Protein 3MLQ (pdb70)

InterPro domains:
  IPR007120 DNA-directed RNA polymerase, subunit 2, hybrid-binding domain [PF00562] (597-1026)
  IPR007121 RNA polymerase, beta subunit, conserved site [PS01166] (836-848)
  IPR007641 RNA polymerase Rpb2, domain 7 [PF04560] (1028-1102)
  IPR007642 RNA polymerase Rpb2, domain 2 [PF04561] (142-334)
  IPR007644 RNA polymerase, beta subunit, protrusion [PF04563] (18-379)
  IPR007645 RNA polymerase Rpb2, domain 3 [PF04565] (393-461)
  IPR010243 DNA-directed RNA polymerase beta subunit, bacterial-type [MF_01321] (4-1104)
  IPR010243 DNA-directed RNA polymerase beta subunit, bacterial-type [TIGR02013] (231-808)
  IPR014724 RNA polymerase Rpb2, OB-fold [G3DSA:2.40.50.150] (705-832)
  IPR015712 DNA-directed RNA polymerase, subunit 2 [PTHR20856] (478-1098)
  IPR015712 DNA-directed RNA polymerase, subunit 2 [cd00653] (18-1100)
  IPR019462 DNA-directed RNA polymerase, beta subunit, external 1 domain [PF10385] (471-535)
  IPR037033 DNA-directed RNA polymerase, subunit 2, hybrid-binding domain superfamily [G3DSA:2.40.270.10] (6-1004)
  IPR037034 RNA polymerase Rpb2, domain 2 superfamily [G3DSA:3.90.1110.10] (146-326)
  IPR042107 DNA-directed RNA polymerase, beta subunit, external 1 domain superfamily [G3DSA:2.30.150.10] (472-537)

Organism: Thermus aquaticus (NCBI:txid271)

Radius of gyration: 31.35 Å; Cα contacts (8 Å, |Δi|>4): 1848; chains: 8; bounding box: 82×82×71 Å

Structure (mmCIF, N/CA/C/O backbone):
data_3MLQ
#
_entry.id   3MLQ
#
_cell.length_a   106.585
_cell.length_b   106.585
_cell.length_c   122.301
_cell.angle_alpha   90.00
_cell.angle_beta   90.00
_cell.angle_gamma   90.00
#
_symmetry.space_group_name_H-M   'P 43'
#
loop_
_entity.id
_entity.type
_entity.pdbx_description
1 polymer 'DNA-directed RNA polymerase subunit beta'
2 polymer 'Transcription-repair coupling factor'
3 non-polymer 'PHOSPHATE ION'
#
loop_
_atom_site.group_PDB
_atom_site.id
_atom_site.type_symbol
_atom_site.label_atom_id
_atom_site.label_alt_id
_atom_site.label_comp_id
_atom_site.label_asym_id
_atom_site.label_entity_id
_atom_site.label_seq_id
_atom_site.pdbx_PDB_ins_code
_atom_site.Cartn_x
_atom_site.Cartn_y
_atom_site.Cartn_z
_atom_site.occupancy
_atom_site.B_iso_or_equiv
_atom_site.auth_seq_id
_atom_site.auth_comp_id
_atom_site.auth_asym_id
_atom_site.auth_atom_id
_atom_site.pdbx_PDB_model_num
ATOM 1 N N . PRO A 1 2 ? 143.001 12.403 55.160 1.00 67.71 17 PRO A N 1
ATOM 2 C CA . PRO A 1 2 ? 142.938 13.675 55.874 1.00 65.56 17 PRO A CA 1
ATOM 3 C C . PRO A 1 2 ? 142.485 13.512 57.332 1.00 63.36 17 PRO A C 1
ATOM 4 O O . PRO A 1 2 ? 142.524 12.403 57.873 1.00 63.71 17 PRO A O 1
ATOM 8 N N . LEU A 1 3 ? 142.074 14.617 57.952 1.00 61.25 18 LEU A N 1
ATOM 9 C CA . LEU A 1 3 ? 141.641 14.629 59.344 1.00 59.14 18 LEU A CA 1
ATOM 10 C C . LEU A 1 3 ? 140.204 15.137 59.426 1.00 57.08 18 LEU A C 1
ATOM 11 O O . LEU A 1 3 ? 139.332 14.474 59.988 1.00 55.95 18 LEU A O 1
ATOM 16 N N . THR A 1 4 ? 139.966 16.315 58.850 1.00 56.74 19 THR A N 1
ATOM 17 C CA . THR A 1 4 ? 138.623 16.895 58.752 1.00 54.97 19 THR A CA 1
ATOM 18 C C . THR A 1 4 ? 137.593 15.857 58.325 1.00 54.94 19 THR A C 1
ATOM 19 O O . THR A 1 4 ? 136.537 15.736 58.938 1.00 53.46 19 THR A O 1
ATOM 23 N N . GLU A 1 5 ? 137.910 15.110 57.271 1.00 56.81 20 GLU A N 1
ATOM 24 C CA . GLU A 1 5 ? 137.002 14.085 56.756 1.00 57.25 20 GLU A CA 1
ATOM 25 C C . GLU A 1 5 ? 136.791 12.939 57.761 1.00 56.55 20 GLU A C 1
ATOM 26 O O . GLU A 1 5 ? 135.656 12.513 57.975 1.00 55.46 20 GLU A O 1
ATOM 32 N N . ILE A 1 6 ? 137.869 12.463 58.386 1.00 57.14 21 ILE A N 1
ATOM 33 C CA . ILE A 1 6 ? 137.756 11.480 59.473 1.00 56.57 21 ILE A CA 1
ATOM 34 C C . ILE A 1 6 ? 136.933 12.066 60.623 1.00 54.24 21 ILE A C 1
ATOM 35 O O . ILE A 1 6 ? 135.981 11.448 61.104 1.00 53.65 21 ILE A O 1
ATOM 40 N N . GLN A 1 7 ? 137.309 13.269 61.043 1.00 53.28 22 GLN A N 1
ATOM 41 C CA . GLN A 1 7 ? 136.684 13.964 62.175 1.00 51.27 22 GLN A CA 1
ATOM 42 C C . GLN A 1 7 ? 135.215 14.318 61.974 1.00 49.95 22 GLN A C 1
ATOM 43 O O . GLN A 1 7 ? 134.404 14.192 62.897 1.00 48.60 22 GLN A O 1
ATOM 49 N N . VAL A 1 8 ? 134.891 14.805 60.778 1.00 50.58 23 VAL A N 1
ATOM 50 C CA . VAL A 1 8 ? 133.516 15.165 60.429 1.00 49.61 23 VAL A CA 1
ATOM 51 C C . VAL A 1 8 ? 132.621 13.948 60.569 1.00 49.55 23 VAL A C 1
ATOM 52 O O . VAL A 1 8 ? 131.691 13.946 61.371 1.00 48.29 23 VAL A O 1
ATOM 56 N N . GLU A 1 9 ? 132.927 12.906 59.806 1.00 51.25 24 GLU A N 1
ATOM 57 C CA . GLU A 1 9 ? 132.134 11.681 59.846 1.00 51.70 24 GLU A CA 1
ATOM 58 C C . GLU A 1 9 ? 131.989 11.199 61.290 1.00 50.47 24 GLU A C 1
ATOM 59 O O . GLU A 1 9 ? 130.888 10.918 61.744 1.00 49.43 24 GLU A O 1
ATOM 65 N N . SER A 1 10 ? 133.101 11.156 62.018 1.00 50.61 25 SER A N 1
ATOM 66 C CA . SER A 1 10 ? 133.109 10.762 63.434 1.00 49.68 25 SER A CA 1
ATOM 67 C C . SER A 1 10 ? 131.988 11.423 64.260 1.00 47.78 25 SER A C 1
ATOM 68 O O . SER A 1 10 ? 131.143 10.731 64.830 1.00 47.33 25 SER A O 1
ATOM 71 N N . TYR A 1 11 ? 131.995 12.756 64.325 1.00 46.85 26 TYR A N 1
ATOM 72 C CA . TYR A 1 11 ? 130.944 13.517 65.011 1.00 45.22 26 TYR A CA 1
ATOM 73 C C . TYR A 1 11 ? 129.582 13.147 64.428 1.00 45.24 26 TYR A C 1
ATOM 74 O O . TYR A 1 11 ? 128.607 12.929 65.155 1.00 44.38 26 TYR A O 1
ATOM 83 N N . LYS A 1 12 ? 129.542 13.060 63.102 1.00 46.41 27 LYS A N 1
ATOM 84 C CA . LYS A 1 12 ? 128.328 12.724 62.355 1.00 46.77 27 LYS A CA 1
ATOM 85 C C . LYS A 1 12 ? 127.750 11.347 62.720 1.00 46.92 27 LYS A C 1
ATOM 86 O O . LYS A 1 12 ? 126.548 11.140 62.599 1.00 46.78 27 LYS A O 1
ATOM 92 N N . LYS A 1 13 ? 128.602 10.415 63.148 1.00 47.58 28 LYS A N 1
ATOM 93 C CA . LYS A 1 13 ? 128.153 9.093 63.617 1.00 48.03 28 LYS A CA 1
ATOM 94 C C . LYS A 1 13 ? 127.854 9.086 65.101 1.00 46.69 28 LYS A C 1
ATOM 95 O O . LYS A 1 13 ? 127.193 8.173 65.587 1.00 46.93 28 LYS A O 1
ATOM 101 N N . ALA A 1 14 ? 128.389 10.066 65.826 1.00 45.54 29 ALA A N 1
ATOM 102 C CA . ALA A 1 14 ? 128.119 10.208 67.254 1.00 44.29 29 ALA A CA 1
ATOM 103 C C . ALA A 1 14 ? 126.699 10.700 67.490 1.00 43.23 29 ALA A C 1
ATOM 104 O O . ALA A 1 14 ? 126.099 10.383 68.513 1.00 42.85 29 ALA A O 1
ATOM 106 N N . LEU A 1 15 ? 126.174 11.475 66.540 1.00 43.04 30 LEU A N 1
ATOM 107 C CA . LEU A 1 15 ? 124.817 12.013 66.617 1.00 42.24 30 LEU A CA 1
ATOM 108 C C . LEU A 1 15 ? 123.784 11.139 65.896 1.00 43.04 30 LEU A C 1
ATOM 109 O O . LEU A 1 15 ? 122.612 11.119 66.287 1.00 42.65 30 LEU A O 1
ATOM 114 N N . GLN A 1 16 ? 124.203 10.439 64.843 1.00 44.28 31 GLN A N 1
ATOM 115 C CA . GLN A 1 16 ? 123.275 9.653 64.014 1.00 45.49 31 GLN A CA 1
ATOM 116 C C . GLN A 1 16 ? 122.009 10.468 63.712 1.00 44.97 31 GLN A C 1
ATOM 117 O O . GLN A 1 16 ? 120.898 9.948 63.719 1.00 45.14 31 GLN A O 1
ATOM 123 N N . ALA A 1 17 ? 122.219 11.748 63.410 1.00 44.72 32 ALA A N 1
ATOM 124 C CA . ALA A 1 17 ? 121.163 12.774 63.448 1.00 44.31 32 ALA A CA 1
ATOM 125 C C . ALA A 1 17 ? 120.056 12.643 62.398 1.00 45.53 32 ALA A C 1
ATOM 126 O O . ALA A 1 17 ? 118.939 13.084 62.641 1.00 45.40 32 ALA A O 1
ATOM 128 N N . ASP A 1 18 ? 120.368 12.069 61.239 1.00 47.39 33 ASP A N 1
ATOM 129 C CA . ASP A 1 18 ? 119.368 11.810 60.189 1.00 48.94 33 ASP A CA 1
ATOM 130 C C . ASP A 1 18 ? 119.140 10.304 59.987 1.00 50.32 33 ASP A C 1
ATOM 131 O O . ASP A 1 18 ? 118.750 9.872 58.901 1.00 52.10 33 ASP A O 1
ATOM 136 N N . VAL A 1 19 ? 119.386 9.511 61.031 1.00 49.83 34 VAL A N 1
ATOM 137 C CA . VAL A 1 19 ? 119.201 8.051 60.988 1.00 51.01 34 VAL A CA 1
ATOM 138 C C . VAL A 1 19 ? 117.920 7.667 61.724 1.00 50.63 34 VAL A C 1
ATOM 139 O O . VAL A 1 19 ? 117.757 8.026 62.886 1.00 49.18 34 VAL A O 1
ATOM 143 N N . PRO A 1 20 ? 117.009 6.929 61.065 1.00 52.20 35 PRO A N 1
ATOM 144 C CA . PRO A 1 20 ? 115.789 6.532 61.767 1.00 52.06 35 PRO A CA 1
ATOM 145 C C . PRO A 1 20 ? 116.089 5.773 63.074 1.00 51.62 35 PRO A C 1
ATOM 146 O O . PRO A 1 20 ? 116.890 4.833 63.066 1.00 52.49 35 PRO A O 1
ATOM 150 N N . PRO A 1 21 ? 115.455 6.186 64.189 1.00 50.34 36 PRO A N 1
ATOM 151 C CA . PRO A 1 21 ? 115.674 5.677 65.545 1.00 49.72 36 PRO A CA 1
ATOM 152 C C . PRO A 1 21 ? 116.005 4.185 65.698 1.00 51.47 36 PRO A C 1
ATOM 153 O O . PRO A 1 21 ? 116.853 3.842 66.521 1.00 51.39 36 PRO A O 1
ATOM 157 N N . GLU A 1 22 ? 115.346 3.299 64.952 1.00 53.50 37 GLU A N 1
ATOM 158 C CA . GLU A 1 22 ? 115.608 1.855 65.099 1.00 55.20 37 GLU A CA 1
ATOM 159 C C . GLU A 1 22 ? 116.707 1.328 64.166 1.00 56.62 37 GLU A C 1
ATOM 160 O O . GLU A 1 22 ? 117.145 0.178 64.307 1.00 58.04 37 GLU A O 1
ATOM 166 N N . LYS A 1 23 ? 117.148 2.161 63.220 1.00 56.26 38 LYS A N 1
ATOM 167 C CA . LYS A 1 23 ? 118.311 1.841 62.384 1.00 57.44 38 LYS A CA 1
ATOM 168 C C . LYS A 1 23 ? 119.563 2.484 62.997 1.00 55.76 38 LYS A C 1
ATOM 169 O O . LYS A 1 23 ? 120.553 2.734 62.302 1.00 56.27 38 LYS A O 1
ATOM 175 N N . ARG A 1 24 ? 119.514 2.729 64.308 1.00 53.87 39 ARG A N 1
ATOM 176 C CA . ARG A 1 24 ? 120.552 3.474 65.017 1.00 52.12 39 ARG A CA 1
ATOM 177 C C . ARG A 1 24 ? 121.466 2.529 65.791 1.00 52.82 39 ARG A C 1
ATOM 178 O O . ARG A 1 24 ? 121.001 1.682 66.560 1.00 53.13 39 ARG A O 1
ATOM 186 N N . GLU A 1 25 ? 122.769 2.686 65.588 1.00 53.03 40 GLU A N 1
ATOM 187 C CA . GLU A 1 25 ? 123.748 1.834 66.247 1.00 53.90 40 GLU A CA 1
ATOM 188 C C . GLU A 1 25 ? 124.037 2.340 67.663 1.00 52.21 40 GLU A C 1
ATOM 189 O O . GLU A 1 25 ? 123.814 3.512 67.978 1.00 50.51 40 GLU A O 1
ATOM 195 N N . ASN A 1 26 ? 124.526 1.436 68.506 1.00 53.08 41 ASN A N 1
ATOM 196 C CA . ASN A 1 26 ? 124.887 1.754 69.889 1.00 52.02 41 ASN A CA 1
ATOM 197 C C . ASN A 1 26 ? 126.171 2.543 69.972 1.00 51.41 41 ASN A C 1
ATOM 198 O O . ASN A 1 26 ? 127.225 2.007 70.307 1.00 52.52 41 ASN A O 1
ATOM 203 N N . VAL A 1 27 ? 126.072 3.826 69.669 1.00 49.81 42 VAL A N 1
ATOM 204 C CA . VAL A 1 27 ? 127.235 4.681 69.634 1.00 49.26 42 VAL A CA 1
ATOM 205 C C . VAL A 1 27 ? 126.906 6.074 70.128 1.00 47.36 42 VAL A C 1
ATOM 206 O O . VAL A 1 27 ? 125.749 6.495 70.133 1.00 46.78 42 VAL A O 1
ATOM 210 N N . GLY A 1 28 ? 127.944 6.781 70.546 1.00 46.93 43 GLY A N 1
ATOM 211 C CA . GLY A 1 28 ? 127.816 8.150 70.995 1.00 45.40 43 GLY A CA 1
ATOM 212 C C . GLY A 1 28 ? 126.634 8.322 71.912 1.00 44.46 43 GLY A C 1
ATOM 213 O O . GLY A 1 28 ? 126.487 7.590 72.888 1.00 44.88 43 GLY A O 1
ATOM 214 N N . ILE A 1 29 ? 125.778 9.278 71.566 1.00 43.44 44 ILE A N 1
ATOM 215 C CA . ILE A 1 29 ? 124.617 9.610 72.371 1.00 42.64 44 ILE A CA 1
ATOM 216 C C . ILE A 1 29 ? 123.771 8.379 72.608 1.00 43.13 44 ILE A C 1
ATOM 217 O O . ILE A 1 29 ? 123.341 8.125 73.729 1.00 43.44 44 ILE A O 1
ATOM 222 N N . GLN A 1 30 ? 123.517 7.634 71.536 1.00 43.58 45 GLN A N 1
ATOM 223 C CA . GLN A 1 30 ? 122.560 6.542 71.585 1.00 44.15 45 GLN A CA 1
ATOM 224 C C . GLN A 1 30 ? 122.926 5.632 72.734 1.00 44.60 45 GLN A C 1
ATOM 225 O O . GLN A 1 30 ? 122.113 5.410 73.632 1.00 44.45 45 GLN A O 1
ATOM 231 N N . ALA A 1 31 ? 124.160 5.138 72.710 1.00 45.24 46 ALA A N 1
ATOM 232 C CA . ALA A 1 31 ? 124.715 4.412 73.838 1.00 45.94 46 ALA A CA 1
ATOM 233 C C . ALA A 1 31 ? 124.476 5.249 75.091 1.00 44.85 46 ALA A C 1
ATOM 234 O O . ALA A 1 31 ? 123.706 4.849 75.953 1.00 45.09 46 ALA A O 1
ATOM 236 N N . ALA A 1 32 ? 125.077 6.430 75.169 1.00 43.95 47 ALA A N 1
ATOM 237 C CA . ALA A 1 32 ? 124.896 7.301 76.328 1.00 43.14 47 ALA A CA 1
ATOM 238 C C . ALA A 1 32 ? 123.480 7.185 76.901 1.00 42.88 47 ALA A C 1
ATOM 239 O O . ALA A 1 32 ? 123.318 6.875 78.075 1.00 43.12 47 ALA A O 1
ATOM 241 N N . PHE A 1 33 ? 122.466 7.406 76.060 1.00 42.38 48 PHE A N 1
ATOM 242 C CA . PHE A 1 33 ? 121.060 7.330 76.485 1.00 42.23 48 PHE A CA 1
ATOM 243 C C . PHE A 1 33 ? 120.640 5.930 76.900 1.00 43.60 48 PHE A C 1
ATOM 244 O O . PHE A 1 33 ? 120.178 5.716 78.019 1.00 43.75 48 PHE A O 1
ATOM 252 N N . LYS A 1 34 ? 120.788 4.980 75.986 1.00 44.75 49 LYS A N 1
ATOM 253 C CA . LYS A 1 34 ? 120.340 3.615 76.234 1.00 46.37 49 LYS A CA 1
ATOM 254 C C . LYS A 1 34 ? 121.019 2.991 77.460 1.00 47.40 49 LYS A C 1
ATOM 255 O O . LYS A 1 34 ? 120.403 2.195 78.183 1.00 48.54 49 LYS A O 1
ATOM 261 N N . GLU A 1 35 ? 122.272 3.365 77.709 1.00 47.25 50 GLU A N 1
ATOM 262 C CA . GLU A 1 35 ? 123.010 2.815 78.848 1.00 48.50 50 GLU A CA 1
ATOM 263 C C . GLU A 1 35 ? 122.562 3.471 80.155 1.00 47.96 50 GLU A C 1
ATOM 264 O O . GLU A 1 35 ? 122.297 2.781 81.135 1.00 49.20 50 GLU A O 1
ATOM 270 N N . THR A 1 36 ? 122.477 4.798 80.167 1.00 46.67 51 THR A N 1
ATOM 271 C CA . THR A 1 36 ? 122.126 5.546 81.390 1.00 46.46 51 THR A CA 1
ATOM 272 C C . THR A 1 36 ? 120.656 5.444 81.818 1.00 46.46 51 THR A C 1
ATOM 273 O O . THR A 1 36 ? 120.314 5.880 82.922 1.00 46.55 51 THR A O 1
ATOM 277 N N . PHE A 1 37 ? 119.799 4.873 80.965 1.00 46.61 52 PHE A N 1
ATOM 278 C CA . PHE A 1 37 ? 118.360 4.802 81.238 1.00 46.63 52 PHE A CA 1
ATOM 279 C C . PHE A 1 37 ? 117.692 3.449 81.208 1.00 47.95 52 PHE A C 1
ATOM 280 O O . PHE A 1 37 ? 117.600 2.836 80.141 1.00 48.50 52 PHE A O 1
ATOM 288 N N . PRO A 1 38 ? 117.383 2.914 82.387 1.00 48.99 53 PRO A N 1
ATOM 289 C CA . PRO A 1 38 ? 116.156 3.416 82.983 1.00 48.68 53 PRO A CA 1
ATOM 290 C C . PRO A 1 38 ? 116.509 3.836 84.408 1.00 49.01 53 PRO A C 1
ATOM 291 O O . PRO A 1 38 ? 117.437 3.280 84.989 1.00 49.94 53 PRO A O 1
ATOM 295 N N . ILE A 1 39 ? 115.802 4.821 84.951 1.00 48.53 54 ILE A N 1
ATOM 296 C CA . ILE A 1 39 ? 116.024 5.259 86.327 1.00 49.11 54 ILE A CA 1
ATOM 297 C C . ILE A 1 39 ? 114.844 4.813 87.174 1.00 50.36 54 ILE A C 1
ATOM 298 O O . ILE A 1 39 ? 113.733 5.331 87.026 1.00 49.89 54 ILE A O 1
ATOM 303 N N . GLU A 1 40 ? 115.089 3.852 88.060 1.00 52.06 55 GLU A N 1
ATOM 304 C CA . GLU A 1 40 ? 114.029 3.297 88.870 1.00 53.55 55 GLU A CA 1
ATOM 305 C C . GLU A 1 40 ? 114.183 3.636 90.332 1.00 54.81 55 GLU A C 1
ATOM 306 O O . GLU A 1 40 ? 115.259 3.533 90.904 1.00 55.50 55 GLU A O 1
ATOM 312 N N . GLU A 1 41 ? 113.099 3.991 90.943 1.00 55.55 56 GLU A N 1
ATOM 313 C CA . GLU A 1 41 ? 113.075 3.975 92.344 1.00 57.53 56 GLU A CA 1
ATOM 314 C C . GLU A 1 41 ? 111.961 3.022 92.662 1.00 59.20 56 GLU A C 1
ATOM 315 O O . GLU A 1 41 ? 110.813 3.313 92.507 1.00 59.17 56 GLU A O 1
ATOM 321 N N . GLY A 1 42 ? 112.342 1.853 93.110 1.00 61.05 57 GLY A N 1
ATOM 322 C CA . GLY A 1 42 ? 111.420 0.881 93.598 1.00 63.07 57 GLY A CA 1
ATOM 323 C C . GLY A 1 42 ? 110.774 1.469 94.801 1.00 64.51 57 GLY A C 1
ATOM 324 O O . GLY A 1 42 ? 109.592 1.501 94.924 1.00 64.90 57 GLY A O 1
ATOM 325 N N . ASP A 1 43 ? 111.537 2.153 95.600 1.00 65.28 58 ASP A N 1
ATOM 326 C CA . ASP A 1 43 ? 112.118 1.941 96.863 1.00 67.61 58 ASP A CA 1
ATOM 327 C C . ASP A 1 43 ? 110.888 1.760 97.715 1.00 69.60 58 ASP A C 1
ATOM 328 O O . ASP A 1 43 ? 110.901 0.986 98.649 1.00 71.80 58 ASP A O 1
ATOM 330 N N . LYS A 1 44 ? 109.833 2.500 97.399 1.00 68.92 59 LYS A N 1
ATOM 331 C CA . LYS A 1 44 ? 108.562 2.328 98.071 1.00 70.77 59 LYS A CA 1
ATOM 332 C C . LYS A 1 44 ? 108.194 0.906 97.726 1.00 71.59 59 LYS A C 1
ATOM 333 O O . LYS A 1 44 ? 108.524 0.432 96.655 1.00 70.27 59 LYS A O 1
ATOM 339 N N . GLY A 1 45 ? 107.574 0.183 98.653 1.00 74.02 60 GLY A N 1
ATOM 340 C CA . GLY A 1 45 ? 107.444 -1.242 98.472 1.00 75.21 60 GLY A CA 1
ATOM 341 C C . GLY A 1 45 ? 106.711 -1.575 97.213 1.00 73.81 60 GLY A C 1
ATOM 342 O O . GLY A 1 45 ? 107.181 -2.354 96.411 1.00 73.37 60 GLY A O 1
ATOM 343 N N . LYS A 1 46 ? 105.602 -0.915 96.984 1.00 73.05 61 LYS A N 1
ATOM 344 C CA . LYS A 1 46 ? 104.952 -1.000 95.684 1.00 71.35 61 LYS A CA 1
ATOM 345 C C . LYS A 1 46 ? 105.306 0.212 94.833 1.00 68.43 61 LYS A C 1
ATOM 346 O O . LYS A 1 46 ? 105.032 1.358 95.205 1.00 68.03 61 LYS A O 1
ATOM 348 N N . GLY A 1 47 ? 105.937 -0.055 93.697 1.00 66.47 62 GLY A N 1
ATOM 349 C CA . GLY A 1 47 ? 106.055 0.930 92.651 1.00 63.84 62 GLY A CA 1
ATOM 350 C C . GLY A 1 47 ? 107.245 1.844 92.724 1.00 62.24 62 GLY A C 1
ATOM 351 O O . GLY A 1 47 ? 108.367 1.469 92.371 1.00 61.89 62 GLY A O 1
ATOM 352 N N . GLY A 1 48 ? 106.985 3.064 93.173 1.00 61.61 63 GLY A N 1
ATOM 353 C CA . GLY A 1 48 ? 107.828 4.176 92.802 1.00 59.67 63 GLY A CA 1
ATOM 354 C C . GLY A 1 48 ? 107.723 4.172 91.292 1.00 57.76 63 GLY A C 1
ATOM 355 O O . GLY A 1 48 ? 106.743 3.644 90.750 1.00 58.21 63 GLY A O 1
ATOM 356 N N . LEU A 1 49 ? 108.711 4.716 90.592 1.00 55.80 64 LEU A N 1
ATOM 357 C CA . LEU A 1 49 ? 108.590 4.805 89.148 1.00 54.00 64 LEU A CA 1
ATOM 358 C C . LEU A 1 49 ? 109.762 4.196 88.396 1.00 53.13 64 LEU A C 1
ATOM 359 O O . LEU A 1 49 ? 110.856 4.059 88.933 1.00 53.22 64 LEU A O 1
ATOM 364 N N . VAL A 1 50 ? 109.487 3.809 87.152 1.00 52.34 65 VAL A N 1
ATOM 365 C CA . VAL A 1 50 ? 110.502 3.490 86.162 1.00 51.33 65 VAL A CA 1
ATOM 366 C C . VAL A 1 50 ? 110.376 4.508 85.031 1.00 49.64 65 VAL A C 1
ATOM 367 O O . VAL A 1 50 ? 109.301 4.680 84.455 1.00 49.61 65 VAL A O 1
ATOM 371 N N . LEU A 1 51 ? 111.474 5.194 84.733 1.00 48.50 66 LEU A N 1
ATOM 372 C CA . LEU A 1 51 ? 111.535 6.156 83.639 1.00 46.89 66 LEU A CA 1
ATOM 373 C C . LEU A 1 51 ? 112.441 5.560 82.565 1.00 46.58 66 LEU A C 1
ATOM 374 O O . LEU A 1 51 ? 113.643 5.391 82.800 1.00 46.34 66 LEU A O 1
ATOM 379 N N . ASP A 1 52 ? 111.874 5.215 81.407 1.00 46.52 67 ASP A N 1
ATOM 380 C CA . ASP A 1 52 ? 112.646 4.553 80.346 1.00 46.62 67 ASP A CA 1
ATOM 381 C C . ASP A 1 52 ? 112.838 5.470 79.144 1.00 45.29 67 ASP A C 1
ATOM 382 O O . ASP A 1 52 ? 112.087 6.429 78.939 1.00 44.63 67 ASP A O 1
ATOM 387 N N . PHE A 1 53 ? 113.884 5.175 78.379 1.00 45.14 68 PHE A N 1
ATOM 388 C CA . PHE A 1 53 ? 114.210 5.901 77.159 1.00 44.29 68 PHE A CA 1
ATOM 389 C C . PHE A 1 53 ? 113.623 5.137 75.985 1.00 45.03 68 PHE A C 1
ATOM 390 O O . PHE A 1 53 ? 113.685 3.913 75.945 1.00 46.28 68 PHE A O 1
ATOM 398 N N . LEU A 1 54 ? 113.040 5.862 75.036 1.00 44.58 69 LEU A N 1
ATOM 399 C CA . LEU A 1 54 ? 112.490 5.249 73.833 1.00 45.44 69 LEU A CA 1
ATOM 400 C C . LEU A 1 54 ? 113.348 5.641 72.635 1.00 45.16 69 LEU A C 1
ATOM 401 O O . LEU A 1 54 ? 113.957 4.786 71.983 1.00 46.09 69 LEU A O 1
ATOM 406 N N . GLU A 1 55 ? 113.415 6.940 72.372 1.00 44.06 70 GLU A N 1
ATOM 407 C CA . GLU A 1 55 ? 114.221 7.466 71.278 1.00 43.71 70 GLU A CA 1
ATOM 408 C C . GLU A 1 55 ? 114.657 8.897 71.562 1.00 42.30 70 GLU A C 1
ATOM 409 O O . GLU A 1 55 ? 114.177 9.525 72.508 1.00 41.72 70 GLU A O 1
ATOM 415 N N . TYR A 1 56 ? 115.582 9.397 70.745 1.00 41.97 71 TYR A N 1
ATOM 416 C CA . TYR A 1 56 ? 115.898 10.819 70.714 1.00 40.85 71 TYR A CA 1
ATOM 417 C C . TYR A 1 56 ? 115.748 11.396 69.307 1.00 41.23 71 TYR A C 1
ATOM 418 O O . TYR A 1 56 ? 116.019 10.728 68.309 1.00 41.97 71 TYR A O 1
ATOM 427 N N . ARG A 1 57 ? 115.303 12.648 69.261 1.00 41.04 72 ARG A N 1
ATOM 428 C CA . ARG A 1 57 ? 115.111 13.402 68.026 1.00 41.47 72 ARG A CA 1
ATOM 429 C C . ARG A 1 57 ? 116.127 14.524 67.970 1.00 40.49 72 ARG A C 1
ATOM 430 O O . ARG A 1 57 ? 116.226 15.310 68.914 1.00 39.47 72 ARG A O 1
ATOM 438 N N . ILE A 1 58 ? 116.878 14.611 66.879 1.00 40.86 73 ILE A N 1
ATOM 439 C CA . ILE A 1 58 ? 117.674 15.805 66.635 1.00 40.49 73 ILE A CA 1
ATOM 440 C C . ILE A 1 58 ? 116.907 16.645 65.646 1.00 41.17 73 ILE A C 1
ATOM 441 O O . ILE A 1 58 ? 116.570 16.192 64.556 1.00 42.20 73 ILE A O 1
ATOM 446 N N . GLY A 1 59 ? 116.611 17.874 66.034 1.00 40.98 74 GLY A N 1
ATOM 447 C CA . GLY A 1 59 ? 115.993 18.792 65.107 1.00 41.79 74 GLY A CA 1
ATOM 448 C C . GLY A 1 59 ? 116.920 18.991 63.932 1.00 42.37 74 GLY A C 1
ATOM 449 O O . GLY A 1 59 ? 118.066 18.545 63.954 1.00 42.35 74 GLY A O 1
ATOM 450 N N . ASP A 1 60 ? 116.410 19.629 62.888 1.00 43.36 75 ASP A N 1
ATOM 451 C CA . ASP A 1 60 ? 117.242 20.011 61.757 1.00 44.14 75 ASP A CA 1
ATOM 452 C C . ASP A 1 60 ? 117.534 21.509 61.825 1.00 43.98 75 ASP A C 1
ATOM 453 O O . ASP A 1 60 ? 116.763 22.268 62.412 1.00 44.24 75 ASP A O 1
ATOM 458 N N . PRO A 1 61 ? 118.668 21.937 61.256 1.00 43.99 76 PRO A N 1
ATOM 459 C CA . PRO A 1 61 ? 119.168 23.295 61.464 1.00 43.75 76 PRO A CA 1
ATOM 460 C C . PRO A 1 61 ? 118.263 24.398 60.898 1.00 44.70 76 PRO A C 1
ATOM 461 O O . PRO A 1 61 ? 117.905 24.356 59.719 1.00 46.12 76 PRO A O 1
ATOM 465 N N . PRO A 1 62 ? 117.904 25.386 61.736 1.00 44.22 77 PRO A N 1
ATOM 466 C CA . PRO A 1 62 ? 117.054 26.511 61.348 1.00 45.29 77 PRO A CA 1
ATOM 467 C C . PRO A 1 62 ? 117.762 27.528 60.462 1.00 46.39 77 PRO A C 1
ATOM 468 O O . PRO A 1 62 ? 117.106 28.258 59.710 1.00 47.63 77 PRO A O 1
ATOM 472 N N . PHE A 1 63 ? 119.085 27.595 60.590 1.00 46.00 78 PHE A N 1
ATOM 473 C CA . PHE A 1 63 ? 119.914 28.462 59.763 1.00 47.09 78 PHE A CA 1
ATOM 474 C C . PHE A 1 63 ? 121.026 27.653 59.117 1.00 47.18 78 PHE A C 1
ATOM 475 O O . PHE A 1 63 ? 121.612 26.769 59.741 1.00 46.23 78 PHE A O 1
ATOM 483 N N . SER A 1 64 ? 121.315 27.958 57.860 1.00 48.69 79 SER A N 1
ATOM 484 C CA . SER A 1 64 ? 122.399 27.293 57.158 1.00 49.12 79 SER A CA 1
ATOM 485 C C . SER A 1 64 ? 123.726 27.925 57.568 1.00 48.97 79 SER A C 1
ATOM 486 O O . SER A 1 64 ? 123.753 28.988 58.197 1.00 49.14 79 SER A O 1
ATOM 489 N N . GLN A 1 65 ? 124.823 27.262 57.217 1.00 48.99 80 GLN A N 1
ATOM 490 C CA . GLN A 1 65 ? 126.167 27.735 57.566 1.00 48.83 80 GLN A CA 1
ATOM 491 C C . GLN A 1 65 ? 126.419 29.139 57.017 1.00 50.21 80 GLN A C 1
ATOM 492 O O . GLN A 1 65 ? 127.029 29.980 57.682 1.00 49.94 80 GLN A O 1
ATOM 498 N N . ASP A 1 66 ? 125.950 29.371 55.794 1.00 51.79 81 ASP A N 1
ATOM 499 C CA . ASP A 1 66 ? 126.054 30.675 55.150 1.00 53.46 81 ASP A CA 1
ATOM 500 C C . ASP A 1 66 ? 125.313 31.712 55.972 1.00 53.01 81 ASP A C 1
ATOM 501 O O . ASP A 1 66 ? 125.894 32.714 56.377 1.00 53.22 81 ASP A O 1
ATOM 506 N N . GLU A 1 67 ? 124.031 31.451 56.219 1.00 52.45 82 GLU A N 1
ATOM 507 C CA . GLU A 1 67 ? 123.203 32.320 57.053 1.00 52.25 82 GLU A CA 1
ATOM 508 C C . GLU A 1 67 ? 123.886 32.568 58.399 1.00 50.96 82 GLU A C 1
ATOM 509 O O . GLU A 1 67 ? 123.931 33.700 58.877 1.00 51.46 82 GLU A O 1
ATOM 515 N N . CYS A 1 68 ? 124.437 31.502 58.978 1.00 49.48 83 CYS A N 1
ATOM 516 C CA . CYS A 1 68 ? 125.080 31.552 60.292 1.00 48.34 83 CYS A CA 1
ATOM 517 C C . CYS A 1 68 ? 126.343 32.412 60.355 1.00 49.18 83 CYS A C 1
ATOM 518 O O . CYS A 1 68 ? 126.598 33.051 61.373 1.00 49.05 83 CYS A O 1
ATOM 521 N N . ARG A 1 69 ? 127.137 32.411 59.288 1.00 50.27 84 ARG A N 1
ATOM 522 C CA . ARG A 1 69 ? 128.369 33.213 59.242 1.00 51.29 84 ARG A CA 1
ATOM 523 C C . ARG A 1 69 ? 128.145 34.672 58.855 1.00 52.98 84 ARG A C 1
ATOM 524 O O . ARG A 1 69 ? 129.020 35.514 59.071 1.00 53.74 84 ARG A O 1
ATOM 532 N N . GLU A 1 70 ? 126.985 34.954 58.268 1.00 53.69 85 GLU A N 1
ATOM 533 C CA . GLU A 1 70 ? 126.621 36.304 57.857 1.00 55.57 85 GLU A CA 1
ATOM 534 C C . GLU A 1 70 ? 125.778 36.965 58.930 1.00 55.33 85 GLU A C 1
ATOM 535 O O . GLU A 1 70 ? 126.048 38.093 59.348 1.00 56.48 85 GLU A O 1
ATOM 541 N N . LYS A 1 71 ? 124.757 36.245 59.379 1.00 54.13 86 LYS A N 1
ATOM 542 C CA . LYS A 1 71 ? 123.841 36.748 60.390 1.00 53.85 86 LYS A CA 1
ATOM 543 C C . LYS A 1 71 ? 124.391 36.572 61.814 1.00 52.35 86 LYS A C 1
ATOM 544 O O . LYS A 1 71 ? 123.717 36.895 62.791 1.00 52.05 86 LYS A O 1
ATOM 550 N N . ASP A 1 72 ? 125.620 36.075 61.926 1.00 51.57 87 ASP A N 1
ATOM 551 C CA . ASP A 1 72 ? 126.275 35.889 63.218 1.00 50.63 87 ASP A CA 1
ATOM 552 C C . ASP A 1 72 ? 125.399 35.102 64.184 1.00 49.16 87 ASP A C 1
ATOM 553 O O . ASP A 1 72 ? 124.963 35.617 65.215 1.00 49.34 87 ASP A O 1
ATOM 558 N N . LEU A 1 73 ? 125.150 33.847 63.821 1.00 47.80 88 LEU A N 1
ATOM 559 C CA . LEU A 1 73 ? 124.342 32.946 64.615 1.00 46.42 88 LEU A CA 1
ATOM 560 C C . LEU A 1 73 ? 125.078 31.636 64.819 1.00 45.27 88 LEU A C 1
ATOM 561 O O . LEU A 1 73 ? 126.066 31.363 64.140 1.00 45.57 88 LEU A O 1
ATOM 566 N N . THR A 1 74 ? 124.586 30.833 65.760 1.00 44.18 89 THR A N 1
ATOM 567 C CA . THR A 1 74 ? 125.152 29.514 66.041 1.00 43.29 89 THR A CA 1
ATOM 568 C C . THR A 1 74 ? 124.492 28.430 65.179 1.00 42.79 89 THR A C 1
ATOM 569 O O . THR A 1 74 ? 123.280 28.456 64.953 1.00 43.00 89 THR A O 1
ATOM 573 N N . TYR A 1 75 ? 125.300 27.482 64.709 1.00 42.41 90 TYR A N 1
ATOM 574 C CA . TYR A 1 75 ? 124.846 26.438 63.788 1.00 42.36 90 TYR A CA 1
ATOM 575 C C . TYR A 1 75 ? 124.519 25.153 64.546 1.00 41.31 90 TYR A C 1
ATOM 576 O O . TYR A 1 75 ? 125.335 24.241 64.616 1.00 41.13 90 TYR A O 1
ATOM 585 N N . GLN A 1 76 ? 123.306 25.089 65.095 1.00 40.96 91 GLN A N 1
ATOM 586 C CA . GLN A 1 76 ? 122.924 24.031 66.033 1.00 39.98 91 GLN A CA 1
ATOM 587 C C . GLN A 1 76 ? 121.494 23.501 65.853 1.00 39.98 91 GLN A C 1
ATOM 588 O O . GLN A 1 76 ? 120.558 24.264 65.611 1.00 40.56 91 GLN A O 1
ATOM 594 N N . ALA A 1 77 ? 121.334 22.191 66.016 1.00 39.59 92 ALA A N 1
ATOM 595 C CA . ALA A 1 77 ? 120.019 21.554 66.001 1.00 39.58 92 ALA A CA 1
ATOM 596 C C . ALA A 1 77 ? 119.579 21.250 67.435 1.00 38.91 92 ALA A C 1
ATOM 597 O O . ALA A 1 77 ? 120.417 20.940 68.280 1.00 38.41 92 ALA A O 1
ATOM 599 N N . PRO A 1 78 ? 118.260 21.335 67.716 1.00 39.07 93 PRO A N 1
ATOM 600 C CA . PRO A 1 78 ? 117.740 21.058 69.051 1.00 38.50 93 PRO A CA 1
ATOM 601 C C . PRO A 1 78 ? 117.628 19.566 69.304 1.00 38.22 93 PRO A C 1
ATOM 602 O O . PRO A 1 78 ? 117.377 18.802 68.375 1.00 38.52 93 PRO A O 1
ATOM 606 N N . LEU A 1 79 ? 117.801 19.170 70.560 1.00 37.82 94 LEU A N 1
ATOM 607 C CA . LEU A 1 79 ? 117.768 17.766 70.950 1.00 37.79 94 LEU A CA 1
ATOM 608 C C . LEU A 1 79 ? 116.579 17.486 71.871 1.00 37.82 94 LEU A C 1
ATOM 609 O O . LEU A 1 79 ? 116.421 18.137 72.905 1.00 37.79 94 LEU A O 1
ATOM 614 N N . TYR A 1 80 ? 115.755 16.513 71.480 1.00 38.09 95 TYR A N 1
ATOM 615 C CA . TYR A 1 80 ? 114.593 16.089 72.257 1.00 38.19 95 TYR A CA 1
ATOM 616 C C . TYR A 1 80 ? 114.704 14.608 72.582 1.00 38.29 95 TYR A C 1
ATOM 617 O O . TYR A 1 80 ? 115.275 13.846 71.812 1.00 38.53 95 TYR A O 1
ATOM 626 N N . ALA A 1 81 ? 114.141 14.202 73.714 1.00 38.44 96 ALA A N 1
ATOM 627 C CA . ALA A 1 81 ? 114.112 12.791 74.107 1.00 38.91 96 ALA A CA 1
ATOM 628 C C . ALA A 1 81 ? 112.686 12.338 74.444 1.00 39.57 96 ALA A C 1
ATOM 629 O O . ALA A 1 81 ? 111.979 13.012 75.195 1.00 39.38 96 ALA A O 1
ATOM 631 N N . ARG A 1 82 ? 112.272 11.198 73.893 1.00 40.32 97 ARG A N 1
ATOM 632 C CA . ARG A 1 82 ? 110.940 10.655 74.163 1.00 41.32 97 ARG A CA 1
ATOM 633 C C . ARG A 1 82 ? 110.979 9.835 75.443 1.00 41.48 97 ARG A C 1
ATOM 634 O O . ARG A 1 82 ? 111.392 8.679 75.427 1.00 42.05 97 ARG A O 1
ATOM 642 N N . LEU A 1 83 ? 110.561 10.442 76.551 1.00 41.30 98 LEU A N 1
ATOM 643 C CA . LEU A 1 83 ? 110.612 9.781 77.851 1.00 41.80 98 LEU A CA 1
ATOM 644 C C . LEU A 1 83 ? 109.232 9.313 78.287 1.00 42.80 98 LEU A C 1
ATOM 645 O O . LEU A 1 83 ? 108.213 9.760 77.769 1.00 42.99 98 LEU A O 1
ATOM 650 N N . GLN A 1 84 ? 109.224 8.411 79.257 1.00 43.66 99 GLN A N 1
ATOM 651 C CA . GLN A 1 84 ? 108.049 7.618 79.570 1.00 44.95 99 GLN A CA 1
ATOM 652 C C . GLN A 1 84 ? 108.088 7.213 81.036 1.00 45.68 99 GLN A C 1
ATOM 653 O O . GLN A 1 84 ? 109.058 6.599 81.474 1.00 45.94 99 GLN A O 1
ATOM 659 N N . LEU A 1 85 ? 107.043 7.559 81.788 1.00 46.43 100 LEU A N 1
ATOM 660 C CA . LEU A 1 85 ? 107.002 7.302 83.236 1.00 47.45 100 LEU A CA 1
ATOM 661 C C . LEU A 1 85 ? 106.052 6.151 83.561 1.00 49.02 100 LEU A C 1
ATOM 662 O O . LEU A 1 85 ? 104.844 6.273 83.384 1.00 49.64 100 LEU A O 1
ATOM 667 N N . ILE A 1 86 ? 106.593 5.045 84.058 1.00 49.94 101 ILE A N 1
ATOM 668 C CA . ILE A 1 86 ? 105.771 3.884 84.397 1.00 51.75 101 ILE A CA 1
ATOM 669 C C . ILE A 1 86 ? 105.474 3.816 85.890 1.00 52.96 101 ILE A C 1
ATOM 670 O O . ILE A 1 86 ? 106.378 3.660 86.708 1.00 53.07 101 ILE A O 1
ATOM 675 N N . HIS A 1 87 ? 104.199 3.959 86.234 1.00 54.14 102 HIS A N 1
ATOM 676 C CA . HIS A 1 87 ? 103.724 3.624 87.565 1.00 55.96 102 HIS A CA 1
ATOM 677 C C . HIS A 1 87 ? 103.439 2.132 87.562 1.00 57.62 102 HIS A C 1
ATOM 678 O O . HIS A 1 87 ? 102.503 1.673 86.912 1.00 58.24 102 HIS A O 1
ATOM 685 N N . LYS A 1 88 ? 104.260 1.380 88.278 1.00 58.49 103 LYS A N 1
ATOM 686 C CA . LYS A 1 88 ? 104.072 -0.066 88.389 1.00 60.30 103 LYS A CA 1
ATOM 687 C C . LYS A 1 88 ? 103.056 -0.355 89.503 1.00 62.35 103 LYS A C 1
ATOM 688 O O . LYS A 1 88 ? 102.429 -1.415 89.524 1.00 64.08 103 LYS A O 1
ATOM 694 N N . ASP A 1 89 ? 102.896 0.615 90.406 1.00 62.36 104 ASP A N 1
ATOM 695 C CA . ASP A 1 89 ? 101.830 0.633 91.413 1.00 64.26 104 ASP A CA 1
ATOM 696 C C . ASP A 1 89 ? 100.438 0.554 90.771 1.00 64.82 104 ASP A C 1
ATOM 697 O O . ASP A 1 89 ? 99.507 0.006 91.365 1.00 66.87 104 ASP A O 1
ATOM 702 N N . THR A 1 90 ? 100.314 1.094 89.558 1.00 63.19 105 THR A N 1
ATOM 703 C CA . THR A 1 90 ? 99.045 1.125 88.822 1.00 63.55 105 THR A CA 1
ATOM 704 C C . THR A 1 90 ? 99.106 0.475 87.433 1.00 62.87 105 THR A C 1
ATOM 705 O O . THR A 1 90 ? 98.124 -0.105 86.976 1.00 64.08 105 THR A O 1
ATOM 709 N N . GLY A 1 91 ? 100.256 0.581 86.771 1.00 61.18 106 GLY A N 1
ATOM 710 C CA . GLY A 1 91 ? 100.402 0.227 85.355 1.00 60.38 106 GLY A CA 1
ATOM 711 C C . GLY A 1 91 ? 100.427 1.463 84.463 1.00 58.49 106 GLY A C 1
ATOM 712 O O . GLY A 1 91 ? 100.814 1.388 83.296 1.00 57.59 106 GLY A O 1
ATOM 713 N N . LEU A 1 92 ? 100.024 2.605 85.019 1.00 58.02 107 LEU A N 1
ATOM 714 C CA . LEU A 1 92 ? 99.847 3.830 84.248 1.00 56.77 107 LEU A CA 1
ATOM 715 C C . LEU A 1 92 ? 101.133 4.260 83.559 1.00 54.88 107 LEU A C 1
ATOM 716 O O . LEU A 1 92 ? 102.201 4.202 84.153 1.00 54.47 107 LEU A O 1
ATOM 721 N N . ILE A 1 93 ? 101.015 4.705 82.312 1.00 54.07 108 ILE A N 1
ATOM 722 C CA . ILE A 1 93 ? 102.160 5.192 81.551 1.00 52.24 108 ILE A CA 1
ATOM 723 C C . ILE A 1 93 ? 101.931 6.646 81.178 1.00 51.29 108 ILE A C 1
ATOM 724 O O . ILE A 1 93 ? 100.795 7.077 80.969 1.00 52.02 108 ILE A O 1
ATOM 729 N N . LYS A 1 94 ? 103.022 7.395 81.091 1.00 49.89 109 LYS A N 1
ATOM 730 C CA . LYS A 1 94 ? 102.975 8.800 80.724 1.00 48.96 109 LYS A CA 1
ATOM 731 C C . LYS A 1 94 ? 104.137 9.111 79.792 1.00 47.56 109 LYS A C 1
ATOM 732 O O . LYS A 1 94 ? 105.283 9.145 80.227 1.00 46.65 109 LYS A O 1
ATOM 738 N N . GLU A 1 95 ? 103.827 9.323 78.513 1.00 47.45 110 GLU A N 1
ATOM 739 C CA . GLU A 1 95 ? 104.832 9.674 77.510 1.00 46.27 110 GLU A CA 1
ATOM 740 C C . GLU A 1 95 ? 105.037 11.177 77.448 1.00 45.46 110 GLU A C 1
ATOM 741 O O . GLU A 1 95 ? 104.173 11.954 77.863 1.00 45.92 110 GLU A O 1
ATOM 747 N N . ASP A 1 96 ? 106.182 11.571 76.897 1.00 44.35 111 ASP A N 1
ATOM 748 C CA . ASP A 1 96 ? 106.543 12.973 76.778 1.00 43.62 111 ASP A CA 1
ATOM 749 C C . ASP A 1 96 ? 107.817 13.120 75.944 1.00 42.51 111 ASP A C 1
ATOM 750 O O . ASP A 1 96 ? 108.784 12.405 76.165 1.00 42.18 111 ASP A O 1
ATOM 755 N N . GLU A 1 97 ? 107.803 14.033 74.979 1.00 42.28 112 GLU A N 1
ATOM 756 C CA . GLU A 1 97 ? 109.023 14.467 74.311 1.00 41.48 112 GLU A CA 1
ATOM 757 C C . GLU A 1 97 ? 109.590 15.622 75.140 1.00 40.73 112 GLU A C 1
ATOM 758 O O . GLU A 1 97 ? 108.946 16.654 75.283 1.00 40.82 112 GLU A O 1
ATOM 764 N N . VAL A 1 98 ? 110.781 15.422 75.703 1.00 40.14 113 VAL A N 1
ATOM 765 C CA . VAL A 1 98 ? 111.392 16.382 76.629 1.00 39.97 113 VAL A CA 1
ATOM 766 C C . VAL A 1 98 ? 112.598 17.078 75.998 1.00 39.41 113 VAL A C 1
ATOM 767 O O . VAL A 1 98 ? 113.458 16.426 75.402 1.00 39.08 113 VAL A O 1
ATOM 771 N N . PHE A 1 99 ? 112.661 18.401 76.147 1.00 39.51 114 PHE A N 1
ATOM 772 C CA . PHE A 1 99 ? 113.735 19.201 75.547 1.00 39.15 114 PHE A CA 1
ATOM 773 C C . PHE A 1 99 ? 115.038 19.110 76.344 1.00 38.78 114 PHE A C 1
ATOM 774 O O . PHE A 1 99 ? 115.074 19.459 77.522 1.00 39.05 114 PHE A O 1
ATOM 782 N N . LEU A 1 100 ? 116.107 18.675 75.679 1.00 38.39 115 LEU A N 1
ATOM 783 C CA . LEU A 1 100 ? 117.417 18.492 76.316 1.00 38.24 115 LEU A CA 1
ATOM 784 C C . LEU A 1 100 ? 118.501 19.462 75.801 1.00 38.19 115 LEU A C 1
ATOM 785 O O . LEU A 1 100 ? 119.690 19.283 76.086 1.00 38.00 115 LEU A O 1
ATOM 790 N N . GLY A 1 101 ? 118.095 20.484 75.046 1.00 38.44 116 GLY A N 1
ATOM 791 C CA . GLY A 1 101 ? 119.013 21.555 74.649 1.00 38.60 116 GLY A CA 1
ATOM 792 C C . GLY A 1 101 ? 119.455 21.526 73.201 1.00 38.41 116 GLY A C 1
ATOM 793 O O . GLY A 1 101 ? 118.996 20.698 72.413 1.00 38.55 116 GLY A O 1
ATOM 794 N N . HIS A 1 102 ? 120.375 22.427 72.864 1.00 38.46 117 HIS A N 1
ATOM 795 C CA . HIS A 1 102 ? 120.869 22.565 71.495 1.00 38.45 117 HIS A CA 1
ATOM 796 C C . HIS A 1 102 ? 122.263 21.972 71.299 1.00 38.39 117 HIS A C 1
ATOM 797 O O . HIS A 1 102 ? 123.211 22.337 72.001 1.00 38.34 117 HIS A O 1
ATOM 804 N N . LEU A 1 103 ? 122.360 21.064 70.329 1.00 38.38 118 LEU A N 1
ATOM 805 C CA . LEU A 1 103 ? 123.621 20.484 69.887 1.00 38.52 118 LEU A CA 1
ATOM 806 C C . LEU A 1 103 ? 124.168 21.274 68.704 1.00 38.90 118 LEU A C 1
ATOM 807 O O . LEU A 1 103 ? 123.471 21.436 67.706 1.00 39.12 118 LEU A O 1
ATOM 812 N N . PRO A 1 104 ? 125.411 21.769 68.810 1.00 39.13 119 PRO A N 1
ATOM 813 C CA . PRO A 1 104 ? 126.111 22.289 67.642 1.00 39.87 119 PRO A CA 1
ATOM 814 C C . PRO A 1 104 ? 126.293 21.229 66.556 1.00 40.37 119 PRO A C 1
ATOM 815 O O . PRO A 1 104 ? 126.653 20.084 66.858 1.00 40.42 119 PRO A O 1
ATOM 819 N N . LEU A 1 105 ? 126.039 21.612 65.307 1.00 40.97 120 LEU A N 1
ATOM 820 C CA . LEU A 1 105 ? 126.343 20.766 64.158 1.00 41.74 120 LEU A CA 1
ATOM 821 C C . LEU A 1 105 ? 127.729 21.096 63.604 1.00 42.73 120 LEU A C 1
ATOM 822 O O . LEU A 1 105 ? 128.189 22.239 63.687 1.00 42.95 120 LEU A O 1
ATOM 827 N N . MET A 1 106 ? 128.387 20.084 63.042 1.00 43.68 121 MET A N 1
ATOM 828 C CA . MET A 1 106 ? 129.735 20.230 62.500 1.00 44.78 121 MET A CA 1
ATOM 829 C C . MET A 1 106 ? 129.695 20.418 60.995 1.00 46.05 121 MET A C 1
ATOM 830 O O . MET A 1 106 ? 129.242 19.544 60.258 1.00 46.39 121 MET A O 1
ATOM 835 N N . THR A 1 107 ? 130.226 21.553 60.555 1.00 46.89 122 THR A N 1
ATOM 836 C CA . THR A 1 107 ? 130.253 21.919 59.146 1.00 48.38 122 THR A CA 1
ATOM 837 C C . THR A 1 107 ? 131.256 21.037 58.401 1.00 49.81 122 THR A C 1
ATOM 838 O O . THR A 1 107 ? 131.987 20.253 59.006 1.00 49.78 122 THR A O 1
ATOM 842 N N . GLU A 1 108 ? 131.322 21.192 57.087 1.00 51.38 123 GLU A N 1
ATOM 843 C CA . GLU A 1 108 ? 132.094 20.272 56.242 1.00 53.08 123 GLU A CA 1
ATOM 844 C C . GLU A 1 108 ? 133.608 20.174 56.517 1.00 53.72 123 GLU A C 1
ATOM 845 O O . GLU A 1 108 ? 134.262 19.240 56.033 1.00 55.15 123 GLU A O 1
ATOM 851 N N . ASP A 1 109 ? 134.171 21.115 57.271 1.00 52.89 124 ASP A N 1
ATOM 852 C CA . ASP A 1 109 ? 135.632 21.167 57.450 1.00 53.67 124 ASP A CA 1
ATOM 853 C C . ASP A 1 109 ? 136.099 21.029 58.902 1.00 52.33 124 ASP A C 1
ATOM 854 O O . ASP A 1 109 ? 137.231 21.384 59.223 1.00 52.87 124 ASP A O 1
ATOM 859 N N . GLY A 1 110 ? 135.238 20.502 59.770 1.00 50.81 125 GLY A N 1
ATOM 860 C CA . GLY A 1 110 ? 135.580 20.305 61.178 1.00 49.71 125 GLY A CA 1
ATOM 861 C C . GLY A 1 110 ? 135.037 21.395 62.081 1.00 48.34 125 GLY A C 1
ATOM 862 O O . GLY A 1 110 ? 134.673 21.133 63.225 1.00 47.51 125 GLY A O 1
ATOM 863 N N . SER A 1 111 ? 134.979 22.619 61.570 1.00 48.42 126 SER A N 1
ATOM 864 C CA . SER A 1 111 ? 134.599 23.765 62.375 1.00 47.37 126 SER A CA 1
ATOM 865 C C . SER A 1 111 ? 133.139 23.725 62.795 1.00 45.92 126 SER A C 1
ATOM 866 O O . SER A 1 111 ? 132.288 23.174 62.093 1.00 45.97 126 SER A O 1
ATOM 869 N N . PHE A 1 112 ? 132.870 24.311 63.956 1.00 44.89 127 PHE A N 1
ATOM 870 C CA . PHE A 1 112 ? 131.521 24.652 64.376 1.00 43.73 127 PHE A CA 1
ATOM 871 C C . PHE A 1 112 ? 131.346 26.145 64.143 1.00 43.97 127 PHE A C 1
ATOM 872 O O . PHE A 1 112 ? 132.327 26.890 64.134 1.00 44.68 127 PHE A O 1
ATOM 880 N N . ILE A 1 113 ? 130.106 26.577 63.944 1.00 43.35 128 ILE A N 1
ATOM 881 C CA . ILE A 1 113 ? 129.799 27.994 63.856 1.00 43.66 128 ILE A CA 1
ATOM 882 C C . ILE A 1 113 ? 129.039 28.381 65.116 1.00 42.90 128 ILE A C 1
ATOM 883 O O . ILE A 1 113 ? 127.907 27.951 65.317 1.00 42.03 128 ILE A O 1
ATOM 888 N N . ILE A 1 114 ? 129.688 29.166 65.975 1.00 43.40 129 ILE A N 1
ATOM 889 C CA . ILE A 1 114 ? 129.095 29.604 67.237 1.00 43.17 129 ILE A CA 1
ATOM 890 C C . ILE A 1 114 ? 128.997 31.122 67.268 1.00 44.43 129 ILE A C 1
ATOM 891 O O . ILE A 1 114 ? 130.017 31.807 67.315 1.00 45.51 129 ILE A O 1
ATOM 896 N N . ASN A 1 115 ? 127.766 31.635 67.249 1.00 44.63 130 ASN A N 1
ATOM 897 C CA . ASN A 1 115 ? 127.508 33.076 67.213 1.00 45.93 130 ASN A CA 1
ATOM 898 C C . ASN A 1 115 ? 128.308 33.773 66.111 1.00 47.05 130 ASN A C 1
ATOM 899 O O . ASN A 1 115 ? 128.972 34.777 66.348 1.00 48.17 130 ASN A O 1
ATOM 904 N N . GLY A 1 116 ? 128.253 33.213 64.907 1.00 47.05 131 GLY A N 1
ATOM 905 C CA . GLY A 1 116 ? 128.959 33.773 63.752 1.00 48.37 131 GLY A CA 1
ATOM 906 C C . GLY A 1 116 ? 130.406 33.343 63.591 1.00 48.51 131 GLY A C 1
ATOM 907 O O . GLY A 1 116 ? 130.953 33.428 62.492 1.00 49.31 131 GLY A O 1
ATOM 908 N N . ALA A 1 117 ? 131.016 32.872 64.677 1.00 47.87 132 ALA A N 1
ATOM 909 C CA . ALA A 1 117 ? 132.451 32.590 64.712 1.00 48.53 132 ALA A CA 1
ATOM 910 C C . ALA A 1 117 ? 132.766 31.144 64.341 1.00 47.91 132 ALA A C 1
ATOM 911 O O . ALA A 1 117 ? 132.055 30.220 64.733 1.00 46.80 132 ALA A O 1
ATOM 913 N N . ASP A 1 118 ? 133.863 30.963 63.614 1.00 48.91 133 ASP A N 1
ATOM 914 C CA . ASP A 1 118 ? 134.284 29.652 63.118 1.00 48.77 133 ASP A CA 1
ATOM 915 C C . ASP A 1 118 ? 135.241 28.995 64.123 1.00 48.60 133 ASP A C 1
ATOM 916 O O . ASP A 1 118 ? 136.429 29.330 64.173 1.00 49.48 133 ASP A O 1
ATOM 921 N N . ARG A 1 119 ? 134.723 28.062 64.921 1.00 47.45 134 ARG A N 1
ATOM 922 C CA . ARG A 1 119 ? 135.472 27.530 66.063 1.00 47.27 134 ARG A CA 1
ATOM 923 C C . ARG A 1 119 ? 135.711 26.022 65.990 1.00 46.77 134 ARG A C 1
ATOM 924 O O . ARG A 1 119 ? 134.877 25.271 65.496 1.00 46.34 134 ARG A O 1
ATOM 932 N N . VAL A 1 120 ? 136.862 25.593 66.498 1.00 47.17 135 VAL A N 1
ATOM 933 C CA . VAL A 1 120 ? 137.352 24.234 66.288 1.00 47.19 135 VAL A CA 1
ATOM 934 C C . VAL A 1 120 ? 137.657 23.554 67.609 1.00 46.74 135 VAL A C 1
ATOM 935 O O . VAL A 1 120 ? 138.132 24.188 68.549 1.00 46.82 135 VAL A O 1
ATOM 939 N N . ILE A 1 121 ? 137.373 22.256 67.667 1.00 46.28 136 ILE A N 1
ATOM 940 C CA . ILE A 1 121 ? 137.720 21.447 68.819 1.00 46.31 136 ILE A CA 1
ATOM 941 C C . ILE A 1 121 ? 138.866 20.537 68.421 1.00 47.65 136 ILE A C 1
ATOM 942 O O . ILE A 1 121 ? 138.667 19.490 67.800 1.00 47.75 136 ILE A O 1
ATOM 947 N N . VAL A 1 122 ? 140.073 20.968 68.778 1.00 48.84 137 VAL A N 1
ATOM 948 C CA . VAL A 1 122 ? 141.286 20.236 68.463 1.00 50.29 137 VAL A CA 1
ATOM 949 C C . VAL A 1 122 ? 141.317 18.934 69.268 1.00 50.42 137 VAL A C 1
ATOM 950 O O . VAL A 1 122 ? 140.975 18.920 70.458 1.00 49.90 137 VAL A O 1
ATOM 954 N N . SER A 1 123 ? 141.732 17.850 68.636 1.00 51.24 138 SER A N 1
ATOM 955 C CA . SER A 1 123 ? 141.881 16.583 69.312 1.00 51.82 138 SER A CA 1
ATOM 956 C C . SER A 1 123 ? 143.365 16.337 69.476 1.00 53.69 138 SER A C 1
ATOM 957 O O . SER A 1 123 ? 144.053 16.110 68.525 1.00 54.64 138 SER A O 1
ATOM 960 N N . GLN A 1 124 ? 143.851 16.397 70.703 1.00 54.25 139 GLN A N 1
ATOM 961 C CA . GLN A 1 124 ? 145.283 16.439 70.986 1.00 56.34 139 GLN A CA 1
ATOM 962 C C . GLN A 1 124 ? 146.048 15.206 71.436 1.00 58.05 139 GLN A C 1
ATOM 963 O O . GLN A 1 124 ? 147.121 15.367 71.949 1.00 59.93 139 GLN A O 1
ATOM 969 N N . GLY A 1 125 ? 145.482 14.012 71.418 1.00 58.19 332 GLY A N 1
ATOM 970 C CA . GLY A 1 125 ? 144.487 13.553 70.493 1.00 57.75 332 GLY A CA 1
ATOM 971 C C . GLY A 1 125 ? 144.384 12.116 70.859 1.00 58.39 332 GLY A C 1
ATOM 972 O O . GLY A 1 125 ? 144.772 11.778 71.926 1.00 58.87 332 GLY A O 1
ATOM 973 N N . GLY A 1 126 ? 143.784 11.285 70.041 1.00 58.80 333 GLY A N 1
ATOM 974 C CA . GLY A 1 126 ? 143.731 9.876 70.349 1.00 59.61 333 GLY A CA 1
ATOM 975 C C . GLY A 1 126 ? 142.391 9.379 70.750 1.00 57.81 333 GLY A C 1
ATOM 976 O O . GLY A 1 126 ? 142.161 8.209 70.918 1.00 58.79 333 GLY A O 1
ATOM 977 N N . ARG A 1 127 ? 141.509 10.331 70.864 1.00 55.68 334 ARG A N 1
ATOM 978 C CA . ARG A 1 127 ? 140.065 10.190 71.020 1.00 54.02 334 ARG A CA 1
ATOM 979 C C . ARG A 1 127 ? 139.409 11.290 70.202 1.00 52.38 334 ARG A C 1
ATOM 980 O O . ARG A 1 127 ? 139.456 12.457 70.587 1.00 51.55 334 ARG A O 1
ATOM 988 N N . THR A 1 128 ? 138.798 10.919 69.079 1.00 51.98 335 THR A N 1
ATOM 989 C CA . THR A 1 128 ? 138.315 11.904 68.104 1.00 50.71 335 THR A CA 1
ATOM 990 C C . THR A 1 128 ? 137.231 12.820 68.673 1.00 48.54 335 THR A C 1
ATOM 991 O O . THR A 1 128 ? 136.645 12.527 69.716 1.00 47.76 335 THR A O 1
ATOM 995 N N . VAL A 1 129 ? 136.970 13.921 67.968 1.00 47.65 336 VAL A N 1
ATOM 996 C CA . VAL A 1 129 ? 135.978 14.921 68.390 1.00 45.90 336 VAL A CA 1
ATOM 997 C C . VAL A 1 129 ? 134.603 14.312 68.675 1.00 44.87 336 VAL A C 1
ATOM 998 O O . VAL A 1 129 ? 133.905 14.758 69.584 1.00 43.61 336 VAL A O 1
ATOM 1002 N N . GLY A 1 130 ? 134.229 13.294 67.899 1.00 45.49 337 GLY A N 1
ATOM 1003 C CA . GLY A 1 130 ? 132.930 12.641 68.039 1.00 44.77 337 GLY A CA 1
ATOM 1004 C C . GLY A 1 130 ? 132.774 11.929 69.366 1.00 44.78 337 GLY A C 1
ATOM 1005 O O . GLY A 1 130 ? 131.739 12.054 70.025 1.00 43.80 337 GLY A O 1
ATOM 1006 N N . GLU A 1 131 ? 133.809 11.197 69.771 1.00 46.18 338 GLU A N 1
ATOM 1007 C CA . GLU A 1 131 ? 133.781 10.458 71.048 1.00 46.57 338 GLU A CA 1
ATOM 1008 C C . GLU A 1 131 ? 134.089 11.367 72.244 1.00 45.99 338 GLU A C 1
ATOM 1009 O O . GLU A 1 131 ? 133.548 11.168 73.326 1.00 45.51 338 GLU A O 1
ATOM 1015 N N . LEU A 1 132 ? 134.927 12.380 72.036 1.00 46.08 339 LEU A N 1
ATOM 1016 C CA . LEU A 1 132 ? 135.130 13.443 73.033 1.00 45.69 339 LEU A CA 1
ATOM 1017 C C . LEU A 1 132 ? 133.809 14.071 73.514 1.00 44.56 339 LEU A C 1
ATOM 1018 O O . LEU A 1 132 ? 133.604 14.251 74.721 1.00 44.51 339 LEU A O 1
ATOM 1023 N N . MET A 1 133 ? 132.928 14.400 72.568 1.00 43.84 340 MET A N 1
ATOM 1024 C CA . MET A 1 133 ? 131.603 14.948 72.882 1.00 42.80 340 MET A CA 1
ATOM 1025 C C . MET A 1 133 ? 130.714 13.906 73.556 1.00 42.77 340 MET A C 1
ATOM 1026 O O . MET A 1 133 ? 130.118 14.167 74.602 1.00 42.37 340 MET A O 1
ATOM 1031 N N . ALA A 1 134 ? 130.611 12.736 72.930 1.00 43.30 341 ALA A N 1
ATOM 1032 C CA . ALA A 1 134 ? 129.805 11.633 73.460 1.00 43.44 341 ALA A CA 1
ATOM 1033 C C . ALA A 1 134 ? 130.178 11.280 74.897 1.00 43.91 341 ALA A C 1
ATOM 1034 O O . ALA A 1 134 ? 129.307 10.972 75.702 1.00 43.58 341 ALA A O 1
ATOM 1036 N N . ASP A 1 135 ? 131.475 11.311 75.200 1.00 44.88 342 ASP A N 1
ATOM 1037 C CA . ASP A 1 135 ? 131.977 11.060 76.555 1.00 45.64 342 ASP A CA 1
ATOM 1038 C C . ASP A 1 135 ? 131.478 12.079 77.555 1.00 44.82 342 ASP A C 1
ATOM 1039 O O . ASP A 1 135 ? 131.126 11.738 78.684 1.00 45.14 342 ASP A O 1
ATOM 1044 N N . GLN A 1 136 ? 131.498 13.339 77.139 1.00 43.91 343 GLN A N 1
ATOM 1045 C CA . GLN A 1 136 ? 131.070 14.440 77.985 1.00 43.23 343 GLN A CA 1
ATOM 1046 C C . GLN A 1 136 ? 129.551 14.479 78.069 1.00 42.18 343 GLN A C 1
ATOM 1047 O O . GLN A 1 136 ? 129.001 14.921 79.069 1.00 41.96 343 GLN A O 1
ATOM 1053 N N . PHE A 1 137 ? 128.885 14.026 77.008 1.00 41.73 344 PHE A N 1
ATOM 1054 C CA . PHE A 1 137 ? 127.432 13.846 77.004 1.00 41.08 344 PHE A CA 1
ATOM 1055 C C . PHE A 1 137 ? 127.004 12.877 78.111 1.00 41.60 344 PHE A C 1
ATOM 1056 O O . PHE A 1 137 ? 126.094 13.174 78.885 1.00 41.33 344 PHE A O 1
ATOM 1064 N N . ARG A 1 138 ? 127.687 11.736 78.186 1.00 42.51 345 ARG A N 1
ATOM 1065 C CA . ARG A 1 138 ? 127.440 10.724 79.215 1.00 43.42 345 ARG A CA 1
ATOM 1066 C C . ARG A 1 138 ? 127.451 11.316 80.620 1.00 43.58 345 ARG A C 1
ATOM 1067 O O . ARG A 1 138 ? 126.608 10.977 81.442 1.00 44.08 345 ARG A O 1
ATOM 1075 N N . VAL A 1 139 ? 128.410 12.197 80.886 1.00 43.62 346 VAL A N 1
ATOM 1076 C CA . VAL A 1 139 ? 128.547 12.832 82.195 1.00 43.97 346 VAL A CA 1
ATOM 1077 C C . VAL A 1 139 ? 127.329 13.681 82.517 1.00 43.27 346 VAL A C 1
ATOM 1078 O O . VAL A 1 139 ? 126.730 13.533 83.578 1.00 43.83 346 VAL A O 1
ATOM 1082 N N . GLY A 1 140 ? 126.974 14.574 81.597 1.00 42.24 347 GLY A N 1
ATOM 1083 C CA . GLY A 1 140 ? 125.780 15.398 81.739 1.00 41.51 347 GLY A CA 1
ATOM 1084 C C . GLY A 1 140 ? 124.586 14.535 82.086 1.00 41.51 347 GLY A C 1
ATOM 1085 O O . GLY A 1 140 ? 123.966 14.719 83.132 1.00 41.85 347 GLY A O 1
ATOM 1086 N N . LEU A 1 141 ? 124.299 13.570 81.211 1.00 41.14 348 LEU A N 1
ATOM 1087 C CA . LEU A 1 141 ? 123.156 12.662 81.362 1.00 41.16 348 LEU A CA 1
ATOM 1088 C C . LEU A 1 141 ? 123.174 11.983 82.737 1.00 42.31 348 LEU A C 1
ATOM 1089 O O . LEU A 1 141 ? 122.166 11.971 83.444 1.00 42.40 348 LEU A O 1
ATOM 1094 N N . ALA A 1 142 ? 124.330 11.435 83.104 1.00 43.07 349 ALA A N 1
ATOM 1095 C CA . ALA A 1 142 ? 124.570 10.897 84.449 1.00 44.37 349 ALA A CA 1
ATOM 1096 C C . ALA A 1 142 ? 124.129 11.852 85.569 1.00 44.78 349 ALA A C 1
ATOM 1097 O O . ALA A 1 142 ? 123.620 11.411 86.593 1.00 45.74 349 ALA A O 1
ATOM 1099 N N . ARG A 1 143 ? 124.336 13.152 85.371 1.00 44.51 350 ARG A N 1
ATOM 1100 C CA . ARG A 1 143 ? 123.888 14.182 86.324 1.00 45.20 350 ARG A CA 1
ATOM 1101 C C . ARG A 1 143 ? 122.385 14.401 86.217 1.00 44.59 350 ARG A C 1
ATOM 1102 O O . ARG A 1 143 ? 121.687 14.515 87.213 1.00 45.38 350 ARG A O 1
ATOM 1110 N N . LEU A 1 144 ? 121.898 14.505 84.990 1.00 43.42 351 LEU A N 1
ATOM 1111 C CA . LEU A 1 144 ? 120.467 14.627 84.741 1.00 42.96 351 LEU A CA 1
ATOM 1112 C C . LEU A 1 144 ? 119.731 13.403 85.277 1.00 43.65 351 LEU A C 1
ATOM 1113 O O . LEU A 1 144 ? 118.704 13.528 85.932 1.00 44.38 351 LEU A O 1
ATOM 1118 N N . ALA A 1 145 ? 120.285 12.221 85.031 1.00 43.94 352 ALA A N 1
ATOM 1119 C CA . ALA A 1 145 ? 119.753 10.974 85.587 1.00 44.77 352 ALA A CA 1
ATOM 1120 C C . ALA A 1 145 ? 119.560 11.065 87.098 1.00 46.21 352 ALA A C 1
ATOM 1121 O O . ALA A 1 145 ? 118.875 10.239 87.707 1.00 47.21 352 ALA A O 1
ATOM 1123 N N . ARG A 1 146 ? 120.158 12.092 87.688 1.00 46.67 353 ARG A N 1
ATOM 1124 C CA . ARG A 1 146 ? 120.248 12.246 89.126 1.00 48.30 353 ARG A CA 1
ATOM 1125 C C . ARG A 1 146 ? 119.211 13.194 89.709 1.00 48.57 353 ARG A C 1
ATOM 1126 O O . ARG A 1 146 ? 118.740 12.997 90.835 1.00 49.76 353 ARG A O 1
ATOM 1134 N N . GLY A 1 147 ? 118.899 14.251 88.961 1.00 47.43 354 GLY A N 1
ATOM 1135 C CA . GLY A 1 147 ? 117.815 15.150 89.331 1.00 47.72 354 GLY A CA 1
ATOM 1136 C C . GLY A 1 147 ? 116.506 14.388 89.397 1.00 47.77 354 GLY A C 1
ATOM 1137 O O . GLY A 1 147 ? 115.665 14.646 90.260 1.00 48.70 354 GLY A O 1
ATOM 1138 N N . VAL A 1 148 ? 116.353 13.431 88.486 1.00 46.81 355 VAL A N 1
ATOM 1139 C CA . VAL A 1 148 ? 115.156 12.599 88.430 1.00 47.08 355 VAL A CA 1
ATOM 1140 C C . VAL A 1 148 ? 115.066 11.687 89.650 1.00 48.61 355 VAL A C 1
ATOM 1141 O O . VAL A 1 148 ? 114.058 11.693 90.355 1.00 49.60 355 VAL A O 1
ATOM 1145 N N . ARG A 1 149 ? 116.130 10.934 89.916 1.00 49.10 356 ARG A N 1
ATOM 1146 C CA . ARG A 1 149 ? 116.167 10.008 91.055 1.00 50.81 356 ARG A CA 1
ATOM 1147 C C . ARG A 1 149 ? 115.809 10.741 92.352 1.00 52.45 356 ARG A C 1
ATOM 1148 O O . ARG A 1 149 ? 115.122 10.201 93.217 1.00 53.92 356 ARG A O 1
ATOM 1156 N N . GLU A 1 150 ? 116.271 11.983 92.463 1.00 52.41 357 GLU A N 1
ATOM 1157 C CA . GLU A 1 150 ? 116.015 12.815 93.633 1.00 54.09 357 GLU A CA 1
ATOM 1158 C C . GLU A 1 150 ? 114.554 13.255 93.739 1.00 54.36 357 GLU A C 1
ATOM 1159 O O . GLU A 1 150 ? 113.945 13.136 94.804 1.00 56.27 357 GLU A O 1
ATOM 1165 N N . ARG A 1 151 ? 114.005 13.783 92.648 1.00 52.65 358 ARG A N 1
ATOM 1166 C CA . ARG A 1 151 ? 112.605 14.220 92.629 1.00 52.90 358 ARG A CA 1
ATOM 1167 C C . ARG A 1 151 ? 111.644 13.081 92.935 1.00 53.60 358 ARG A C 1
ATOM 1168 O O . ARG A 1 151 ? 110.716 13.243 93.728 1.00 55.05 358 ARG A O 1
ATOM 1176 N N . MET A 1 152 ? 111.874 11.927 92.312 1.00 52.76 359 MET A N 1
ATOM 1177 C CA . MET A 1 152 ? 111.055 10.745 92.572 1.00 53.49 359 MET A CA 1
ATOM 1178 C C . MET A 1 152 ? 110.942 10.509 94.075 1.00 55.78 359 MET A C 1
ATOM 1179 O O . MET A 1 152 ? 109.857 10.244 94.585 1.00 57.14 359 MET A O 1
ATOM 1184 N N . VAL A 1 153 ? 112.063 10.643 94.779 1.00 56.58 360 VAL A N 1
ATOM 1185 C CA . VAL A 1 153 ? 112.112 10.396 96.223 1.00 59.04 360 VAL A CA 1
ATOM 1186 C C . VAL A 1 153 ? 111.287 11.393 97.040 1.00 60.57 360 VAL A C 1
ATOM 1187 O O . VAL A 1 153 ? 110.680 11.021 98.041 1.00 62.60 360 VAL A O 1
ATOM 1191 N N . MET A 1 154 ? 111.267 12.652 96.619 1.00 59.93 361 MET A N 1
ATOM 1192 C CA . MET A 1 154 ? 110.656 13.704 97.427 1.00 61.72 361 MET A CA 1
ATOM 1193 C C . MET A 1 154 ? 109.502 14.429 96.735 1.00 61.14 361 MET A C 1
ATOM 1194 O O . MET A 1 154 ? 109.245 15.604 97.010 1.00 61.96 361 MET A O 1
ATOM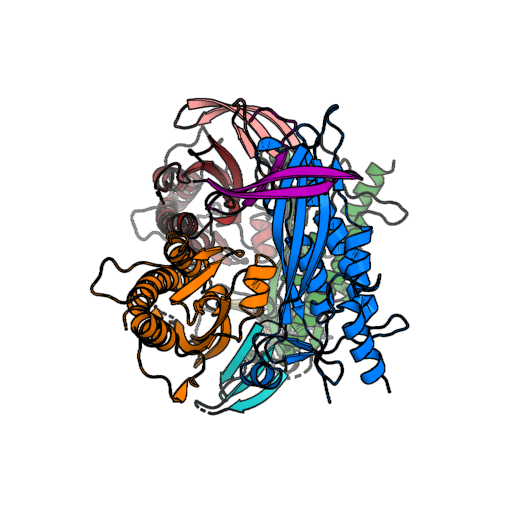 1199 N N . GLY A 1 155 ? 108.821 13.73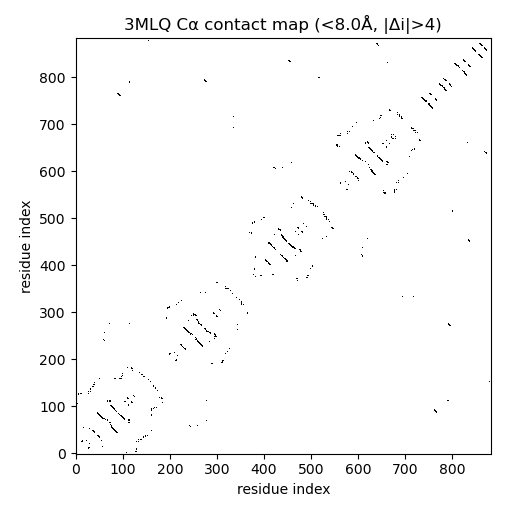0 95.834 1.00 59.98 362 GLY A N 1
ATOM 1200 C CA . GLY A 1 155 ? 107.607 14.240 95.208 1.00 59.63 362 GLY A CA 1
ATOM 1201 C C . GLY A 1 155 ? 106.518 13.215 95.434 1.00 60.70 362 GLY A C 1
ATOM 1202 O O . GLY A 1 155 ? 106.796 12.101 95.886 1.00 61.43 362 GLY A O 1
ATOM 1203 N N . SER A 1 156 ? 105.278 13.586 95.139 1.00 60.99 363 SER A N 1
ATOM 1204 C CA . SER A 1 156 ? 104.191 12.623 95.157 1.00 61.76 363 SER A CA 1
ATOM 1205 C C . SER A 1 156 ? 104.164 11.948 93.782 1.00 59.82 363 SER A C 1
ATOM 1206 O O . SER A 1 156 ? 103.924 12.616 92.776 1.00 58.67 363 SER A O 1
ATOM 1209 N N . PRO A 1 157 ? 104.434 10.629 93.728 1.00 59.75 364 PRO A N 1
ATOM 1210 C CA . PRO A 1 157 ? 104.465 9.883 92.466 1.00 58.19 364 PRO A CA 1
ATOM 1211 C C . PRO A 1 157 ? 103.333 10.254 91.512 1.00 57.72 364 PRO A C 1
ATOM 1212 O O . PRO A 1 157 ? 103.541 10.364 90.304 1.00 56.26 364 PRO A O 1
ATOM 1216 N N . ASP A 1 158 ? 102.147 10.454 92.075 1.00 59.29 365 ASP A N 1
ATOM 1217 C CA . ASP A 1 158 ? 100.928 10.691 91.307 1.00 59.35 365 ASP A CA 1
ATOM 1218 C C . ASP A 1 158 ? 100.985 11.986 90.485 1.00 58.12 365 ASP A C 1
ATOM 1219 O O . ASP A 1 158 ? 100.516 12.023 89.349 1.00 57.45 365 ASP A O 1
ATOM 1224 N N . THR A 1 159 ? 101.563 13.036 91.063 1.00 58.10 366 THR A N 1
ATOM 1225 C CA . THR A 1 159 ? 101.745 14.312 90.365 1.00 56.99 366 THR A CA 1
ATOM 1226 C C . THR A 1 159 ? 103.036 14.378 89.536 1.00 54.80 366 THR A C 1
ATOM 1227 O O . THR A 1 159 ? 103.276 15.373 88.846 1.00 54.06 366 THR A O 1
ATOM 1231 N N . LEU A 1 160 ? 103.868 13.339 89.598 1.00 54.07 367 LEU A N 1
ATOM 1232 C CA . LEU A 1 160 ? 105.119 13.328 88.825 1.00 52.25 367 LEU A CA 1
ATOM 1233 C C . LEU A 1 160 ? 104.897 12.869 87.384 1.00 51.10 367 LEU A C 1
ATOM 1234 O O . LEU A 1 160 ? 103.994 12.075 87.095 1.00 51.67 367 LEU A O 1
ATOM 1239 N N . THR A 1 161 ? 105.736 13.394 86.494 1.00 49.69 368 THR A N 1
ATOM 1240 C CA . THR A 1 161 ? 105.643 13.165 85.052 1.00 48.58 368 THR A CA 1
ATOM 1241 C C . THR A 1 161 ? 107.028 13.399 84.447 1.00 47.10 368 THR A C 1
ATOM 1242 O O . THR A 1 161 ? 107.796 14.190 84.990 1.00 47.03 368 THR A O 1
ATOM 1246 N N . PRO A 1 162 ? 107.347 12.737 83.315 1.00 46.19 369 PRO A N 1
ATOM 1247 C CA . PRO A 1 162 ? 108.703 12.828 82.743 1.00 44.93 369 PRO A CA 1
ATOM 1248 C C . PRO A 1 162 ? 109.279 14.251 82.686 1.00 44.28 369 PRO A C 1
ATOM 1249 O O . PRO A 1 162 ? 110.418 14.461 83.079 1.00 43.79 369 PRO A O 1
ATOM 1253 N N . ALA A 1 163 ? 108.486 15.216 82.235 1.00 44.60 370 ALA A N 1
ATOM 1254 C CA . ALA A 1 163 ? 108.944 16.615 82.118 1.00 44.35 370 ALA A CA 1
ATOM 1255 C C . ALA A 1 163 ? 109.332 17.257 83.462 1.00 45.02 370 ALA A C 1
ATOM 1256 O O . ALA A 1 163 ? 110.248 18.071 83.520 1.00 44.76 370 ALA A O 1
ATOM 1258 N N . LYS A 1 164 ? 108.630 16.892 84.532 1.00 46.21 371 LYS A N 1
ATOM 1259 C CA . LYS A 1 164 ? 108.914 17.422 85.874 1.00 47.19 371 LYS A CA 1
ATOM 1260 C C . LYS A 1 164 ? 110.180 16.821 86.492 1.00 47.00 371 LYS A C 1
ATOM 1261 O O . LYS A 1 164 ? 110.928 17.520 87.188 1.00 47.44 371 LYS A O 1
ATOM 1267 N N . LEU A 1 165 ? 110.398 15.527 86.265 1.00 46.36 372 LEU A N 1
ATOM 1268 C CA . LEU A 1 165 ? 111.584 14.856 86.785 1.00 46.38 372 LEU A CA 1
ATOM 1269 C C . LEU A 1 165 ? 112.840 15.369 86.096 1.00 45.25 372 LEU A C 1
ATOM 1270 O O . LEU A 1 165 ? 113.876 15.548 86.735 1.00 45.59 372 LEU A O 1
ATOM 1275 N N . VAL A 1 166 ? 112.727 15.624 84.795 1.00 44.17 373 VAL A N 1
ATOM 1276 C CA . VAL A 1 166 ? 113.870 15.993 83.973 1.00 43.10 373 VAL A CA 1
ATOM 1277 C C . VAL A 1 166 ? 114.215 17.473 84.065 1.00 43.26 373 VAL A C 1
ATOM 1278 O O . VAL A 1 166 ? 113.385 18.342 83.811 1.00 43.23 373 VAL A O 1
ATOM 1282 N N . ASN A 1 167 ? 115.463 17.728 84.443 1.00 43.67 374 ASN A N 1
ATOM 1283 C CA . ASN A 1 167 ? 116.077 19.042 84.382 1.00 43.73 374 ASN A CA 1
ATOM 1284 C C . ASN A 1 167 ? 117.256 18.921 83.445 1.00 42.80 374 ASN A C 1
ATOM 1285 O O . ASN A 1 167 ? 118.118 18.076 83.661 1.00 43.07 374 ASN A O 1
ATOM 1290 N N . SER A 1 168 ? 117.294 19.750 82.407 1.00 42.09 375 SER A N 1
ATOM 1291 C CA . SER A 1 168 ? 118.337 19.648 81.396 1.00 41.16 375 SER A CA 1
ATOM 1292 C C . SER A 1 168 ? 119.617 20.369 81.815 1.00 41.45 375 SER A C 1
ATOM 1293 O O . SER A 1 168 ? 120.696 20.054 81.311 1.00 40.97 375 SER A O 1
ATOM 1296 N N . ARG A 1 169 ? 119.503 21.311 82.750 1.00 42.29 376 ARG A N 1
ATOM 1297 C CA . ARG A 1 169 ? 120.624 22.184 83.097 1.00 43.01 376 ARG A CA 1
ATOM 1298 C C . ARG A 1 169 ? 121.961 21.461 83.228 1.00 42.96 376 ARG A C 1
ATOM 1299 O O . ARG A 1 169 ? 122.960 21.949 82.703 1.00 42.96 376 ARG A O 1
ATOM 1307 N N . PRO A 1 170 ? 121.990 20.310 83.934 1.00 43.23 377 PRO A N 1
ATOM 1308 C CA . PRO A 1 170 ? 123.251 19.598 84.122 1.00 43.46 377 PRO A CA 1
ATOM 1309 C C . PRO A 1 170 ? 123.835 19.053 82.816 1.00 42.42 377 PRO A C 1
ATOM 1310 O O . PRO A 1 170 ? 125.055 19.011 82.658 1.00 42.59 377 PRO A O 1
ATOM 1314 N N . LEU A 1 171 ? 122.962 18.628 81.907 1.00 41.54 378 LEU A N 1
ATOM 1315 C CA . LEU A 1 171 ? 123.381 18.160 80.589 1.00 40.81 378 LEU A CA 1
ATOM 1316 C C . LEU A 1 171 ? 123.984 19.310 79.798 1.00 40.78 378 LEU A C 1
ATOM 1317 O O . LEU A 1 171 ? 125.002 19.150 79.130 1.00 40.91 378 LEU A O 1
ATOM 1322 N N . GLU A 1 172 ? 123.340 20.468 79.883 1.00 40.93 379 GLU A N 1
ATOM 1323 C CA . GLU A 1 172 ? 123.742 21.637 79.118 1.00 40.86 379 GLU A CA 1
ATOM 1324 C C . GLU A 1 172 ? 125.039 22.210 79.662 1.00 41.47 379 GLU A C 1
ATOM 1325 O O . GLU A 1 172 ? 125.972 22.469 78.908 1.00 41.34 379 GLU A O 1
ATOM 1331 N N . ALA A 1 173 ? 125.090 22.405 80.976 1.00 42.34 380 ALA A N 1
ATOM 1332 C CA . ALA A 1 173 ? 126.312 22.847 81.649 1.00 43.35 380 ALA A CA 1
ATOM 1333 C C . ALA A 1 173 ? 127.515 22.040 81.159 1.00 43.29 380 ALA A C 1
ATOM 1334 O O . ALA A 1 173 ? 128.566 22.599 80.849 1.00 43.85 380 ALA A O 1
ATOM 1336 N N . ALA A 1 174 ? 127.332 20.724 81.073 1.00 42.92 381 ALA A N 1
ATOM 1337 C CA . ALA A 1 174 ? 128.357 19.804 80.588 1.00 42.91 381 ALA A CA 1
ATOM 1338 C C . ALA A 1 174 ? 128.722 20.035 79.115 1.00 42.49 381 ALA A C 1
ATOM 1339 O O . ALA A 1 174 ? 129.883 19.865 78.724 1.00 43.01 381 ALA A O 1
ATOM 1341 N N . LEU A 1 175 ? 127.735 20.408 78.301 1.00 41.63 382 LEU A N 1
ATOM 1342 C CA . LEU A 1 175 ? 127.972 20.697 76.886 1.00 41.14 382 LEU A CA 1
ATOM 1343 C C . LEU A 1 175 ? 128.628 22.059 76.732 1.00 41.85 382 LEU A C 1
ATOM 1344 O O . LEU A 1 175 ? 129.693 22.173 76.118 1.00 42.38 382 LEU A O 1
ATOM 1349 N N . ARG A 1 176 ? 127.996 23.083 77.299 1.00 42.22 383 ARG A N 1
ATOM 1350 C CA . ARG A 1 176 ? 128.553 24.435 77.311 1.00 43.08 383 ARG A CA 1
ATOM 1351 C C . ARG A 1 176 ? 130.056 24.357 77.571 1.00 43.96 383 ARG A C 1
ATOM 1352 O O . ARG A 1 176 ? 130.831 24.871 76.785 1.00 44.27 383 ARG A O 1
ATOM 1360 N N . GLU A 1 177 ? 130.464 23.666 78.636 1.00 44.52 384 GLU A N 1
ATOM 1361 C CA . GLU A 1 177 ? 131.891 23.534 78.973 1.00 45.57 384 GLU A CA 1
ATOM 1362 C C . GLU A 1 177 ? 132.737 22.850 77.885 1.00 45.48 384 GLU A C 1
ATOM 1363 O O . GLU A 1 177 ? 133.895 23.229 77.691 1.00 46.73 384 GLU A O 1
ATOM 1369 N N . PHE A 1 178 ? 132.179 21.854 77.192 1.00 44.33 385 PHE A N 1
ATOM 1370 C CA . PHE A 1 178 ? 132.897 21.175 76.104 1.00 44.18 385 PHE A CA 1
ATOM 1371 C C . PHE A 1 178 ? 133.070 22.104 74.909 1.00 44.18 385 PHE A C 1
ATOM 1372 O O . PHE A 1 178 ? 134.181 22.294 74.403 1.00 45.09 385 PHE A O 1
ATOM 1380 N N . PHE A 1 179 ? 131.965 22.682 74.453 1.00 43.29 386 PHE A N 1
ATOM 1381 C CA . PHE A 1 179 ? 132.018 23.621 73.338 1.00 43.16 386 PHE A CA 1
ATOM 1382 C C . PHE A 1 179 ? 132.443 25.014 73.782 1.00 44.02 386 PHE A C 1
ATOM 1383 O O . PHE A 1 179 ? 132.749 25.853 72.941 1.00 44.68 386 PHE A O 1
ATOM 1391 N N . SER A 1 180 ? 132.468 25.267 75.091 1.00 44.55 387 SER A N 1
ATOM 1392 C CA . SER A 1 180 ? 132.889 26.583 75.605 1.00 45.74 387 SER A CA 1
ATOM 1393 C C . SER A 1 180 ? 134.355 26.834 75.310 1.00 46.67 387 SER A C 1
ATOM 1394 O O . SER A 1 180 ? 134.712 27.904 74.826 1.00 47.33 387 SER A O 1
ATOM 1397 N N . ARG A 1 181 ? 135.195 25.841 75.591 1.00 46.83 388 ARG A N 1
ATOM 1398 C CA . ARG A 1 181 ? 136.635 25.983 75.387 1.00 48.07 388 ARG A CA 1
ATOM 1399 C C . ARG A 1 181 ? 137.065 25.537 73.983 1.00 47.66 388 ARG A C 1
ATOM 1400 O O . ARG A 1 181 ? 138.205 25.133 73.775 1.00 48.40 388 ARG A O 1
ATOM 1408 N N . SER A 1 182 ? 136.149 25.615 73.021 1.00 46.61 389 SER A N 1
ATOM 1409 C CA . SER A 1 182 ? 136.511 25.467 71.618 1.00 46.60 389 SER A CA 1
ATOM 1410 C C . SER A 1 182 ? 137.251 26.743 71.223 1.00 47.61 389 SER A C 1
ATOM 1411 O O . SER A 1 182 ? 137.060 27.783 71.850 1.00 48.03 389 SER A O 1
ATOM 1414 N N . GLN A 1 183 ? 138.103 26.654 70.205 1.00 48.30 390 GLN A N 1
ATOM 1415 C CA . GLN A 1 183 ? 138.955 27.777 69.799 1.00 49.64 390 GLN A CA 1
ATOM 1416 C C . GLN A 1 183 ? 138.547 28.326 68.436 1.00 49.72 390 GLN A C 1
ATOM 1417 O O . GLN A 1 183 ? 137.841 27.658 67.684 1.00 49.00 390 GLN A O 1
ATOM 1423 N N . LEU A 1 184 ? 139.025 29.525 68.115 1.00 50.78 391 LEU A N 1
ATOM 1424 C CA . LEU A 1 184 ? 138.694 30.186 66.855 1.00 51.21 391 LEU A CA 1
ATOM 1425 C C . LEU A 1 184 ? 139.601 29.649 65.760 1.00 52.22 391 LEU A C 1
ATOM 1426 O O . LEU A 1 184 ? 140.755 29.323 66.025 1.00 53.28 391 LEU A O 1
ATOM 1431 N N . SER A 1 185 ? 139.092 29.570 64.532 1.00 52.35 392 SER A N 1
ATOM 1432 C CA . SER A 1 185 ? 139.857 28.985 63.422 1.00 53.43 392 SER A CA 1
ATOM 1433 C C . SER A 1 185 ? 140.716 29.996 62.667 1.00 55.47 392 SER A C 1
AT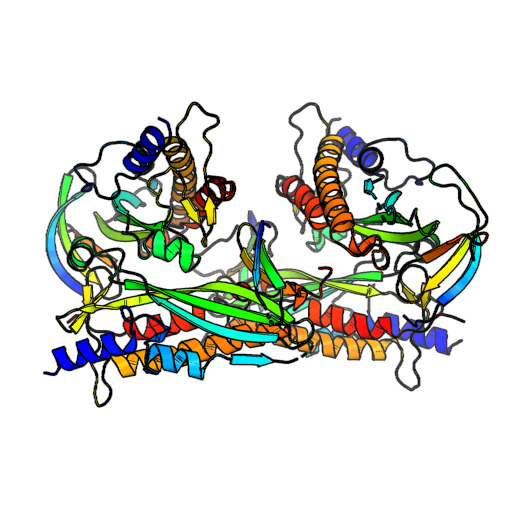OM 1434 O O . SER A 1 185 ? 140.403 31.190 62.598 1.00 55.93 392 SER A O 1
ATOM 1437 N N . GLN A 1 186 ? 141.799 29.481 62.092 1.00 56.97 393 GLN A N 1
ATOM 1438 C CA . GLN A 1 186 ? 142.635 30.220 61.151 1.00 59.13 393 GLN A CA 1
ATOM 1439 C C . GLN A 1 186 ? 142.856 29.322 59.937 1.00 60.00 393 GLN A C 1
ATOM 1440 O O . GLN A 1 186 ? 143.722 28.446 59.949 1.00 60.87 393 GLN A O 1
ATOM 1446 N N . PHE A 1 187 ? 142.051 29.542 58.898 1.00 60.21 394 PHE A N 1
ATOM 1447 C CA . PHE A 1 187 ? 141.987 28.642 57.747 1.00 60.84 394 PHE A CA 1
ATOM 1448 C C . PHE A 1 187 ? 143.003 29.029 56.675 1.00 63.15 394 PHE A C 1
ATOM 1449 O O . PHE A 1 187 ? 142.693 29.773 55.746 1.00 64.15 394 PHE A O 1
ATOM 1451 N N . PRO B 1 2 ? 89.516 30.242 50.471 1.00 47.04 17 PRO B N 1
ATOM 1452 C CA . PRO B 1 2 ? 88.513 30.987 51.208 1.00 47.13 17 PRO B CA 1
ATOM 1453 C C . PRO B 1 2 ? 88.942 31.201 52.665 1.00 46.30 17 PRO B C 1
ATOM 1454 O O . PRO B 1 2 ? 90.079 31.615 52.889 1.00 45.62 17 PRO B O 1
ATOM 1458 N N . LEU B 1 3 ? 88.080 30.924 53.645 1.00 46.32 18 LEU B N 1
ATOM 1459 C CA . LEU B 1 3 ? 88.410 31.237 55.040 1.00 45.57 18 LEU B CA 1
ATOM 1460 C C . LEU B 1 3 ? 89.800 30.743 55.410 1.00 44.59 18 LEU B C 1
ATOM 1461 O O . LEU B 1 3 ? 90.632 31.514 55.881 1.00 44.35 18 LEU B O 1
ATOM 1466 N N . THR B 1 4 ? 90.043 29.456 55.191 1.00 44.26 19 THR B N 1
ATOM 1467 C CA . THR B 1 4 ? 91.315 28.837 55.550 1.00 43.34 19 THR B CA 1
ATOM 1468 C C . THR B 1 4 ? 92.487 29.457 54.802 1.00 42.91 19 THR B C 1
ATOM 1469 O O . THR B 1 4 ? 93.432 29.934 55.422 1.00 42.32 19 THR B O 1
ATOM 1473 N N . GLU B 1 5 ? 92.426 29.450 53.474 1.00 43.34 20 GLU B N 1
ATOM 1474 C CA . GLU B 1 5 ? 93.492 30.042 52.666 1.00 43.32 20 GLU B CA 1
ATOM 1475 C C . GLU B 1 5 ? 93.746 31.469 53.107 1.00 43.01 20 GLU B C 1
ATOM 1476 O O . GLU B 1 5 ? 94.888 31.877 53.267 1.00 42.68 20 GLU B O 1
ATOM 1482 N N . ILE B 1 6 ? 92.665 32.219 53.295 1.00 43.52 21 ILE B N 1
ATOM 1483 C CA . ILE B 1 6 ? 92.725 33.595 53.796 1.00 43.47 21 ILE B CA 1
ATOM 1484 C C . ILE B 1 6 ? 93.559 33.689 55.071 1.00 42.75 21 ILE B C 1
ATOM 1485 O O . ILE B 1 6 ? 94.428 34.550 55.191 1.00 42.84 21 ILE B O 1
ATOM 1490 N N . GLN B 1 7 ? 93.296 32.789 56.008 1.00 42.39 22 GLN B N 1
ATOM 1491 C CA . GLN B 1 7 ? 93.994 32.782 57.282 1.00 41.94 22 GLN B CA 1
ATOM 1492 C C . GLN B 1 7 ? 95.463 32.380 57.100 1.00 41.60 22 GLN B C 1
ATOM 1493 O O . GLN B 1 7 ? 96.371 33.036 57.614 1.00 41.38 22 GLN B O 1
ATOM 1499 N N . VAL B 1 8 ? 95.695 31.297 56.364 1.00 41.77 23 VAL B N 1
ATOM 1500 C CA . VAL B 1 8 ? 97.058 30.857 56.063 1.00 41.37 23 VAL B CA 1
ATOM 1501 C C . VAL B 1 8 ? 97.897 32.013 55.501 1.00 41.58 23 VAL B C 1
ATOM 1502 O O . VAL B 1 8 ? 99.015 32.243 55.952 1.00 41.37 23 VAL B O 1
ATOM 1506 N N . GLU B 1 9 ? 97.350 32.736 54.524 1.00 42.15 24 GLU B N 1
ATOM 1507 C CA . GLU B 1 9 ? 98.055 33.866 53.916 1.00 42.51 24 GLU B CA 1
ATOM 1508 C C . GLU B 1 9 ? 98.220 35.030 54.893 1.00 42.41 24 GLU B C 1
ATOM 1509 O O . GLU B 1 9 ? 99.216 35.749 54.842 1.00 42.40 24 GLU B O 1
ATOM 1515 N N . SER B 1 10 ? 97.246 35.200 55.782 1.00 42.31 25 SER B N 1
ATOM 1516 C CA . SER B 1 10 ? 97.330 36.194 56.852 1.00 42.16 25 SER B CA 1
ATOM 1517 C C . SER B 1 10 ? 98.497 35.978 57.799 1.00 41.45 25 SER B C 1
ATOM 1518 O O . SER B 1 10 ? 99.165 36.933 58.189 1.00 41.32 25 SER B O 1
ATOM 1521 N N . TYR B 1 11 ? 98.710 34.723 58.186 1.00 41.08 26 TYR B N 1
ATOM 1522 C CA . TYR B 1 11 ? 99.727 34.368 59.177 1.00 40.48 26 TYR B CA 1
ATOM 1523 C C . TYR B 1 11 ? 101.105 34.388 58.554 1.00 40.46 26 TYR B C 1
ATOM 1524 O O . TYR B 1 11 ? 102.062 34.886 59.144 1.00 40.30 26 TYR B O 1
ATOM 1533 N N . LYS B 1 12 ? 101.203 33.826 57.358 1.00 40.76 27 LYS B N 1
ATOM 1534 C CA . LYS B 1 12 ? 102.418 33.931 56.568 1.00 40.99 27 LYS B CA 1
ATOM 1535 C C . LYS B 1 12 ? 102.854 35.381 56.508 1.00 41.23 27 LYS B C 1
ATOM 1536 O O . LYS B 1 12 ? 103.969 35.729 56.875 1.00 41.10 27 LYS B O 1
ATOM 1542 N N . LYS B 1 13 ? 101.936 36.222 56.053 1.00 41.80 28 LYS B N 1
ATOM 1543 C CA . LYS B 1 13 ? 102.200 37.636 55.873 1.00 42.38 28 LYS B CA 1
ATOM 1544 C C . LYS B 1 13 ? 102.602 38.323 57.178 1.00 42.06 28 LYS B C 1
ATOM 1545 O O . LYS B 1 13 ? 103.416 39.251 57.168 1.00 42.49 28 LYS B O 1
ATOM 1551 N N . ALA B 1 14 ? 102.033 37.862 58.291 1.00 41.34 29 ALA B N 1
ATOM 1552 C CA . ALA B 1 14 ? 102.333 38.422 59.610 1.00 41.06 29 ALA B CA 1
ATOM 1553 C C . ALA B 1 14 ? 103.795 38.242 59.979 1.00 40.72 29 ALA B C 1
ATOM 1554 O O . ALA B 1 14 ? 104.379 39.098 60.631 1.00 41.02 29 ALA B O 1
ATOM 1556 N N . LEU B 1 15 ? 104.382 37.130 59.551 1.00 40.50 30 LEU B N 1
ATOM 1557 C CA . LEU B 1 15 ? 105.739 36.768 59.946 1.00 40.32 30 LEU B CA 1
ATOM 1558 C C . LEU B 1 15 ? 106.789 37.220 58.948 1.00 40.74 30 LEU B C 1
ATOM 1559 O O . LEU B 1 15 ? 107.888 37.575 59.352 1.00 40.87 30 LEU B O 1
ATOM 1564 N N . GLN B 1 16 ? 106.460 37.194 57.656 1.00 41.20 31 GLN B N 1
ATOM 1565 C CA . GLN B 1 16 ? 107.403 37.573 56.581 1.00 41.86 31 GLN B CA 1
ATOM 1566 C C . GLN B 1 16 ? 108.725 36.787 56.644 1.00 41.84 31 GLN B C 1
ATOM 1567 O O . GLN B 1 16 ? 109.801 37.335 56.427 1.00 42.26 31 GLN B O 1
ATOM 1573 N N . ALA B 1 17 ? 108.613 35.490 56.917 1.00 41.68 32 ALA B N 1
ATOM 1574 C CA . ALA B 1 17 ? 109.766 34.631 57.243 1.00 41.85 32 ALA B CA 1
ATOM 1575 C C . ALA B 1 17 ? 110.721 34.381 56.080 1.00 42.73 32 ALA B C 1
ATOM 1576 O O . ALA B 1 17 ? 111.931 34.339 56.284 1.00 43.12 32 ALA B O 1
ATOM 1578 N N . ASP B 1 18 ? 110.173 34.193 54.879 1.00 43.43 33 ASP B N 1
ATOM 1579 C CA . ASP B 1 18 ? 110.973 33.859 53.698 1.00 44.57 33 ASP B CA 1
ATOM 1580 C C . ASP B 1 18 ? 111.184 35.053 52.756 1.00 45.60 33 ASP B C 1
ATOM 1581 O O . ASP B 1 18 ? 111.564 34.873 51.592 1.00 46.61 33 ASP B O 1
ATOM 1586 N N . VAL B 1 19 ? 110.952 36.263 53.264 1.00 45.46 34 VAL B N 1
ATOM 1587 C CA . VAL B 1 19 ? 111.219 37.488 52.517 1.00 46.25 34 VAL B CA 1
ATOM 1588 C C . VAL B 1 19 ? 112.329 38.251 53.252 1.00 46.47 34 VAL B C 1
ATOM 1589 O O . VAL B 1 19 ? 112.165 38.600 54.425 1.00 45.97 34 VAL B O 1
ATOM 1593 N N . PRO B 1 20 ? 113.473 38.491 52.579 1.00 47.38 35 PRO B N 1
ATOM 1594 C CA . PRO B 1 20 ? 114.630 39.096 53.255 1.00 47.65 35 PRO B CA 1
ATOM 1595 C C . PRO B 1 20 ? 114.303 40.457 53.883 1.00 47.85 35 PRO B C 1
ATOM 1596 O O . PRO B 1 20 ? 113.416 41.156 53.385 1.00 48.29 35 PRO B O 1
ATOM 1600 N N . PRO B 1 21 ? 115.005 40.826 54.974 1.00 47.69 36 PRO B N 1
ATOM 1601 C CA . PRO B 1 21 ? 114.710 42.039 55.743 1.00 47.80 36 PRO B CA 1
ATOM 1602 C C . PRO B 1 21 ? 114.540 43.296 54.902 1.00 49.20 36 PRO B C 1
ATOM 1603 O O . PRO B 1 21 ? 113.505 43.954 54.993 1.00 49.38 36 PRO B O 1
ATOM 1607 N N . GLU B 1 22 ? 115.532 43.619 54.079 1.00 50.64 37 GLU B N 1
ATOM 1608 C CA . GLU B 1 22 ? 115.497 44.841 53.261 1.00 52.31 37 GLU B CA 1
ATOM 1609 C C . GLU B 1 22 ? 114.218 44.966 52.417 1.00 52.48 37 GLU B C 1
ATOM 1610 O O . GLU B 1 22 ? 113.750 46.080 52.150 1.00 53.36 37 GLU B O 1
ATOM 1616 N N . LYS B 1 23 ? 113.663 43.824 52.007 1.00 51.72 38 LYS B N 1
ATOM 1617 C CA . LYS B 1 23 ? 112.431 43.795 51.213 1.00 51.87 38 LYS B CA 1
ATOM 1618 C C . LYS B 1 23 ? 111.135 43.807 52.036 1.00 50.41 38 LYS B C 1
ATOM 1619 O O . LYS B 1 23 ? 110.071 44.074 51.485 1.00 50.63 38 LYS B O 1
ATOM 1625 N N . ARG B 1 24 ? 111.221 43.521 53.335 1.00 49.01 39 ARG B N 1
ATOM 1626 C CA . ARG B 1 24 ? 110.026 43.354 54.173 1.00 47.90 39 ARG B CA 1
ATOM 1627 C C . ARG B 1 24 ? 109.226 44.645 54.341 1.00 48.54 39 ARG B C 1
ATOM 1628 O O . ARG B 1 24 ? 109.780 45.687 54.697 1.00 49.52 39 ARG B O 1
ATOM 1636 N N . GLU B 1 25 ? 107.925 44.566 54.082 1.00 48.21 40 GLU B N 1
ATOM 1637 C CA . GLU B 1 25 ? 107.007 45.650 54.406 1.00 48.72 40 GLU B CA 1
ATOM 1638 C C . GLU B 1 25 ? 106.795 45.795 55.906 1.00 47.99 40 GLU B C 1
ATOM 1639 O O . GLU B 1 25 ? 106.990 44.847 56.662 1.00 47.28 40 GLU B O 1
ATOM 1645 N N . ASN B 1 26 ? 106.399 46.988 56.339 1.00 48.65 41 ASN B N 1
ATOM 1646 C CA . ASN B 1 26 ? 105.780 47.120 57.643 1.00 48.33 41 ASN B CA 1
ATOM 1647 C C . ASN B 1 26 ? 104.544 46.239 57.591 1.00 47.82 41 ASN B C 1
ATOM 1648 O O . ASN B 1 26 ? 103.657 46.451 56.768 1.00 48.69 41 ASN B O 1
ATOM 1653 N N . VAL B 1 27 ? 104.508 45.226 58.439 1.00 46.69 42 VAL B N 1
ATOM 1654 C CA . VAL B 1 27 ? 103.353 44.368 58.558 1.00 45.96 42 VAL B CA 1
ATOM 1655 C C . VAL B 1 27 ? 103.380 43.898 60.002 1.00 45.40 42 VAL B C 1
ATOM 1656 O O . VAL B 1 27 ? 104.224 44.345 60.761 1.00 45.74 42 VAL B O 1
ATOM 1660 N N . GLY B 1 28 ? 102.450 43.035 60.394 1.00 44.91 43 GLY B N 1
ATOM 1661 C CA . GLY B 1 28 ? 102.351 42.553 61.771 1.00 44.39 43 GLY B CA 1
ATOM 1662 C C . GLY B 1 28 ? 103.621 42.572 62.593 1.00 44.00 43 GLY B C 1
ATOM 1663 O O . GLY B 1 28 ? 103.873 43.522 63.335 1.00 44.75 43 GLY B O 1
ATOM 1664 N N . ILE B 1 29 ? 104.422 41.522 62.467 1.00 43.22 44 ILE B N 1
ATOM 1665 C CA . ILE B 1 29 ? 105.586 41.341 63.345 1.00 43.02 44 ILE B CA 1
ATOM 1666 C C . ILE B 1 29 ? 106.642 42.425 63.153 1.00 43.43 44 ILE B C 1
ATOM 1667 O O . ILE B 1 29 ? 107.217 42.914 64.123 1.00 43.85 44 ILE B O 1
ATOM 1672 N N . GLN B 1 30 ? 106.895 42.780 61.898 1.00 43.57 45 GLN B N 1
ATOM 1673 C CA . GLN B 1 30 ? 107.913 43.768 61.553 1.00 43.97 45 GLN B CA 1
ATOM 1674 C C . GLN B 1 30 ? 107.486 45.139 62.032 1.00 44.47 45 GLN B C 1
ATOM 1675 O O . GLN B 1 30 ? 108.204 45.790 62.784 1.00 45.06 45 GLN B O 1
ATOM 1681 N N . ALA B 1 31 ? 106.304 45.567 61.609 1.00 44.57 46 ALA B N 1
ATOM 1682 C CA . ALA B 1 31 ? 105.747 46.848 62.036 1.00 45.42 46 ALA B CA 1
ATOM 1683 C C . ALA B 1 31 ? 105.625 46.894 63.555 1.00 45.35 46 ALA B C 1
ATOM 1684 O O . ALA B 1 31 ? 105.719 47.961 64.160 1.00 46.21 46 ALA B O 1
ATOM 1686 N N . ALA B 1 32 ? 105.410 45.728 64.158 1.00 44.48 47 ALA B N 1
ATOM 1687 C CA . ALA B 1 32 ? 105.415 45.588 65.606 1.00 44.52 47 ALA B CA 1
ATOM 1688 C C . ALA B 1 32 ? 106.768 45.967 66.195 1.00 44.79 47 ALA B C 1
ATOM 1689 O O . ALA B 1 32 ? 106.819 46.641 67.222 1.00 45.67 47 ALA B O 1
ATOM 1691 N N . PHE B 1 33 ? 107.853 45.518 65.561 1.00 44.33 48 PHE B N 1
ATOM 1692 C CA . PHE B 1 33 ? 109.204 45.826 66.037 1.00 44.75 48 PHE B CA 1
ATOM 1693 C C . PHE B 1 33 ? 109.443 47.323 65.919 1.00 46.07 48 PHE B C 1
ATOM 1694 O O . PHE B 1 33 ? 109.668 48.010 66.913 1.00 46.51 48 PHE B O 1
ATOM 1702 N N . LYS B 1 34 ? 109.335 47.822 64.693 1.00 46.74 49 LYS B N 1
ATOM 1703 C CA . LYS B 1 34 ? 109.506 49.243 64.392 1.00 48.02 49 LYS B CA 1
ATOM 1704 C C . LYS B 1 34 ? 108.705 50.182 65.294 1.00 48.86 49 LYS B C 1
ATOM 1705 O O . LYS B 1 34 ? 109.173 51.282 65.617 1.00 50.16 49 LYS B O 1
ATOM 1711 N N . GLU B 1 35 ? 107.502 49.763 65.681 1.00 48.52 50 GLU B N 1
ATOM 1712 C CA . GLU B 1 35 ? 106.677 50.554 66.600 1.00 49.62 50 GLU B CA 1
ATOM 1713 C C . GLU B 1 35 ? 107.249 50.565 68.016 1.00 49.88 50 GLU B C 1
ATOM 1714 O O . GLU B 1 35 ? 107.112 51.553 68.740 1.00 51.11 50 GLU B O 1
ATOM 1720 N N . THR B 1 36 ? 107.904 49.477 68.402 1.00 48.92 51 THR B N 1
ATOM 1721 C CA . THR B 1 36 ? 108.388 49.328 69.765 1.00 49.33 51 THR B CA 1
ATOM 1722 C C . THR B 1 36 ? 109.816 49.828 69.975 1.00 49.98 51 THR B C 1
ATOM 1723 O O . THR B 1 36 ? 110.195 50.133 71.103 1.00 50.94 51 THR B O 1
ATOM 1727 N N . PHE B 1 37 ? 110.602 49.942 68.904 1.00 49.88 52 PHE B N 1
ATOM 1728 C CA . PHE B 1 37 ? 112.041 49.723 69.040 1.00 49.87 52 PHE B CA 1
ATOM 1729 C C . PHE B 1 37 ? 113.048 50.733 68.479 1.00 50.97 52 PHE B C 1
ATOM 1730 O O . PHE B 1 37 ? 113.981 50.351 67.763 1.00 51.11 52 PHE B O 1
ATOM 1738 N N . PRO B 1 38 ? 112.857 52.023 68.758 1.00 52.07 53 PRO B N 1
ATOM 1739 C CA . PRO B 1 38 ? 114.067 52.661 69.268 1.00 52.85 53 PRO B CA 1
ATOM 1740 C C . PRO B 1 38 ? 113.776 53.049 70.702 1.00 53.62 53 PRO B C 1
ATOM 1741 O O . PRO B 1 38 ? 112.936 53.924 70.945 1.00 54.57 53 PRO B O 1
ATOM 1745 N N . ILE B 1 39 ? 114.433 52.377 71.642 1.00 53.40 54 ILE B N 1
ATOM 1746 C CA . ILE B 1 39 ? 114.152 52.579 73.063 1.00 54.22 54 ILE B CA 1
ATOM 1747 C C . ILE B 1 39 ? 115.253 53.440 73.676 1.00 55.59 54 ILE B C 1
ATOM 1748 O O . ILE B 1 39 ? 116.416 53.052 73.693 1.00 55.67 54 ILE B O 1
ATOM 1753 N N . GLU B 1 40 ? 114.863 54.624 74.149 1.00 57.05 55 GLU B N 1
ATOM 1754 C CA . GLU B 1 40 ? 115.781 55.593 74.745 1.00 58.61 55 GLU B CA 1
ATOM 1755 C C . GLU B 1 40 ? 115.436 55.922 76.195 1.00 59.87 55 GLU B C 1
ATOM 1756 O O . GLU B 1 40 ? 114.265 56.117 76.545 1.00 60.14 55 GLU B O 1
ATOM 1762 N N . GLU B 1 41 ? 116.470 55.973 77.028 1.00 60.73 56 GLU B N 1
ATOM 1763 C CA . GLU B 1 41 ? 116.432 56.709 78.280 1.00 62.54 56 GLU B CA 1
ATOM 1764 C C . GLU B 1 41 ? 117.769 57.347 78.568 1.00 63.98 56 GLU B C 1
ATOM 1765 O O . GLU B 1 41 ? 118.820 56.877 78.112 1.00 63.41 56 GLU B O 1
ATOM 1771 N N . GLY B 1 42 ? 117.715 58.396 79.382 1.00 65.99 57 GLY B N 1
ATOM 1772 C CA . GLY B 1 42 ? 118.906 59.106 79.825 1.00 67.45 57 GLY B CA 1
ATOM 1773 C C . GLY B 1 42 ? 118.651 59.899 81.091 1.00 69.47 57 GLY B C 1
ATOM 1774 O O . GLY B 1 42 ? 119.343 60.877 81.370 1.00 71.06 57 GLY B O 1
ATOM 1775 N N . GLY B 1 47 ? 125.300 59.208 80.950 1.00 70.70 62 GLY B N 1
ATOM 1776 C CA . GLY B 1 47 ? 125.008 59.042 79.532 1.00 69.26 62 GLY B CA 1
ATOM 1777 C C . GLY B 1 47 ? 123.730 58.268 79.278 1.00 67.58 62 GLY B C 1
ATOM 1778 O O . GLY B 1 47 ? 123.406 57.321 80.000 1.00 66.99 62 GLY B O 1
ATOM 1779 N N . GLY B 1 48 ? 123.008 58.670 78.237 1.00 66.93 63 GLY B N 1
ATOM 1780 C CA . GLY B 1 48 ? 121.803 57.968 77.822 1.00 65.23 63 GLY B CA 1
ATOM 1781 C C . GLY B 1 48 ? 122.187 56.796 76.947 1.00 63.38 63 GLY B C 1
ATOM 1782 O O . GLY B 1 48 ? 123.247 56.805 76.314 1.00 63.39 63 GLY B O 1
ATOM 1783 N N . LEU B 1 49 ? 121.342 55.769 76.943 1.00 61.76 64 LEU B N 1
ATOM 1784 C CA . LEU B 1 49 ? 121.546 54.601 76.096 1.00 59.86 64 LEU B CA 1
ATOM 1785 C C . LEU B 1 49 ? 120.341 54.441 75.174 1.00 58.68 64 LEU B C 1
ATOM 1786 O O . LEU B 1 49 ? 119.199 54.538 75.616 1.00 58.73 64 LEU B O 1
ATOM 1791 N N . VAL B 1 50 ? 120.602 54.214 73.890 1.00 57.82 65 VAL B N 1
ATOM 1792 C CA . VAL B 1 50 ? 119.546 53.921 72.920 1.00 56.57 65 VAL B CA 1
ATOM 1793 C C . VAL B 1 50 ? 119.703 52.484 72.437 1.00 54.94 65 VAL B C 1
ATOM 1794 O O . VAL B 1 50 ? 120.748 52.129 71.893 1.00 54.79 65 VAL B O 1
ATOM 1798 N N . LEU B 1 51 ? 118.674 51.660 72.635 1.00 53.80 66 LEU B N 1
ATOM 1799 C CA . LEU B 1 51 ? 118.684 50.283 72.131 1.00 52.18 66 LEU B CA 1
ATOM 1800 C C . LEU B 1 51 ? 117.807 50.178 70.892 1.00 51.28 66 LEU B C 1
ATOM 1801 O O . LEU B 1 51 ? 116.611 50.441 70.941 1.00 50.99 66 LEU B O 1
ATOM 1806 N N . ASP B 1 52 ? 118.423 49.760 69.792 1.00 51.01 67 ASP B N 1
ATOM 1807 C CA . ASP B 1 52 ? 117.851 49.898 68.460 1.00 50.87 67 ASP B CA 1
ATOM 1808 C C . ASP B 1 52 ? 117.647 48.534 67.811 1.00 49.54 67 ASP B C 1
ATOM 1809 O O . ASP B 1 52 ? 118.395 47.597 68.081 1.00 49.12 67 ASP B O 1
ATOM 1814 N N . PHE B 1 53 ? 116.638 48.450 66.947 1.00 49.00 68 PHE B N 1
ATOM 1815 C CA . PHE B 1 53 ? 116.352 47.253 66.162 1.00 47.91 68 PHE B CA 1
ATOM 1816 C C . PHE B 1 53 ? 116.944 47.410 64.764 1.00 48.27 68 PHE B C 1
ATOM 1817 O O . PHE B 1 53 ? 116.954 48.511 64.210 1.00 49.26 68 PHE B O 1
ATOM 1825 N N . LEU B 1 54 ? 117.444 46.310 64.202 1.00 47.73 69 LEU B N 1
ATOM 1826 C CA . LEU B 1 54 ? 117.910 46.286 62.812 1.00 47.90 69 LEU B CA 1
ATOM 1827 C C . LEU B 1 54 ? 117.144 45.270 61.977 1.00 47.03 69 LEU B C 1
ATOM 1828 O O . LEU B 1 54 ? 116.572 45.624 60.947 1.00 47.32 69 LEU B O 1
ATOM 1833 N N . GLU B 1 55 ? 117.144 44.013 62.419 1.00 46.09 70 GLU B N 1
ATOM 1834 C CA . GLU B 1 55 ? 116.456 42.925 61.707 1.00 45.29 70 GLU B CA 1
ATOM 1835 C C . GLU B 1 55 ? 116.021 41.839 62.670 1.00 44.25 70 GLU B C 1
ATOM 1836 O O . GLU B 1 55 ? 116.520 41.760 63.788 1.00 44.33 70 GLU B O 1
ATOM 1842 N N . TYR B 1 56 ? 115.089 41.002 62.228 1.00 43.51 71 TYR B N 1
ATOM 1843 C CA . TYR B 1 56 ? 114.769 39.777 62.941 1.00 42.64 71 TYR B CA 1
ATOM 1844 C C . TYR B 1 56 ? 114.927 38.605 61.990 1.00 42.52 71 TYR B C 1
ATOM 1845 O O . TYR B 1 56 ? 114.800 38.745 60.771 1.00 42.48 71 TYR B O 1
ATOM 1854 N N . ARG B 1 57 ? 115.214 37.449 62.574 1.00 42.46 72 ARG B N 1
ATOM 1855 C CA . ARG B 1 57 ? 115.359 36.213 61.842 1.00 42.43 72 ARG B CA 1
ATOM 1856 C C . ARG B 1 57 ? 114.306 35.277 62.381 1.00 41.83 72 ARG B C 1
ATOM 1857 O O . ARG B 1 57 ? 114.069 35.254 63.586 1.00 41.72 72 ARG B O 1
ATOM 1865 N N . ILE B 1 58 ? 113.659 34.526 61.499 1.00 41.53 73 ILE B N 1
ATOM 1866 C CA . ILE B 1 58 ? 112.910 33.361 61.928 1.00 40.91 73 ILE B CA 1
ATOM 1867 C C . ILE B 1 58 ? 113.402 32.182 61.110 1.00 41.07 73 ILE B C 1
ATOM 1868 O O . ILE B 1 58 ? 113.378 32.197 59.880 1.00 41.23 73 ILE B O 1
ATOM 1873 N N . GLY B 1 59 ? 113.901 31.175 61.820 1.00 41.12 74 GLY B N 1
ATOM 1874 C CA . GLY B 1 59 ? 114.626 30.086 61.200 1.00 41.26 74 GLY B CA 1
ATOM 1875 C C . GLY B 1 59 ? 113.714 29.171 60.427 1.00 41.03 74 GLY B C 1
ATOM 1876 O O . GLY B 1 59 ? 112.493 29.312 60.470 1.00 40.40 74 GLY B O 1
ATOM 1877 N N . ASP B 1 60 ? 114.322 28.237 59.702 1.00 41.47 75 ASP B N 1
ATOM 1878 C CA . ASP B 1 60 ? 113.586 27.123 59.139 1.00 41.34 75 ASP B CA 1
ATOM 1879 C C . ASP B 1 60 ? 113.164 26.244 60.308 1.00 40.89 75 ASP B C 1
ATOM 1880 O O . ASP B 1 60 ? 113.828 26.238 61.344 1.00 40.87 75 ASP B O 1
ATOM 1885 N N . PRO B 1 61 ? 112.052 25.508 60.158 1.00 40.68 76 PRO B N 1
ATOM 1886 C CA . PRO B 1 61 ? 111.547 24.651 61.230 1.00 40.46 76 PRO B CA 1
ATOM 1887 C C . PRO B 1 61 ? 112.414 23.410 61.429 1.00 40.83 76 PRO B C 1
ATOM 1888 O O . PRO B 1 61 ? 112.792 22.775 60.448 1.00 41.12 76 PRO B O 1
ATOM 1892 N N . PRO B 1 62 ? 112.724 23.064 62.692 1.00 40.92 77 PRO B N 1
ATOM 1893 C CA . PRO B 1 62 ? 113.616 21.941 62.959 1.00 41.70 77 PRO B CA 1
ATOM 1894 C C . PRO B 1 62 ? 113.003 20.609 62.571 1.00 42.13 77 PRO B C 1
ATOM 1895 O O . PRO B 1 62 ? 113.689 19.770 61.995 1.00 42.85 77 PRO B O 1
ATOM 1899 N N . PHE B 1 63 ? 111.723 20.429 62.887 1.00 41.93 78 PHE B N 1
ATOM 1900 C CA . PHE B 1 63 ? 110.989 19.218 62.537 1.00 42.37 78 PHE B CA 1
ATOM 1901 C C . PHE B 1 63 ? 109.877 19.579 61.564 1.00 42.16 78 PHE B C 1
ATOM 1902 O O . PHE B 1 63 ? 109.157 20.560 61.779 1.00 41.58 78 PHE B O 1
ATOM 1910 N N . SER B 1 64 ? 109.742 18.790 60.498 1.00 42.66 79 SER B N 1
ATOM 1911 C CA . SER B 1 64 ? 108.687 19.008 59.505 1.00 42.57 79 SER B CA 1
ATOM 1912 C C . SER B 1 64 ? 107.333 18.545 60.042 1.00 42.44 79 SER B C 1
ATOM 1913 O O . SER B 1 64 ? 107.265 17.727 60.964 1.00 42.77 79 SER B O 1
ATOM 1916 N N . GLN B 1 65 ? 106.263 19.066 59.447 1.00 42.11 80 GLN B N 1
ATOM 1917 C CA . GLN B 1 65 ? 104.896 18.770 59.882 1.00 42.02 80 GLN B CA 1
ATOM 1918 C C . GLN B 1 65 ? 104.653 17.292 60.077 1.00 42.85 80 GLN B C 1
ATOM 1919 O O . GLN B 1 65 ? 104.079 16.885 61.085 1.00 43.11 80 GLN B O 1
ATOM 1925 N N . ASP B 1 66 ? 105.074 16.495 59.098 1.00 43.62 81 ASP B N 1
ATOM 1926 C CA . ASP B 1 66 ? 104.944 15.046 59.180 1.00 44.41 81 ASP B CA 1
ATOM 1927 C C . ASP B 1 66 ? 105.624 14.567 60.453 1.00 44.60 81 ASP B C 1
ATOM 1928 O O . ASP B 1 66 ? 104.978 13.984 61.320 1.00 45.11 81 ASP B O 1
ATOM 1933 N N . GLU B 1 67 ? 106.910 14.867 60.588 1.00 44.42 82 GLU B N 1
ATOM 1934 C CA . GLU B 1 67 ? 107.668 14.487 61.781 1.00 44.51 82 GLU B CA 1
ATOM 1935 C C . GLU B 1 67 ? 106.993 14.907 63.089 1.00 44.17 82 GLU B C 1
ATOM 1936 O O . GLU B 1 67 ? 106.983 14.133 64.048 1.00 44.72 82 GLU B O 1
ATOM 1942 N N . CYS B 1 68 ? 106.416 16.109 63.126 1.00 43.09 83 CYS B N 1
ATOM 1943 C CA . CYS B 1 68 ? 105.841 16.634 64.369 1.00 42.84 83 CYS B CA 1
ATOM 1944 C C . CYS B 1 68 ? 104.610 15.870 64.832 1.00 43.43 83 CYS B C 1
ATOM 1945 O O . CYS B 1 68 ? 104.473 15.574 66.019 1.00 43.76 83 CYS B O 1
ATOM 1948 N N . ARG B 1 69 ? 103.714 15.565 63.898 1.00 43.63 84 ARG B N 1
ATOM 1949 C CA . ARG B 1 69 ? 102.545 14.743 64.204 1.00 44.43 84 ARG B CA 1
ATOM 1950 C C . ARG B 1 69 ? 102.982 13.316 64.476 1.00 45.68 84 ARG B C 1
ATOM 1951 O O . ARG B 1 69 ? 102.376 12.613 65.287 1.00 46.79 84 ARG B O 1
ATOM 1959 N N . GLU B 1 70 ? 104.030 12.887 63.782 1.00 45.90 85 GLU B N 1
ATOM 1960 C CA . GLU B 1 70 ? 104.554 11.536 63.948 1.00 47.17 85 GLU B CA 1
ATOM 1961 C C . GLU B 1 70 ? 105.214 11.360 65.317 1.00 47.58 85 GLU B C 1
ATOM 1962 O O . GLU B 1 70 ? 104.968 10.360 65.998 1.00 48.52 85 GLU B O 1
ATOM 1968 N N . LYS B 1 71 ? 106.028 12.346 65.715 1.00 46.90 86 LYS B N 1
ATOM 1969 C CA . LYS B 1 71 ? 106.845 12.273 66.945 1.00 47.10 86 LYS B CA 1
ATOM 1970 C C . LYS B 1 71 ? 106.302 13.062 68.143 1.00 46.65 86 LYS B C 1
ATOM 1971 O O . LYS B 1 71 ? 106.976 13.145 69.165 1.00 46.76 86 LYS B O 1
ATOM 1977 N N . ASP B 1 72 ? 105.114 13.652 68.021 1.00 46.05 87 ASP B N 1
ATOM 1978 C CA . ASP B 1 72 ? 104.534 14.488 69.092 1.00 45.92 87 ASP B CA 1
ATOM 1979 C C . ASP B 1 72 ? 105.448 15.646 69.500 1.00 45.33 87 ASP B C 1
ATOM 1980 O O . ASP B 1 72 ? 105.744 15.836 70.684 1.00 45.80 87 ASP B O 1
ATOM 1985 N N . LEU B 1 73 ? 105.872 16.416 68.501 1.00 44.32 88 LEU B N 1
ATOM 1986 C CA . LEU B 1 73 ? 106.761 17.553 68.681 1.00 43.52 88 LEU B CA 1
ATOM 1987 C C . LEU B 1 73 ? 105.987 18.821 68.330 1.00 42.76 88 LEU B C 1
ATOM 1988 O O . LEU B 1 73 ? 104.802 18.741 68.012 1.00 42.75 88 LEU B O 1
ATOM 1993 N N . THR B 1 74 ? 106.647 19.980 68.400 1.00 42.22 89 THR B N 1
ATOM 1994 C CA . THR B 1 74 ? 106.020 21.267 68.079 1.00 41.52 89 THR B CA 1
ATOM 1995 C C . THR B 1 74 ? 106.595 21.870 66.801 1.00 40.87 89 THR B C 1
ATOM 1996 O O . THR B 1 74 ? 107.807 22.013 66.660 1.00 40.97 89 THR B O 1
ATOM 2000 N N . TYR B 1 75 ? 105.705 22.241 65.887 1.00 40.47 90 TYR B N 1
ATOM 2001 C CA . TYR B 1 75 ? 106.086 22.752 64.586 1.00 39.93 90 TYR B CA 1
ATOM 2002 C C . TYR B 1 75 ? 106.325 24.250 64.691 1.00 39.52 90 TYR B C 1
ATOM 2003 O O . TYR B 1 75 ? 105.396 25.045 64.601 1.00 39.11 90 TYR B O 1
ATOM 2012 N N . GLN B 1 76 ? 107.586 24.626 64.886 1.00 39.70 91 GLN B N 1
ATOM 2013 C CA . GLN B 1 76 ? 107.943 26.015 65.163 1.00 39.33 91 GLN B CA 1
ATOM 2014 C C . GLN B 1 76 ? 109.311 26.385 64.641 1.00 39.41 91 GLN B C 1
ATOM 2015 O O . GLN B 1 76 ? 110.115 25.523 64.319 1.00 39.57 91 GLN B O 1
ATOM 2021 N N . ALA B 1 77 ? 109.554 27.690 64.568 1.00 39.35 92 ALA B N 1
ATOM 2022 C CA . ALA B 1 77 ? 110.812 28.240 64.085 1.00 39.33 92 ALA B CA 1
ATOM 2023 C C . ALA B 1 77 ? 111.349 29.227 65.120 1.00 39.48 92 ALA B C 1
ATOM 2024 O O . ALA B 1 77 ? 110.577 29.994 65.699 1.00 39.14 92 ALA B O 1
ATOM 2026 N N . PRO B 1 78 ? 112.675 29.213 65.361 1.00 39.93 93 PRO B N 1
ATOM 2027 C CA . PRO B 1 78 ? 113.256 30.132 66.336 1.00 40.14 93 PRO B CA 1
ATOM 2028 C C . PRO B 1 78 ? 113.283 31.563 65.808 1.00 40.11 93 PRO B C 1
ATOM 2029 O O . PRO B 1 78 ? 113.557 31.765 64.624 1.00 39.97 93 PRO B O 1
ATOM 2033 N N . LEU B 1 79 ? 112.995 32.532 66.679 1.00 40.23 94 LEU B N 1
ATOM 2034 C CA . LEU B 1 79 ? 112.981 33.958 66.310 1.00 40.37 94 LEU B CA 1
ATOM 2035 C C . LEU B 1 79 ? 114.083 34.769 67.020 1.00 41.01 94 LEU B C 1
ATOM 2036 O O . LEU B 1 79 ? 114.005 35.006 68.229 1.00 41.49 94 LEU B O 1
ATOM 2041 N N . TYR B 1 80 ? 115.083 35.207 66.258 1.00 41.23 95 TYR B N 1
ATOM 2042 C CA . TYR B 1 80 ? 116.127 36.108 66.760 1.00 41.80 95 TYR B CA 1
ATOM 2043 C C . TYR B 1 80 ? 115.855 37.545 66.337 1.00 42.13 95 TYR B C 1
ATOM 2044 O O . TYR B 1 80 ? 115.129 37.788 65.373 1.00 42.12 95 TYR B O 1
ATOM 2053 N N . ALA B 1 81 ? 116.440 38.491 67.065 1.00 42.71 96 ALA B N 1
ATOM 2054 C CA . ALA B 1 81 ? 116.399 39.905 66.689 1.00 43.01 96 ALA B CA 1
ATOM 2055 C C . ALA B 1 81 ? 117.810 40.467 66.706 1.00 43.76 96 ALA B C 1
ATOM 2056 O O . ALA B 1 81 ? 118.586 40.187 67.621 1.00 44.17 96 ALA B O 1
ATOM 2058 N N . ARG B 1 82 ? 118.147 41.241 65.681 1.00 44.20 97 ARG B N 1
ATOM 2059 C CA . ARG B 1 82 ? 119.435 41.918 65.621 1.00 45.02 97 ARG B CA 1
ATOM 2060 C C . ARG B 1 82 ? 119.297 43.275 66.310 1.00 45.63 97 ARG B C 1
ATOM 2061 O O . ARG B 1 82 ? 118.745 44.225 65.743 1.00 45.68 97 ARG B O 1
ATOM 2069 N N . LEU B 1 83 ? 119.781 43.343 67.548 1.00 45.95 98 LEU B N 1
ATOM 2070 C CA . LEU B 1 83 ? 119.670 44.543 68.373 1.00 46.61 98 LEU B CA 1
ATOM 2071 C C . LEU B 1 83 ? 121.040 45.134 68.660 1.00 47.73 98 LEU B C 1
ATOM 2072 O O . LEU B 1 83 ? 122.063 44.451 68.573 1.00 47.63 98 LEU B O 1
ATOM 2077 N N . GLN B 1 84 ? 121.042 46.413 69.025 1.00 48.86 99 GLN B N 1
ATOM 2078 C CA . GLN B 1 84 ? 122.267 47.206 69.060 1.00 49.98 99 GLN B CA 1
ATOM 2079 C C . GLN B 1 84 ? 122.216 48.280 70.147 1.00 50.95 99 GLN B C 1
ATOM 2080 O O . GLN B 1 84 ? 121.481 49.262 70.027 1.00 51.23 99 GLN B O 1
ATOM 2086 N N . LEU B 1 85 ? 122.998 48.079 71.206 1.00 51.54 100 LEU B N 1
ATOM 2087 C CA . LEU B 1 85 ? 123.112 49.059 72.287 1.00 52.85 100 LEU B CA 1
ATOM 2088 C C . LEU B 1 85 ? 124.098 50.166 71.903 1.00 54.26 100 LEU B C 1
ATOM 2089 O O . LEU B 1 85 ? 125.272 49.899 71.648 1.00 54.91 100 LEU B O 1
ATOM 2094 N N . ILE B 1 86 ? 123.621 51.405 71.879 1.00 55.10 101 ILE B N 1
ATOM 2095 C CA . ILE B 1 86 ? 124.454 52.547 71.516 1.00 56.48 101 ILE B CA 1
ATOM 2096 C C . ILE B 1 86 ? 124.645 53.465 72.719 1.00 57.99 101 ILE B C 1
ATOM 2097 O O . ILE B 1 86 ? 123.672 53.854 73.371 1.00 58.13 101 ILE B O 1
ATOM 2102 N N . HIS B 1 87 ? 125.902 53.793 73.013 1.00 59.27 102 HIS B N 1
ATOM 2103 C CA . HIS B 1 87 ? 126.231 54.777 74.035 1.00 60.90 102 HIS B CA 1
ATOM 2104 C C . HIS B 1 87 ? 126.253 56.139 73.374 1.00 62.20 102 HIS B C 1
ATOM 2105 O O . HIS B 1 87 ? 127.084 56.395 72.503 1.00 62.75 102 HIS B O 1
ATOM 2112 N N . LYS B 1 88 ? 125.344 57.011 73.796 1.00 62.90 103 LYS B N 1
ATOM 2113 C CA . LYS B 1 88 ? 125.197 58.331 73.184 1.00 64.14 103 LYS B CA 1
ATOM 2114 C C . LYS B 1 88 ? 126.416 59.201 73.470 1.00 66.11 103 LYS B C 1
ATOM 2115 O O . LYS B 1 88 ? 126.930 59.874 72.574 1.00 66.94 103 LYS B O 1
ATOM 2121 N N . ASP B 1 89 ? 126.870 59.181 74.723 1.00 66.94 104 ASP B N 1
ATOM 2122 C CA . ASP B 1 89 ? 128.027 59.979 75.146 1.00 68.91 104 ASP B CA 1
ATOM 2123 C C . ASP B 1 89 ? 129.328 59.542 74.455 1.00 68.95 104 ASP B C 1
ATOM 2124 O O . ASP B 1 89 ? 130.126 60.381 74.033 1.00 70.31 104 ASP B O 1
ATOM 2129 N N . THR B 1 90 ? 129.519 58.230 74.330 1.00 67.50 105 THR B N 1
ATOM 2130 C CA . THR B 1 90 ? 130.737 57.659 73.756 1.00 67.41 105 THR B CA 1
ATOM 2131 C C . THR B 1 90 ? 130.653 57.506 72.237 1.00 66.58 105 THR B C 1
ATOM 2132 O O . THR B 1 90 ? 131.574 57.893 71.521 1.00 67.60 105 THR B O 1
ATOM 2136 N N . GLY B 1 91 ? 129.547 56.948 71.755 1.00 64.88 106 GLY B N 1
ATOM 2137 C CA . GLY B 1 91 ? 129.407 56.570 70.343 1.00 64.07 106 GLY B CA 1
ATOM 2138 C C . GLY B 1 91 ? 129.651 55.081 70.123 1.00 62.55 106 GLY B C 1
ATOM 2139 O O . GLY B 1 91 ? 129.598 54.589 68.992 1.00 61.58 106 GLY B O 1
ATOM 2140 N N . LEU B 1 92 ? 129.927 54.370 71.217 1.00 62.24 107 LEU B N 1
ATOM 2141 C CA . LEU B 1 92 ? 130.146 52.922 71.197 1.00 61.04 107 LEU B CA 1
ATOM 2142 C C . LEU B 1 92 ? 128.880 52.181 70.800 1.00 59.30 107 LEU B C 1
ATOM 2143 O O . LEU B 1 92 ? 127.774 52.592 71.152 1.00 59.01 107 LEU B O 1
ATOM 2148 N N . ILE B 1 93 ? 129.055 51.087 70.065 1.00 58.25 108 ILE B N 1
ATOM 2149 C CA . ILE B 1 93 ? 127.945 50.261 69.612 1.00 56.53 108 ILE B CA 1
ATOM 2150 C C . ILE B 1 93 ? 128.252 48.822 70.009 1.00 55.78 108 ILE B C 1
ATOM 2151 O O . ILE B 1 93 ? 129.370 48.347 69.785 1.00 56.23 108 ILE B O 1
ATOM 2156 N N . LYS B 1 94 ? 127.269 48.139 70.596 1.00 54.66 109 LYS B N 1
ATOM 2157 C CA . LYS B 1 94 ? 127.385 46.709 70.905 1.00 53.82 109 LYS B CA 1
ATOM 2158 C C . LYS B 1 94 ? 126.253 45.926 70.280 1.00 52.37 109 LYS B C 1
ATOM 2159 O O . LYS B 1 94 ? 125.120 45.999 70.740 1.00 52.09 109 LYS B O 1
ATOM 2165 N N . GLU B 1 95 ? 126.578 45.163 69.244 1.00 51.95 110 GLU B N 1
ATOM 2166 C CA . GLU B 1 95 ? 125.589 44.426 68.465 1.00 50.63 110 GLU B CA 1
ATOM 2167 C C . GLU B 1 95 ? 125.498 43.006 68.993 1.00 49.85 110 GLU B C 1
ATOM 2168 O O . GLU B 1 95 ? 126.506 42.427 69.393 1.00 50.30 110 GLU B O 1
ATOM 2174 N N . ASP B 1 96 ? 124.289 42.450 68.996 1.00 48.92 111 ASP B N 1
ATOM 2175 C CA . ASP B 1 96 ? 124.060 41.101 69.508 1.00 48.21 111 ASP B CA 1
ATOM 2176 C C . ASP B 1 96 ? 122.820 40.514 68.876 1.00 46.87 111 ASP B C 1
ATOM 2177 O O . ASP B 1 96 ? 121.805 41.196 68.777 1.00 46.56 111 ASP B O 1
ATOM 2182 N N . GLU B 1 97 ? 122.905 39.255 68.446 1.00 46.33 112 GLU B N 1
ATOM 2183 C CA . GLU B 1 97 ? 121.725 38.512 68.005 1.00 45.35 112 GLU B CA 1
ATOM 2184 C C . GLU B 1 97 ? 120.992 37.991 69.226 1.00 44.93 112 GLU B C 1
ATOM 2185 O O . GLU B 1 97 ? 121.459 37.051 69.867 1.00 45.11 112 GLU B O 1
ATOM 2191 N N . VAL B 1 98 ? 119.850 38.602 69.540 1.00 44.56 113 VAL B N 1
ATOM 2192 C CA . VAL B 1 98 ? 119.085 38.252 70.736 1.00 44.45 113 VAL B CA 1
ATOM 2193 C C . VAL B 1 98 ? 117.954 37.274 70.415 1.00 43.71 113 VAL B C 1
ATOM 2194 O O . VAL B 1 98 ? 117.052 37.578 69.628 1.00 43.08 113 VAL B O 1
ATOM 2198 N N . PHE B 1 99 ? 118.021 36.100 71.037 1.00 43.80 114 PHE B N 1
ATOM 2199 C CA . PHE B 1 99 ? 116.964 35.090 70.965 1.00 43.18 114 PHE B CA 1
ATOM 2200 C C . PHE B 1 99 ? 115.712 35.584 71.673 1.00 43.17 114 PHE B C 1
ATOM 2201 O O . PHE B 1 99 ? 115.781 36.027 72.821 1.00 43.84 114 PHE B O 1
ATOM 2209 N N . LEU B 1 100 ? 114.574 35.500 70.986 1.00 42.56 115 LEU B N 1
ATOM 2210 C CA . LEU B 1 100 ? 113.295 35.926 71.539 1.00 42.58 115 LEU B CA 1
ATOM 2211 C C . LEU B 1 100 ? 112.266 34.791 71.630 1.00 42.34 115 LEU B C 1
ATOM 2212 O O . LEU B 1 100 ? 111.099 35.045 71.921 1.00 42.39 115 LEU B O 1
ATOM 2217 N N . GLY B 1 101 ? 112.683 33.550 71.372 1.00 42.26 116 GLY B N 1
ATOM 2218 C CA . GLY B 1 101 ? 111.798 32.387 71.544 1.00 42.13 116 GLY B CA 1
ATOM 2219 C C . GLY B 1 101 ? 111.478 31.630 70.269 1.00 41.39 116 GLY B C 1
ATOM 2220 O O . GLY B 1 101 ? 112.223 31.709 69.285 1.00 41.35 116 GLY B O 1
ATOM 2221 N N . HIS B 1 102 ? 110.361 30.898 70.301 1.00 41.02 117 HIS B N 1
ATOM 2222 C CA . HIS B 1 102 ? 109.895 30.091 69.172 1.00 40.46 117 HIS B CA 1
ATOM 2223 C C . HIS B 1 102 ? 108.516 30.538 68.724 1.00 40.32 117 HIS B C 1
ATOM 2224 O O . HIS B 1 102 ? 107.609 30.692 69.547 1.00 40.64 117 HIS B O 1
ATOM 2231 N N . LEU B 1 103 ? 108.356 30.719 67.417 1.00 39.95 118 LEU B N 1
ATOM 2232 C CA . LEU B 1 103 ? 107.053 30.995 66.829 1.00 39.69 118 LEU B CA 1
ATOM 2233 C C . LEU B 1 103 ? 106.499 29.729 66.194 1.00 39.47 118 LEU B C 1
ATOM 2234 O O . LEU B 1 103 ? 107.172 29.115 65.371 1.00 39.04 118 LEU B O 1
ATOM 2239 N N . PRO B 1 104 ? 105.272 29.326 66.580 1.00 39.72 119 PRO B N 1
ATOM 2240 C CA . PRO B 1 104 ? 104.615 28.246 65.864 1.00 39.66 119 PRO B CA 1
ATOM 2241 C C . PRO B 1 104 ? 104.332 28.640 64.428 1.00 39.38 119 PRO B C 1
ATOM 2242 O O . PRO B 1 104 ? 104.030 29.796 64.160 1.00 39.61 119 PRO B O 1
ATOM 2246 N N . LEU B 1 105 ? 104.447 27.688 63.514 1.00 39.36 120 LEU B N 1
ATOM 2247 C CA . LEU B 1 105 ? 104.087 27.917 62.130 1.00 39.42 120 LEU B CA 1
ATOM 2248 C C . LEU B 1 105 ? 102.732 27.277 61.867 1.00 39.98 120 LEU B C 1
ATOM 2249 O O . LEU B 1 105 ? 102.387 26.262 62.481 1.00 40.36 120 LEU B O 1
ATOM 2254 N N . MET B 1 106 ? 101.971 27.890 60.960 1.00 40.42 121 MET B N 1
ATOM 2255 C CA . MET B 1 106 ? 100.661 27.393 60.552 1.00 40.85 121 MET B CA 1
ATOM 2256 C C . MET B 1 106 ? 100.802 26.503 59.328 1.00 41.17 121 MET B C 1
ATOM 2257 O O . MET B 1 106 ? 101.803 26.552 58.616 1.00 41.31 121 MET B O 1
ATOM 2262 N N . THR B 1 107 ? 99.773 25.701 59.091 1.00 41.76 122 THR B N 1
ATOM 2263 C CA . THR B 1 107 ? 99.759 24.708 58.028 1.00 42.22 122 THR B CA 1
ATOM 2264 C C . THR B 1 107 ? 98.780 25.098 56.910 1.00 42.53 122 THR B C 1
ATOM 2265 O O . THR B 1 107 ? 97.892 25.931 57.102 1.00 42.71 122 THR B O 1
ATOM 2269 N N . GLU B 1 108 ? 98.981 24.511 55.733 1.00 42.87 123 GLU B N 1
ATOM 2270 C CA . GLU B 1 108 ? 98.097 24.693 54.575 1.00 43.28 123 GLU B CA 1
ATOM 2271 C C . GLU B 1 108 ? 96.664 24.221 54.867 1.00 43.44 123 GLU B C 1
ATOM 2272 O O . GLU B 1 108 ? 95.732 24.512 54.120 1.00 43.72 123 GLU B O 1
ATOM 2278 N N . ASP B 1 109 ? 96.523 23.474 55.956 1.00 43.24 124 ASP B N 1
ATOM 2279 C CA . ASP B 1 109 ? 95.240 23.153 56.587 1.00 43.49 124 ASP B CA 1
ATOM 2280 C C . ASP B 1 109 ? 94.651 24.349 57.344 1.00 43.20 124 ASP B C 1
ATOM 2281 O O . ASP B 1 109 ? 93.440 24.456 57.495 1.00 43.78 124 ASP B O 1
ATOM 2286 N N . GLY B 1 110 ? 95.516 25.236 57.830 1.00 42.64 125 GLY B N 1
ATOM 2287 C CA . GLY B 1 110 ? 95.118 26.360 58.679 1.00 42.39 125 GLY B CA 1
ATOM 2288 C C . GLY B 1 110 ? 95.354 26.081 60.157 1.00 42.10 125 GLY B C 1
ATOM 2289 O O . GLY B 1 110 ? 95.008 26.894 61.015 1.00 42.03 125 GLY B O 1
ATOM 2290 N N . SER B 1 111 ? 95.963 24.932 60.443 1.00 41.87 126 SER B N 1
ATOM 2291 C CA . SER B 1 111 ? 96.142 24.451 61.800 1.00 41.72 126 SER B CA 1
ATOM 2292 C C . SER B 1 111 ? 97.586 24.605 62.254 1.00 41.22 126 SER B C 1
ATOM 2293 O O . SER B 1 111 ? 98.501 24.727 61.434 1.00 41.04 126 SER B O 1
ATOM 2296 N N . PHE B 1 112 ? 97.771 24.608 63.572 1.00 41.07 127 PHE B N 1
ATOM 2297 C CA . PHE B 1 112 ? 99.085 24.526 64.189 1.00 40.59 127 PHE B CA 1
ATOM 2298 C C . PHE B 1 112 ? 99.258 23.121 64.734 1.00 40.70 127 PHE B C 1
ATOM 2299 O O . PHE B 1 112 ? 98.290 22.524 65.178 1.00 41.17 127 PHE B O 1
ATOM 2307 N N . ILE B 1 113 ? 100.483 22.598 64.684 1.00 40.31 128 ILE B N 1
ATOM 2308 C CA . ILE B 1 113 ? 100.825 21.334 65.331 1.00 40.47 128 ILE B CA 1
ATOM 2309 C C . ILE B 1 113 ? 101.579 21.647 66.619 1.00 40.57 128 ILE B C 1
ATOM 2310 O O . ILE B 1 113 ? 102.683 22.196 66.579 1.00 39.83 128 ILE B O 1
ATOM 2315 N N . ILE B 1 114 ? 100.976 21.300 67.754 1.00 41.23 129 ILE B N 1
ATOM 2316 C CA . ILE B 1 114 ? 101.586 21.521 69.067 1.00 41.61 129 ILE B CA 1
ATOM 2317 C C . ILE B 1 114 ? 101.691 20.189 69.797 1.00 42.67 129 ILE B C 1
ATOM 2318 O O . ILE B 1 114 ? 100.698 19.482 69.956 1.00 43.60 129 ILE B O 1
ATOM 2323 N N . ASN B 1 115 ? 102.899 19.839 70.223 1.00 43.01 130 ASN B N 1
ATOM 2324 C CA . ASN B 1 115 ? 103.157 18.526 70.810 1.00 44.07 130 ASN B CA 1
ATOM 2325 C C . ASN B 1 115 ? 102.346 17.425 70.132 1.00 44.37 130 ASN B C 1
ATOM 2326 O O . ASN B 1 115 ? 101.673 16.641 70.794 1.00 45.34 130 ASN B O 1
ATOM 2331 N N . GLY B 1 116 ? 102.392 17.395 68.800 1.00 43.89 131 GLY B N 1
ATOM 2332 C CA . GLY B 1 116 ? 101.668 16.388 68.011 1.00 44.32 131 GLY B CA 1
ATOM 2333 C C . GLY B 1 116 ? 100.212 16.709 67.721 1.00 44.13 131 GLY B C 1
ATOM 2334 O O . GLY B 1 116 ? 99.684 16.301 66.691 1.00 44.04 131 GLY B O 1
ATOM 2335 N N . ALA B 1 117 ? 99.566 17.443 68.624 1.00 44.23 132 ALA B N 1
ATOM 2336 C CA . ALA B 1 117 ? 98.142 17.751 68.515 1.00 44.43 132 ALA B CA 1
ATOM 2337 C C . ALA B 1 117 ? 97.879 18.930 67.576 1.00 43.58 132 ALA B C 1
ATOM 2338 O O . ALA B 1 117 ? 98.250 20.062 67.880 1.00 42.70 132 ALA B O 1
ATOM 2340 N N . ASP B 1 118 ? 97.241 18.661 66.437 1.00 43.61 133 ASP B N 1
ATOM 2341 C CA . ASP B 1 118 ? 96.820 19.731 65.536 1.00 43.17 133 ASP B CA 1
ATOM 2342 C C . ASP B 1 118 ? 95.804 20.618 66.243 1.00 43.48 133 ASP B C 1
ATOM 2343 O O . ASP B 1 118 ? 94.888 20.121 66.910 1.00 44.12 133 ASP B O 1
ATOM 2348 N N . ARG B 1 119 ? 95.978 21.929 66.083 1.00 42.89 134 ARG B N 1
ATOM 2349 C CA . ARG B 1 119 ? 95.254 22.914 66.864 1.00 43.19 134 ARG B CA 1
ATOM 2350 C C . ARG B 1 119 ? 95.046 24.198 66.085 1.00 42.67 134 ARG B C 1
ATOM 2351 O O . ARG B 1 119 ? 95.937 24.661 65.387 1.00 42.26 134 ARG B O 1
ATOM 2359 N N . VAL B 1 120 ? 93.863 24.781 66.231 1.00 43.21 135 VAL B N 1
ATOM 2360 C CA . VAL B 1 120 ? 93.463 25.933 65.435 1.00 42.91 135 VAL B CA 1
ATOM 2361 C C . VAL B 1 120 ? 93.022 27.077 66.336 1.00 43.18 135 VAL B C 1
ATOM 2362 O O . VAL B 1 120 ? 92.433 26.859 67.393 1.00 43.98 135 VAL B O 1
ATOM 2366 N N . ILE B 1 121 ? 93.334 28.299 65.918 1.00 42.65 136 ILE B N 1
ATOM 2367 C CA . ILE B 1 121 ? 92.841 29.485 66.599 1.00 42.93 136 ILE B CA 1
ATOM 2368 C C . ILE B 1 121 ? 91.668 30.011 65.790 1.00 43.17 136 ILE B C 1
ATOM 2369 O O . ILE B 1 121 ? 91.753 30.184 64.574 1.00 42.68 136 ILE B O 1
ATOM 2374 N N . VAL B 1 122 ? 90.564 30.246 66.479 1.00 44.00 137 VAL B N 1
ATOM 2375 C CA . VAL B 1 122 ? 89.325 30.623 65.830 1.00 44.57 137 VAL B CA 1
ATOM 2376 C C . VAL B 1 122 ? 89.026 32.115 66.005 1.00 44.94 137 VAL B C 1
ATOM 2377 O O . VAL B 1 122 ? 88.852 32.593 67.124 1.00 45.60 137 VAL B O 1
ATOM 2381 N N . SER B 1 123 ? 88.899 32.830 64.912 1.00 44.62 138 SER B N 1
ATOM 2382 C CA . SER B 1 123 ? 88.583 34.198 65.041 1.00 45.39 138 SER B CA 1
ATOM 2383 C C . SER B 1 123 ? 87.095 34.367 65.153 1.00 46.57 138 SER B C 1
ATOM 2384 O O . SER B 1 123 ? 86.362 34.003 64.304 1.00 46.68 138 SER B O 1
ATOM 2387 N N . GLN B 1 124 ? 86.679 35.017 66.207 1.00 47.58 139 GLN B N 1
ATOM 2388 C CA . GLN B 1 124 ? 85.298 35.193 66.526 1.00 49.07 139 GLN B CA 1
ATOM 2389 C C . GLN B 1 124 ? 84.917 36.470 65.908 1.00 49.59 139 GLN B C 1
ATOM 2390 O O . GLN B 1 124 ? 83.936 37.090 66.208 1.00 51.18 139 GLN B O 1
ATOM 2396 N N . GLY B 1 125 ? 85.887 36.887 65.142 1.00 49.09 332 GLY B N 1
ATOM 2397 C CA . GLY B 1 125 ? 85.849 37.566 63.894 1.00 49.11 332 GLY B CA 1
ATOM 2398 C C . GLY B 1 125 ? 86.035 38.996 63.711 1.00 49.54 332 GLY B C 1
ATOM 2399 O O . GLY B 1 125 ? 85.754 39.797 64.529 1.00 50.48 332 GLY B O 1
ATOM 2400 N N . GLY B 1 126 ? 86.500 39.266 62.522 1.00 49.20 333 GLY B N 1
ATOM 2401 C CA . GLY B 1 126 ? 86.913 40.552 62.052 1.00 49.62 333 GLY B CA 1
ATOM 2402 C C . GLY B 1 126 ? 88.392 40.670 61.923 1.00 48.44 333 GLY B C 1
ATOM 2403 O O . GLY B 1 126 ? 88.822 41.227 60.975 1.00 48.63 333 GLY B O 1
ATOM 2404 N N . ARG B 1 127 ? 89.167 40.044 62.788 1.00 47.67 334 ARG B N 1
ATOM 2405 C CA . ARG B 1 127 ? 90.579 40.074 62.644 1.00 46.85 334 ARG B CA 1
ATOM 2406 C C . ARG B 1 127 ? 91.069 38.675 62.379 1.00 45.78 334 ARG B C 1
ATOM 2407 O O . ARG B 1 127 ? 90.755 37.783 63.097 1.00 45.92 334 ARG B O 1
ATOM 2415 N N . THR B 1 128 ? 91.799 38.486 61.304 1.00 45.00 335 THR B N 1
ATOM 2416 C CA . THR B 1 128 ? 92.400 37.203 60.993 1.00 43.92 335 THR B CA 1
ATOM 2417 C C . THR B 1 128 ? 93.364 36.746 62.090 1.00 42.96 335 THR B C 1
ATOM 2418 O O . THR B 1 128 ? 93.671 37.497 63.010 1.00 42.89 335 THR B O 1
ATOM 2422 N N . VAL B 1 129 ? 93.826 35.502 61.977 1.00 42.14 336 VAL B N 1
ATOM 2423 C CA . VAL B 1 129 ? 94.781 34.921 62.922 1.00 41.53 336 VAL B CA 1
ATOM 2424 C C . VAL B 1 129 ? 96.098 35.695 62.929 1.00 41.15 336 VAL B C 1
ATOM 2425 O O . VAL B 1 129 ? 96.685 35.918 63.982 1.00 41.02 336 VAL B O 1
ATOM 2429 N N . GLY B 1 130 ? 96.549 36.095 61.744 1.00 41.13 337 GLY B N 1
ATOM 2430 C CA . GLY B 1 130 ? 97.764 36.893 61.585 1.00 40.99 337 GLY B CA 1
ATOM 2431 C C . GLY B 1 130 ? 97.724 38.229 62.303 1.00 41.57 337 GLY B C 1
ATOM 2432 O O . GLY B 1 130 ? 98.692 38.616 62.946 1.00 41.80 337 GLY B O 1
ATOM 2433 N N . GLU B 1 131 ? 96.612 38.945 62.207 1.00 42.43 338 GLU B N 1
ATOM 2434 C CA . GLU B 1 131 ? 96.485 40.206 62.950 1.00 43.32 338 GLU B CA 1
ATOM 2435 C C . GLU B 1 131 ? 96.405 39.892 64.444 1.00 43.48 338 GLU B C 1
ATOM 2436 O O . GLU B 1 131 ? 97.115 40.495 65.241 1.00 43.77 338 GLU B O 1
ATOM 2442 N N . LEU B 1 132 ? 95.543 38.943 64.807 1.00 43.55 339 LEU B N 1
ATOM 2443 C CA . LEU B 1 132 ? 95.420 38.458 66.190 1.00 43.72 339 LEU B CA 1
ATOM 2444 C C . LEU B 1 132 ? 96.781 38.200 66.829 1.00 43.38 339 LEU B C 1
ATOM 2445 O O . LEU B 1 132 ? 97.069 38.703 67.913 1.00 43.89 339 LEU B O 1
ATOM 2450 N N . MET B 1 133 ? 97.612 37.419 66.151 1.00 42.81 340 MET B N 1
ATOM 2451 C CA . MET B 1 133 ? 98.945 37.087 66.657 1.00 42.65 340 MET B CA 1
ATOM 2452 C C . MET B 1 133 ? 99.870 38.305 66.648 1.00 42.87 340 MET B C 1
ATOM 2453 O O . MET B 1 133 ? 100.534 38.594 67.641 1.00 43.13 340 MET B O 1
ATOM 2458 N N . ALA B 1 134 ? 99.925 39.005 65.520 1.00 42.87 341 ALA B N 1
ATOM 2459 C CA . ALA B 1 134 ? 100.671 40.257 65.447 1.00 43.36 341 ALA B CA 1
ATOM 2460 C C . ALA B 1 134 ? 100.281 41.155 66.624 1.00 44.24 341 ALA B C 1
ATOM 2461 O O . ALA B 1 134 ? 101.141 41.655 67.346 1.00 44.35 341 ALA B O 1
ATOM 2463 N N . ASP B 1 135 ? 98.973 41.333 66.811 1.00 44.90 342 ASP B N 1
ATOM 2464 C CA . ASP B 1 135 ? 98.425 42.126 67.914 1.00 45.91 342 ASP B CA 1
ATOM 2465 C C . ASP B 1 135 ? 98.957 41.675 69.276 1.00 45.83 342 ASP B C 1
ATOM 2466 O O . ASP B 1 135 ? 99.398 42.501 70.076 1.00 46.42 342 ASP B O 1
ATOM 2471 N N . GLN B 1 136 ? 98.922 40.367 69.529 1.00 45.14 343 GLN B N 1
ATOM 2472 C CA . GLN B 1 136 ? 99.326 39.818 70.831 1.00 45.33 343 GLN B CA 1
ATOM 2473 C C . GLN B 1 136 ? 100.819 40.012 71.119 1.00 45.18 343 GLN B C 1
ATOM 2474 O O . GLN B 1 136 ? 101.240 40.138 72.274 1.00 45.80 343 GLN B O 1
ATOM 2480 N N . PHE B 1 137 ? 101.596 40.034 70.041 1.00 44.45 344 PHE B N 1
ATOM 2481 C CA . PHE B 1 137 ? 103.045 40.198 70.060 1.00 44.16 344 PHE B CA 1
ATOM 2482 C C . PHE B 1 137 ? 103.449 41.564 70.609 1.00 45.02 344 PHE B C 1
ATOM 2483 O O . PHE B 1 137 ? 104.338 41.659 71.453 1.00 45.48 344 PHE B O 1
ATOM 2491 N N . ARG B 1 138 ? 102.785 42.613 70.127 1.00 45.41 345 ARG B N 1
ATOM 2492 C CA . ARG B 1 138 ? 103.032 43.983 70.589 1.00 46.25 345 ARG B CA 1
ATOM 2493 C C . ARG B 1 138 ? 102.827 44.090 72.093 1.00 47.01 345 ARG B C 1
ATOM 2494 O O . ARG B 1 138 ? 103.571 44.788 72.770 1.00 47.86 345 ARG B O 1
ATOM 2502 N N . VAL B 1 139 ? 101.813 43.404 72.615 1.00 47.04 346 VAL B N 1
ATOM 2503 C CA . VAL B 1 139 ? 101.614 43.335 74.066 1.00 47.86 346 VAL B CA 1
ATOM 2504 C C . VAL B 1 139 ? 102.811 42.636 74.728 1.00 47.44 346 VAL B C 1
ATOM 2505 O O . VAL B 1 139 ? 103.257 43.053 75.788 1.00 48.18 346 VAL B O 1
ATOM 2509 N N . GLY B 1 140 ? 103.339 41.596 74.084 1.00 46.21 347 GLY B N 1
ATOM 2510 C CA . GLY B 1 140 ? 104.561 40.929 74.551 1.00 45.93 347 GLY B CA 1
ATOM 2511 C C . GLY B 1 140 ? 105.824 41.773 74.405 1.00 45.95 347 GLY B C 1
ATOM 2512 O O . GLY B 1 140 ? 106.711 41.728 75.257 1.00 46.22 347 GLY B O 1
ATOM 2513 N N . LEU B 1 141 ? 105.892 42.547 73.325 1.00 45.65 348 LEU B N 1
ATOM 2514 C CA . LEU B 1 141 ? 107.058 43.380 73.011 1.00 45.84 348 LEU B CA 1
ATOM 2515 C C . LEU B 1 141 ? 107.085 44.645 73.872 1.00 47.09 348 LEU B C 1
ATOM 2516 O O . LEU B 1 141 ? 108.149 45.090 74.307 1.00 47.60 348 LEU B O 1
ATOM 2521 N N . ALA B 1 142 ? 105.907 45.212 74.117 1.00 47.76 349 ALA B N 1
ATOM 2522 C CA . ALA B 1 142 ? 105.766 46.392 74.970 1.00 49.05 349 ALA B CA 1
ATOM 2523 C C . ALA B 1 142 ? 106.101 46.095 76.436 1.00 49.92 349 ALA B C 1
ATOM 2524 O O . ALA B 1 142 ? 106.633 46.963 77.123 1.00 51.15 349 ALA B O 1
ATOM 2526 N N . ARG B 1 143 ? 105.792 44.886 76.914 1.00 49.63 350 ARG B N 1
ATOM 2527 C CA . ARG B 1 143 ? 106.172 44.474 78.276 1.00 50.61 350 ARG B CA 1
ATOM 2528 C C . ARG B 1 143 ? 107.689 44.358 78.398 1.00 50.44 350 ARG B C 1
ATOM 2529 O O . ARG B 1 143 ? 108.284 44.755 79.403 1.00 51.44 350 ARG B O 1
ATOM 2537 N N . LEU B 1 144 ? 108.300 43.763 77.378 1.00 49.26 351 LEU B N 1
ATOM 2538 C CA . LEU B 1 144 ? 109.750 43.568 77.330 1.00 49.03 351 LEU B CA 1
ATOM 2539 C C . LEU B 1 144 ? 110.500 44.895 77.335 1.00 49.77 351 LEU B C 1
ATOM 2540 O O . LEU B 1 144 ? 111.562 45.008 77.950 1.00 50.16 351 LEU B O 1
ATOM 2545 N N . ALA B 1 145 ? 109.938 45.887 76.647 1.00 49.97 352 ALA B N 1
ATOM 2546 C CA . ALA B 1 145 ? 110.528 47.220 76.571 1.00 50.87 352 ALA B CA 1
ATOM 2547 C C . ALA B 1 145 ? 110.664 47.856 77.947 1.00 52.51 352 ALA B C 1
ATOM 2548 O O . ALA B 1 145 ? 111.602 48.603 78.186 1.00 53.28 352 ALA B O 1
ATOM 2550 N N . ARG B 1 146 ? 109.722 47.573 78.845 1.00 53.38 353 ARG B N 1
ATOM 2551 C CA . ARG B 1 146 ? 109.846 48.009 80.242 1.00 55.12 353 ARG B CA 1
ATOM 2552 C C . ARG B 1 146 ? 111.051 47.335 80.871 1.00 55.13 353 ARG B C 1
ATOM 2553 O O . ARG B 1 146 ? 111.893 47.994 81.464 1.00 56.34 353 ARG B O 1
ATOM 2561 N N . GLY B 1 147 ? 111.123 46.016 80.726 1.00 54.00 354 GLY B N 1
ATOM 2562 C CA . GLY B 1 147 ? 112.251 45.238 81.223 1.00 53.94 354 GLY B CA 1
ATOM 2563 C C . GLY B 1 147 ? 113.603 45.781 80.800 1.00 53.85 354 GLY B C 1
ATOM 2564 O O . GLY B 1 147 ? 114.509 45.877 81.613 1.00 54.82 354 GLY B O 1
ATOM 2565 N N . VAL B 1 148 ? 113.752 46.141 79.531 1.00 52.85 355 VAL B N 1
ATOM 2566 C CA . VAL B 1 148 ? 115.016 46.738 79.078 1.00 53.06 355 VAL B CA 1
ATOM 2567 C C . VAL B 1 148 ? 115.189 48.102 79.733 1.00 54.64 355 VAL B C 1
ATOM 2568 O O . VAL B 1 148 ? 116.185 48.373 80.404 1.00 55.59 355 VAL B O 1
ATOM 2572 N N . ARG B 1 149 ? 114.177 48.933 79.545 1.00 55.15 356 ARG B N 1
ATOM 2573 C CA . ARG B 1 149 ? 114.089 50.269 80.115 1.00 56.71 356 ARG B CA 1
ATOM 2574 C C . ARG B 1 149 ? 114.406 50.319 81.608 1.00 58.24 356 ARG B C 1
ATOM 2575 O O . ARG B 1 149 ? 115.220 51.127 82.055 1.00 59.48 356 ARG B O 1
ATOM 2583 N N . GLU B 1 150 ? 113.741 49.459 82.373 1.00 58.34 357 GLU B N 1
ATOM 2584 C CA . GLU B 1 150 ? 113.879 49.428 83.830 1.00 60.06 357 GLU B CA 1
ATOM 2585 C C . GLU B 1 150 ? 115.302 49.101 84.291 1.00 60.45 357 GLU B C 1
ATOM 2586 O O . GLU B 1 150 ? 115.713 49.496 85.383 1.00 62.09 357 GLU B O 1
ATOM 2592 N N . ARG B 1 151 ? 116.041 48.383 83.448 1.00 59.03 358 ARG B N 1
ATOM 2593 C CA . ARG B 1 151 ? 117.395 47.928 83.767 1.00 59.27 358 ARG B CA 1
ATOM 2594 C C . ARG B 1 151 ? 118.479 48.843 83.214 1.00 59.50 358 ARG B C 1
ATOM 2595 O O . ARG B 1 151 ? 119.646 48.723 83.601 1.00 60.23 358 ARG B O 1
ATOM 2603 N N . MET B 1 152 ? 118.098 49.731 82.294 1.00 58.95 359 MET B N 1
ATOM 2604 C CA . MET B 1 152 ? 118.942 50.866 81.922 1.00 59.58 359 MET B CA 1
ATOM 2605 C C . MET B 1 152 ? 118.979 51.892 83.059 1.00 61.56 359 MET B C 1
ATOM 2606 O O . MET B 1 152 ? 119.693 52.887 82.973 1.00 62.53 359 MET B O 1
ATOM 2611 N N . VAL B 1 153 ? 118.193 51.646 84.108 1.00 62.41 360 VAL B N 1
ATOM 2612 C CA . VAL B 1 153 ? 118.160 52.483 85.304 1.00 64.63 360 VAL B CA 1
ATOM 2613 C C . VAL B 1 153 ? 118.874 51.791 86.466 1.00 65.72 360 VAL B C 1
ATOM 2614 O O . VAL B 1 153 ? 119.794 52.355 87.050 1.00 67.27 360 VAL B O 1
ATOM 2618 N N . MET B 1 154 ? 118.441 50.576 86.798 1.00 65.33 361 MET B N 1
ATOM 2619 C CA . MET B 1 154 ? 118.997 49.823 87.936 1.00 66.52 361 MET B CA 1
ATOM 2620 C C . MET B 1 154 ? 120.449 49.397 87.734 1.00 66.33 361 MET B C 1
ATOM 2621 O O . MET B 1 154 ? 121.247 49.418 88.675 1.00 67.78 361 MET B O 1
ATOM 2626 N N . GLY B 1 155 ? 120.781 48.999 86.510 1.00 64.62 362 GLY B N 1
ATOM 2627 C CA . GLY B 1 155 ? 122.117 48.497 86.200 1.00 64.32 362 GLY B CA 1
ATOM 2628 C C . GLY B 1 155 ? 123.178 49.577 86.108 1.00 65.39 362 GLY B C 1
ATOM 2629 O O . GLY B 1 155 ? 122.881 50.774 86.204 1.00 66.30 362 GLY B O 1
ATOM 2630 N N . SER B 1 156 ? 124.422 49.137 85.932 1.00 65.42 363 SER B N 1
ATOM 2631 C CA . SER B 1 156 ? 125.546 50.032 85.672 1.00 66.37 363 SER B CA 1
ATOM 2632 C C . SER B 1 156 ? 125.843 50.014 84.164 1.00 65.00 363 SER B C 1
ATOM 2633 O O . SER B 1 156 ? 126.432 49.049 83.666 1.00 64.03 363 SER B O 1
ATOM 2636 N N . PRO B 1 157 ? 125.432 51.078 83.432 1.00 64.97 364 PRO B N 1
ATOM 2637 C CA . PRO B 1 157 ? 125.529 51.185 81.965 1.00 63.61 364 PRO B CA 1
ATOM 2638 C C . PRO B 1 157 ? 126.800 50.592 81.345 1.00 63.18 364 PRO B C 1
ATOM 2639 O O . PRO B 1 157 ? 126.742 50.001 80.266 1.00 61.71 364 PRO B O 1
ATOM 2643 N N . ASP B 1 158 ? 127.928 50.758 82.035 1.00 64.51 365 ASP B N 1
ATOM 2644 C CA . ASP B 1 158 ? 129.250 50.361 81.525 1.00 64.50 365 ASP B CA 1
ATOM 2645 C C . ASP B 1 158 ? 129.331 48.890 81.132 1.00 63.11 365 ASP B C 1
ATOM 2646 O O . ASP B 1 158 ? 130.085 48.534 80.225 1.00 62.71 365 ASP B O 1
ATOM 2651 N N . THR B 1 159 ? 128.571 48.046 81.828 1.00 62.59 366 THR B N 1
ATOM 2652 C CA . THR B 1 159 ? 128.517 46.609 81.543 1.00 61.31 366 THR B CA 1
ATOM 2653 C C . THR B 1 159 ? 127.202 46.181 80.870 1.00 59.54 366 THR B C 1
ATOM 2654 O O . THR B 1 159 ? 127.021 44.997 80.563 1.00 58.61 366 THR B O 1
ATOM 2658 N N . LEU B 1 160 ? 126.298 47.132 80.628 1.00 59.22 367 LEU B N 1
ATOM 2659 C CA . LEU B 1 160 ? 124.983 46.816 80.039 1.00 57.75 367 LEU B CA 1
ATOM 2660 C C . LEU B 1 160 ? 125.083 46.502 78.548 1.00 56.44 367 LEU B C 1
ATOM 2661 O O . LEU B 1 160 ? 125.692 47.253 77.788 1.00 56.81 367 LEU B O 1
ATOM 2666 N N . THR B 1 161 ? 124.475 45.388 78.146 1.00 55.13 368 THR B N 1
ATOM 2667 C CA . THR B 1 161 ? 124.479 44.939 76.752 1.00 53.97 368 THR B CA 1
ATOM 2668 C C . THR B 1 161 ? 123.062 44.544 76.335 1.00 52.64 368 THR B C 1
ATOM 2669 O O . THR B 1 161 ? 122.203 44.349 77.195 1.00 52.72 368 THR B O 1
ATOM 2673 N N . PRO B 1 162 ? 122.807 44.424 75.017 1.00 51.58 369 PRO B N 1
ATOM 2674 C CA . PRO B 1 162 ? 121.454 44.078 74.596 1.00 50.60 369 PRO B CA 1
ATOM 2675 C C . PRO B 1 162 ? 120.970 42.738 75.173 1.00 50.20 369 PRO B C 1
ATOM 2676 O O . PRO B 1 162 ? 119.822 42.642 75.604 1.00 50.16 369 PRO B O 1
ATOM 2680 N N . ALA B 1 163 ? 121.838 41.729 75.212 1.00 50.31 370 ALA B N 1
ATOM 2681 C CA . ALA B 1 163 ? 121.479 40.430 75.800 1.00 50.08 370 ALA B CA 1
ATOM 2682 C C . ALA B 1 163 ? 120.972 40.597 77.234 1.00 50.95 370 ALA B C 1
ATOM 2683 O O . ALA B 1 163 ? 119.859 40.190 77.567 1.00 50.88 370 ALA B O 1
ATOM 2685 N N . LYS B 1 164 ? 121.794 41.209 78.075 1.00 52.17 371 LYS B N 1
ATOM 2686 C CA . LYS B 1 164 ? 121.439 41.434 79.472 1.00 53.19 371 LYS B CA 1
ATOM 2687 C C . LYS B 1 164 ? 120.167 42.262 79.638 1.00 53.15 371 LYS B C 1
ATOM 2688 O O . LYS B 1 164 ? 119.322 41.927 80.457 1.00 53.55 371 LYS B O 1
ATOM 2694 N N . LEU B 1 165 ? 120.036 43.341 78.872 1.00 52.76 372 LEU B N 1
ATOM 2695 C CA . LEU B 1 165 ? 118.886 44.246 79.010 1.00 52.86 372 LEU B CA 1
ATOM 2696 C C . LEU B 1 165 ? 117.559 43.582 78.644 1.00 51.82 372 LEU B C 1
ATOM 2697 O O . LEU B 1 165 ? 116.522 43.872 79.241 1.00 52.17 372 LEU B O 1
ATOM 2702 N N . VAL B 1 166 ? 117.604 42.685 77.664 1.00 50.65 373 VAL B N 1
ATOM 2703 C CA . VAL B 1 166 ? 116.408 42.028 77.160 1.00 49.68 373 VAL B CA 1
ATOM 2704 C C . VAL B 1 166 ? 116.168 40.709 77.881 1.00 49.83 373 VAL B C 1
ATOM 2705 O O . VAL B 1 166 ? 117.022 39.815 77.837 1.00 49.65 373 VAL B O 1
ATOM 2709 N N . ASN B 1 167 ? 115.012 40.599 78.541 1.00 50.17 374 ASN B N 1
ATOM 2710 C CA . ASN B 1 167 ? 114.510 39.315 79.015 1.00 50.04 374 ASN B CA 1
ATOM 2711 C C . ASN B 1 167 ? 113.328 38.903 78.139 1.00 48.96 374 ASN B C 1
ATOM 2712 O O . ASN B 1 167 ? 112.389 39.677 77.955 1.00 49.07 374 ASN B O 1
ATOM 2717 N N . SER B 1 168 ? 113.382 37.690 77.596 1.00 47.97 375 SER B N 1
ATOM 2718 C CA . SER B 1 168 ? 112.396 37.248 76.614 1.00 46.78 375 SER B CA 1
ATOM 2719 C C . SER B 1 168 ? 111.137 36.641 77.249 1.00 47.10 375 SER B C 1
ATOM 2720 O O . SER B 1 168 ? 110.178 36.348 76.537 1.00 46.51 375 SER B O 1
ATOM 2723 N N . ARG B 1 169 ? 111.129 36.472 78.574 1.00 48.13 376 ARG B N 1
ATOM 2724 C CA . ARG B 1 169 ? 109.993 35.845 79.276 1.00 48.54 376 ARG B CA 1
ATOM 2725 C C . ARG B 1 169 ? 108.634 36.462 78.955 1.00 48.32 376 ARG B C 1
ATOM 2726 O O . ARG B 1 169 ? 107.710 35.730 78.616 1.00 47.91 376 ARG B O 1
ATOM 2734 N N . PRO B 1 170 ? 108.505 37.802 79.070 1.00 48.76 377 PRO B N 1
ATOM 2735 C CA . PRO B 1 170 ? 107.200 38.436 78.881 1.00 48.93 377 PRO B CA 1
ATOM 2736 C C . PRO B 1 170 ? 106.609 38.177 77.501 1.00 47.63 377 PRO B C 1
ATOM 2737 O O . PRO B 1 170 ? 105.435 37.822 77.399 1.00 47.74 377 PRO B O 1
ATOM 2741 N N . LEU B 1 171 ? 107.415 38.353 76.457 1.00 46.59 378 LEU B N 1
ATOM 2742 C CA . LEU B 1 171 ? 106.974 38.039 75.104 1.00 45.56 378 LEU B CA 1
ATOM 2743 C C . LEU B 1 171 ? 106.538 36.579 75.074 1.00 45.40 378 LEU B C 1
ATOM 2744 O O . LEU B 1 171 ? 105.386 36.273 74.762 1.00 45.52 378 LEU B O 1
ATOM 2749 N N . GLU B 1 172 ? 107.461 35.695 75.445 1.00 45.51 379 GLU B N 1
ATOM 2750 C CA . GLU B 1 172 ? 107.220 34.257 75.462 1.00 45.36 379 GLU B CA 1
ATOM 2751 C C . GLU B 1 172 ? 105.944 33.912 76.217 1.00 46.06 379 GLU B C 1
ATOM 2752 O O . GLU B 1 172 ? 105.146 33.108 75.747 1.00 45.95 379 GLU B O 1
ATOM 2758 N N . ALA B 1 173 ? 105.758 34.521 77.384 1.00 47.14 380 ALA B N 1
ATOM 2759 C CA . ALA B 1 173 ? 104.589 34.252 78.224 1.00 48.05 380 ALA B CA 1
ATOM 2760 C C . ALA B 1 173 ? 103.304 34.725 77.556 1.00 47.84 380 ALA B C 1
ATOM 2761 O O . ALA B 1 173 ? 102.285 34.033 77.602 1.00 48.42 380 ALA B O 1
ATOM 2763 N N . ALA B 1 174 ? 103.354 35.906 76.945 1.00 47.38 381 ALA B N 1
ATOM 2764 C CA . ALA B 1 174 ? 102.224 36.425 76.178 1.00 47.11 381 ALA B CA 1
ATOM 2765 C C . ALA B 1 174 ? 101.916 35.516 74.984 1.00 46.02 381 ALA B C 1
ATOM 2766 O O . ALA B 1 174 ? 100.754 35.208 74.707 1.00 46.11 381 ALA B O 1
ATOM 2768 N N . LEU B 1 175 ? 102.968 35.084 74.290 1.00 45.10 382 LEU B N 1
ATOM 2769 C CA . LEU B 1 175 ? 102.841 34.166 73.155 1.00 44.18 382 LEU B CA 1
ATOM 2770 C C . LEU B 1 175 ? 102.329 32.791 73.557 1.00 44.53 382 LEU B C 1
ATOM 2771 O O . LEU B 1 175 ? 101.724 32.088 72.748 1.00 44.13 382 LEU B O 1
ATOM 2776 N N . ARG B 1 176 ? 102.586 32.399 74.798 1.00 45.46 383 ARG B N 1
ATOM 2777 C CA . ARG B 1 176 ? 102.111 31.120 75.286 1.00 46.07 383 ARG B CA 1
ATOM 2778 C C . ARG B 1 176 ? 100.625 31.150 75.583 1.00 46.87 383 ARG B C 1
ATOM 2779 O O . ARG B 1 176 ? 99.916 30.202 75.258 1.00 46.81 383 ARG B O 1
ATOM 2787 N N . GLU B 1 177 ? 100.153 32.225 76.207 1.00 47.67 384 GLU B N 1
ATOM 2788 C CA . GLU B 1 177 ? 98.716 32.371 76.452 1.00 48.50 384 GLU B CA 1
ATOM 2789 C C . GLU B 1 177 ? 97.935 32.337 75.151 1.00 47.62 384 GLU B C 1
ATOM 2790 O O . GLU B 1 177 ? 96.882 31.704 75.080 1.00 48.30 384 GLU B O 1
ATOM 2796 N N . PHE B 1 178 ? 98.454 33.015 74.131 1.00 46.46 385 PHE B N 1
ATOM 2797 C CA . PHE B 1 178 ? 97.795 33.071 72.833 1.00 45.63 385 PHE B CA 1
ATOM 2798 C C . PHE B 1 178 ? 97.542 31.652 72.333 1.00 45.14 385 PHE B C 1
ATOM 2799 O O . PHE B 1 178 ? 96.393 31.255 72.162 1.00 45.67 385 PHE B O 1
ATOM 2807 N N . PHE B 1 179 ? 98.607 30.880 72.149 1.00 44.33 386 PHE B N 1
ATOM 2808 C CA . PHE B 1 179 ? 98.475 29.516 71.628 1.00 43.97 386 PHE B CA 1
ATOM 2809 C C . PHE B 1 179 ? 97.909 28.528 72.654 1.00 45.04 386 PHE B C 1
ATOM 2810 O O . PHE B 1 179 ? 97.205 27.588 72.279 1.00 45.19 386 PHE B O 1
ATOM 2818 N N . SER B 1 180 ? 98.207 28.740 73.937 1.00 45.99 387 SER B N 1
ATOM 2819 C CA . SER B 1 180 ? 97.684 27.884 75.010 1.00 47.13 387 SER B CA 1
ATOM 2820 C C . SER B 1 180 ? 96.194 27.725 74.817 1.00 47.60 387 SER B C 1
ATOM 2821 O O . SER B 1 180 ? 95.666 26.617 74.828 1.00 48.03 387 SER B O 1
ATOM 2824 N N . ARG B 1 181 ? 95.525 28.856 74.636 1.00 47.71 388 ARG B N 1
ATOM 2825 C CA . ARG B 1 181 ? 94.158 28.848 74.173 1.00 48.07 388 ARG B CA 1
ATOM 2826 C C . ARG B 1 181 ? 94.191 28.593 72.689 1.00 46.90 388 ARG B C 1
ATOM 2827 O O . ARG B 1 181 ? 94.668 29.401 71.893 1.00 46.42 388 ARG B O 1
ATOM 2835 N N . SER B 1 182 ? 93.690 27.441 72.328 1.00 46.71 389 SER B N 1
ATOM 2836 C CA . SER B 1 182 ? 93.472 27.109 70.963 1.00 45.76 389 SER B CA 1
ATOM 2837 C C . SER B 1 182 ? 92.473 25.988 71.145 1.00 46.58 389 SER B C 1
ATOM 2838 O O . SER B 1 182 ? 91.958 25.786 72.251 1.00 47.54 389 SER B O 1
ATOM 2841 N N . GLN B 1 183 ? 92.189 25.260 70.088 1.00 46.09 390 GLN B N 1
ATOM 2842 C CA . GLN B 1 183 ? 91.139 24.285 70.151 1.00 46.92 390 GLN B CA 1
ATOM 2843 C C . GLN B 1 183 ? 91.583 23.126 69.281 1.00 46.38 390 GLN B C 1
ATOM 2844 O O . GLN B 1 183 ? 92.174 23.337 68.221 1.00 45.31 390 GLN B O 1
ATOM 2850 N N . LEU B 1 184 ? 91.372 21.902 69.753 1.00 47.10 391 LEU B N 1
ATOM 2851 C CA . LEU B 1 184 ? 91.739 20.743 68.952 1.00 47.01 391 LEU B CA 1
ATOM 2852 C C . LEU B 1 184 ? 90.826 20.756 67.740 1.00 47.03 391 LEU B C 1
ATOM 2853 O O . LEU B 1 184 ? 89.602 20.728 67.887 1.00 47.94 391 LEU B O 1
ATOM 2858 N N . SER B 1 185 ? 91.412 20.841 66.549 1.00 46.15 392 SER B N 1
ATOM 2859 C CA . SER B 1 185 ? 90.620 21.082 65.342 1.00 46.15 392 SER B CA 1
ATOM 2860 C C . SER B 1 185 ? 89.519 20.029 65.146 1.00 47.17 392 SER B C 1
ATOM 2861 O O . SER B 1 185 ? 89.557 18.945 65.737 1.00 47.81 392 SER B O 1
ATOM 2864 N N . PRO C 1 2 ? 148.723 17.321 117.719 1.00 71.50 17 PRO C N 1
ATOM 2865 C CA . PRO C 1 2 ? 147.396 17.165 117.130 1.00 69.59 17 PRO C CA 1
ATOM 2866 C C . PRO C 1 2 ? 147.278 17.786 115.734 1.00 66.72 17 PRO C C 1
ATOM 2867 O O . PRO C 1 2 ? 147.901 18.812 115.455 1.00 65.47 17 PRO C O 1
ATOM 2871 N N . LEU C 1 3 ? 146.472 17.157 114.881 1.00 65.88 18 LEU C N 1
ATOM 2872 C CA . LEU C 1 3 ? 146.274 17.594 113.499 1.00 63.41 18 LEU C CA 1
ATOM 2873 C C . LEU C 1 3 ? 145.596 18.961 113.446 1.00 60.81 18 LEU C C 1
ATOM 2874 O O . LEU C 1 3 ? 146.134 19.904 112.867 1.00 59.38 18 LEU C O 1
ATOM 2879 N N . THR C 1 4 ? 144.419 19.056 114.059 1.00 60.49 19 THR C N 1
ATOM 2880 C CA . THR C 1 4 ? 143.642 20.300 114.093 1.00 58.39 19 THR C CA 1
ATOM 2881 C C . THR C 1 4 ? 144.468 21.503 114.533 1.00 57.73 19 THR C C 1
ATOM 2882 O O . THR C 1 4 ? 144.366 22.573 113.934 1.00 55.80 19 THR C O 1
ATOM 2886 N N . GLU C 1 5 ? 145.280 21.317 115.576 1.00 59.55 20 GLU C N 1
ATOM 2887 C CA . GLU C 1 5 ? 146.042 22.422 116.179 1.00 59.50 20 GLU C CA 1
ATOM 2888 C C . GLU C 1 5 ? 147.098 22.906 115.180 1.00 58.36 20 GLU C C 1
ATOM 2889 O O . GLU C 1 5 ? 147.265 24.109 114.974 1.00 56.81 20 GLU C O 1
ATOM 2895 N N . ILE C 1 6 ? 147.796 21.955 114.558 1.00 59.22 21 ILE C N 1
ATOM 2896 C CA . ILE C 1 6 ? 148.757 22.251 113.492 1.00 58.39 21 ILE C CA 1
ATOM 2897 C C . ILE C 1 6 ? 148.095 23.002 112.341 1.00 55.75 21 ILE C C 1
ATOM 2898 O O . ILE C 1 6 ? 148.580 24.047 111.902 1.00 54.56 21 ILE C O 1
ATOM 2903 N N . GLN C 1 7 ? 146.992 22.450 111.848 1.00 55.14 22 GLN C N 1
ATOM 2904 C CA . GLN C 1 7 ? 146.322 23.005 110.673 1.00 53.09 22 GLN C CA 1
ATOM 2905 C C . GLN C 1 7 ? 145.821 24.427 110.931 1.00 51.54 22 GLN C C 1
ATOM 2906 O O . GLN C 1 7 ? 145.751 25.245 110.006 1.00 49.93 22 GLN C O 1
ATOM 2912 N N . VAL C 1 8 ? 145.495 24.714 112.192 1.00 52.23 23 VAL C N 1
ATOM 2913 C CA . VAL C 1 8 ? 145.211 26.079 112.627 1.00 51.15 23 VAL C CA 1
ATOM 2914 C C . VAL C 1 8 ? 146.475 26.929 112.522 1.00 50.98 23 VAL C C 1
ATOM 2915 O O . VAL C 1 8 ? 146.451 27.996 111.921 1.00 49.63 23 VAL C O 1
ATOM 2919 N N . GLU C 1 9 ? 147.578 26.450 113.092 1.00 52.78 24 GLU C N 1
ATOM 2920 C CA . GLU C 1 9 ? 148.865 27.164 113.017 1.00 53.10 24 GLU C CA 1
ATOM 2921 C C . GLU C 1 9 ? 149.268 27.483 111.581 1.00 51.51 24 GLU C C 1
ATOM 2922 O O . GLU C 1 9 ? 149.819 28.548 111.299 1.00 50.60 24 GLU C O 1
ATOM 2928 N N . SER C 1 10 ? 148.981 26.542 110.687 1.00 51.28 25 SER C N 1
ATOM 2929 C CA . SER C 1 10 ? 149.381 26.630 109.287 1.00 50.22 25 SER C CA 1
ATOM 2930 C C . SER C 1 10 ? 148.592 27.684 108.512 1.00 47.90 25 SER C C 1
ATOM 2931 O O . SER C 1 10 ? 149.152 28.395 107.676 1.00 46.75 25 SER C O 1
ATOM 2934 N N . TYR C 1 11 ? 147.291 27.764 108.783 1.00 47.27 26 TYR C N 1
ATOM 2935 C CA . TYR C 1 11 ? 146.431 28.770 108.160 1.00 45.68 26 TYR C CA 1
ATOM 2936 C C . TYR C 1 11 ? 146.778 30.164 108.656 1.00 45.36 26 TYR C C 1
ATOM 2937 O O . TYR C 1 11 ? 146.745 31.134 107.898 1.00 44.30 26 TYR C O 1
ATOM 2946 N N . LYS C 1 12 ? 147.099 30.250 109.940 1.00 46.59 27 LYS C N 1
ATOM 2947 C CA . LYS C 1 12 ? 147.535 31.497 110.547 1.00 46.84 27 LYS C CA 1
ATOM 2948 C C . LYS C 1 12 ? 148.848 31.995 109.954 1.00 46.71 27 LYS C C 1
ATOM 2949 O O . LYS C 1 12 ? 149.020 33.197 109.741 1.00 46.27 27 LYS C O 1
ATOM 2955 N N . LYS C 1 13 ? 149.774 31.071 109.707 1.00 47.55 28 LYS C N 1
ATOM 2956 C CA . LYS C 1 13 ? 151.046 31.394 109.042 1.00 47.62 28 LYS C CA 1
ATOM 2957 C C . LYS C 1 13 ? 150.821 31.934 107.645 1.00 45.84 28 LYS C C 1
ATOM 2958 O O . LYS C 1 13 ? 151.520 32.843 107.209 1.00 45.59 28 LYS C O 1
ATOM 2964 N N . ALA C 1 14 ? 149.850 31.357 106.943 1.00 44.81 29 ALA C N 1
ATOM 2965 C CA . ALA C 1 14 ? 149.553 31.741 105.570 1.00 43.43 29 ALA C CA 1
ATOM 2966 C C . ALA C 1 14 ? 149.227 33.227 105.469 1.00 42.48 29 ALA C C 1
ATOM 2967 O O . ALA C 1 14 ? 149.747 33.923 104.598 1.00 42.06 29 ALA C O 1
ATOM 2969 N N . LEU C 1 15 ? 148.379 33.700 106.383 1.00 42.47 30 LEU C N 1
ATOM 2970 C CA . LEU C 1 15 ? 147.855 35.063 106.344 1.00 41.67 30 LEU C CA 1
ATOM 2971 C C . LEU C 1 15 ? 148.737 36.075 107.052 1.00 42.41 30 LEU C C 1
ATOM 2972 O O . LEU C 1 15 ? 148.654 37.267 106.746 1.00 42.03 30 LEU C O 1
ATOM 2977 N N . GLN C 1 16 ? 149.554 35.620 108.003 1.00 43.69 31 GLN C N 1
ATOM 2978 C CA . GLN C 1 16 ? 150.387 36.529 108.789 1.00 44.80 31 GLN C CA 1
ATOM 2979 C C . GLN C 1 16 ? 149.624 37.821 109.059 1.00 44.52 31 GLN C C 1
ATOM 2980 O O . GLN C 1 16 ? 150.068 38.901 108.684 1.00 44.50 31 GLN C O 1
ATOM 2986 N N . ALA C 1 17 ? 148.456 37.695 109.682 1.00 44.80 32 ALA C N 1
ATOM 2987 C CA . ALA C 1 17 ? 147.568 38.839 109.894 1.00 44.83 32 ALA C CA 1
ATOM 2988 C C . ALA C 1 17 ? 148.061 39.776 110.995 1.00 46.51 32 ALA C C 1
ATOM 2989 O O . ALA C 1 17 ? 148.028 40.992 110.833 1.00 46.63 32 ALA C O 1
ATOM 2991 N N . ASP C 1 18 ? 148.523 39.208 112.106 1.00 48.34 33 ASP C N 1
ATOM 2992 C CA . ASP C 1 18 ? 148.865 40.001 113.298 1.00 50.38 33 ASP C CA 1
ATOM 2993 C C . ASP C 1 18 ? 150.344 40.391 113.378 1.00 51.60 33 ASP C C 1
ATOM 2994 O O . ASP C 1 18 ? 150.831 40.773 114.447 1.00 53.65 33 ASP C O 1
ATOM 2999 N N . VAL C 1 19 ? 151.048 40.323 112.248 1.00 50.62 34 VAL C N 1
ATOM 3000 C CA . VAL C 1 19 ? 152.461 40.687 112.191 1.00 51.56 34 VAL C CA 1
ATOM 3001 C C . VAL C 1 19 ? 152.651 41.906 111.284 1.00 50.68 34 VAL C C 1
ATOM 3002 O O . VAL C 1 19 ? 152.017 41.987 110.228 1.00 48.78 34 VAL C O 1
ATOM 3006 N N . PRO C 1 20 ? 153.521 42.854 111.692 1.00 52.13 35 PRO C N 1
ATOM 3007 C CA . PRO C 1 20 ? 153.808 44.021 110.857 1.00 51.70 35 PRO C CA 1
ATOM 3008 C C . PRO C 1 20 ? 154.480 43.630 109.540 1.00 50.69 35 PRO C C 1
ATOM 3009 O O . PRO C 1 20 ? 155.367 42.761 109.541 1.00 51.29 35 PRO C O 1
ATOM 3013 N N . PRO C 1 21 ? 154.065 44.262 108.424 1.00 49.18 36 PRO C N 1
ATOM 3014 C CA . PRO C 1 21 ? 154.673 44.074 107.107 1.00 48.38 36 PRO C CA 1
ATOM 3015 C C . PRO C 1 21 ? 156.196 44.022 107.135 1.00 49.97 36 PRO C C 1
ATOM 3016 O O . PRO C 1 21 ? 156.811 43.246 106.406 1.00 49.79 36 PRO C O 1
ATOM 3020 N N . GLU C 1 22 ? 156.791 44.854 107.976 1.00 51.97 37 GLU C N 1
ATOM 3021 C CA . GLU C 1 22 ? 158.240 44.919 108.096 1.00 53.85 37 GLU C CA 1
ATOM 3022 C C . GLU C 1 22 ? 158.840 43.608 108.599 1.00 54.86 37 GLU C C 1
ATOM 3023 O O . GLU C 1 22 ? 159.947 43.249 108.196 1.00 55.87 37 GLU C O 1
ATOM 3025 N N . LYS C 1 23 ? 158.115 42.902 109.470 1.00 54.81 38 LYS C N 1
ATOM 3026 C CA . LYS C 1 23 ? 158.616 41.669 110.093 1.00 55.94 38 LYS C CA 1
ATOM 3027 C C . LYS C 1 23 ? 157.869 40.420 109.606 1.00 54.24 38 LYS C C 1
ATOM 3028 O O . LYS C 1 23 ? 157.782 39.417 110.319 1.00 55.07 38 LYS C O 1
ATOM 3030 N N . ARG C 1 24 ? 157.338 40.487 108.387 1.00 52.11 39 ARG C N 1
ATOM 3031 C CA . ARG C 1 24 ? 156.671 39.342 107.768 1.00 50.55 39 ARG C CA 1
ATOM 3032 C C . ARG C 1 24 ? 157.664 38.491 106.982 1.00 51.13 39 ARG C C 1
ATOM 3033 O O . ARG C 1 24 ? 158.297 38.963 106.037 1.00 50.89 39 ARG C O 1
ATOM 3041 N N . GLU C 1 25 ? 157.788 37.231 107.384 1.00 52.07 40 GLU C N 1
ATOM 3042 C CA . GLU C 1 25 ? 158.643 36.278 106.686 1.00 52.82 40 GLU C CA 1
ATOM 3043 C C . GLU C 1 25 ? 158.038 35.962 105.319 1.00 50.80 40 GLU C C 1
ATOM 3044 O O . GLU C 1 25 ? 156.835 36.117 105.111 1.00 49.24 40 GLU C O 1
ATOM 3050 N N . ASN C 1 26 ? 158.881 35.521 104.395 1.00 51.21 41 ASN C N 1
ATOM 3051 C CA . ASN C 1 26 ? 158.457 35.228 103.030 1.00 49.80 41 ASN C CA 1
ATOM 3052 C C . ASN C 1 26 ? 157.648 33.942 103.012 1.00 49.50 41 ASN C C 1
ATOM 3053 O O . ASN C 1 26 ? 158.204 32.870 102.787 1.00 50.76 41 ASN C O 1
ATOM 3058 N N . VAL C 1 27 ? 156.344 34.033 103.260 1.00 48.09 42 VAL C N 1
ATOM 3059 C CA . VAL C 1 27 ? 155.515 32.835 103.284 1.00 47.75 42 VAL C CA 1
ATOM 3060 C C . VAL C 1 27 ? 154.082 33.108 102.882 1.00 46.02 42 VAL C C 1
ATOM 3061 O O . VAL C 1 27 ? 153.559 34.211 103.083 1.00 45.40 42 VAL C O 1
ATOM 3065 N N . GLY C 1 28 ? 153.458 32.085 102.311 1.00 45.66 43 GLY C N 1
ATOM 3066 C CA . GLY C 1 28 ? 152.028 32.088 102.075 1.00 44.34 43 GLY C CA 1
ATOM 3067 C C . GLY C 1 28 ? 151.633 33.266 101.228 1.00 42.94 43 GLY C C 1
ATOM 3068 O O . GLY C 1 28 ? 152.236 33.514 100.184 1.00 43.24 43 GLY C O 1
ATOM 3069 N N . ILE C 1 29 ? 150.636 34.004 101.698 1.00 41.84 44 ILE C N 1
ATOM 3070 C CA . ILE C 1 29 ? 150.107 35.147 100.968 1.00 40.73 44 ILE C CA 1
ATOM 3071 C C . ILE C 1 29 ? 151.203 36.172 100.667 1.00 40.55 44 ILE C C 1
ATOM 3072 O O . ILE C 1 29 ? 151.229 36.745 99.584 1.00 40.05 44 ILE C O 1
ATOM 3077 N N . GLN C 1 30 ? 152.118 36.363 101.613 1.00 41.25 45 GLN C N 1
ATOM 3078 C CA . GLN C 1 30 ? 153.227 37.304 101.452 1.00 41.62 45 GLN C CA 1
ATOM 3079 C C . GLN C 1 30 ? 154.151 36.858 100.324 1.00 41.79 45 GLN C C 1
ATOM 3080 O O . GLN C 1 30 ? 154.612 37.678 99.531 1.00 41.58 45 GLN C O 1
ATOM 3086 N N . ALA C 1 31 ? 154.406 35.554 100.268 1.00 42.24 46 ALA C N 1
ATOM 3087 C CA . ALA C 1 31 ? 155.204 34.940 99.208 1.00 42.81 46 ALA C CA 1
ATOM 3088 C C . ALA C 1 31 ? 154.477 34.936 97.859 1.00 41.76 46 ALA C C 1
ATOM 3089 O O . ALA C 1 31 ? 155.101 35.059 96.822 1.00 42.06 46 ALA C O 1
ATOM 3091 N N . ALA C 1 32 ? 153.157 34.779 97.877 1.00 40.90 47 ALA C N 1
ATOM 3092 C CA . ALA C 1 32 ? 152.330 34.932 96.671 1.00 40.21 47 ALA C CA 1
ATOM 3093 C C . ALA C 1 32 ? 152.554 36.288 96.008 1.00 39.81 47 ALA C C 1
ATOM 3094 O O . ALA C 1 32 ? 152.867 36.371 94.817 1.00 39.95 47 ALA C O 1
ATOM 3096 N N . PHE C 1 33 ? 152.391 37.341 96.804 1.00 39.34 48 PHE C N 1
ATOM 3097 C CA . PHE C 1 33 ? 152.543 38.709 96.335 1.00 39.10 48 PHE C CA 1
ATOM 3098 C C . PHE C 1 33 ? 153.928 38.983 95.747 1.00 40.09 48 PHE C C 1
ATOM 3099 O O . PHE C 1 33 ? 154.057 39.687 94.741 1.00 39.88 48 PHE C O 1
ATOM 3107 N N . LYS C 1 34 ? 154.956 38.410 96.365 1.00 41.21 49 LYS C N 1
ATOM 3108 C CA . LYS C 1 34 ? 156.336 38.776 96.053 1.00 42.37 49 LYS C CA 1
ATOM 3109 C C . LYS C 1 34 ? 156.931 38.059 94.833 1.00 42.98 49 LYS C C 1
ATOM 3110 O O . LYS C 1 34 ? 157.976 38.467 94.334 1.00 43.87 49 LYS C O 1
ATOM 3116 N N . GLU C 1 35 ? 156.269 37.014 94.344 1.00 42.96 50 GLU C N 1
ATOM 3117 C CA . GLU C 1 35 ? 156.669 36.371 93.076 1.00 44.11 50 GLU C CA 1
ATOM 3118 C C . GLU C 1 35 ? 155.678 36.663 91.945 1.00 43.39 50 GLU C C 1
ATOM 3119 O O . GLU C 1 35 ? 155.756 36.082 90.862 1.00 44.05 50 GLU C O 1
ATOM 3125 N N . THR C 1 36 ? 154.757 37.578 92.208 1.00 42.42 51 THR C N 1
ATOM 3126 C CA . THR C 1 36 ? 153.803 38.038 91.214 1.00 42.06 51 THR C CA 1
ATOM 3127 C C . THR C 1 36 ? 154.003 39.517 90.886 1.00 41.94 51 THR C C 1
ATOM 3128 O O . THR C 1 36 ? 153.546 39.978 89.840 1.00 41.92 51 THR C O 1
ATOM 3132 N N . PHE C 1 37 ? 154.598 40.277 91.789 1.00 41.99 52 PHE C N 1
ATOM 3133 C CA . PHE C 1 37 ? 154.796 41.703 91.613 1.00 42.02 52 PHE C CA 1
ATOM 3134 C C . PHE C 1 37 ? 156.253 42.038 91.674 1.00 43.04 52 PHE C C 1
ATOM 3135 O O . PHE C 1 37 ? 156.930 41.566 92.521 1.00 43.45 52 PHE C O 1
ATOM 3143 N N . PRO C 1 38 ? 156.794 42.774 90.734 1.00 43.66 53 PRO C N 1
ATOM 3144 C CA . PRO C 1 38 ? 156.225 43.845 89.986 1.00 43.39 53 PRO C CA 1
ATOM 3145 C C . PRO C 1 38 ? 155.967 43.521 88.590 1.00 43.77 53 PRO C C 1
ATOM 3146 O O . PRO C 1 38 ? 156.686 42.784 88.000 1.00 44.42 53 PRO C O 1
ATOM 3150 N N . ILE C 1 39 ? 154.911 44.108 88.080 1.00 43.46 54 ILE C N 1
ATOM 3151 C CA . ILE C 1 39 ? 154.520 43.982 86.719 1.00 44.00 54 ILE C CA 1
ATOM 3152 C C . ILE C 1 39 ? 154.988 45.148 85.860 1.00 44.97 54 ILE C C 1
ATOM 3153 O O . ILE C 1 39 ? 154.379 46.170 85.861 1.00 44.87 54 ILE C O 1
ATOM 3158 N N . GLU C 1 40 ? 156.056 44.939 85.100 1.00 46.16 55 GLU C N 1
ATOM 3159 C CA . GLU C 1 40 ? 156.603 45.855 84.099 1.00 47.46 55 GLU C CA 1
ATOM 3160 C C . GLU C 1 40 ? 156.036 45.522 82.733 1.00 48.42 55 GLU C C 1
ATOM 3161 O O . GLU C 1 40 ? 156.178 44.402 82.264 1.00 48.81 55 GLU C O 1
ATOM 3167 N N . GLU C 1 41 ? 155.377 46.495 82.111 1.00 49.07 56 GLU C N 1
ATOM 3168 C CA . GLU C 1 41 ? 154.985 46.395 80.709 1.00 50.63 56 GLU C CA 1
ATOM 3169 C C . GLU C 1 41 ? 155.316 47.700 79.996 1.00 51.98 56 GLU C C 1
ATOM 3170 O O . GLU C 1 41 ? 154.711 48.739 80.272 1.00 52.05 56 GLU C O 1
ATOM 3176 N N . GLY C 1 42 ? 156.273 47.646 79.073 1.00 53.49 57 GLY C N 1
ATOM 3177 C CA . GLY C 1 42 ? 156.637 48.820 78.281 1.00 54.87 57 GLY C CA 1
ATOM 3178 C C . GLY C 1 42 ? 158.047 48.745 77.723 1.00 56.25 57 GLY C C 1
ATOM 3179 O O . GLY C 1 42 ? 158.946 49.460 78.171 1.00 55.96 57 GLY C O 1
ATOM 3180 N N . GLY C 1 47 ? 155.492 55.754 77.189 1.00 59.75 62 GLY C N 1
ATOM 3181 C CA . GLY C 1 47 ? 155.544 55.578 78.634 1.00 58.02 62 GLY C CA 1
ATOM 3182 C C . GLY C 1 47 ? 155.926 54.161 79.010 1.00 56.64 62 GLY C C 1
ATOM 3183 O O . GLY C 1 47 ? 155.620 53.212 78.281 1.00 56.76 62 GLY C O 1
ATOM 3184 N N . GLY C 1 48 ? 156.623 54.023 80.136 1.00 55.35 63 GLY C N 1
ATOM 3185 C CA . GLY C 1 48 ? 157.046 52.723 80.628 1.00 53.92 63 GLY C CA 1
ATOM 3186 C C . GLY C 1 48 ? 156.455 52.510 82.000 1.00 52.09 63 GLY C C 1
ATOM 3187 O O . GLY C 1 48 ? 156.905 53.106 82.982 1.00 51.80 63 GLY C O 1
ATOM 3188 N N . LEU C 1 49 ? 155.431 51.669 82.066 1.00 50.89 64 LEU C N 1
ATOM 3189 C CA . LEU C 1 49 ? 154.718 51.449 83.315 1.00 49.18 64 LEU C CA 1
ATOM 3190 C C . LEU C 1 49 ? 155.382 50.357 84.142 1.00 48.05 64 LEU C C 1
ATOM 3191 O O . LEU C 1 49 ? 155.871 49.367 83.601 1.00 48.18 64 LEU C O 1
ATOM 3196 N N . VAL C 1 50 ? 155.423 50.572 85.456 1.00 47.14 65 VAL C N 1
ATOM 3197 C CA . VAL C 1 50 ? 155.718 49.510 86.417 1.00 46.03 65 VAL C CA 1
ATOM 3198 C C . VAL C 1 50 ? 154.704 49.553 87.568 1.00 44.86 65 VAL C C 1
ATOM 3199 O O . VAL C 1 50 ? 154.580 50.564 88.262 1.00 44.88 65 VAL C O 1
ATOM 3203 N N . LEU C 1 51 ? 153.982 48.452 87.760 1.00 43.91 66 LEU C N 1
ATOM 3204 C CA . LEU C 1 51 ? 153.055 48.320 88.879 1.00 42.80 66 LEU C CA 1
ATOM 3205 C C . LEU C 1 51 ? 153.682 47.397 89.907 1.00 42.20 66 LEU C C 1
ATOM 3206 O O . LEU C 1 51 ? 153.952 46.234 89.610 1.00 41.78 66 LEU C O 1
ATOM 3211 N N . ASP C 1 52 ? 153.915 47.931 91.106 1.00 42.22 67 ASP C N 1
ATOM 3212 C CA . ASP C 1 52 ? 154.666 47.236 92.152 1.00 42.42 67 ASP C CA 1
ATOM 3213 C C . ASP C 1 52 ? 153.841 47.101 93.431 1.00 41.95 67 ASP C C 1
ATOM 3214 O O . ASP C 1 52 ? 152.890 47.861 93.653 1.00 41.90 67 ASP C O 1
ATOM 3219 N N . PHE C 1 53 ? 154.221 46.126 94.261 1.00 41.76 68 PHE C N 1
ATOM 3220 C CA . PHE C 1 53 ? 153.525 45.805 95.513 1.00 41.14 68 PHE C CA 1
ATOM 3221 C C . PHE C 1 53 ? 154.362 46.262 96.719 1.00 41.87 68 PHE C C 1
ATOM 3222 O O . PHE C 1 53 ? 155.581 46.138 96.710 1.00 42.73 68 PHE C O 1
ATOM 3230 N N . LEU C 1 54 ? 153.710 46.782 97.758 1.00 41.79 69 LEU C N 1
ATOM 3231 C CA . LEU C 1 54 ? 154.426 47.355 98.909 1.00 42.58 69 LEU C CA 1
ATOM 3232 C C . LEU C 1 54 ? 154.183 46.628 100.224 1.00 42.63 69 LEU C C 1
ATOM 3233 O O . LEU C 1 54 ? 155.121 46.341 100.967 1.00 43.49 69 LEU C O 1
ATOM 3238 N N . GLU C 1 55 ? 152.916 46.382 100.522 1.00 41.88 70 GLU C N 1
ATOM 3239 C CA . GLU C 1 55 ? 152.517 45.582 101.668 1.00 41.83 70 GLU C CA 1
ATOM 3240 C C . GLU C 1 55 ? 151.041 45.324 101.509 1.00 40.79 70 GLU C C 1
ATOM 3241 O O . GLU C 1 55 ? 150.339 46.091 100.849 1.00 40.63 70 GLU C O 1
ATOM 3247 N N . TYR C 1 56 ? 150.569 44.233 102.090 1.00 40.53 71 TYR C N 1
ATOM 3248 C CA . TYR C 1 56 ? 149.146 43.958 102.107 1.00 39.77 71 TYR C CA 1
ATOM 3249 C C . TYR C 1 56 ? 148.656 44.063 103.535 1.00 40.49 71 TYR C C 1
ATOM 3250 O O . TYR C 1 56 ? 149.440 44.205 104.473 1.00 41.40 71 TYR C O 1
ATOM 3259 N N . ARG C 1 57 ? 147.339 44.010 103.685 1.00 40.56 72 ARG C N 1
ATOM 3260 C CA . ARG C 1 57 ? 146.696 44.149 104.987 1.00 41.42 72 ARG C CA 1
ATOM 3261 C C . ARG C 1 57 ? 145.478 43.278 105.075 1.00 40.68 72 ARG C C 1
ATOM 3262 O O . ARG C 1 57 ? 144.645 43.278 104.170 1.00 39.89 72 ARG C O 1
ATOM 3270 N N . ILE C 1 58 ? 145.358 42.566 106.184 1.00 41.06 73 ILE C N 1
ATOM 3271 C CA . ILE C 1 58 ? 144.156 41.815 106.468 1.00 40.88 73 ILE C CA 1
ATOM 3272 C C . ILE C 1 58 ? 143.529 42.458 107.671 1.00 41.98 73 ILE C C 1
ATOM 3273 O O . ILE C 1 58 ? 144.133 42.502 108.741 1.00 42.91 73 ILE C O 1
ATOM 3278 N N . GLY C 1 59 ? 142.317 42.971 107.485 1.00 42.22 74 GLY C N 1
ATOM 3279 C CA . GLY C 1 59 ? 141.613 43.688 108.535 1.00 43.31 74 GLY C CA 1
ATOM 3280 C C . GLY C 1 59 ? 141.164 42.787 109.656 1.00 43.89 74 GLY C C 1
ATOM 3281 O O . GLY C 1 59 ? 141.492 41.607 109.693 1.00 43.44 74 GLY C O 1
ATOM 3282 N N . ASP C 1 60 ? 140.412 43.357 110.587 1.00 45.33 75 ASP C N 1
ATOM 3283 C CA . ASP C 1 60 ? 139.884 42.599 111.718 1.00 46.24 75 ASP C CA 1
ATOM 3284 C C . ASP C 1 60 ? 138.503 42.061 111.367 1.00 45.90 75 ASP C C 1
ATOM 3285 O O . ASP C 1 60 ? 137.766 42.691 110.601 1.00 45.72 75 ASP C O 1
ATOM 3290 N N . PRO C 1 61 ? 138.144 40.887 111.911 1.00 45.97 76 PRO C N 1
ATOM 3291 C CA . PRO C 1 61 ? 136.822 40.384 111.585 1.00 45.94 76 PRO C CA 1
ATOM 3292 C C . PRO C 1 61 ? 135.759 41.322 112.147 1.00 47.31 76 PRO C C 1
ATOM 3293 O O . PRO C 1 61 ? 135.859 41.729 113.309 1.00 48.80 76 PRO C O 1
ATOM 3297 N N . PRO C 1 62 ? 134.762 41.685 111.326 1.00 47.14 77 PRO C N 1
ATOM 3298 C CA . PRO C 1 62 ? 133.730 42.619 111.763 1.00 48.74 77 PRO C CA 1
ATOM 3299 C C . PRO C 1 62 ? 132.778 42.004 112.777 1.00 50.15 77 PRO C C 1
ATOM 3300 O O . PRO C 1 62 ? 132.357 42.675 113.720 1.00 51.92 77 PRO C O 1
ATOM 3304 N N . PHE C 1 63 ? 132.439 40.739 112.563 1.00 49.65 78 PHE C N 1
ATOM 3305 C CA . PHE C 1 63 ? 131.616 39.981 113.484 1.00 50.95 78 PHE C CA 1
ATOM 3306 C C . PHE C 1 63 ? 132.438 38.848 114.052 1.00 50.53 78 PHE C C 1
ATOM 3307 O O . PHE C 1 63 ? 133.189 38.201 113.323 1.00 49.09 78 PHE C O 1
ATOM 3315 N N . SER C 1 64 ? 132.292 38.604 115.350 1.00 52.12 79 SER C N 1
ATOM 3316 C CA . SER C 1 64 ? 133.084 37.577 116.023 1.00 52.28 79 SER C CA 1
ATOM 3317 C C . SER C 1 64 ? 132.636 36.163 115.674 1.00 51.91 79 SER C C 1
ATOM 3318 O O . SER C 1 64 ? 131.548 35.954 115.131 1.00 52.19 79 SER C O 1
ATOM 3321 N N . GLN C 1 65 ? 133.490 35.199 116.009 1.00 51.60 80 GLN C N 1
ATOM 3322 C CA . GLN C 1 65 ? 133.209 33.776 115.798 1.00 51.49 80 GLN C CA 1
ATOM 3323 C C . GLN C 1 65 ? 131.816 33.373 116.247 1.00 52.88 80 GLN C C 1
ATOM 3324 O O . GLN C 1 65 ? 131.054 32.786 115.479 1.00 52.63 80 GLN C O 1
ATOM 3330 N N . ASP C 1 66 ? 131.487 33.681 117.494 1.00 54.65 81 ASP C N 1
ATOM 3331 C CA . ASP C 1 66 ? 130.180 33.322 118.021 1.00 56.36 81 ASP C CA 1
ATOM 3332 C C . ASP C 1 66 ? 129.117 34.175 117.361 1.00 56.38 81 ASP C C 1
ATOM 3333 O O . ASP C 1 66 ? 128.141 33.646 116.835 1.00 56.55 81 ASP C O 1
ATOM 3338 N N . GLU C 1 67 ? 129.343 35.486 117.353 1.00 56.33 82 GLU C N 1
ATOM 3339 C CA . GLU C 1 67 ? 128.438 36.445 116.716 1.00 56.63 82 GLU C CA 1
ATOM 3340 C C . GLU C 1 67 ? 128.048 36.010 115.302 1.00 55.33 82 GLU C C 1
ATOM 3341 O O . GLU C 1 67 ? 126.900 36.184 114.892 1.00 56.21 82 GLU C O 1
ATOM 3347 N N . CYS C 1 68 ? 129.004 35.436 114.573 1.00 53.40 83 CYS C N 1
ATOM 3348 C CA . CYS C 1 68 ? 128.761 34.935 113.221 1.00 52.36 83 CYS C CA 1
ATOM 3349 C C . CYS C 1 68 ? 127.843 33.717 113.193 1.00 53.26 83 CYS C C 1
ATOM 3350 O O . CYS C 1 68 ? 126.856 33.710 112.462 1.00 53.88 83 CYS C O 1
ATOM 3353 N N . ARG C 1 69 ? 128.171 32.690 113.977 1.00 53.66 84 ARG C N 1
ATOM 3354 C CA . ARG C 1 69 ? 127.308 31.502 114.093 1.00 54.93 84 ARG C CA 1
ATOM 3355 C C . ARG C 1 69 ? 125.888 31.857 114.508 1.00 56.95 84 ARG C C 1
ATOM 3356 O O . ARG C 1 69 ? 124.919 31.380 113.915 1.00 57.72 84 ARG C O 1
ATOM 3364 N N . GLU C 1 70 ? 125.774 32.682 115.546 1.00 58.15 85 GLU C N 1
ATOM 3365 C CA . GLU C 1 70 ? 124.463 33.046 116.080 1.00 60.40 85 GLU C CA 1
ATOM 3366 C C . GLU C 1 70 ? 123.629 33.650 114.963 1.00 60.48 85 GLU C C 1
ATOM 3367 O O . GLU C 1 70 ? 122.487 33.245 114.754 1.00 62.03 85 GLU C O 1
ATOM 3373 N N . LYS C 1 71 ? 124.218 34.592 114.227 1.00 59.04 86 LYS C N 1
ATOM 3374 C CA . LYS C 1 71 ? 123.445 35.442 113.317 1.00 59.45 86 LYS C CA 1
ATOM 3375 C C . LYS C 1 71 ? 123.525 35.091 111.823 1.00 57.96 86 LYS C C 1
ATOM 3376 O O . LYS C 1 71 ? 122.884 35.747 111.004 1.00 58.43 86 LYS C O 1
ATOM 3382 N N . ASP C 1 72 ? 124.302 34.073 111.470 1.00 56.29 87 ASP C N 1
ATOM 3383 C CA . ASP C 1 72 ? 124.365 33.576 110.088 1.00 55.36 87 ASP C CA 1
ATOM 3384 C C . ASP C 1 72 ? 125.173 34.463 109.139 1.00 53.73 87 ASP C C 1
ATOM 3385 O O . ASP C 1 72 ? 124.887 34.538 107.940 1.00 53.62 87 ASP C O 1
ATOM 3390 N N . LEU C 1 73 ? 126.195 35.110 109.691 1.00 52.53 88 LEU C N 1
ATOM 3391 C CA . LEU C 1 73 ? 127.125 35.925 108.929 1.00 50.98 88 LEU C CA 1
ATOM 3392 C C . LEU C 1 73 ? 128.401 35.132 108.692 1.00 49.29 88 LEU C C 1
ATOM 3393 O O . LEU C 1 73 ? 128.642 34.135 109.363 1.00 49.57 88 LEU C O 1
ATOM 3398 N N . THR C 1 74 ? 129.219 35.575 107.743 1.00 47.99 89 THR C N 1
ATOM 3399 C CA . THR C 1 74 ? 130.514 34.943 107.483 1.00 46.61 89 THR C CA 1
ATOM 3400 C C . THR C 1 74 ? 131.594 35.507 108.418 1.00 46.06 89 THR C C 1
ATOM 3401 O O . THR C 1 74 ? 131.558 36.689 108.767 1.00 46.34 89 THR C O 1
ATOM 3405 N N . TYR C 1 75 ? 132.538 34.655 108.829 1.00 45.57 90 TYR C N 1
ATOM 3406 C CA . TYR C 1 75 ? 133.689 35.078 109.650 1.00 45.21 90 TYR C CA 1
ATOM 3407 C C . TYR C 1 75 ? 134.875 35.336 108.730 1.00 43.82 90 TYR C C 1
ATOM 3408 O O . TYR C 1 75 ? 135.579 34.407 108.332 1.00 43.52 90 TYR C O 1
ATOM 3417 N N . GLN C 1 76 ? 135.083 36.599 108.378 1.00 43.40 91 GLN C N 1
ATOM 3418 C CA . GLN C 1 76 ? 136.081 36.949 107.380 1.00 42.23 91 GLN C CA 1
ATOM 3419 C C . GLN C 1 76 ? 136.579 38.369 107.552 1.00 42.27 91 GLN C C 1
ATOM 3420 O O . GLN C 1 76 ? 135.836 39.245 107.994 1.00 43.38 91 GLN C O 1
ATOM 3426 N N . ALA C 1 77 ? 137.833 38.592 107.173 1.00 41.44 92 ALA C N 1
ATOM 3427 C CA . ALA C 1 77 ? 138.406 39.929 107.145 1.00 41.36 92 ALA C CA 1
ATOM 3428 C C . ALA C 1 77 ? 138.562 40.374 105.695 1.00 40.59 92 ALA C C 1
ATOM 3429 O O . ALA C 1 77 ? 138.620 39.537 104.796 1.00 39.73 92 ALA C O 1
ATOM 3431 N N . PRO C 1 78 ? 138.618 41.698 105.459 1.00 40.96 93 PRO C N 1
ATOM 3432 C CA . PRO C 1 78 ? 138.925 42.197 104.126 1.00 40.29 93 PRO C CA 1
ATOM 3433 C C . PRO C 1 78 ? 140.430 42.246 103.894 1.00 39.57 93 PRO C C 1
ATOM 3434 O O . PRO C 1 78 ? 141.190 42.473 104.842 1.00 39.84 93 PRO C O 1
ATOM 3438 N N . LEU C 1 79 ? 140.846 42.030 102.645 1.00 38.81 94 LEU C N 1
ATOM 3439 C CA . LEU C 1 79 ? 142.255 42.122 102.255 1.00 38.30 94 LEU C CA 1
ATOM 3440 C C . LEU C 1 79 ? 142.491 43.349 101.382 1.00 38.39 94 LEU C C 1
ATOM 3441 O O . LEU C 1 79 ? 141.754 43.592 100.427 1.00 38.38 94 LEU C O 1
ATOM 3446 N N . TYR C 1 80 ? 143.533 44.108 101.719 1.00 38.81 95 TYR C N 1
ATOM 3447 C CA . TYR C 1 80 ? 143.960 45.280 100.946 1.00 38.84 95 TYR C CA 1
ATOM 3448 C C . TYR C 1 80 ? 145.427 45.174 100.571 1.00 38.49 95 TYR C C 1
ATOM 3449 O O . TYR C 1 80 ? 146.226 44.644 101.333 1.00 38.57 95 TYR C O 1
ATOM 3458 N N . ALA C 1 81 ? 145.769 45.682 99.392 1.00 38.46 96 ALA C N 1
ATOM 3459 C CA . ALA C 1 81 ? 147.155 45.719 98.921 1.00 38.34 96 ALA C CA 1
ATOM 3460 C C . ALA C 1 81 ? 147.529 47.139 98.517 1.00 39.08 96 ALA C C 1
ATOM 3461 O O . ALA C 1 81 ? 146.737 47.828 97.864 1.00 39.27 96 ALA C O 1
ATOM 3463 N N . ARG C 1 82 ? 148.723 47.580 98.914 1.00 39.55 97 ARG C N 1
ATOM 3464 C CA . ARG C 1 82 ? 149.260 48.860 98.443 1.00 40.34 97 ARG C CA 1
ATOM 3465 C C . ARG C 1 82 ? 150.041 48.673 97.181 1.00 40.01 97 ARG C C 1
ATOM 3466 O O . ARG C 1 82 ? 151.130 48.107 97.217 1.00 40.18 97 ARG C O 1
ATOM 3474 N N . LEU C 1 83 ? 149.518 49.169 96.074 1.00 39.99 98 LEU C N 1
ATOM 3475 C CA . LEU C 1 83 ? 150.265 49.152 94.840 1.00 40.12 98 LEU C CA 1
ATOM 3476 C C . LEU C 1 83 ? 150.770 50.554 94.589 1.00 41.16 98 LEU C C 1
ATOM 3477 O O . LEU C 1 83 ? 150.119 51.519 94.968 1.00 41.72 98 LEU C O 1
ATOM 3482 N N . GLN C 1 84 ? 151.947 50.665 93.986 1.00 41.72 99 GLN C N 1
ATOM 3483 C CA . GLN C 1 84 ? 152.420 51.950 93.505 1.00 42.87 99 GLN C CA 1
ATOM 3484 C C . GLN C 1 84 ? 152.688 51.834 92.016 1.00 43.05 99 GLN C C 1
ATOM 3485 O O . GLN C 1 84 ? 153.430 50.953 91.586 1.00 43.00 99 GLN C O 1
ATOM 3491 N N . LEU C 1 85 ? 152.038 52.693 91.233 1.00 43.70 100 LEU C N 1
ATOM 3492 C CA . LEU C 1 85 ? 152.226 52.731 89.788 1.00 44.35 100 LEU C CA 1
ATOM 3493 C C . LEU C 1 85 ? 153.353 53.706 89.489 1.00 45.77 100 LEU C C 1
ATOM 3494 O O . LEU C 1 85 ? 153.366 54.813 90.015 1.00 46.83 100 LEU C O 1
ATOM 3499 N N . ILE C 1 86 ? 154.287 53.295 88.636 1.00 46.16 101 ILE C N 1
ATOM 3500 C CA . ILE C 1 86 ? 155.453 54.104 88.320 1.00 47.39 101 ILE C CA 1
ATOM 3501 C C . ILE C 1 86 ? 155.540 54.350 86.819 1.00 48.35 101 ILE C C 1
ATOM 3502 O O . ILE C 1 86 ? 155.666 53.405 86.038 1.00 48.00 101 ILE C O 1
ATOM 3507 N N . HIS C 1 87 ? 155.462 55.620 86.422 1.00 49.72 102 HIS C N 1
ATOM 3508 C CA . HIS C 1 87 ? 155.614 56.002 85.019 1.00 51.10 102 HIS C CA 1
ATOM 3509 C C . HIS C 1 87 ? 157.084 56.280 84.769 1.00 52.33 102 HIS C C 1
ATOM 3510 O O . HIS C 1 87 ? 157.615 57.301 85.214 1.00 53.25 102 HIS C O 1
ATOM 3517 N N . LYS C 1 88 ? 157.749 55.365 84.071 1.00 52.51 103 LYS C N 1
ATOM 3518 C CA . LYS C 1 88 ? 159.174 55.524 83.801 1.00 53.80 103 LYS C CA 1
ATOM 3519 C C . LYS C 1 88 ? 159.488 56.717 82.905 1.00 55.78 103 LYS C C 1
ATOM 3520 O O . LYS C 1 88 ? 160.522 57.362 83.085 1.00 57.13 103 LYS C O 1
ATOM 3526 N N . ASP C 1 89 ? 158.610 57.012 81.950 1.00 56.33 104 ASP C N 1
ATOM 3527 C CA . ASP C 1 89 ? 158.797 58.181 81.093 1.00 58.24 104 ASP C CA 1
ATOM 3528 C C . ASP C 1 89 ? 158.654 59.473 81.891 1.00 58.86 104 ASP C C 1
ATOM 3529 O O . ASP C 1 89 ? 159.469 60.384 81.758 1.00 60.51 104 ASP C O 1
ATOM 3534 N N . THR C 1 90 ? 157.627 59.554 82.728 1.00 57.78 105 THR C N 1
ATOM 3535 C CA . THR C 1 90 ? 157.381 60.779 83.481 1.00 58.61 105 THR C CA 1
ATOM 3536 C C . THR C 1 90 ? 158.247 60.854 84.741 1.00 58.15 105 THR C C 1
ATOM 3537 O O . THR C 1 90 ? 158.859 61.885 85.018 1.00 59.46 105 THR C O 1
ATOM 3541 N N . GLY C 1 91 ? 158.297 59.752 85.486 1.00 56.40 106 GLY C N 1
ATOM 3542 C CA . GLY C 1 91 ? 158.867 59.731 86.834 1.00 56.04 106 GLY C CA 1
ATOM 3543 C C . GLY C 1 91 ? 157.786 59.762 87.910 1.00 55.06 106 GLY C C 1
ATOM 3544 O O . GLY C 1 91 ? 158.088 59.651 89.103 1.00 54.75 106 GLY C O 1
ATOM 3545 N N . LEU C 1 92 ? 156.524 59.892 87.493 1.00 54.57 107 LEU C N 1
ATOM 3546 C CA . LEU C 1 92 ? 155.405 59.993 88.426 1.00 53.92 107 LEU C CA 1
ATOM 3547 C C . LEU C 1 92 ? 155.198 58.665 89.143 1.00 51.90 107 LEU C C 1
ATOM 3548 O O . LEU C 1 92 ? 155.471 57.598 88.595 1.00 50.91 107 LEU C O 1
ATOM 3553 N N . ILE C 1 93 ? 154.716 58.750 90.375 1.00 51.45 108 ILE C N 1
ATOM 3554 C CA . ILE C 1 93 ? 154.309 57.584 91.131 1.00 49.68 108 ILE C CA 1
ATOM 3555 C C . ILE C 1 93 ? 152.906 57.841 91.665 1.00 49.64 108 ILE C C 1
ATOM 3556 O O . ILE C 1 93 ? 152.645 58.899 92.254 1.00 50.87 108 ILE C O 1
ATOM 3561 N N . LYS C 1 94 ? 152.003 56.892 91.434 1.00 48.31 109 LYS C N 1
ATOM 3562 C CA . LYS C 1 94 ? 150.694 56.919 92.059 1.00 48.11 109 LYS C CA 1
ATOM 3563 C C . LYS C 1 94 ? 150.588 55.721 92.984 1.00 46.62 109 LYS C C 1
ATOM 3564 O O . LYS C 1 94 ? 150.607 54.583 92.532 1.00 45.41 109 LYS C O 1
ATOM 3570 N N . GLU C 1 95 ? 150.482 55.990 94.281 1.00 47.00 110 GLU C N 1
ATOM 3571 C CA . GLU C 1 95 ? 150.287 54.948 95.275 1.00 45.88 110 GLU C CA 1
ATOM 3572 C C . GLU C 1 95 ? 148.817 54.891 95.633 1.00 45.83 110 GLU C C 1
ATOM 3573 O O . GLU C 1 95 ? 148.155 55.931 95.710 1.00 47.05 110 GLU C O 1
ATOM 3579 N N . ASP C 1 96 ? 148.304 53.686 95.857 1.00 44.49 111 ASP C N 1
ATOM 3580 C CA . ASP C 1 96 ? 146.935 53.539 96.312 1.00 44.51 111 ASP C CA 1
ATOM 3581 C C . ASP C 1 96 ? 146.705 52.204 96.990 1.00 43.14 111 ASP C C 1
ATOM 3582 O O . ASP C 1 96 ? 147.491 51.279 96.832 1.00 42.25 111 ASP C O 1
ATOM 3587 N N . GLU C 1 97 ? 145.612 52.114 97.739 1.00 43.23 112 GLU C N 1
ATOM 3588 C CA . GLU C 1 97 ? 145.284 50.908 98.474 1.00 42.37 112 GLU C CA 1
ATOM 3589 C C . GLU C 1 97 ? 144.090 50.161 97.867 1.00 41.79 112 GLU C C 1
ATOM 3590 O O . GLU C 1 97 ? 142.941 50.536 98.084 1.00 42.56 112 GLU C O 1
ATOM 3596 N N . VAL C 1 98 ? 144.380 49.088 97.131 1.00 40.86 113 VAL C N 1
ATOM 3597 C CA . VAL C 1 98 ? 143.376 48.372 96.330 1.00 40.71 113 VAL C CA 1
ATOM 3598 C C . VAL C 1 98 ? 142.724 47.202 97.075 1.00 40.17 113 VAL C C 1
ATOM 3599 O O . VAL C 1 98 ? 143.410 46.323 97.599 1.00 39.39 113 VAL C O 1
ATOM 3603 N N . PHE C 1 99 ? 141.395 47.198 97.102 1.00 40.74 114 PHE C N 1
ATOM 3604 C CA . PHE C 1 99 ? 140.637 46.123 97.725 1.00 40.59 114 PHE C CA 1
ATOM 3605 C C . PHE C 1 99 ? 140.693 44.884 96.844 1.00 40.07 114 PHE C C 1
ATOM 3606 O O . PHE C 1 99 ? 140.360 44.954 95.661 1.00 40.75 114 PHE C O 1
ATOM 3614 N N . LEU C 1 100 ? 141.105 43.758 97.420 1.00 39.29 115 LEU C N 1
ATOM 3615 C CA . LEU C 1 100 ? 141.223 42.508 96.674 1.00 38.93 115 LEU C CA 1
ATOM 3616 C C . LEU C 1 100 ? 140.088 41.522 96.959 1.00 39.25 115 LEU C C 1
ATOM 3617 O O . LEU C 1 100 ? 139.767 40.697 96.107 1.00 39.43 115 LEU C O 1
ATOM 3622 N N . GLY C 1 101 ? 139.485 41.608 98.145 1.00 39.55 116 GLY C N 1
ATOM 3623 C CA . GLY C 1 101 ? 138.414 40.686 98.542 1.00 39.93 116 GLY C CA 1
ATOM 3624 C C . GLY C 1 101 ? 138.521 40.239 99.986 1.00 39.63 116 GLY C C 1
ATOM 3625 O O . GLY C 1 101 ? 139.441 40.637 100.696 1.00 39.33 116 GLY C O 1
ATOM 3626 N N . HIS C 1 102 ? 137.580 39.402 100.416 1.00 39.95 117 HIS C N 1
ATOM 3627 C CA . HIS C 1 102 ? 137.558 38.908 101.789 1.00 40.00 117 HIS C CA 1
ATOM 3628 C C . HIS C 1 102 ? 138.194 37.521 101.883 1.00 39.65 117 HIS C C 1
ATOM 3629 O O . HIS C 1 102 ? 137.972 36.664 101.028 1.00 39.85 117 HIS C O 1
ATOM 3636 N N . LEU C 1 103 ? 138.984 37.318 102.930 1.00 39.49 118 LEU C N 1
ATOM 3637 C CA . LEU C 1 103 ? 139.525 36.014 103.278 1.00 39.48 118 LEU C CA 1
ATOM 3638 C C . LEU C 1 103 ? 138.744 35.476 104.470 1.00 40.14 118 LEU C C 1
ATOM 3639 O O . LEU C 1 103 ? 138.670 36.140 105.503 1.00 40.54 118 LEU C O 1
ATOM 3644 N N . PRO C 1 104 ? 138.136 34.288 104.332 1.00 40.59 119 PRO C N 1
ATOM 3645 C CA . PRO C 1 104 ? 137.594 33.609 105.502 1.00 41.52 119 PRO C CA 1
ATOM 3646 C C . PRO C 1 104 ? 138.679 33.348 106.539 1.00 41.81 119 PRO C C 1
ATOM 3647 O O . PRO C 1 104 ? 139.778 32.927 106.173 1.00 41.53 119 PRO C O 1
ATOM 3651 N N . LEU C 1 105 ? 138.385 33.618 107.811 1.00 42.61 120 LEU C N 1
ATOM 3652 C CA . LEU C 1 105 ? 139.354 33.386 108.891 1.00 43.22 120 LEU C CA 1
ATOM 3653 C C . LEU C 1 105 ? 139.065 32.053 109.561 1.00 44.29 120 LEU C C 1
ATOM 3654 O O . LEU C 1 105 ? 137.912 31.641 109.649 1.00 44.89 120 LEU C O 1
ATOM 3659 N N . MET C 1 106 ? 140.110 31.369 110.018 1.00 45.04 121 MET C N 1
ATOM 3660 C CA . MET C 1 106 ? 139.922 30.064 110.647 1.00 46.32 121 MET C CA 1
ATOM 3661 C C . MET C 1 106 ? 139.530 30.214 112.103 1.00 47.59 121 MET C C 1
ATOM 3662 O O . MET C 1 106 ? 139.982 31.113 112.810 1.00 47.64 121 MET C O 1
ATOM 3667 N N . THR C 1 107 ? 138.662 29.310 112.527 1.00 48.75 122 THR C N 1
ATOM 3668 C CA . THR C 1 107 ? 138.338 29.129 113.924 1.00 50.35 122 THR C CA 1
ATOM 3669 C C . THR C 1 107 ? 139.467 28.339 114.612 1.00 51.47 122 THR C C 1
ATOM 3670 O O . THR C 1 107 ? 140.214 27.601 113.969 1.00 51.16 122 THR C O 1
ATOM 3674 N N . GLU C 1 108 ? 139.602 28.512 115.920 1.00 52.98 123 GLU C N 1
ATOM 3675 C CA . GLU C 1 108 ? 140.607 27.781 116.706 1.00 54.69 123 GLU C CA 1
ATOM 3676 C C . GLU C 1 108 ? 140.539 26.258 116.528 1.00 55.49 123 GLU C C 1
ATOM 3677 O O . GLU C 1 108 ? 141.496 25.547 116.853 1.00 56.77 123 GLU C O 1
ATOM 3683 N N . ASP C 1 109 ? 139.399 25.766 116.042 1.00 55.05 124 ASP C N 1
ATOM 3684 C CA . ASP C 1 109 ? 139.144 24.331 115.926 1.00 56.04 124 ASP C CA 1
ATOM 3685 C C . ASP C 1 109 ? 139.487 23.720 114.566 1.00 55.04 124 ASP C C 1
ATOM 3686 O O . ASP C 1 109 ? 139.425 22.500 114.412 1.00 56.41 124 ASP C O 1
ATOM 3691 N N . GLY C 1 110 ? 139.833 24.549 113.584 1.00 53.14 125 GLY C N 1
ATOM 3692 C CA . GLY C 1 110 ? 140.143 24.066 112.241 1.00 52.16 125 GLY C CA 1
ATOM 3693 C C . GLY C 1 110 ? 138.954 24.138 111.301 1.00 51.12 125 GLY C C 1
ATOM 3694 O O . GLY C 1 110 ? 138.935 23.455 110.274 1.00 51.28 125 GLY C O 1
ATOM 3695 N N . SER C 1 111 ? 137.964 24.960 111.652 1.00 50.34 126 SER C N 1
ATOM 3696 C CA . SER C 1 111 ? 136.776 25.162 110.829 1.00 49.58 126 SER C CA 1
ATOM 3697 C C . SER C 1 111 ? 136.701 26.596 110.321 1.00 48.00 126 SER C C 1
ATOM 3698 O O . SER C 1 111 ? 137.397 27.482 110.824 1.00 48.04 126 SER C O 1
ATOM 3701 N N . PHE C 1 112 ? 135.852 26.820 109.327 1.00 47.13 127 PHE C N 1
ATOM 3702 C CA . PHE C 1 112 ? 135.502 28.169 108.886 1.00 45.99 127 PHE C CA 1
ATOM 3703 C C . PHE C 1 112 ? 134.020 28.405 109.157 1.00 46.54 127 PHE C C 1
ATOM 3704 O O . PHE C 1 112 ? 133.210 27.502 108.972 1.00 47.54 127 PHE C O 1
ATOM 3712 N N . ILE C 1 113 ? 133.668 29.611 109.603 1.00 46.14 128 ILE C N 1
ATOM 3713 C CA . ILE C 1 113 ? 132.266 29.989 109.776 1.00 46.65 128 ILE C CA 1
ATOM 3714 C C . ILE C 1 113 ? 131.798 30.788 108.557 1.00 45.91 128 ILE C C 1
ATOM 3715 O O . ILE C 1 113 ? 132.134 31.962 108.399 1.00 44.85 128 ILE C O 1
ATOM 3720 N N . ILE C 1 114 ? 131.030 30.123 107.696 1.00 46.50 129 ILE C N 1
ATOM 3721 C CA . ILE C 1 114 ? 130.514 30.711 106.459 1.00 46.49 129 ILE C CA 1
ATOM 3722 C C . ILE C 1 114 ? 128.984 30.654 106.435 1.00 48.21 129 ILE C C 1
ATOM 3723 O O . ILE C 1 114 ? 128.393 29.571 106.395 1.00 49.28 129 ILE C O 1
ATOM 3728 N N . ASN C 1 115 ? 128.360 31.833 106.460 1.00 48.66 130 ASN C N 1
ATOM 3729 C CA . ASN C 1 115 ? 126.903 31.974 106.533 1.00 50.52 130 ASN C CA 1
ATOM 3730 C C . ASN C 1 115 ? 126.273 31.141 107.653 1.00 51.77 130 ASN C C 1
ATOM 3731 O O . ASN C 1 115 ? 125.277 30.446 107.440 1.00 53.02 130 ASN C O 1
ATOM 3736 N N . GLY C 1 116 ? 126.877 31.214 108.839 1.00 51.55 131 GLY C N 1
ATOM 3737 C CA . GLY C 1 116 ? 126.381 30.515 110.028 1.00 53.02 131 GLY C CA 1
ATOM 3738 C C . GLY C 1 116 ? 126.812 29.062 110.168 1.00 53.10 131 GLY C C 1
ATOM 3739 O O . GLY C 1 116 ? 126.742 28.500 111.262 1.00 53.97 131 GLY C O 1
ATOM 3740 N N . ALA C 1 117 ? 127.265 28.460 109.070 1.00 52.43 132 ALA C N 1
ATOM 3741 C CA . ALA C 1 117 ? 127.547 27.029 109.024 1.00 52.98 132 ALA C CA 1
ATOM 3742 C C . ALA C 1 117 ? 129.032 26.758 109.197 1.00 51.85 132 ALA C C 1
ATOM 3743 O O . ALA C 1 117 ? 129.833 27.132 108.337 1.00 50.53 132 ALA C O 1
ATOM 3745 N N . ASP C 1 118 ? 129.394 26.124 110.313 1.00 52.52 133 ASP C N 1
ATOM 3746 C CA . ASP C 1 118 ? 130.744 25.596 110.498 1.00 51.92 133 ASP C CA 1
ATOM 3747 C C . ASP C 1 118 ? 131.078 24.712 109.313 1.00 51.76 133 ASP C C 1
ATOM 3748 O O . ASP C 1 118 ? 130.310 23.818 108.955 1.00 52.89 133 ASP C O 1
ATOM 3753 N N . ARG C 1 119 ? 132.223 24.973 108.703 1.00 50.46 134 ARG C N 1
ATOM 3754 C CA . ARG C 1 119 ? 132.661 24.209 107.556 1.00 50.51 134 ARG C CA 1
ATOM 3755 C C . ARG C 1 119 ? 134.164 23.996 107.632 1.00 49.88 134 ARG C C 1
ATOM 3756 O O . ARG C 1 119 ? 134.871 24.753 108.298 1.00 49.33 134 ARG C O 1
ATOM 3764 N N . VAL C 1 120 ? 134.649 22.953 106.967 1.00 50.29 135 VAL C N 1
ATOM 3765 C CA . VAL C 1 120 ? 136.049 22.560 107.098 1.00 49.99 135 VAL C CA 1
ATOM 3766 C C . VAL C 1 120 ? 136.613 22.125 105.755 1.00 49.68 135 VAL C C 1
ATOM 3767 O O . VAL C 1 120 ? 135.889 21.593 104.906 1.00 50.02 135 VAL C O 1
ATOM 3771 N N . ILE C 1 121 ? 137.909 22.376 105.574 1.00 48.85 136 ILE C N 1
ATOM 3772 C CA . ILE C 1 121 ? 138.631 21.969 104.379 1.00 48.87 136 ILE C CA 1
ATOM 3773 C C . ILE C 1 121 ? 139.567 20.842 104.779 1.00 50.25 136 ILE C C 1
ATOM 3774 O O . ILE C 1 121 ? 140.580 21.070 105.438 1.00 50.16 136 ILE C O 1
ATOM 3779 N N . VAL C 1 122 ? 139.211 19.625 104.382 1.00 51.84 137 VAL C N 1
ATOM 3780 C CA . VAL C 1 122 ? 139.937 18.428 104.794 1.00 53.65 137 VAL C CA 1
ATOM 3781 C C . VAL C 1 122 ? 141.197 18.199 103.970 1.00 53.94 137 VAL C C 1
ATOM 3782 O O . VAL C 1 122 ? 141.139 18.146 102.740 1.00 53.89 137 VAL C O 1
ATOM 3786 N N . SER C 1 123 ? 142.293 17.982 104.676 1.00 54.53 138 SER C N 1
ATOM 3787 C CA . SER C 1 123 ? 143.557 17.707 104.064 1.00 55.24 138 SER C CA 1
ATOM 3788 C C . SER C 1 123 ? 143.738 16.235 104.021 1.00 57.72 138 SER C C 1
ATOM 3789 O O . SER C 1 123 ? 143.795 15.577 105.033 1.00 58.83 138 SER C O 1
ATOM 3792 N N . GLN C 1 124 ? 143.769 15.719 102.811 1.00 58.70 139 GLN C N 1
ATOM 3793 C CA . GLN C 1 124 ? 143.977 14.316 102.559 1.00 61.46 139 GLN C CA 1
ATOM 3794 C C . GLN C 1 124 ? 144.990 13.993 101.469 1.00 62.41 139 GLN C C 1
ATOM 3795 O O . GLN C 1 124 ? 144.544 13.583 100.419 1.00 63.31 139 GLN C O 1
ATOM 3801 N N . GLY C 1 125 ? 146.313 14.115 101.647 1.00 62.87 332 GLY C N 1
ATOM 3802 C CA . GLY C 1 125 ? 147.044 14.515 102.836 1.00 62.70 332 GLY C CA 1
ATOM 3803 C C . GLY C 1 125 ? 148.436 15.018 102.500 1.00 62.85 332 GLY C C 1
ATOM 3804 O O . GLY C 1 125 ? 148.927 14.814 101.422 1.00 63.18 332 GLY C O 1
ATOM 3805 N N . GLY C 1 126 ? 149.081 15.679 103.433 1.00 62.70 333 GLY C N 1
ATOM 3806 C CA . GLY C 1 126 ? 150.464 16.095 103.311 1.00 62.94 333 GLY C CA 1
ATOM 3807 C C . GLY C 1 126 ? 150.790 17.559 103.140 1.00 60.40 333 GLY C C 1
ATOM 3808 O O . GLY C 1 126 ? 151.770 18.016 103.670 1.00 60.78 333 GLY C O 1
ATOM 3809 N N . ARG C 1 127 ? 149.934 18.300 102.468 1.00 58.32 334 ARG C N 1
ATOM 3810 C CA . ARG C 1 127 ? 149.903 19.761 102.422 1.00 56.06 334 ARG C CA 1
ATOM 3811 C C . ARG C 1 127 ? 148.826 20.303 103.352 1.00 54.58 334 ARG C C 1
ATOM 3812 O O . ARG C 1 127 ? 147.695 19.802 103.374 1.00 54.68 334 ARG C O 1
ATOM 3820 N N . THR C 1 128 ? 149.202 21.310 104.138 1.00 53.31 335 THR C N 1
ATOM 3821 C CA . THR C 1 128 ? 148.310 21.902 105.126 1.00 52.06 335 THR C CA 1
ATOM 3822 C C . THR C 1 128 ? 147.311 22.860 104.479 1.00 49.76 335 THR C C 1
ATOM 3823 O O . THR C 1 128 ? 147.613 23.495 103.463 1.00 48.65 335 THR C O 1
ATOM 3827 N N . VAL C 1 129 ? 146.131 22.974 105.094 1.00 49.01 336 VAL C N 1
ATOM 3828 C CA . VAL C 1 129 ? 145.078 23.884 104.628 1.00 47.01 336 VAL C CA 1
ATOM 3829 C C . VAL C 1 129 ? 145.643 25.264 104.284 1.00 45.60 336 VAL C C 1
ATOM 3830 O O . VAL C 1 129 ? 145.216 25.889 103.316 1.00 44.43 336 VAL C O 1
ATOM 3834 N N . GLY C 1 130 ? 146.609 25.729 105.074 1.00 45.93 337 GLY C N 1
ATOM 3835 C CA . GLY C 1 130 ? 147.252 27.019 104.832 1.00 44.94 337 GLY C CA 1
ATOM 3836 C C . GLY C 1 130 ? 147.975 27.079 103.500 1.00 44.72 337 GLY C C 1
ATOM 3837 O O . GLY C 1 130 ? 147.684 27.935 102.672 1.00 43.32 337 GLY C O 1
ATOM 3838 N N . GLU C 1 131 ? 148.911 26.155 103.295 1.00 46.36 338 GLU C N 1
ATOM 3839 C CA . GLU C 1 131 ? 149.656 26.077 102.027 1.00 46.63 338 GLU C CA 1
ATOM 3840 C C . GLU C 1 131 ? 148.776 25.703 100.817 1.00 46.18 338 GLU C C 1
ATOM 3841 O O . GLU C 1 131 ? 149.082 26.105 99.693 1.00 45.77 338 GLU C O 1
ATOM 3847 N N . LEU C 1 132 ? 147.692 24.957 101.042 1.00 46.32 339 LEU C N 1
ATOM 3848 C CA . LEU C 1 132 ? 146.690 24.718 99.992 1.00 46.15 339 LEU C CA 1
ATOM 3849 C C . LEU C 1 132 ? 146.004 26.015 99.550 1.00 44.86 339 LEU C C 1
ATOM 3850 O O . LEU C 1 132 ? 145.652 26.165 98.379 1.00 44.94 339 LEU C O 1
ATOM 3855 N N . MET C 1 133 ? 145.810 26.943 100.484 1.00 44.07 340 MET C N 1
ATOM 3856 C CA . MET C 1 133 ? 145.196 28.224 100.167 1.00 42.92 340 MET C CA 1
ATOM 3857 C C . MET C 1 133 ? 146.187 29.165 99.481 1.00 42.55 340 MET C C 1
ATOM 3858 O O . MET C 1 133 ? 145.827 29.876 98.543 1.00 42.11 340 MET C O 1
ATOM 3863 N N . ALA C 1 134 ? 147.429 29.180 99.960 1.00 43.07 341 ALA C N 1
ATOM 3864 C CA . ALA C 1 134 ? 148.463 30.045 99.382 1.00 42.77 341 ALA C CA 1
ATOM 3865 C C . ALA C 1 134 ? 148.682 29.710 97.913 1.00 43.10 341 ALA C C 1
ATOM 3866 O O . ALA C 1 134 ? 148.756 30.605 97.078 1.00 42.44 341 ALA C O 1
ATOM 3868 N N . ASP C 1 135 ? 148.771 28.414 97.613 1.00 44.37 342 ASP C N 1
ATOM 3869 C CA . ASP C 1 135 ? 148.935 27.925 96.238 1.00 45.07 342 ASP C CA 1
ATOM 3870 C C . ASP C 1 135 ? 147.777 28.310 95.326 1.00 44.30 342 ASP C C 1
ATOM 3871 O O . ASP C 1 135 ? 147.986 28.601 94.147 1.00 44.43 342 ASP C O 1
ATOM 3876 N N . GLN C 1 136 ? 146.559 28.267 95.863 1.00 43.58 343 GLN C N 1
ATOM 3877 C CA . GLN C 1 136 ? 145.374 28.688 95.125 1.00 43.08 343 GLN C CA 1
ATOM 3878 C C . GLN C 1 136 ? 145.436 30.191 94.905 1.00 42.03 343 GLN C C 1
ATOM 3879 O O . GLN C 1 136 ? 145.172 30.684 93.810 1.00 41.98 343 GLN C O 1
ATOM 3885 N N . PHE C 1 137 ? 145.801 30.909 95.962 1.00 41.34 344 PHE C N 1
ATOM 3886 C CA . PHE C 1 137 ? 145.959 32.362 95.914 1.00 40.46 344 PHE C CA 1
ATOM 3887 C C . PHE C 1 137 ? 146.868 32.799 94.755 1.00 40.57 344 PHE C C 1
ATOM 3888 O O . PHE C 1 137 ? 146.607 33.816 94.112 1.00 40.12 344 PHE C O 1
ATOM 3896 N N . ARG C 1 138 ? 147.917 32.019 94.495 1.00 41.24 345 ARG C N 1
ATOM 3897 C CA . ARG C 1 138 ? 148.847 32.282 93.392 1.00 41.71 345 ARG C CA 1
ATOM 3898 C C . ARG C 1 138 ? 148.193 32.116 92.018 1.00 41.98 345 ARG C C 1
ATOM 3899 O O . ARG C 1 138 ? 148.609 32.747 91.049 1.00 42.19 345 ARG C O 1
ATOM 3907 N N . VAL C 1 139 ? 147.193 31.247 91.924 1.00 42.19 346 VAL C N 1
ATOM 3908 C CA . VAL C 1 139 ? 146.433 31.124 90.690 1.00 42.79 346 VAL C CA 1
ATOM 3909 C C . VAL C 1 139 ? 145.600 32.393 90.509 1.00 42.04 346 VAL C C 1
ATOM 3910 O O . VAL C 1 139 ? 145.625 33.012 89.446 1.00 42.39 346 VAL C O 1
ATOM 3914 N N . GLY C 1 140 ? 144.887 32.785 91.561 1.00 41.13 347 GLY C N 1
ATOM 3915 C CA . GLY C 1 140 ? 144.153 34.042 91.570 1.00 40.41 347 GLY C CA 1
ATOM 3916 C C . GLY C 1 140 ? 145.064 35.213 91.252 1.00 39.96 347 GLY C C 1
ATOM 3917 O O . GLY C 1 140 ? 144.759 36.031 90.383 1.00 40.21 347 GLY C O 1
ATOM 3918 N N . LEU C 1 141 ? 146.199 35.270 91.944 1.00 39.50 348 LEU C N 1
ATOM 3919 C CA . LEU C 1 141 ? 147.161 36.368 91.793 1.00 39.24 348 LEU C CA 1
ATOM 3920 C C . LEU C 1 141 ? 147.780 36.440 90.378 1.00 40.13 348 LEU C C 1
ATOM 3921 O O . LEU C 1 141 ? 148.042 37.533 89.854 1.00 40.08 348 LEU C O 1
ATOM 3926 N N . ALA C 1 142 ? 148.001 35.280 89.766 1.00 40.89 349 ALA C N 1
ATOM 3927 C CA . ALA C 1 142 ? 148.519 35.204 88.401 1.00 41.95 349 ALA C CA 1
ATOM 3928 C C . ALA C 1 142 ? 147.477 35.601 87.338 1.00 42.60 349 ALA C C 1
ATOM 3929 O O . ALA C 1 142 ? 147.833 36.092 86.274 1.00 43.29 349 ALA C O 1
ATOM 3931 N N . ARG C 1 143 ? 146.197 35.372 87.614 1.00 42.79 350 ARG C N 1
ATOM 3932 C CA . ARG C 1 143 ? 145.129 35.833 86.720 1.00 43.72 350 ARG C CA 1
ATOM 3933 C C . ARG C 1 143 ? 145.023 37.349 86.781 1.00 43.11 350 ARG C C 1
ATOM 3934 O O . ARG C 1 143 ? 144.937 38.025 85.756 1.00 44.02 350 ARG C O 1
ATOM 3942 N N . LEU C 1 144 ? 145.021 37.869 88.002 1.00 41.85 351 LEU C N 1
ATOM 3943 C CA . LEU C 1 144 ? 145.052 39.306 88.233 1.00 41.36 351 LEU C CA 1
ATOM 3944 C C . LEU C 1 144 ? 146.267 39.955 87.554 1.00 41.66 351 LEU C C 1
ATOM 3945 O O . LEU C 1 144 ? 146.190 41.082 87.082 1.00 42.09 351 LEU C O 1
ATOM 3950 N N . ALA C 1 145 ? 147.378 39.226 87.498 1.00 41.83 352 ALA C N 1
ATOM 3951 C CA . ALA C 1 145 ? 148.615 39.724 86.902 1.00 42.24 352 ALA C CA 1
ATOM 3952 C C . ALA C 1 145 ? 148.522 39.884 85.381 1.00 43.75 352 ALA C C 1
ATOM 3953 O O . ALA C 1 145 ? 149.017 40.867 84.821 1.00 44.41 352 ALA C O 1
ATOM 3955 N N . ARG C 1 146 ? 147.905 38.917 84.709 1.00 44.69 353 ARG C N 1
ATOM 3956 C CA . ARG C 1 146 ? 147.698 39.020 83.265 1.00 46.26 353 ARG C CA 1
ATOM 3957 C C . ARG C 1 146 ? 146.704 40.129 82.923 1.00 46.60 353 ARG C C 1
ATOM 3958 O O . ARG C 1 146 ? 146.927 40.898 81.988 1.00 47.43 353 ARG C O 1
ATOM 3966 N N . GLY C 1 147 ? 145.614 40.204 83.685 1.00 46.01 354 GLY C N 1
ATOM 3967 C CA . GLY C 1 147 ? 144.600 41.242 83.500 1.00 46.45 354 GLY C CA 1
ATOM 3968 C C . GLY C 1 147 ? 145.130 42.663 83.616 1.00 46.08 354 GLY C C 1
ATOM 3969 O O . GLY C 1 147 ? 144.646 43.566 82.929 1.00 47.17 354 GLY C O 1
ATOM 3970 N N . VAL C 1 148 ? 146.116 42.867 84.485 1.00 44.67 355 VAL C N 1
ATOM 3971 C CA . VAL C 1 148 ? 146.729 44.186 84.645 1.00 44.61 355 VAL C CA 1
ATOM 3972 C C . VAL C 1 148 ? 147.641 44.528 83.463 1.00 45.87 355 VAL C C 1
ATOM 3973 O O . VAL C 1 148 ? 147.669 45.679 83.015 1.00 46.50 355 VAL C O 1
ATOM 3977 N N . ARG C 1 149 ? 148.372 43.535 82.954 1.00 46.37 356 ARG C N 1
ATOM 3978 C CA . ARG C 1 149 ? 149.243 43.736 81.786 1.00 47.61 356 ARG C CA 1
ATOM 3979 C C . ARG C 1 149 ? 148.443 43.976 80.503 1.00 49.13 356 ARG C C 1
ATOM 3980 O O . ARG C 1 149 ? 148.851 44.772 79.661 1.00 50.30 356 ARG C O 1
ATOM 3988 N N . GLU C 1 150 ? 147.314 43.290 80.352 1.00 49.53 357 GLU C N 1
ATOM 3989 C CA . GLU C 1 150 ? 146.397 43.559 79.237 1.00 51.52 357 GLU C CA 1
ATOM 3990 C C . GLU C 1 150 ? 146.020 45.045 79.222 1.00 51.82 357 GLU C C 1
ATOM 3991 O O . GLU C 1 150 ? 146.011 45.693 78.167 1.00 53.36 357 GLU C O 1
ATOM 3997 N N . ARG C 1 151 ? 145.731 45.575 80.410 1.00 50.27 358 ARG C N 1
ATOM 3998 C CA . ARG C 1 151 ? 145.302 46.965 80.569 1.00 50.65 358 ARG C CA 1
ATOM 3999 C C . ARG C 1 151 ? 146.434 47.997 80.557 1.00 50.44 358 ARG C C 1
ATOM 4000 O O . ARG C 1 151 ? 146.173 49.191 80.396 1.00 51.04 358 ARG C O 1
ATOM 4008 N N . MET C 1 152 ? 147.676 47.554 80.751 1.00 49.57 359 MET C N 1
ATOM 4009 C CA . MET C 1 152 ? 148.832 48.424 80.514 1.00 49.81 359 MET C CA 1
ATOM 4010 C C . MET C 1 152 ? 148.992 48.664 79.019 1.00 51.83 359 MET C C 1
ATOM 4011 O O . MET C 1 152 ? 149.308 49.771 78.590 1.00 52.84 359 MET C O 1
ATOM 4016 N N . VAL C 1 153 ? 148.755 47.617 78.235 1.00 52.69 360 VAL C N 1
ATOM 4017 C CA . VAL C 1 153 ? 148.894 47.683 76.783 1.00 54.89 360 VAL C CA 1
ATOM 4018 C C . VAL C 1 153 ? 147.757 48.481 76.142 1.00 56.67 360 VAL C C 1
ATOM 4019 O O . VAL C 1 153 ? 148.006 49.413 75.387 1.00 58.19 360 VAL C O 1
ATOM 4023 N N . MET C 1 154 ? 146.516 48.107 76.442 1.00 56.90 361 MET C N 1
ATOM 4024 C CA . MET C 1 154 ? 145.345 48.743 75.825 1.00 58.99 361 MET C CA 1
ATOM 4025 C C . MET C 1 154 ? 145.070 50.128 76.394 1.00 59.04 361 MET C C 1
ATOM 4026 O O . MET C 1 154 ? 144.836 51.083 75.644 1.00 61.09 361 MET C O 1
ATOM 4031 N N . GLY C 1 155 ? 145.100 50.232 77.721 1.00 57.10 362 GLY C N 1
ATOM 4032 C CA . GLY C 1 155 ? 144.749 51.475 78.414 1.00 57.06 362 GLY C CA 1
ATOM 4033 C C . GLY C 1 155 ? 145.721 52.611 78.171 1.00 57.59 362 GLY C C 1
ATOM 4034 O O . GLY C 1 155 ? 146.880 52.379 77.836 1.00 57.30 362 GLY C O 1
ATOM 4035 N N . SER C 1 156 ? 145.238 53.841 78.348 1.00 58.76 363 SER C N 1
ATOM 4036 C CA . SER C 1 156 ? 146.043 55.051 78.104 1.00 59.73 363 SER C CA 1
ATOM 4037 C C . SER C 1 156 ? 147.010 55.285 79.267 1.00 57.89 363 SER C C 1
ATOM 4038 O O . SER C 1 156 ? 146.568 55.479 80.400 1.00 57.00 363 SER C O 1
ATOM 4041 N N . PRO C 1 157 ? 148.330 55.275 78.997 1.00 57.57 364 PRO C N 1
ATOM 4042 C CA . PRO C 1 157 ? 149.325 55.386 80.065 1.00 55.95 364 PRO C CA 1
ATOM 4043 C C . PRO C 1 157 ? 149.071 56.528 81.053 1.00 55.96 364 PRO C C 1
ATOM 4044 O O . PRO C 1 157 ? 149.007 56.282 82.256 1.00 54.46 364 PRO C O 1
ATOM 4048 N N . ASP C 1 158 ? 148.913 57.747 80.535 1.00 57.81 365 ASP C N 1
ATOM 4049 C CA . ASP C 1 158 ? 148.736 58.961 81.354 1.00 58.44 365 ASP C CA 1
ATOM 4050 C C . ASP C 1 158 ? 147.614 58.890 82.398 1.00 57.80 365 ASP C C 1
ATOM 4051 O O . ASP C 1 158 ? 147.800 59.326 83.537 1.00 57.25 365 ASP C O 1
ATOM 4056 N N . THR C 1 159 ? 146.455 58.358 82.008 1.00 58.07 366 THR C N 1
ATOM 4057 C CA . THR C 1 159 ? 145.295 58.295 82.903 1.00 57.70 366 THR C CA 1
ATOM 4058 C C . THR C 1 159 ? 145.390 57.164 83.923 1.00 55.14 366 THR C C 1
ATOM 4059 O O . THR C 1 159 ? 144.856 57.282 85.025 1.00 54.92 366 THR C O 1
ATOM 4063 N N . LEU C 1 160 ? 146.044 56.067 83.551 1.00 53.65 367 LEU C N 1
ATOM 4064 C CA . LEU C 1 160 ? 146.005 54.842 84.354 1.00 51.60 367 LEU C CA 1
ATOM 4065 C C . LEU C 1 160 ? 146.444 55.047 85.801 1.00 50.42 367 LEU C C 1
ATOM 4066 O O . LEU C 1 160 ? 147.351 55.827 86.089 1.00 50.66 367 LEU C O 1
ATOM 4071 N N . THR C 1 161 ? 145.752 54.349 86.698 1.00 49.43 368 THR C N 1
ATOM 4072 C CA . THR C 1 161 ? 146.037 54.346 88.128 1.00 48.34 368 THR C CA 1
ATOM 4073 C C . THR C 1 161 ? 145.924 52.898 88.602 1.00 46.73 368 THR C C 1
ATOM 4074 O O . THR C 1 161 ? 145.211 52.112 87.984 1.00 46.87 368 THR C O 1
ATOM 4078 N N . PRO C 1 162 ? 146.624 52.535 89.694 1.00 45.60 369 PRO C N 1
ATOM 4079 C CA . PRO C 1 162 ? 146.615 51.130 90.123 1.00 44.10 369 PRO C CA 1
ATOM 4080 C C . PRO C 1 162 ? 145.214 50.510 90.188 1.0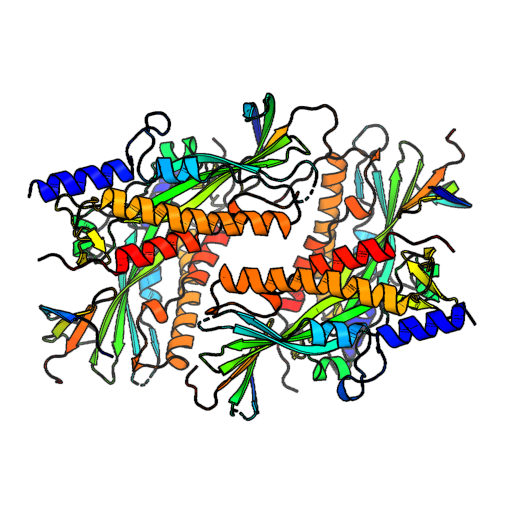0 44.01 369 PRO C C 1
ATOM 4081 O O . PRO C 1 162 ? 145.011 49.407 89.695 1.00 43.76 369 PRO C O 1
ATOM 4085 N N . ALA C 1 163 ? 144.256 51.222 90.768 1.00 44.76 370 ALA C N 1
ATOM 4086 C CA . ALA C 1 163 ? 142.912 50.674 90.965 1.00 44.91 370 ALA C CA 1
ATOM 4087 C C . ALA C 1 163 ? 142.173 50.450 89.640 1.00 45.97 370 ALA C C 1
ATOM 4088 O O . ALA C 1 163 ? 141.355 49.533 89.533 1.00 46.03 370 ALA C O 1
ATOM 4090 N N . LYS C 1 164 ? 142.453 51.284 88.639 1.00 47.07 371 LYS C N 1
ATOM 4091 C CA . LYS C 1 164 ? 141.918 51.071 87.288 1.00 48.23 371 LYS C CA 1
ATOM 4092 C C . LYS C 1 164 ? 142.494 49.802 86.646 1.00 47.43 371 LYS C C 1
ATOM 4093 O O . LYS C 1 164 ? 141.760 49.033 86.009 1.00 47.89 371 LYS C O 1
ATOM 4099 N N . LEU C 1 165 ? 143.800 49.591 86.822 1.00 46.17 372 LEU C N 1
ATOM 4100 C CA . LEU C 1 165 ? 144.484 48.422 86.266 1.00 45.53 372 LEU C CA 1
ATOM 4101 C C . LEU C 1 165 ? 144.040 47.122 86.936 1.00 44.36 372 LEU C C 1
ATOM 4102 O O . LEU C 1 165 ? 143.862 46.112 86.266 1.00 44.46 372 LEU C O 1
ATOM 4107 N N . VAL C 1 166 ? 143.858 47.159 88.253 1.00 43.36 373 VAL C N 1
ATOM 4108 C CA . VAL C 1 166 ? 143.579 45.950 89.027 1.00 42.53 373 VAL C CA 1
ATOM 4109 C C . VAL C 1 166 ? 142.098 45.606 89.095 1.00 43.20 373 VAL C C 1
ATOM 4110 O O . VAL C 1 166 ? 141.301 46.359 89.645 1.00 43.77 373 VAL C O 1
ATOM 4114 N N . ASN C 1 167 ? 141.754 44.448 88.543 1.00 43.59 374 ASN C N 1
ATOM 4115 C CA . ASN C 1 167 ? 140.419 43.882 88.625 1.00 44.29 374 ASN C CA 1
ATOM 4116 C C . ASN C 1 167 ? 140.511 42.642 89.489 1.00 43.35 374 ASN C C 1
ATOM 4117 O O . ASN C 1 167 ? 141.243 41.712 89.157 1.00 43.25 374 ASN C O 1
ATOM 4122 N N . SER C 1 168 ? 139.758 42.615 90.582 1.00 43.06 375 SER C N 1
ATOM 4123 C CA . SER C 1 168 ? 139.938 41.588 91.601 1.00 41.99 375 SER C CA 1
ATOM 4124 C C . SER C 1 168 ? 139.122 40.310 91.372 1.00 42.43 375 SER C C 1
ATOM 4125 O O . SER C 1 168 ? 139.251 39.364 92.136 1.00 42.04 375 SER C O 1
ATOM 4128 N N . ARG C 1 169 ? 138.292 40.267 90.335 1.00 43.64 376 ARG C N 1
ATOM 4129 C CA . ARG C 1 169 ? 137.378 39.128 90.145 1.00 44.57 376 ARG C CA 1
ATOM 4130 C C . ARG C 1 169 ? 138.066 37.765 90.067 1.00 44.18 376 ARG C C 1
ATOM 4131 O O . ARG C 1 169 ? 137.629 36.820 90.731 1.00 44.08 376 ARG C O 1
ATOM 4139 N N . PRO C 1 170 ? 139.122 37.652 89.244 1.00 44.14 377 PRO C N 1
ATOM 4140 C CA . PRO C 1 170 ? 139.894 36.409 89.192 1.00 43.95 377 PRO C CA 1
ATOM 4141 C C . PRO C 1 170 ? 140.402 35.932 90.554 1.00 42.69 377 PRO C C 1
ATOM 4142 O O . PRO C 1 170 ? 140.279 34.754 90.864 1.00 43.19 377 PRO C O 1
ATOM 4146 N N . LEU C 1 171 ? 140.970 36.836 91.348 1.00 41.52 378 LEU C N 1
ATOM 4147 C CA . LEU C 1 171 ? 141.439 36.497 92.693 1.00 40.59 378 LEU C CA 1
ATOM 4148 C C . LEU C 1 171 ? 140.279 36.041 93.579 1.00 40.95 378 LEU C C 1
ATOM 4149 O O . LEU C 1 171 ? 140.398 35.055 94.303 1.00 41.05 378 LEU C O 1
ATOM 4154 N N . GLU C 1 172 ? 139.167 36.767 93.516 1.00 41.52 379 GLU C N 1
ATOM 4155 C CA . GLU C 1 172 ? 137.973 36.429 94.289 1.00 42.13 379 GLU C CA 1
ATOM 4156 C C . GLU C 1 172 ? 137.340 35.118 93.796 1.00 43.10 379 GLU C C 1
ATOM 4157 O O . GLU C 1 172 ? 136.716 34.391 94.572 1.00 43.22 379 GLU C O 1
ATOM 4163 N N . ALA C 1 173 ? 137.504 34.837 92.503 1.00 43.94 380 ALA C N 1
ATOM 4164 C CA . ALA C 1 173 ? 136.939 33.639 91.862 1.00 45.19 380 ALA C CA 1
ATOM 4165 C C . ALA C 1 173 ? 137.715 32.378 92.223 1.00 44.97 380 ALA C C 1
ATOM 4166 O O . ALA C 1 173 ? 137.119 31.322 92.449 1.00 46.21 380 ALA C O 1
ATOM 4168 N N . ALA C 1 174 ? 139.039 32.483 92.268 1.00 43.94 381 ALA C N 1
ATOM 4169 C CA . ALA C 1 174 ? 139.884 31.371 92.696 1.00 43.95 381 ALA C CA 1
ATOM 4170 C C . ALA C 1 174 ? 139.569 30.972 94.139 1.00 43.58 381 ALA C C 1
ATOM 4171 O O . ALA C 1 174 ? 139.546 29.784 94.478 1.00 44.36 381 ALA C O 1
ATOM 4173 N N . LEU C 1 175 ? 139.316 31.971 94.980 1.00 42.57 382 LEU C N 1
ATOM 4174 C CA . LEU C 1 175 ? 138.988 31.735 96.382 1.00 42.18 382 LEU C CA 1
ATOM 4175 C C . LEU C 1 175 ? 137.559 31.223 96.583 1.00 43.26 382 LEU C C 1
ATOM 4176 O O . LEU C 1 175 ? 137.247 30.682 97.641 1.00 43.53 382 LEU C O 1
ATOM 4181 N N . ARG C 1 176 ? 136.691 31.380 95.586 1.00 44.32 383 ARG C N 1
ATOM 4182 C CA . ARG C 1 176 ? 135.357 30.773 95.655 1.00 45.78 383 ARG C CA 1
ATOM 4183 C C . ARG C 1 176 ? 135.454 29.255 95.492 1.00 46.79 383 ARG C C 1
ATOM 4184 O O . ARG C 1 176 ? 134.949 28.509 96.328 1.00 47.29 383 ARG C O 1
ATOM 4192 N N . GLU C 1 177 ? 136.104 28.808 94.419 1.00 47.22 384 GLU C N 1
ATOM 4193 C CA . GLU C 1 177 ? 136.308 27.371 94.181 1.00 48.38 384 GLU C CA 1
ATOM 4194 C C . GLU C 1 177 ? 136.948 26.672 95.377 1.00 47.92 384 GLU C C 1
ATOM 4195 O O . GLU C 1 177 ? 136.605 25.536 95.684 1.00 49.27 384 GLU C O 1
ATOM 4201 N N . PHE C 1 178 ? 137.880 27.353 96.036 1.00 46.40 385 PHE C N 1
ATOM 4202 C CA . PHE C 1 178 ? 138.581 26.799 97.191 1.00 45.99 385 PHE C CA 1
ATOM 4203 C C . PHE C 1 178 ? 137.611 26.555 98.352 1.00 46.32 385 PHE C C 1
ATOM 4204 O O . PHE C 1 178 ? 137.521 25.443 98.880 1.00 47.28 385 PHE C O 1
ATOM 4212 N N . PHE C 1 179 ? 136.870 27.595 98.727 1.00 45.63 386 PHE C N 1
ATOM 4213 C CA . PHE C 1 179 ? 135.995 27.536 99.899 1.00 45.67 386 PHE C CA 1
ATOM 4214 C C . PHE C 1 179 ? 134.598 27.020 99.577 1.00 47.11 386 PHE C C 1
ATOM 4215 O O . PHE C 1 179 ? 133.879 26.582 100.474 1.00 48.07 386 PHE C O 1
ATOM 4223 N N . SER C 1 180 ? 134.210 27.049 98.305 1.00 47.82 387 SER C N 1
ATOM 4224 C CA . SER C 1 180 ? 132.969 26.381 97.876 1.00 49.38 387 SER C CA 1
ATOM 4225 C C . SER C 1 180 ? 133.110 24.856 97.940 1.00 50.47 387 SER C C 1
ATOM 4226 O O . SER C 1 180 ? 132.143 24.138 97.718 1.00 52.32 387 SER C O 1
ATOM 4229 N N . ARG C 1 181 ? 134.318 24.369 98.219 1.00 49.85 388 ARG C N 1
ATOM 4230 C CA . ARG C 1 181 ? 134.554 22.953 98.517 1.00 51.08 388 ARG C CA 1
ATOM 4231 C C . ARG C 1 181 ? 134.706 22.717 99.996 1.00 50.62 388 ARG C C 1
ATOM 4232 O O . ARG C 1 181 ? 135.289 21.723 100.430 1.00 51.27 388 ARG C O 1
ATOM 4240 N N . SER C 1 182 ? 134.191 23.651 100.770 1.00 49.72 389 SER C N 1
ATOM 4241 C CA . SER C 1 182 ? 134.216 23.525 102.192 1.00 49.56 389 SER C CA 1
ATOM 4242 C C . SER C 1 182 ? 133.170 22.477 102.543 1.00 51.23 389 SER C C 1
ATOM 4243 O O . SER C 1 182 ? 132.055 22.498 102.021 1.00 51.98 389 SER C O 1
ATOM 4246 N N . GLN C 1 183 ? 133.560 21.547 103.404 1.00 51.94 390 GLN C N 1
ATOM 4247 C CA . GLN C 1 183 ? 132.695 20.460 103.827 1.00 53.76 390 GLN C CA 1
ATOM 4248 C C . GLN C 1 183 ? 131.950 20.901 105.077 1.00 53.75 390 GLN C C 1
ATOM 4249 O O . GLN C 1 183 ? 132.542 21.530 105.954 1.00 52.83 390 GLN C O 1
ATOM 4255 N N . LEU C 1 184 ? 130.663 20.579 105.167 1.00 55.06 391 LEU C N 1
ATOM 4256 C CA . LEU C 1 184 ? 129.911 20.828 106.394 1.00 55.66 391 LEU C CA 1
ATOM 4257 C C . LEU C 1 184 ? 130.433 19.911 107.493 1.00 56.71 391 LEU C C 1
ATOM 4258 O O . LEU C 1 184 ? 130.372 18.688 107.367 1.00 58.35 391 LEU C O 1
ATOM 4263 N N . SER C 1 185 ? 130.948 20.518 108.560 1.00 56.17 392 SER C N 1
ATOM 4264 C CA . SER C 1 185 ? 131.422 19.807 109.748 1.00 57.37 392 SER C CA 1
ATOM 4265 C C . SER C 1 185 ? 130.300 19.758 110.765 1.00 59.04 392 SER C C 1
ATOM 4266 O O . SER C 1 185 ? 130.460 19.222 111.866 1.00 60.20 392 SER C O 1
ATOM 4269 N N . GLN C 1 186 ? 129.138 20.240 110.332 1.00 59.61 393 GLN C N 1
ATOM 4270 C CA . GLN C 1 186 ? 128.305 21.154 111.128 1.00 59.99 393 GLN C CA 1
ATOM 4271 C C . GLN C 1 186 ? 128.158 20.927 112.639 1.00 61.16 393 GLN C C 1
ATOM 4272 O O . GLN C 1 186 ? 127.722 19.864 113.096 1.00 62.89 393 GLN C O 1
ATOM 4278 N N . PHE C 1 187 ? 128.546 21.962 113.388 1.00 60.29 394 PHE C N 1
ATOM 4279 C CA . PHE C 1 187 ? 128.354 22.052 114.836 1.00 61.54 394 PHE C CA 1
ATOM 4280 C C . PHE C 1 187 ? 129.289 21.110 115.595 1.00 62.41 394 PHE C C 1
ATOM 4281 O O . PHE C 1 187 ? 130.253 20.583 115.030 1.00 61.77 394 PHE C O 1
ATOM 4283 N N . MET D 1 1 ? 132.260 73.315 119.425 1.00 48.28 16 MET D N 1
ATOM 4284 C CA . MET D 1 1 ? 132.944 72.072 119.878 1.00 47.78 16 MET D CA 1
ATOM 4285 C C . MET D 1 1 ? 132.031 71.199 120.750 1.00 47.46 16 MET D C 1
ATOM 4286 O O . MET D 1 1 ? 132.311 70.011 120.947 1.00 47.09 16 MET D O 1
ATOM 4291 N N . PRO D 1 2 ? 130.970 71.797 121.334 1.00 47.63 17 PRO D N 1
ATOM 4292 C CA . PRO D 1 2 ? 129.787 70.998 121.637 1.00 47.15 17 PRO D CA 1
ATOM 4293 C C . PRO D 1 2 ? 128.838 70.904 120.444 1.00 46.21 17 PRO D C 1
ATOM 4294 O O . PRO D 1 2 ? 127.850 70.188 120.517 1.00 46.01 17 PRO D O 1
ATOM 4298 N N . LEU D 1 3 ? 129.133 71.629 119.366 1.00 45.68 18 LEU D N 1
ATOM 4299 C CA . LEU D 1 3 ? 128.539 71.330 118.069 1.00 44.85 18 LEU D CA 1
ATOM 4300 C C . LEU D 1 3 ? 129.100 69.993 117.628 1.00 43.79 18 LEU D C 1
ATOM 4301 O O . LEU D 1 3 ? 128.373 69.131 117.151 1.00 43.35 18 LEU D O 1
ATOM 4306 N N . THR D 1 4 ? 130.409 69.837 117.801 1.00 43.60 19 THR D N 1
ATOM 4307 C CA . THR D 1 4 ? 131.095 68.572 117.553 1.00 42.74 19 THR D CA 1
ATOM 4308 C C . THR D 1 4 ? 130.523 67.420 118.379 1.00 42.47 19 THR D C 1
ATOM 4309 O O . THR D 1 4 ? 130.236 66.358 117.827 1.00 41.80 19 THR D O 1
ATOM 4313 N N . GLU D 1 5 ? 130.362 67.625 119.685 1.00 43.08 20 GLU D N 1
ATOM 4314 C CA . GLU D 1 5 ? 129.816 66.574 120.552 1.00 43.38 20 GLU D CA 1
ATOM 4315 C C . GLU D 1 5 ? 128.386 66.260 120.151 1.00 43.00 20 GLU D C 1
ATOM 4316 O O . GLU D 1 5 ? 128.025 65.094 120.022 1.00 42.65 20 GLU D O 1
ATOM 4322 N N . ILE D 1 6 ? 127.593 67.311 119.937 1.00 43.30 21 ILE D N 1
ATOM 4323 C CA . ILE D 1 6 ? 126.217 67.192 119.438 1.00 43.13 21 ILE D CA 1
ATOM 4324 C C . ILE D 1 6 ? 126.180 66.446 118.116 1.00 42.22 21 ILE D C 1
ATOM 4325 O O . ILE D 1 6 ? 125.443 65.480 117.970 1.00 42.24 21 ILE D O 1
ATOM 4330 N N . GLN D 1 7 ? 126.984 66.900 117.163 1.00 41.91 22 GLN D N 1
ATOM 4331 C CA . GLN D 1 7 ? 127.007 66.317 115.822 1.00 41.38 22 GLN D CA 1
ATOM 4332 C C . GLN D 1 7 ? 127.389 64.840 115.877 1.00 41.00 22 GLN D C 1
ATOM 4333 O O . GLN D 1 7 ? 126.741 63.998 115.258 1.00 40.91 22 GLN D O 1
ATOM 4339 N N . VAL D 1 8 ? 128.440 64.533 116.629 1.00 41.31 23 VAL D N 1
ATOM 4340 C CA . VAL D 1 8 ? 128.901 63.155 116.795 1.00 41.07 23 VAL D CA 1
ATOM 4341 C C . VAL D 1 8 ? 127.800 62.256 117.346 1.00 41.30 23 VAL D C 1
ATOM 4342 O O . VAL D 1 8 ? 127.526 61.203 116.775 1.00 41.03 23 VAL D O 1
ATOM 4346 N N . GLU D 1 9 ? 127.160 62.689 118.432 1.00 41.93 24 GLU D N 1
ATOM 4347 C CA . GLU D 1 9 ? 126.203 61.847 119.155 1.00 42.41 24 GLU D CA 1
ATOM 4348 C C . GLU D 1 9 ? 124.899 61.635 118.367 1.00 42.23 24 GLU D C 1
ATOM 4349 O O . GLU D 1 9 ? 124.142 60.701 118.647 1.00 42.56 24 GLU D O 1
ATOM 4355 N N . SER D 1 10 ? 124.648 62.506 117.392 1.00 41.77 25 SER D N 1
ATOM 4356 C CA . SER D 1 10 ? 123.493 62.394 116.506 1.00 41.61 25 SER D CA 1
ATOM 4357 C C . SER D 1 10 ? 123.728 61.323 115.451 1.00 40.93 25 SER D C 1
ATOM 4358 O O . SER D 1 10 ? 122.820 60.589 115.082 1.00 40.93 25 SER D O 1
ATOM 4361 N N . TYR D 1 11 ? 124.951 61.264 114.940 1.00 40.57 26 TYR D N 1
ATOM 4362 C CA . TYR D 1 11 ? 125.305 60.283 113.923 1.00 40.07 26 TYR D CA 1
ATOM 4363 C C . TYR D 1 11 ? 125.288 58.883 114.520 1.00 40.31 26 TYR D C 1
ATOM 4364 O O . TYR D 1 11 ? 124.966 57.909 113.837 1.00 40.39 26 TYR D O 1
ATOM 4373 N N . LYS D 1 12 ? 125.631 58.788 115.799 1.00 40.80 27 LYS D N 1
ATOM 4374 C CA . LYS D 1 12 ? 125.649 57.499 116.485 1.00 41.17 27 LYS D CA 1
ATOM 4375 C C . LYS D 1 12 ? 124.223 57.063 116.735 1.00 41.39 27 LYS D C 1
ATOM 4376 O O . LYS D 1 12 ? 123.906 55.887 116.663 1.00 41.68 27 LYS D O 1
ATOM 4382 N N . LYS D 1 13 ? 123.383 58.035 117.062 1.00 41.65 28 LYS D N 1
ATOM 4383 C CA . LYS D 1 13 ? 121.948 57.837 117.189 1.00 42.10 28 LYS D CA 1
ATOM 4384 C C . LYS D 1 13 ? 121.362 57.357 115.864 1.00 41.56 28 LYS D C 1
ATOM 4385 O O . LYS D 1 13 ? 120.470 56.508 115.838 1.00 42.03 28 LYS D O 1
ATOM 4391 N N . ALA D 1 14 ? 121.879 57.906 114.768 1.00 40.78 29 ALA D N 1
ATOM 4392 C CA . ALA D 1 14 ? 121.445 57.536 113.422 1.00 40.30 29 ALA D CA 1
ATOM 4393 C C . ALA D 1 14 ? 121.731 56.075 113.089 1.00 39.99 29 ALA D C 1
ATOM 4394 O O . ALA D 1 14 ? 120.981 55.462 112.344 1.00 40.19 29 ALA D O 1
ATOM 4396 N N . LEU D 1 15 ? 122.815 55.529 113.636 1.00 39.97 30 LEU D N 1
ATOM 4397 C CA . LEU D 1 15 ? 123.237 54.153 113.342 1.00 40.07 30 LEU D CA 1
ATOM 4398 C C . LEU D 1 15 ? 122.775 53.136 114.377 1.00 40.76 30 LEU D C 1
ATOM 4399 O O . LEU D 1 15 ? 122.605 51.961 114.052 1.00 40.97 30 LEU D O 1
ATOM 4404 N N . GLN D 1 16 ? 122.588 53.585 115.618 1.00 41.37 31 GLN D N 1
ATOM 4405 C CA . GLN D 1 16 ? 122.355 52.696 116.758 1.00 42.21 31 GLN D CA 1
ATOM 4406 C C . GLN D 1 16 ? 123.232 51.450 116.622 1.00 42.41 31 GLN D C 1
ATOM 4407 O O . GLN D 1 16 ? 122.805 50.332 116.891 1.00 43.06 31 GLN D O 1
ATOM 4413 N N . ALA D 1 17 ? 124.475 51.669 116.205 1.00 42.22 32 ALA D N 1
ATOM 4414 C CA . ALA D 1 17 ? 125.349 50.581 115.771 1.00 42.53 32 ALA D CA 1
ATOM 4415 C C . ALA D 1 17 ? 125.504 49.511 116.836 1.00 43.87 32 ALA D C 1
ATOM 4416 O O . ALA D 1 17 ? 125.368 48.323 116.552 1.00 44.54 32 ALA D O 1
ATOM 4418 N N . ASP D 1 18 ? 125.776 49.932 118.065 1.00 44.78 33 ASP D N 1
ATOM 4419 C CA . ASP D 1 18 ? 126.089 48.993 119.138 1.00 46.25 33 ASP D CA 1
ATOM 4420 C C . ASP D 1 18 ? 124.893 48.811 120.075 1.00 47.28 33 ASP D C 1
ATOM 4421 O O . ASP D 1 18 ? 125.043 48.799 121.302 1.00 48.62 33 ASP D O 1
ATOM 4426 N N . VAL D 1 19 ? 123.709 48.655 119.485 1.00 46.97 34 VAL D N 1
ATOM 4427 C CA . VAL D 1 19 ? 122.467 48.529 120.243 1.00 47.82 34 VAL D CA 1
ATOM 4428 C C . VAL D 1 19 ? 121.773 47.226 119.833 1.00 48.41 34 VAL D C 1
ATOM 4429 O O . VAL D 1 19 ? 121.826 46.843 118.651 1.00 47.87 34 VAL D O 1
ATOM 4433 N N . PRO D 1 20 ? 121.146 46.525 120.802 1.00 49.66 35 PRO D N 1
ATOM 4434 C CA . PRO D 1 20 ? 120.355 45.336 120.476 1.00 50.29 35 PRO D CA 1
ATOM 4435 C C . PRO D 1 20 ? 119.154 45.684 119.598 1.00 49.87 35 PRO D C 1
ATOM 4436 O O . PRO D 1 20 ? 118.379 46.577 119.961 1.00 50.15 35 PRO D O 1
ATOM 4440 N N . PRO D 1 21 ? 119.005 44.999 118.445 1.00 49.39 36 PRO D N 1
ATOM 4441 C CA . PRO D 1 21 ? 117.965 45.326 117.464 1.00 48.91 36 PRO D CA 1
ATOM 4442 C C . PRO D 1 21 ? 116.637 45.714 118.090 1.00 49.94 36 PRO D C 1
ATOM 4443 O O . PRO D 1 21 ? 116.085 46.752 117.749 1.00 49.63 36 PRO D O 1
ATOM 4447 N N . GLU D 1 22 ? 116.144 44.891 119.009 1.00 51.62 37 GLU D N 1
ATOM 4448 C CA . GLU D 1 22 ? 114.868 45.155 119.673 1.00 52.92 37 GLU D CA 1
ATOM 4449 C C . GLU D 1 22 ? 114.900 46.479 120.436 1.00 52.96 37 GLU D C 1
ATOM 4450 O O . GLU D 1 22 ? 113.954 47.261 120.352 1.00 53.33 37 GLU D O 1
ATOM 4452 N N . LYS D 1 23 ? 115.995 46.741 121.150 1.00 52.88 38 LYS D N 1
ATOM 4453 C CA . LYS D 1 23 ? 116.128 47.963 121.957 1.00 53.02 38 LYS D CA 1
ATOM 4454 C C . LYS D 1 23 ? 116.439 49.205 121.116 1.00 51.32 38 LYS D C 1
ATOM 4455 O O . LYS D 1 23 ? 116.904 50.218 121.651 1.00 51.34 38 LYS D O 1
ATOM 4461 N N . ARG D 1 24 ? 116.192 49.132 119.808 1.00 50.01 39 ARG D N 1
ATOM 4462 C CA . ARG D 1 24 ? 116.365 50.286 118.933 1.00 48.53 39 ARG D CA 1
ATOM 4463 C C . ARG D 1 24 ? 115.059 51.060 118.861 1.00 49.12 39 ARG D C 1
ATOM 4464 O O . ARG D 1 24 ? 113.990 50.457 118.745 1.00 50.19 39 ARG D O 1
ATOM 4472 N N . GLU D 1 25 ? 115.150 52.388 118.929 1.00 48.59 40 GLU D N 1
ATOM 4473 C CA . GLU D 1 25 ? 114.000 53.267 118.709 1.00 49.07 40 GLU D CA 1
ATOM 4474 C C . GLU D 1 25 ? 113.861 53.529 117.205 1.00 47.97 40 GLU D C 1
ATOM 4475 O O . GLU D 1 25 ? 114.729 53.137 116.430 1.00 46.98 40 GLU D O 1
ATOM 4481 N N . ASN D 1 26 ? 112.780 54.191 116.793 1.00 48.48 41 ASN D N 1
ATOM 4482 C CA . ASN D 1 26 ? 112.625 54.626 115.399 1.00 47.96 41 ASN D CA 1
ATOM 4483 C C . ASN D 1 26 ? 113.364 55.929 115.135 1.00 47.36 41 ASN D C 1
ATOM 4484 O O . ASN D 1 26 ? 112.830 57.012 115.382 1.00 48.05 41 ASN D O 1
ATOM 4489 N N . VAL D 1 27 ? 114.587 55.829 114.628 1.00 46.15 42 VAL D N 1
ATOM 4490 C CA . VAL D 1 27 ? 115.324 57.004 114.215 1.00 45.41 42 VAL D CA 1
ATOM 4491 C C . VAL D 1 27 ? 116.375 56.574 113.206 1.00 44.41 42 VAL D C 1
ATOM 4492 O O . VAL D 1 27 ? 116.584 55.387 112.999 1.00 44.50 42 VAL D O 1
ATOM 4496 N N . GLY D 1 28 ? 117.018 57.541 112.565 1.00 43.94 43 GLY D N 1
ATOM 4497 C CA . GLY D 1 28 ? 118.053 57.265 111.579 1.00 42.97 43 GLY D CA 1
ATOM 4498 C C . GLY D 1 28 ? 117.693 56.163 110.606 1.00 42.97 43 GLY D C 1
ATOM 4499 O O . GLY D 1 28 ? 116.605 56.168 110.011 1.00 43.64 43 GLY D O 1
ATOM 4500 N N . ILE D 1 29 ? 118.617 55.215 110.462 1.00 42.37 44 ILE D N 1
ATOM 4501 C CA . ILE D 1 29 ? 118.466 54.072 109.570 1.00 42.19 44 ILE D CA 1
ATOM 4502 C C . ILE D 1 29 ? 117.227 53.265 109.939 1.00 42.70 44 ILE D C 1
ATOM 4503 O O . ILE D 1 29 ? 116.413 52.923 109.086 1.00 43.21 44 ILE D O 1
ATOM 4508 N N . GLN D 1 30 ? 117.106 52.958 111.226 1.00 42.74 45 GLN D N 1
ATOM 4509 C CA . GLN D 1 30 ? 116.035 52.105 111.728 1.00 43.48 45 GLN D CA 1
ATOM 4510 C C . GLN D 1 30 ? 114.701 52.545 111.173 1.00 44.01 45 GLN D C 1
ATOM 4511 O O . GLN D 1 30 ? 113.976 51.752 110.574 1.00 44.62 45 GLN D O 1
ATOM 4517 N N . ALA D 1 31 ? 114.387 53.819 111.380 1.00 44.04 46 ALA D N 1
ATOM 4518 C CA . ALA D 1 31 ? 113.161 54.403 110.861 1.00 44.66 46 ALA D CA 1
ATOM 4519 C C . ALA D 1 31 ? 113.134 54.184 109.363 1.00 44.50 46 ALA D C 1
ATOM 4520 O O . ALA D 1 31 ? 112.180 53.637 108.834 1.00 45.32 46 ALA D O 1
ATOM 4522 N N . ALA D 1 32 ? 114.215 54.571 108.693 1.00 43.77 47 ALA D N 1
ATOM 4523 C CA . ALA D 1 32 ? 114.329 54.389 107.249 1.00 43.82 47 ALA D CA 1
ATOM 4524 C C . ALA D 1 32 ? 113.950 52.974 106.851 1.00 44.12 47 ALA D C 1
ATOM 4525 O O . ALA D 1 32 ? 113.200 52.784 105.902 1.00 44.85 47 ALA D O 1
ATOM 4527 N N . PHE D 1 33 ? 114.461 51.989 107.587 1.00 43.81 48 PHE D N 1
ATOM 4528 C CA . PHE D 1 33 ? 114.197 50.581 107.277 1.00 44.18 48 PHE D CA 1
ATOM 4529 C C . PHE D 1 33 ? 112.740 50.215 107.488 1.00 45.45 48 PHE D C 1
ATOM 4530 O O . PHE D 1 33 ? 112.131 49.594 106.620 1.00 46.13 48 PHE D O 1
ATOM 4538 N N . LYS D 1 34 ? 112.189 50.601 108.639 1.00 45.98 49 LYS D N 1
ATOM 4539 C CA . LYS D 1 34 ? 110.815 50.243 108.997 1.00 47.28 49 LYS D CA 1
ATOM 4540 C C . LYS D 1 34 ? 109.774 50.893 108.089 1.00 48.16 49 LYS D C 1
ATOM 4541 O O . LYS D 1 34 ? 108.877 50.208 107.592 1.00 49.36 49 LYS D O 1
ATOM 4547 N N . GLU D 1 35 ? 109.884 52.199 107.867 1.00 48.05 50 GLU D N 1
ATOM 4548 C CA . GLU D 1 35 ? 108.911 52.897 107.009 1.00 49.32 50 GLU D CA 1
ATOM 4549 C C . GLU D 1 35 ? 109.004 52.479 105.537 1.00 49.58 50 GLU D C 1
ATOM 4550 O O . GLU D 1 35 ? 108.017 52.581 104.806 1.00 51.02 50 GLU D O 1
ATOM 4556 N N . THR D 1 36 ? 110.166 51.992 105.107 1.00 48.60 51 THR D N 1
ATOM 4557 C CA . THR D 1 36 ? 110.301 51.445 103.759 1.00 48.98 51 THR D CA 1
ATOM 4558 C C . THR D 1 36 ? 109.627 50.074 103.638 1.00 49.93 51 THR D C 1
ATOM 4559 O O . THR D 1 36 ? 108.955 49.800 102.642 1.00 51.19 51 THR D O 1
ATOM 4563 N N . PHE D 1 37 ? 109.868 49.166 104.556 1.00 49.53 52 PHE D N 1
ATOM 4564 C CA . PHE D 1 37 ? 109.395 47.810 104.427 1.00 50.20 52 PHE D CA 1
ATOM 4565 C C . PHE D 1 37 ? 108.219 47.664 105.313 1.00 51.15 52 PHE D C 1
ATOM 4566 O O . PHE D 1 37 ? 108.149 48.317 106.323 1.00 51.17 52 PHE D O 1
ATOM 4574 N N . PRO D 1 38 ? 107.272 46.818 104.970 1.00 52.20 53 PRO D N 1
ATOM 4575 C CA . PRO D 1 38 ? 107.312 45.849 103.891 1.00 52.52 53 PRO D CA 1
ATOM 4576 C C . PRO D 1 38 ? 107.192 46.320 102.498 1.00 52.95 53 PRO D C 1
ATOM 4577 O O . PRO D 1 38 ? 106.591 47.309 102.257 1.00 53.64 53 PRO D O 1
ATOM 4581 N N . ILE D 1 39 ? 107.732 45.555 101.584 1.00 52.92 54 ILE D N 1
ATOM 4582 C CA . ILE D 1 39 ? 107.515 45.751 100.189 1.00 53.87 54 ILE D CA 1
ATOM 4583 C C . ILE D 1 39 ? 106.638 44.620 99.681 1.00 55.47 54 ILE D C 1
ATOM 4584 O O . ILE D 1 39 ? 107.113 43.550 99.449 1.00 55.63 54 ILE D O 1
ATOM 4589 N N . GLU D 1 40 ? 105.369 44.898 99.450 1.00 56.96 55 GLU D N 1
ATOM 4590 C CA . GLU D 1 40 ? 104.355 43.939 99.060 1.00 58.61 55 GLU D CA 1
ATOM 4591 C C . GLU D 1 40 ? 104.341 43.824 97.551 1.00 59.87 55 GLU D C 1
ATOM 4592 O O . GLU D 1 40 ? 104.716 44.764 96.844 1.00 59.91 55 GLU D O 1
ATOM 4598 N N . GLU D 1 41 ? 103.895 42.680 97.054 1.00 61.22 56 GLU D N 1
ATOM 4599 C CA . GLU D 1 41 ? 103.649 42.553 95.636 1.00 62.79 56 GLU D CA 1
ATOM 4600 C C . GLU D 1 41 ? 102.384 41.794 95.362 1.00 64.89 56 GLU D C 1
ATOM 4601 O O . GLU D 1 41 ? 101.918 40.991 96.177 1.00 65.04 56 GLU D O 1
ATOM 4607 N N . GLY D 1 42 ? 101.848 42.060 94.178 1.00 66.78 57 GLY D N 1
ATOM 4608 C CA . GLY D 1 42 ? 100.655 41.403 93.701 1.00 69.10 57 GLY D CA 1
ATOM 4609 C C . GLY D 1 42 ? 101.069 40.487 92.581 1.00 70.28 57 GLY D C 1
ATOM 4610 O O . GLY D 1 42 ? 101.263 39.292 92.803 1.00 70.29 57 GLY D O 1
ATOM 4611 N N . ASP D 1 43 ? 101.242 41.057 91.388 1.00 71.58 58 ASP D N 1
ATOM 4612 C CA . ASP D 1 43 ? 101.507 40.282 90.173 1.00 73.22 58 ASP D CA 1
ATOM 4613 C C . ASP D 1 43 ? 100.450 39.198 89.960 1.00 75.17 58 ASP D C 1
ATOM 4614 O O . ASP D 1 43 ? 100.378 38.218 90.710 1.00 74.83 58 ASP D O 1
ATOM 4619 N N . GLY D 1 45 ? 96.451 37.943 90.196 1.00 79.48 60 GLY D N 1
ATOM 4620 C CA . GLY D 1 45 ? 97.109 38.285 91.456 1.00 77.08 60 GLY D CA 1
ATOM 4621 C C . GLY D 1 45 ? 96.596 37.443 92.611 1.00 76.92 60 GLY D C 1
ATOM 4622 O O . GLY D 1 45 ? 95.403 37.465 92.919 1.00 78.33 60 GLY D O 1
ATOM 4623 N N . LYS D 1 46 ? 97.493 36.689 93.240 1.00 75.37 61 LYS D N 1
ATOM 4624 C CA . LYS D 1 46 ? 97.122 35.839 94.366 1.00 75.26 61 LYS D CA 1
ATOM 4625 C C . LYS D 1 46 ? 98.134 36.023 95.488 1.00 72.87 61 LYS D C 1
ATOM 4626 O O . LYS D 1 46 ? 98.360 37.145 95.954 1.00 71.56 61 LYS D O 1
ATOM 4628 N N . GLY D 1 47 ? 98.730 34.921 95.932 1.00 72.38 62 GLY D N 1
ATOM 4629 C CA . GLY D 1 47 ? 99.894 34.998 96.778 1.00 70.25 62 GLY D CA 1
ATOM 4630 C C . GLY D 1 47 ? 100.956 35.669 95.942 1.00 69.14 62 GLY D C 1
ATOM 4631 O O . GLY D 1 47 ? 101.422 35.108 94.941 1.00 69.96 62 GLY D O 1
ATOM 4632 N N . GLY D 1 48 ? 101.293 36.893 96.323 1.00 67.46 63 GLY D N 1
ATOM 4633 C CA . GLY D 1 48 ? 102.351 37.627 95.674 1.00 66.16 63 GLY D CA 1
ATOM 4634 C C . GLY D 1 48 ? 103.474 37.646 96.667 1.00 64.03 63 GLY D C 1
ATOM 4635 O O . GLY D 1 48 ? 103.247 37.522 97.873 1.00 63.73 63 GLY D O 1
ATOM 4636 N N . LEU D 1 49 ? 104.689 37.783 96.170 1.00 62.87 64 LEU D N 1
ATOM 4637 C CA . LEU D 1 49 ? 105.844 37.851 97.051 1.00 60.81 64 LEU D CA 1
ATOM 4638 C C . LEU D 1 49 ? 105.770 39.099 97.956 1.00 59.47 64 LEU D C 1
ATOM 4639 O O . LEU D 1 49 ? 105.341 40.174 97.534 1.00 59.55 64 LEU D O 1
ATOM 4644 N N . VAL D 1 50 ? 106.129 38.916 99.221 1.00 58.35 65 VAL D N 1
ATOM 4645 C CA . VAL D 1 50 ? 106.258 40.019 100.173 1.00 57.04 65 VAL D CA 1
ATOM 4646 C C . VAL D 1 50 ? 107.512 39.753 100.984 1.00 55.57 65 VAL D C 1
ATOM 4647 O O . VAL D 1 50 ? 107.751 38.613 101.381 1.00 55.89 65 VAL D O 1
ATOM 4651 N N . LEU D 1 51 ? 108.319 40.788 101.219 1.00 54.20 66 LEU D N 1
ATOM 4652 C CA . LEU D 1 51 ? 109.501 40.634 102.072 1.00 52.85 66 LEU D CA 1
ATOM 4653 C C . LEU D 1 51 ? 109.518 41.624 103.228 1.00 51.87 66 LEU D C 1
ATOM 4654 O O . LEU D 1 51 ? 109.430 42.828 103.020 1.00 51.28 66 LEU D O 1
ATOM 4659 N N . ASP D 1 52 ? 109.625 41.099 104.446 1.00 51.85 67 ASP D N 1
ATOM 4660 C CA . ASP D 1 52 ? 109.602 41.926 105.644 1.00 51.42 67 ASP D CA 1
ATOM 4661 C C . ASP D 1 52 ? 111.022 42.170 106.123 1.00 50.13 67 ASP D C 1
ATOM 4662 O O . ASP D 1 52 ? 111.904 41.334 105.921 1.00 50.03 67 ASP D O 1
ATOM 4667 N N . PHE D 1 53 ? 111.228 43.330 106.744 1.00 49.35 68 PHE D N 1
ATOM 4668 C CA . PHE D 1 53 ? 112.508 43.693 107.342 1.00 48.16 68 PHE D CA 1
ATOM 4669 C C . PHE D 1 53 ? 112.531 43.211 108.782 1.00 48.56 68 PHE D C 1
ATOM 4670 O O . PHE D 1 53 ? 111.737 43.669 109.605 1.00 49.22 68 PHE D O 1
ATOM 4678 N N . LEU D 1 54 ? 113.442 42.292 109.087 1.00 48.56 69 LEU D N 1
ATOM 4679 C CA . LEU D 1 54 ? 113.530 41.717 110.427 1.00 48.98 69 LEU D CA 1
ATOM 4680 C C . LEU D 1 54 ? 114.463 42.561 111.286 1.00 48.12 69 LEU D C 1
ATOM 4681 O O . LEU D 1 54 ? 114.049 43.121 112.306 1.00 48.62 69 LEU D O 1
ATOM 4686 N N . GLU D 1 55 ? 115.715 42.671 110.858 1.00 47.08 70 GLU D N 1
ATOM 4687 C CA . GLU D 1 55 ? 116.697 43.482 111.570 1.00 46.15 70 GLU D CA 1
ATOM 4688 C C . GLU D 1 55 ? 117.879 43.776 110.669 1.00 45.15 70 GLU D C 1
ATOM 4689 O O . GLU D 1 55 ? 118.228 42.966 109.813 1.00 45.32 70 GLU D O 1
ATOM 4695 N N . TYR D 1 56 ? 118.475 44.949 110.852 1.00 44.29 71 TYR D N 1
ATOM 4696 C CA . TYR D 1 56 ? 119.694 45.295 110.155 1.00 43.44 71 TYR D CA 1
ATOM 4697 C C . TYR D 1 56 ? 120.832 45.039 111.113 1.00 43.55 71 TYR D C 1
ATOM 4698 O O . TYR D 1 56 ? 120.646 45.011 112.330 1.00 43.78 71 TYR D O 1
ATOM 4707 N N . ARG D 1 57 ? 122.018 44.877 110.550 1.00 43.63 72 ARG D N 1
ATOM 4708 C CA . ARG D 1 57 ? 123.163 44.423 111.299 1.00 44.09 72 ARG D CA 1
ATOM 4709 C C . ARG D 1 57 ? 124.393 45.229 110.932 1.00 43.47 72 ARG D C 1
ATOM 4710 O O . ARG D 1 57 ? 124.932 45.100 109.835 1.00 43.38 72 ARG D O 1
ATOM 4718 N N . ILE D 1 58 ? 124.817 46.077 111.863 1.00 43.22 73 ILE D N 1
ATOM 4719 C CA . ILE D 1 58 ? 125.997 46.910 111.690 1.00 42.53 73 ILE D CA 1
ATOM 4720 C C . ILE D 1 58 ? 127.241 46.168 112.162 1.00 43.13 73 ILE D C 1
ATOM 4721 O O . ILE D 1 58 ? 127.356 45.804 113.334 1.00 43.67 73 ILE D O 1
ATOM 4726 N N . GLY D 1 59 ? 128.177 45.953 111.247 1.00 43.24 74 GLY D N 1
ATOM 4727 C CA . GLY D 1 59 ? 129.460 45.357 111.595 1.00 43.85 74 GLY D CA 1
ATOM 4728 C C . GLY D 1 59 ? 130.338 46.389 112.267 1.00 43.54 74 GLY D C 1
ATOM 4729 O O . GLY D 1 59 ? 130.203 47.579 112.015 1.00 42.83 74 GLY D O 1
ATOM 4730 N N . ASP D 1 60 ? 131.239 45.948 113.133 1.00 44.43 75 ASP D N 1
ATOM 4731 C CA . ASP D 1 60 ? 132.177 46.884 113.750 1.00 44.43 75 ASP D CA 1
ATOM 4732 C C . ASP D 1 60 ? 133.506 46.873 112.978 1.00 44.48 75 ASP D C 1
ATOM 4733 O O . ASP D 1 60 ? 133.853 45.874 112.354 1.00 45.03 75 ASP D O 1
ATOM 4738 N N . PRO D 1 61 ? 134.242 48.000 113.015 1.00 43.99 76 PRO D N 1
ATOM 4739 C CA . PRO D 1 61 ? 135.205 48.385 111.987 1.00 43.87 76 PRO D CA 1
ATOM 4740 C C . PRO D 1 61 ? 136.477 47.526 111.930 1.00 45.02 76 PRO D C 1
ATOM 4741 O O . PRO D 1 61 ? 137.076 47.249 112.970 1.00 45.71 76 PRO D O 1
ATOM 4745 N N . PRO D 1 62 ? 136.897 47.128 110.711 1.00 45.35 77 PRO D N 1
ATOM 4746 C CA . PRO D 1 62 ? 138.081 46.286 110.499 1.00 46.68 77 PRO D CA 1
ATOM 4747 C C . PRO D 1 62 ? 139.386 46.967 110.848 1.00 47.21 77 PRO D C 1
ATOM 4748 O O . PRO D 1 62 ? 140.365 46.295 111.171 1.00 48.52 77 PRO D O 1
ATOM 4752 N N . PHE D 1 63 ? 139.410 48.288 110.736 1.00 46.37 78 PHE D N 1
ATOM 4753 C CA . PHE D 1 63 ? 140.626 49.038 110.955 1.00 46.91 78 PHE D CA 1
ATOM 4754 C C . PHE D 1 63 ? 140.359 50.158 111.932 1.00 46.28 78 PHE D C 1
ATOM 4755 O O . PHE D 1 63 ? 139.396 50.916 111.780 1.00 45.19 78 PHE D O 1
ATOM 4763 N N . SER D 1 64 ? 141.222 50.256 112.937 1.00 47.23 79 SER D N 1
ATOM 4764 C CA . SER D 1 64 ? 141.145 51.333 113.909 1.00 46.91 79 SER D CA 1
ATOM 4765 C C . SER D 1 64 ? 141.145 52.679 113.199 1.00 46.18 79 SER D C 1
ATOM 4766 O O . SER D 1 64 ? 141.517 52.783 112.030 1.00 46.65 79 SER D O 1
ATOM 4769 N N . GLN D 1 65 ? 140.726 53.707 113.921 1.00 45.49 80 GLN D N 1
ATOM 4770 C CA . GLN D 1 65 ? 140.768 55.072 113.415 1.00 44.72 80 GLN D CA 1
ATOM 4771 C C . GLN D 1 65 ? 142.209 55.405 113.073 1.00 45.70 80 GLN D C 1
ATOM 4772 O O . GLN D 1 65 ? 142.511 55.846 111.966 1.00 45.65 80 GLN D O 1
ATOM 4778 N N . ASP D 1 66 ? 143.091 55.142 114.037 1.00 46.90 81 ASP D N 1
ATOM 4779 C CA . ASP D 1 66 ? 144.540 55.337 113.899 1.00 48.18 81 ASP D CA 1
ATOM 4780 C C . ASP D 1 66 ? 145.135 54.488 112.780 1.00 48.91 81 ASP D C 1
ATOM 4781 O O . ASP D 1 66 ? 146.137 54.863 112.166 1.00 49.87 81 ASP D O 1
ATOM 4786 N N . GLU D 1 67 ? 144.524 53.333 112.543 1.00 48.63 82 GLU D N 1
ATOM 4787 C CA . GLU D 1 67 ? 144.974 52.396 111.519 1.00 49.30 82 GLU D CA 1
ATOM 4788 C C . GLU D 1 67 ? 144.537 52.839 110.128 1.00 48.58 82 GLU D C 1
ATOM 4789 O O . GLU D 1 67 ? 145.147 52.460 109.129 1.00 49.56 82 GLU D O 1
ATOM 4795 N N . CYS D 1 68 ? 143.469 53.631 110.072 1.00 47.03 83 CYS D N 1
ATOM 4796 C CA . CYS D 1 68 ? 142.949 54.151 108.810 1.00 46.37 83 CYS D CA 1
ATOM 4797 C C . CYS D 1 68 ? 143.772 55.309 108.286 1.00 46.97 83 CYS D C 1
ATOM 4798 O O . CYS D 1 68 ? 143.905 55.469 107.073 1.00 47.48 83 CYS D O 1
ATOM 4801 N N . ARG D 1 69 ? 144.299 56.124 109.199 1.00 47.08 84 ARG D N 1
ATOM 4802 C CA . ARG D 1 69 ? 145.125 57.272 108.830 1.00 47.69 84 ARG D CA 1
ATOM 4803 C C . ARG D 1 69 ? 146.526 56.863 108.372 1.00 49.55 84 ARG D C 1
ATOM 4804 O O . ARG D 1 69 ? 147.053 57.413 107.402 1.00 50.47 84 ARG D O 1
ATOM 4812 N N . GLU D 1 70 ? 147.127 55.898 109.059 1.00 50.52 85 GLU D N 1
ATOM 4813 C CA . GLU D 1 70 ? 148.495 55.472 108.734 1.00 52.53 85 GLU D CA 1
ATOM 4814 C C . GLU D 1 70 ? 148.556 54.756 107.408 1.00 53.26 85 GLU D C 1
ATOM 4815 O O . GLU D 1 70 ? 149.509 54.910 106.632 1.00 54.62 85 GLU D O 1
ATOM 4821 N N . LYS D 1 71 ? 147.530 53.952 107.171 1.00 52.39 86 LYS D N 1
ATOM 4822 C CA . LYS D 1 71 ? 147.516 53.060 106.045 1.00 52.92 86 LYS D CA 1
ATOM 4823 C C . LYS D 1 71 ? 146.586 53.559 104.946 1.00 51.87 86 LYS D C 1
ATOM 4824 O O . LYS D 1 71 ? 146.303 52.838 103.996 1.00 52.25 86 LYS D O 1
ATOM 4830 N N . ASP D 1 72 ? 146.111 54.794 105.073 1.00 50.50 87 ASP D N 1
ATOM 4831 C CA . ASP D 1 72 ? 145.266 55.400 104.045 1.00 49.89 87 ASP D CA 1
ATOM 4832 C C . ASP D 1 72 ? 144.072 54.514 103.674 1.00 49.18 87 ASP D C 1
ATOM 4833 O O . ASP D 1 72 ? 143.823 54.238 102.494 1.00 49.81 87 ASP D O 1
ATOM 4838 N N . LEU D 1 73 ? 143.354 54.067 104.702 1.00 47.94 88 LEU D N 1
ATOM 4839 C CA . LEU D 1 73 ? 142.160 53.254 104.538 1.00 47.12 88 LEU D CA 1
ATOM 4840 C C . LEU D 1 73 ? 140.972 54.070 105.010 1.00 45.77 88 LEU D C 1
ATOM 4841 O O . LEU D 1 73 ? 141.140 55.131 105.604 1.00 45.60 88 LEU D O 1
ATOM 4846 N N . THR D 1 74 ? 139.773 53.569 104.739 1.00 45.14 89 THR D N 1
ATOM 4847 C CA . THR D 1 74 ? 138.547 54.262 105.092 1.00 43.76 89 THR D CA 1
ATOM 4848 C C . THR D 1 74 ? 137.999 53.706 106.394 1.00 43.09 89 THR D C 1
ATOM 4849 O O . THR D 1 74 ? 137.927 52.496 106.582 1.00 43.46 89 THR D O 1
ATOM 4853 N N . TYR D 1 75 ? 137.614 54.605 107.293 1.00 42.39 90 TYR D N 1
ATOM 4854 C CA . TYR D 1 75 ? 137.028 54.221 108.564 1.00 41.84 90 TYR D CA 1
ATOM 4855 C C . TYR D 1 75 ? 135.527 54.019 108.361 1.00 41.19 90 TYR D C 1
ATOM 4856 O O . TYR D 1 75 ? 134.779 54.973 108.140 1.00 40.79 90 TYR D O 1
ATOM 4865 N N . GLN D 1 76 ? 135.107 52.759 108.415 1.00 41.38 91 GLN D N 1
ATOM 4866 C CA . GLN D 1 76 ? 133.765 52.364 108.026 1.00 40.79 91 GLN D CA 1
ATOM 4867 C C . GLN D 1 76 ? 133.433 50.947 108.469 1.00 41.11 91 GLN D C 1
ATOM 4868 O O . GLN D 1 76 ? 134.324 50.148 108.773 1.00 41.68 91 GLN D O 1
ATOM 4874 N N . ALA D 1 77 ? 132.137 50.649 108.475 1.00 40.79 92 ALA D N 1
ATOM 4875 C CA . ALA D 1 77 ? 131.617 49.367 108.921 1.00 41.12 92 ALA D CA 1
ATOM 4876 C C . ALA D 1 77 ? 130.687 48.776 107.867 1.00 41.29 92 ALA D C 1
ATOM 4877 O O . ALA D 1 77 ? 129.980 49.514 107.183 1.00 40.86 92 ALA D O 1
ATOM 4879 N N . PRO D 1 78 ? 130.671 47.440 107.734 1.00 42.11 93 PRO D N 1
ATOM 4880 C CA . PRO D 1 78 ? 129.700 46.832 106.817 1.00 42.22 93 PRO D CA 1
ATOM 4881 C C . PRO D 1 78 ? 128.298 46.762 107.423 1.00 41.83 93 PRO D C 1
ATOM 4882 O O . PRO D 1 78 ? 128.159 46.413 108.594 1.00 41.75 93 PRO D O 1
ATOM 4886 N N . LEU D 1 79 ? 127.282 47.087 106.623 1.00 41.65 94 LEU D N 1
ATOM 4887 C CA . LEU D 1 79 ? 125.873 46.976 107.032 1.00 41.67 94 LEU D CA 1
ATOM 4888 C C . LEU D 1 79 ? 125.199 45.736 106.404 1.00 42.64 94 LEU D C 1
ATOM 4889 O O . LEU D 1 79 ? 125.178 45.591 105.179 1.00 43.43 94 LEU D O 1
ATOM 4894 N N . TYR D 1 80 ? 124.655 44.848 107.236 1.00 42.95 95 TYR D N 1
ATOM 4895 C CA . TYR D 1 80 ? 123.815 43.739 106.751 1.00 43.54 95 TYR D CA 1
ATOM 4896 C C . TYR D 1 80 ? 122.371 43.905 107.200 1.00 43.36 95 TYR D C 1
ATOM 4897 O O . TYR D 1 80 ? 122.113 44.359 108.305 1.00 42.96 95 TYR D O 1
ATOM 4906 N N . ALA D 1 81 ? 121.438 43.528 106.331 1.00 43.77 96 ALA D N 1
ATOM 4907 C CA . ALA D 1 81 ? 120.014 43.575 106.641 1.00 43.91 96 ALA D CA 1
ATOM 4908 C C . ALA D 1 81 ? 119.412 42.197 106.452 1.00 44.93 96 ALA D C 1
ATOM 4909 O O . ALA D 1 81 ? 119.693 41.517 105.467 1.00 45.40 96 ALA D O 1
ATOM 4911 N N . ARG D 1 82 ? 118.583 41.791 107.405 1.00 45.45 97 ARG D N 1
ATOM 4912 C CA . ARG D 1 82 ? 117.922 40.501 107.344 1.00 46.68 97 ARG D CA 1
ATOM 4913 C C . ARG D 1 82 ? 116.601 40.652 106.601 1.00 47.02 97 ARG D C 1
ATOM 4914 O O . ARG D 1 82 ? 115.691 41.343 107.065 1.00 46.83 97 ARG D O 1
ATOM 4922 N N . LEU D 1 83 ? 116.513 40.011 105.438 1.00 47.57 98 LEU D N 1
ATOM 4923 C CA . LEU D 1 83 ? 115.332 40.096 104.588 1.00 48.04 98 LEU D CA 1
ATOM 4924 C C . LEU D 1 83 ? 114.610 38.757 104.529 1.00 49.25 98 LEU D C 1
ATOM 4925 O O . LEU D 1 83 ? 115.235 37.707 104.390 1.00 49.69 98 LEU D O 1
ATOM 4930 N N . GLN D 1 84 ? 113.285 38.820 104.618 1.00 49.95 99 GLN D N 1
ATOM 4931 C CA . GLN D 1 84 ? 112.431 37.648 104.760 1.00 51.27 99 GLN D CA 1
ATOM 4932 C C . GLN D 1 84 ? 111.441 37.624 103.603 1.00 52.14 99 GLN D C 1
ATOM 4933 O O . GLN D 1 84 ? 110.451 38.346 103.634 1.00 52.27 99 GLN D O 1
ATOM 4939 N N . LEU D 1 85 ? 111.711 36.818 102.576 1.00 53.00 100 LEU D N 1
ATOM 4940 C CA . LEU D 1 85 ? 110.798 36.708 101.425 1.00 54.13 100 LEU D CA 1
ATOM 4941 C C . LEU D 1 85 ? 109.693 35.703 101.710 1.00 55.53 100 LEU D C 1
ATOM 4942 O O . LEU D 1 85 ? 109.971 34.568 102.082 1.00 56.34 100 LEU D O 1
ATOM 4947 N N . ILE D 1 86 ? 108.448 36.118 101.508 1.00 56.27 101 ILE D N 1
ATOM 4948 C CA . ILE D 1 86 ? 107.289 35.288 101.812 1.00 57.86 101 ILE D CA 1
ATOM 4949 C C . ILE D 1 86 ? 106.422 35.016 100.579 1.00 59.46 101 ILE D C 1
ATOM 4950 O O . ILE D 1 86 ? 106.166 35.910 99.765 1.00 59.46 101 ILE D O 1
ATOM 4955 N N . HIS D 1 87 ? 105.976 33.767 100.461 1.00 61.02 102 HIS D N 1
ATOM 4956 C CA . HIS D 1 87 ? 105.052 33.353 99.417 1.00 62.76 102 HIS D CA 1
ATOM 4957 C C . HIS D 1 87 ? 103.753 32.922 100.081 1.00 64.15 102 HIS D C 1
ATOM 4958 O O . HIS D 1 87 ? 103.658 31.823 100.626 1.00 65.06 102 HIS D O 1
ATOM 4965 N N . LYS D 1 88 ? 102.756 33.799 100.036 1.00 64.62 103 LYS D N 1
ATOM 4966 C CA . LYS D 1 88 ? 101.457 33.541 100.668 1.00 66.07 103 LYS D CA 1
ATOM 4967 C C . LYS D 1 88 ? 100.787 32.334 100.015 1.00 68.18 103 LYS D C 1
ATOM 4968 O O . LYS D 1 88 ? 100.062 31.581 100.670 1.00 69.58 103 LYS D O 1
ATOM 4974 N N . ASP D 1 89 ? 101.038 32.159 98.716 1.00 68.73 104 ASP D N 1
ATOM 4975 C CA . ASP D 1 89 ? 100.443 31.064 97.946 1.00 70.79 104 ASP D CA 1
ATOM 4976 C C . ASP D 1 89 ? 100.865 29.686 98.471 1.00 71.22 104 ASP D C 1
ATOM 4977 O O . ASP D 1 89 ? 100.154 28.702 98.267 1.00 73.09 104 ASP D O 1
ATOM 4982 N N . THR D 1 90 ? 102.023 29.627 99.133 1.00 69.63 105 THR D N 1
ATOM 4983 C CA . THR D 1 90 ? 102.499 28.403 99.777 1.00 69.96 105 THR D CA 1
ATOM 4984 C C . THR D 1 90 ? 102.584 28.540 101.298 1.00 69.05 105 THR D C 1
ATOM 4985 O O . THR D 1 90 ? 102.347 27.574 102.019 1.00 70.26 105 THR D O 1
ATOM 4989 N N . GLY D 1 91 ? 102.918 29.737 101.773 1.00 67.22 106 GLY D N 1
ATOM 4990 C CA . GLY D 1 91 ? 103.323 29.959 103.166 1.00 66.29 106 GLY D CA 1
ATOM 4991 C C . GLY D 1 91 ? 104.842 30.010 103.293 1.00 64.68 106 GLY D C 1
ATOM 4992 O O . GLY D 1 91 ? 105.376 30.344 104.353 1.00 63.51 106 GLY D O 1
ATOM 4993 N N . LEU D 1 92 ? 105.526 29.689 102.194 1.00 64.56 107 LEU D N 1
ATOM 4994 C CA . LEU D 1 92 ? 106.972 29.493 102.169 1.00 63.61 107 LEU D CA 1
ATOM 4995 C C . LEU D 1 92 ? 107.711 30.783 102.494 1.00 61.66 107 LEU D C 1
ATOM 4996 O O . LEU D 1 92 ? 107.400 31.839 101.951 1.00 61.05 107 LEU D O 1
ATOM 5001 N N . ILE D 1 93 ? 108.680 30.687 103.396 1.00 60.90 108 ILE D N 1
ATOM 5002 C CA . ILE D 1 93 ? 109.475 31.836 103.823 1.00 58.97 108 ILE D CA 1
ATOM 5003 C C . ILE D 1 93 ? 110.908 31.603 103.385 1.00 58.36 108 ILE D C 1
ATOM 5004 O O . ILE D 1 93 ? 111.398 30.470 103.446 1.00 59.24 108 ILE D O 1
ATOM 5009 N N . LYS D 1 94 ? 111.586 32.658 102.946 1.00 56.93 109 LYS D N 1
ATOM 5010 C CA . LYS D 1 94 ? 113.034 32.588 102.769 1.00 56.34 109 LYS D CA 1
ATOM 5011 C C . LYS D 1 94 ? 113.746 33.758 103.429 1.00 54.70 109 LYS D C 1
ATOM 5012 O O . LYS D 1 94 ? 113.521 34.914 103.084 1.00 53.90 109 LYS D O 1
ATOM 5018 N N . GLU D 1 95 ? 114.627 33.426 104.364 1.00 54.52 110 GLU D N 1
ATOM 5019 C CA . GLU D 1 95 ? 115.324 34.400 105.189 1.00 53.19 110 GLU D CA 1
ATOM 5020 C C . GLU D 1 95 ? 116.711 34.578 104.598 1.00 52.58 110 GLU D C 1
ATOM 5021 O O . GLU D 1 95 ? 117.280 33.617 104.117 1.00 53.37 110 GLU D O 1
ATOM 5027 N N . ASP D 1 96 ? 117.264 35.786 104.620 1.00 51.46 111 ASP D N 1
ATOM 5028 C CA . ASP D 1 96 ? 118.648 35.979 104.155 1.00 51.04 111 ASP D CA 1
ATOM 5029 C C . ASP D 1 96 ? 119.277 37.239 104.735 1.00 49.51 111 ASP D C 1
ATOM 5030 O O . ASP D 1 96 ? 118.590 38.243 104.920 1.00 48.67 111 ASP D O 1
ATOM 5035 N N . GLU D 1 97 ? 120.579 37.171 105.026 1.00 49.32 112 GLU D N 1
ATOM 5036 C CA . GLU D 1 97 ? 121.349 38.335 105.514 1.00 48.14 112 GLU D CA 1
ATOM 5037 C C . GLU D 1 97 ? 122.051 39.032 104.347 1.00 47.62 112 GLU D C 1
ATOM 5038 O O . GLU D 1 97 ? 123.185 38.690 103.994 1.00 47.96 112 GLU D O 1
ATOM 5044 N N . VAL D 1 98 ? 121.366 40.016 103.765 1.00 46.91 113 VAL D N 1
ATOM 5045 C CA . VAL D 1 98 ? 121.828 40.697 102.551 1.00 46.77 113 VAL D CA 1
ATOM 5046 C C . VAL D 1 98 ? 122.789 41.870 102.829 1.00 45.89 113 VAL D C 1
ATOM 5047 O O . VAL D 1 98 ? 122.458 42.797 103.577 1.00 44.82 113 VAL D O 1
ATOM 5051 N N . PHE D 1 99 ? 123.969 41.822 102.205 1.00 46.21 114 PHE D N 1
ATOM 5052 C CA . PHE D 1 99 ? 124.940 42.920 102.270 1.00 45.59 114 PHE D CA 1
ATOM 5053 C C . PHE D 1 99 ? 124.452 44.159 101.523 1.00 45.12 114 PHE D C 1
ATOM 5054 O O . PHE D 1 99 ? 124.248 44.113 100.309 1.00 45.77 114 PHE D O 1
ATOM 5062 N N . LEU D 1 100 ? 124.303 45.266 102.247 1.00 44.15 115 LEU D N 1
ATOM 5063 C CA . LEU D 1 100 ? 123.768 46.504 101.677 1.00 43.95 115 LEU D CA 1
ATOM 5064 C C . LEU D 1 100 ? 124.843 47.536 101.318 1.00 43.83 115 LEU D C 1
ATOM 5065 O O . LEU D 1 100 ? 124.584 48.444 100.529 1.00 43.97 115 LEU D O 1
ATOM 5070 N N . GLY D 1 101 ? 126.042 47.394 101.881 1.00 43.73 116 GLY D N 1
ATOM 5071 C CA . GLY D 1 101 ? 127.120 48.367 101.666 1.00 43.45 116 GLY D CA 1
ATOM 5072 C C . GLY D 1 101 ? 127.684 48.855 102.983 1.00 42.49 116 GLY D C 1
ATOM 5073 O O . GLY D 1 101 ? 127.102 48.594 104.039 1.00 41.99 116 GLY D O 1
ATOM 5074 N N . HIS D 1 102 ? 128.809 49.568 102.910 1.00 42.32 117 HIS D N 1
ATOM 5075 C CA . HIS D 1 102 ? 129.530 50.048 104.096 1.00 41.76 117 HIS D CA 1
ATOM 5076 C C . HIS D 1 102 ? 129.090 51.440 104.531 1.00 41.11 117 HIS D C 1
ATOM 5077 O O . HIS D 1 102 ? 128.995 52.346 103.703 1.00 41.32 117 HIS D O 1
ATOM 5084 N N . LEU D 1 103 ? 128.852 51.610 105.831 1.00 40.66 118 LEU D N 1
ATOM 5085 C CA . LEU D 1 103 ? 128.637 52.933 106.418 1.00 40.21 118 LEU D CA 1
ATOM 5086 C C . LEU D 1 103 ? 129.968 53.431 106.962 1.00 40.14 118 LEU D C 1
ATOM 5087 O O . LEU D 1 103 ? 130.580 52.752 107.783 1.00 40.10 118 LEU D O 1
ATOM 5092 N N . PRO D 1 104 ? 130.439 54.601 106.489 1.00 40.15 119 PRO D N 1
ATOM 5093 C CA . PRO D 1 104 ? 131.561 55.278 107.138 1.00 40.14 119 PRO D CA 1
ATOM 5094 C C . PRO D 1 104 ? 131.200 55.772 108.529 1.00 39.71 119 PRO D C 1
ATOM 5095 O O . PRO D 1 104 ? 130.202 56.467 108.678 1.00 39.59 119 PRO D O 1
ATOM 5099 N N . LEU D 1 105 ? 132.016 55.421 109.522 1.00 39.92 120 LEU D N 1
ATOM 5100 C CA . LEU D 1 105 ? 131.760 55.748 110.930 1.00 39.93 120 LEU D CA 1
ATOM 5101 C C . LEU D 1 105 ? 132.414 57.071 111.339 1.00 40.23 120 LEU D C 1
ATOM 5102 O O . LEU D 1 105 ? 133.516 57.376 110.891 1.00 40.55 120 LEU D O 1
ATOM 5107 N N . MET D 1 106 ? 131.751 57.824 112.220 1.00 40.47 121 MET D N 1
ATOM 5108 C CA . MET D 1 106 ? 132.236 59.142 112.650 1.00 40.63 121 MET D CA 1
ATOM 5109 C C . MET D 1 106 ? 133.263 59.066 113.771 1.00 41.12 121 MET D C 1
ATOM 5110 O O . MET D 1 106 ? 132.994 58.538 114.842 1.00 41.36 121 MET D O 1
ATOM 5115 N N . THR D 1 107 ? 134.433 59.635 113.510 1.00 41.76 122 THR D N 1
ATOM 5116 C CA . THR D 1 107 ? 135.457 59.869 114.527 1.00 42.53 122 THR D CA 1
ATOM 5117 C C . THR D 1 107 ? 134.896 60.750 115.651 1.00 42.71 122 THR D C 1
ATOM 5118 O O . THR D 1 107 ? 133.821 61.338 115.517 1.00 42.72 122 THR D O 1
ATOM 5122 N N . GLU D 1 108 ? 135.609 60.836 116.767 1.00 43.31 123 GLU D N 1
ATOM 5123 C CA . GLU D 1 108 ? 135.144 61.642 117.895 1.00 43.59 123 GLU D CA 1
ATOM 5124 C C . GLU D 1 108 ? 135.149 63.153 117.618 1.00 43.44 123 GLU D C 1
ATOM 5125 O O . GLU D 1 108 ? 134.471 63.917 118.315 1.00 43.63 123 GLU D O 1
ATOM 5131 N N . ASP D 1 109 ? 135.909 63.576 116.608 1.00 43.19 124 ASP D N 1
ATOM 5132 C CA . ASP D 1 109 ? 136.001 64.995 116.236 1.00 43.21 124 ASP D CA 1
ATOM 5133 C C . ASP D 1 109 ? 134.781 65.530 115.487 1.00 42.64 124 ASP D C 1
ATOM 5134 O O . ASP D 1 109 ? 134.645 66.738 115.321 1.00 43.08 124 ASP D O 1
ATOM 5139 N N . GLY D 1 110 ? 133.913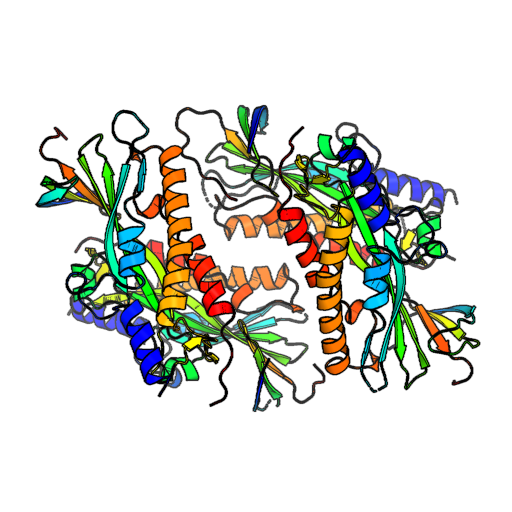 64.645 115.010 1.00 42.10 125 GLY D N 1
ATOM 5140 C CA . GLY D 1 110 ? 132.881 65.030 114.051 1.00 41.74 125 GLY D CA 1
ATOM 5141 C C . GLY D 1 110 ? 133.385 64.883 112.628 1.00 41.45 125 GLY D C 1
ATOM 5142 O O . GLY D 1 110 ? 132.723 65.297 111.685 1.00 41.61 125 GLY D O 1
ATOM 5143 N N . SER D 1 111 ? 134.567 64.289 112.482 1.00 41.46 126 SER D N 1
ATOM 5144 C CA . SER D 1 111 ? 135.196 64.095 111.184 1.00 41.31 126 SER D CA 1
ATOM 5145 C C . SER D 1 111 ? 135.128 62.627 110.799 1.00 40.83 126 SER D C 1
ATOM 5146 O O . SER D 1 111 ? 135.020 61.745 111.656 1.00 40.49 126 SER D O 1
ATOM 5149 N N . PHE D 1 112 ? 135.178 62.379 109.497 1.00 40.71 127 PHE D N 1
ATOM 5150 C CA . PHE D 1 112 ? 135.267 61.030 108.965 1.00 40.41 127 PHE D CA 1
ATOM 5151 C C . PHE D 1 112 ? 136.709 60.781 108.517 1.00 40.77 127 PHE D C 1
ATOM 5152 O O . PHE D 1 112 ? 137.524 61.700 108.507 1.00 40.91 127 PHE D O 1
ATOM 5160 N N . ILE D 1 113 ? 137.019 59.529 108.193 1.00 40.67 128 ILE D N 1
ATOM 5161 C CA . ILE D 1 113 ? 138.310 59.159 107.618 1.00 41.25 128 ILE D CA 1
ATOM 5162 C C . ILE D 1 113 ? 138.027 58.342 106.361 1.00 41.53 128 ILE D C 1
ATOM 5163 O O . ILE D 1 113 ? 137.555 57.210 106.445 1.00 41.01 128 ILE D O 1
ATOM 5168 N N . ILE D 1 114 ? 138.302 58.935 105.201 1.00 42.25 129 ILE D N 1
ATOM 5169 C CA . ILE D 1 114 ? 138.013 58.315 103.909 1.00 42.82 129 ILE D CA 1
ATOM 5170 C C . ILE D 1 114 ? 139.284 58.238 103.086 1.00 44.11 129 ILE D C 1
ATOM 5171 O O . ILE D 1 114 ? 139.805 59.260 102.650 1.00 44.80 129 ILE D O 1
ATOM 5176 N N . ASN D 1 115 ? 139.771 57.019 102.877 1.00 44.84 130 ASN D N 1
ATOM 5177 C CA . ASN D 1 115 ? 141.032 56.784 102.171 1.00 46.39 130 ASN D CA 1
ATOM 5178 C C . ASN D 1 115 ? 142.229 57.475 102.838 1.00 46.62 130 ASN D C 1
ATOM 5179 O O . ASN D 1 115 ? 143.148 57.923 102.157 1.00 47.62 130 ASN D O 1
ATOM 5184 N N . GLY D 1 116 ? 142.203 57.556 104.168 1.00 45.86 131 GLY D N 1
ATOM 5185 C CA . GLY D 1 116 ? 143.262 58.208 104.949 1.00 46.38 131 GLY D CA 1
ATOM 5186 C C . GLY D 1 116 ? 143.032 59.680 105.246 1.00 45.88 131 GLY D C 1
ATOM 5187 O O . GLY D 1 116 ? 143.608 60.226 106.184 1.00 45.86 131 GLY D O 1
ATOM 5188 N N . ALA D 1 117 ? 142.194 60.323 104.442 1.00 45.65 132 ALA D N 1
ATOM 5189 C CA . ALA D 1 117 ? 141.919 61.742 104.583 1.00 45.60 132 ALA D CA 1
ATOM 5190 C C . ALA D 1 117 ? 140.861 61.980 105.657 1.00 44.49 132 ALA D C 1
ATOM 5191 O O . ALA D 1 117 ? 139.818 61.324 105.666 1.00 43.53 132 ALA D O 1
ATOM 5193 N N . ASP D 1 118 ? 141.138 62.914 106.562 1.00 44.58 133 ASP D N 1
ATOM 5194 C CA . ASP D 1 118 ? 140.134 63.372 107.513 1.00 43.79 133 ASP D CA 1
ATOM 5195 C C . ASP D 1 118 ? 139.185 64.334 106.795 1.00 43.81 133 ASP D C 1
ATOM 5196 O O . ASP D 1 118 ? 139.595 65.418 106.364 1.00 44.54 133 ASP D O 1
ATOM 5201 N N . ARG D 1 119 ? 137.924 63.926 106.662 1.00 43.15 134 ARG D N 1
ATOM 5202 C CA . ARG D 1 119 ? 136.936 64.691 105.907 1.00 43.21 134 ARG D CA 1
ATOM 5203 C C . ARG D 1 119 ? 135.644 64.921 106.698 1.00 42.28 134 ARG D C 1
ATOM 5204 O O . ARG D 1 119 ? 135.283 64.131 107.569 1.00 41.70 134 ARG D O 1
ATOM 5212 N N . VAL D 1 120 ? 134.957 66.015 106.384 1.00 42.37 135 VAL D N 1
ATOM 5213 C CA . VAL D 1 120 ? 133.873 66.523 107.224 1.00 41.90 135 VAL D CA 1
ATOM 5214 C C . VAL D 1 120 ? 132.616 66.792 106.413 1.00 41.97 135 VAL D C 1
ATOM 5215 O O . VAL D 1 120 ? 132.691 67.355 105.319 1.00 42.72 135 VAL D O 1
ATOM 5219 N N . ILE D 1 121 ? 131.463 66.399 106.950 1.00 41.35 136 ILE D N 1
ATOM 5220 C CA . ILE D 1 121 ? 130.186 66.835 106.390 1.00 41.59 136 ILE D CA 1
ATOM 5221 C C . ILE D 1 121 ? 129.599 67.905 107.286 1.00 41.77 136 ILE D C 1
ATOM 5222 O O . ILE D 1 121 ? 129.261 67.669 108.445 1.00 41.44 136 ILE D O 1
ATOM 5227 N N . VAL D 1 122 ? 129.496 69.096 106.727 1.00 42.55 137 VAL D N 1
ATOM 5228 C CA . VAL D 1 122 ? 129.053 70.244 107.461 1.00 42.95 137 VAL D CA 1
ATOM 5229 C C . VAL D 1 122 ? 127.546 70.432 107.321 1.00 43.26 137 VAL D C 1
ATOM 5230 O O . VAL D 1 122 ? 127.005 70.369 106.219 1.00 43.82 137 VAL D O 1
ATOM 5234 N N . SER D 1 123 ? 126.894 70.738 108.419 1.00 43.15 138 SER D N 1
ATOM 5235 C CA . SER D 1 123 ? 125.506 71.065 108.397 1.00 43.82 138 SER D CA 1
ATOM 5236 C C . SER D 1 123 ? 125.374 72.550 108.395 1.00 44.87 138 SER D C 1
ATOM 5237 O O . SER D 1 123 ? 125.752 73.192 109.300 1.00 44.75 138 SER D O 1
ATOM 5240 N N . GLN D 1 124 ? 124.835 73.102 107.344 1.00 46.11 139 GLN D N 1
ATOM 5241 C CA . GLN D 1 124 ? 124.611 74.508 107.328 1.00 47.75 139 GLN D CA 1
ATOM 5242 C C . GLN D 1 124 ? 123.242 74.938 106.860 1.00 48.87 139 GLN D C 1
ATOM 5243 O O . GLN D 1 124 ? 123.170 75.422 105.764 1.00 50.50 139 GLN D O 1
ATOM 5249 N N . GLY D 1 125 ? 122.157 74.780 107.630 1.00 49.00 332 GLY D N 1
ATOM 5250 C CA . GLY D 1 125 ? 122.107 74.380 109.023 1.00 48.31 332 GLY D CA 1
ATOM 5251 C C . GLY D 1 125 ? 120.814 73.785 109.483 1.00 48.64 332 GLY D C 1
ATOM 5252 O O . GLY D 1 125 ? 119.858 73.779 108.777 1.00 49.54 332 GLY D O 1
ATOM 5253 N N . GLY D 1 126 ? 120.809 73.238 110.670 1.00 48.25 333 GLY D N 1
ATOM 5254 C CA . GLY D 1 126 ? 119.605 72.832 111.358 1.00 48.75 333 GLY D CA 1
ATOM 5255 C C . GLY D 1 126 ? 119.284 71.391 111.504 1.00 47.65 333 GLY D C 1
ATOM 5256 O O . G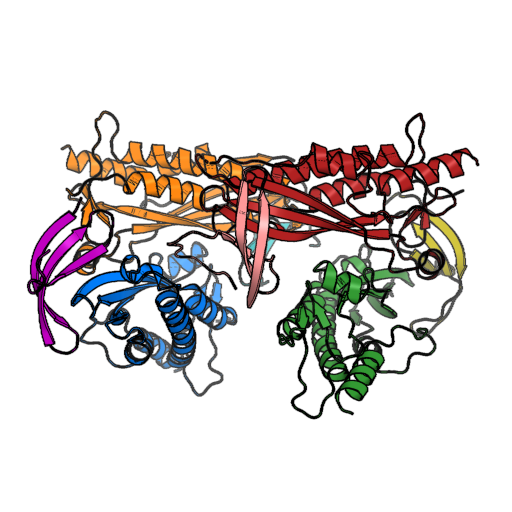LY D 1 126 ? 118.600 70.969 112.376 1.00 48.12 333 GLY D O 1
ATOM 5257 N N . ARG D 1 127 ? 119.871 70.621 110.655 1.00 46.62 334 ARG D N 1
ATOM 5258 C CA . ARG D 1 127 ? 119.862 69.170 110.726 1.00 45.65 334 ARG D CA 1
ATOM 5259 C C . ARG D 1 127 ? 121.261 68.642 110.903 1.00 44.39 334 ARG D C 1
ATOM 5260 O O . ARG D 1 127 ? 122.178 69.037 110.192 1.00 44.47 334 ARG D O 1
ATOM 5268 N N . THR D 1 128 ? 121.412 67.735 111.857 1.00 43.60 335 THR D N 1
ATOM 5269 C CA . THR D 1 128 ? 122.715 67.203 112.211 1.00 42.28 335 THR D CA 1
ATOM 5270 C C . THR D 1 128 ? 123.201 66.206 111.169 1.00 41.29 335 THR D C 1
ATOM 5271 O O . THR D 1 128 ? 122.395 65.523 110.552 1.00 41.13 335 THR D O 1
ATOM 5275 N N . VAL D 1 129 ? 124.519 66.130 110.988 1.00 40.65 336 VAL D N 1
ATOM 5276 C CA . VAL D 1 129 ? 125.154 65.147 110.102 1.00 40.09 336 VAL D CA 1
ATOM 5277 C C . VAL D 1 129 ? 124.426 63.808 110.145 1.00 39.84 336 VAL D C 1
ATOM 5278 O O . VAL D 1 129 ? 124.264 63.145 109.115 1.00 39.44 336 VAL D O 1
ATOM 5282 N N . GLY D 1 130 ? 124.004 63.431 111.354 1.00 40.01 337 GLY D N 1
ATOM 5283 C CA . GLY D 1 130 ? 123.167 62.258 111.595 1.00 39.90 337 GLY D CA 1
ATOM 5284 C C . GLY D 1 130 ? 121.895 62.197 110.770 1.00 40.42 337 GLY D C 1
ATOM 5285 O O . GLY D 1 130 ? 121.720 61.273 109.983 1.00 40.76 337 GLY D O 1
ATOM 5286 N N . GLU D 1 131 ? 121.001 63.167 110.934 1.00 41.16 338 GLU D N 1
ATOM 5287 C CA . GLU D 1 131 ? 119.722 63.140 110.198 1.00 41.98 338 GLU D CA 1
ATOM 5288 C C . GLU D 1 131 ? 119.929 63.487 108.719 1.00 42.16 338 GLU D C 1
ATOM 5289 O O . GLU D 1 131 ? 119.157 63.065 107.855 1.00 42.60 338 GLU D O 1
ATOM 5295 N N . LEU D 1 132 ? 120.994 64.230 108.438 1.00 42.03 339 LEU D N 1
ATOM 5296 C CA . LEU D 1 132 ? 121.376 64.572 107.068 1.00 42.52 339 LEU D CA 1
ATOM 5297 C C . LEU D 1 132 ? 121.802 63.324 106.283 1.00 42.42 339 LEU D C 1
ATOM 5298 O O . LEU D 1 132 ? 121.768 63.321 105.054 1.00 43.28 339 LEU D O 1
ATOM 5303 N N . MET D 1 133 ? 122.228 62.284 106.995 1.00 41.80 340 MET D N 1
ATOM 5304 C CA . MET D 1 133 ? 122.580 61.006 106.385 1.00 41.69 340 MET D CA 1
ATOM 5305 C C . MET D 1 133 ? 121.369 60.076 106.346 1.00 42.07 340 MET D C 1
ATOM 5306 O O . MET D 1 133 ? 121.141 59.388 105.353 1.00 42.60 340 MET D O 1
ATOM 5311 N N . ALA D 1 134 ? 120.610 60.037 107.436 1.00 42.04 341 ALA D N 1
ATOM 5312 C CA . ALA D 1 134 ? 119.412 59.200 107.510 1.00 42.50 341 ALA D CA 1
ATOM 5313 C C . ALA D 1 134 ? 118.450 59.490 106.353 1.00 43.32 341 ALA D C 1
ATOM 5314 O O . ALA D 1 134 ? 118.010 58.582 105.660 1.00 43.47 341 ALA D O 1
ATOM 5316 N N . ASP D 1 135 ? 118.134 60.764 106.146 1.00 43.97 342 ASP D N 1
ATOM 5317 C CA . ASP D 1 135 ? 117.279 61.164 105.027 1.00 44.99 342 ASP D CA 1
ATOM 5318 C C . ASP D 1 135 ? 117.879 60.759 103.675 1.00 44.85 342 ASP D C 1
ATOM 5319 O O . ASP D 1 135 ? 117.151 60.396 102.755 1.00 45.62 342 ASP D O 1
ATOM 5324 N N . GLN D 1 136 ? 119.202 60.826 103.555 1.00 44.03 343 GLN D N 1
ATOM 5325 C CA . GLN D 1 136 ? 119.879 60.368 102.332 1.00 44.26 343 GLN D CA 1
ATOM 5326 C C . GLN D 1 136 ? 119.861 58.830 102.241 1.00 43.83 343 GLN D C 1
ATOM 5327 O O . GLN D 1 136 ? 119.895 58.255 101.154 1.00 44.25 343 GLN D O 1
ATOM 5333 N N . PHE D 1 137 ? 119.812 58.182 103.398 1.00 43.09 344 PHE D N 1
ATOM 5334 C CA . PHE D 1 137 ? 119.560 56.753 103.484 1.00 42.96 344 PHE D CA 1
ATOM 5335 C C . PHE D 1 137 ? 118.143 56.436 102.997 1.00 43.90 344 PHE D C 1
ATOM 5336 O O . PHE D 1 137 ? 117.967 55.499 102.221 1.00 44.64 344 PHE D O 1
ATOM 5344 N N . ARG D 1 138 ? 117.147 57.212 103.438 1.00 44.21 345 ARG D N 1
ATOM 5345 C CA . ARG D 1 138 ? 115.750 57.012 103.009 1.00 45.23 345 ARG D CA 1
ATOM 5346 C C . ARG D 1 138 ? 115.600 57.008 101.494 1.00 45.96 345 ARG D C 1
ATOM 5347 O O . ARG D 1 138 ? 114.874 56.180 100.947 1.00 46.72 345 ARG D O 1
ATOM 5355 N N . VAL D 1 139 ? 116.264 57.955 100.832 1.00 45.95 346 VAL D N 1
ATOM 5356 C CA . VAL D 1 139 ? 116.152 58.124 99.379 1.00 47.06 346 VAL D CA 1
ATOM 5357 C C . VAL D 1 139 ? 116.698 56.904 98.649 1.00 47.01 346 VAL D C 1
ATOM 5358 O O . VAL D 1 139 ? 116.005 56.303 97.824 1.00 48.02 346 VAL D O 1
ATOM 5362 N N . GLY D 1 140 ? 117.939 56.547 98.959 1.00 45.82 347 GLY D N 1
ATOM 5363 C CA . GLY D 1 140 ? 118.565 55.366 98.378 1.00 45.92 347 GLY D CA 1
ATOM 5364 C C . GLY D 1 140 ? 117.753 54.114 98.635 1.00 45.90 347 GLY D C 1
ATOM 5365 O O . GLY D 1 140 ? 117.574 53.290 97.738 1.00 46.70 347 GLY D O 1
ATOM 5366 N N . LEU D 1 141 ? 117.259 53.992 99.866 1.00 45.19 348 LEU D N 1
ATOM 5367 C CA . LEU D 1 141 ? 116.451 52.847 100.293 1.00 45.27 348 LEU D CA 1
ATOM 5368 C C . LEU D 1 141 ? 115.151 52.800 99.505 1.00 46.50 348 LEU D C 1
ATOM 5369 O O . LEU D 1 141 ? 114.713 51.731 99.079 1.00 47.03 348 LEU D O 1
ATOM 5374 N N . ALA D 1 142 ? 114.552 53.973 99.314 1.00 47.06 349 ALA D N 1
ATOM 5375 C CA . ALA D 1 142 ? 113.335 54.118 98.518 1.00 48.52 349 ALA D CA 1
ATOM 5376 C C . ALA D 1 142 ? 113.541 53.628 97.090 1.00 49.59 349 ALA D C 1
ATOM 5377 O O . ALA D 1 142 ? 112.653 53.006 96.508 1.00 50.64 349 ALA D O 1
ATOM 5379 N N . ARG D 1 143 ? 114.721 53.903 96.539 1.00 49.60 350 ARG D N 1
ATOM 5380 C CA . ARG D 1 143 ? 115.026 53.576 95.148 1.00 50.92 350 ARG D CA 1
ATOM 5381 C C . ARG D 1 143 ? 115.426 52.119 94.990 1.00 50.65 350 ARG D C 1
ATOM 5382 O O . ARG D 1 143 ? 115.037 51.450 94.028 1.00 51.83 350 ARG D O 1
ATOM 5390 N N . LEU D 1 144 ? 116.234 51.649 95.932 1.00 49.35 351 LEU D N 1
ATOM 5391 C CA . LEU D 1 144 ? 116.491 50.225 96.102 1.00 49.13 351 LEU D CA 1
ATOM 5392 C C . LEU D 1 144 ? 115.166 49.461 96.107 1.00 49.85 351 LEU D C 1
ATOM 5393 O O . LEU D 1 144 ? 115.027 48.451 95.416 1.00 50.58 351 LEU D O 1
ATOM 5398 N N . ALA D 1 145 ? 114.201 49.982 96.868 1.00 49.69 352 ALA D N 1
ATOM 5399 C CA . ALA D 1 145 ? 112.872 49.375 97.027 1.00 50.40 352 ALA D CA 1
ATOM 5400 C C . ALA D 1 145 ? 112.107 49.272 95.724 1.00 52.08 352 ALA D C 1
ATOM 5401 O O . ALA D 1 145 ? 111.424 48.281 95.485 1.00 53.06 352 ALA D O 1
ATOM 5403 N N . ARG D 1 146 ? 112.214 50.301 94.891 1.00 52.98 353 ARG D N 1
ATOM 5404 C CA . ARG D 1 146 ? 111.506 50.343 93.608 1.00 55.05 353 ARG D CA 1
ATOM 5405 C C . ARG D 1 146 ? 111.950 49.203 92.696 1.00 55.90 353 ARG D C 1
ATOM 5406 O O . ARG D 1 146 ? 111.128 48.590 92.017 1.00 57.56 353 ARG D O 1
ATOM 5408 N N . GLY D 1 147 ? 113.251 48.924 92.697 1.00 55.10 354 GLY D N 1
ATOM 5409 C CA . GLY D 1 147 ? 113.823 47.813 91.942 1.00 55.75 354 GLY D CA 1
ATOM 5410 C C . GLY D 1 147 ? 113.327 46.453 92.392 1.00 55.73 354 GLY D C 1
ATOM 5411 O O . GLY D 1 147 ? 112.899 45.652 91.567 1.00 57.35 354 GLY D O 1
ATOM 5412 N N . VAL D 1 148 ? 113.378 46.180 93.695 1.00 54.31 355 VAL D N 1
ATOM 5413 C CA . VAL D 1 148 ? 112.910 44.883 94.209 1.00 54.35 355 VAL D CA 1
ATOM 5414 C C . VAL D 1 148 ? 111.509 44.600 93.683 1.00 55.92 355 VAL D C 1
ATOM 5415 O O . VAL D 1 148 ? 111.262 43.521 93.155 1.00 56.98 355 VAL D O 1
ATOM 5419 N N . ARG D 1 149 ? 110.625 45.593 93.793 1.00 56.29 356 ARG D N 1
ATOM 5420 C CA . ARG D 1 149 ? 109.240 45.494 93.303 1.00 57.95 356 ARG D CA 1
ATOM 5421 C C . ARG D 1 149 ? 109.157 44.990 91.861 1.00 59.75 356 ARG D C 1
ATOM 5422 O O . ARG D 1 149 ? 108.429 44.045 91.566 1.00 60.86 356 ARG D O 1
ATOM 5424 N N . GLU D 1 150 ? 109.914 45.629 90.975 1.00 60.13 357 GLU D N 1
ATOM 5425 C CA . GLU D 1 150 ? 109.921 45.287 89.552 1.00 62.20 357 GLU D CA 1
ATOM 5426 C C . GLU D 1 150 ? 110.415 43.867 89.313 1.00 62.51 357 GLU D C 1
ATOM 5427 O O . GLU D 1 150 ? 109.837 43.124 88.520 1.00 64.31 357 GLU D O 1
ATOM 5433 N N . ARG D 1 151 ? 111.500 43.512 89.998 1.00 60.94 358 ARG D N 1
ATOM 5434 C CA . ARG D 1 151 ? 112.092 42.176 89.902 1.00 61.12 358 ARG D CA 1
ATOM 5435 C C . ARG D 1 151 ? 111.030 41.138 90.200 1.00 61.64 358 ARG D C 1
ATOM 5436 O O . ARG D 1 151 ? 110.898 40.151 89.485 1.00 63.04 358 ARG D O 1
ATOM 5444 N N . MET D 1 152 ? 110.282 41.381 91.273 1.00 60.60 359 MET D N 1
ATOM 5445 C CA . MET D 1 152 ? 109.200 40.499 91.700 1.00 61.21 359 MET D CA 1
ATOM 5446 C C . MET D 1 152 ? 108.300 40.153 90.532 1.00 63.52 359 MET D C 1
ATOM 5447 O O . MET D 1 152 ? 107.973 38.987 90.305 1.00 64.74 359 MET D O 1
ATOM 5452 N N . VAL D 1 153 ? 107.893 41.196 89.811 1.00 64.38 360 VAL D N 1
ATOM 5453 C CA . VAL D 1 153 ? 107.049 41.063 88.631 1.00 66.82 360 VAL D CA 1
ATOM 5454 C C . VAL D 1 153 ? 107.806 40.334 87.536 1.00 68.14 360 VAL D C 1
ATOM 5455 O O . VAL D 1 153 ? 107.426 39.235 87.133 1.00 69.58 360 VAL D O 1
ATOM 5459 N N . MET D 1 154 ? 108.890 40.945 87.073 1.00 68.01 361 MET D N 1
ATOM 5460 C CA . MET D 1 154 ? 109.718 40.368 86.017 1.00 69.51 361 MET D CA 1
ATOM 5461 C C . MET D 1 154 ? 110.058 38.914 86.317 1.00 69.52 361 MET D C 1
ATOM 5462 O O . MET D 1 154 ? 109.923 38.040 85.456 1.00 71.50 361 MET D O 1
ATOM 5467 N N . GLY D 1 155 ? 110.486 38.672 87.551 1.00 67.58 362 GLY D N 1
ATOM 5468 C CA . GLY D 1 155 ? 110.887 37.344 87.995 1.00 67.37 362 GLY D CA 1
ATOM 5469 C C . GLY D 1 155 ? 109.757 36.335 88.055 1.00 68.59 362 GLY D C 1
ATOM 5470 O O . GLY D 1 155 ? 108.574 36.688 88.015 1.00 69.26 362 GLY D O 1
ATOM 5471 N N . SER D 1 156 ? 110.149 35.067 88.141 1.00 69.14 363 SER D N 1
ATOM 5472 C CA . SER D 1 156 ? 109.226 33.944 88.300 1.00 70.25 363 SER D CA 1
ATOM 5473 C C . SER D 1 156 ? 109.039 33.684 89.797 1.00 68.69 363 SER D C 1
ATOM 5474 O O . SER D 1 156 ? 109.974 33.220 90.454 1.00 67.62 363 SER D O 1
ATOM 5477 N N . PRO D 1 157 ? 107.832 33.971 90.339 1.00 68.76 364 PRO D N 1
ATOM 5478 C CA . PRO D 1 157 ? 107.545 33.993 91.787 1.00 67.31 364 PRO D CA 1
ATOM 5479 C C . PRO D 1 157 ? 108.212 32.910 92.642 1.00 66.75 364 PRO D C 1
ATOM 5480 O O . PRO D 1 157 ? 108.593 33.179 93.792 1.00 65.14 364 PRO D O 1
ATOM 5484 N N . ASP D 1 158 ? 108.363 31.711 92.077 1.00 68.18 365 ASP D N 1
ATOM 5485 C CA . ASP D 1 158 ? 108.910 30.561 92.802 1.00 68.02 365 ASP D CA 1
ATOM 5486 C C . ASP D 1 158 ? 110.426 30.674 92.924 1.00 66.92 365 ASP D C 1
ATOM 5487 O O . ASP D 1 158 ? 110.973 30.630 94.030 1.00 65.84 365 ASP D O 1
ATOM 5492 N N . THR D 1 159 ? 111.094 30.854 91.786 1.00 67.47 366 THR D N 1
ATOM 5493 C CA . THR D 1 159 ? 112.558 30.888 91.730 1.00 66.67 366 THR D CA 1
ATOM 5494 C C . THR D 1 159 ? 113.153 32.226 92.201 1.00 64.54 366 THR D C 1
ATOM 5495 O O . THR D 1 159 ? 114.229 32.618 91.741 1.00 64.37 366 THR D O 1
ATOM 5499 N N . LEU D 1 160 ? 112.471 32.919 93.117 1.00 63.10 367 LEU D N 1
ATOM 5500 C CA . LEU D 1 160 ? 112.959 34.200 93.646 1.00 61.23 367 LEU D CA 1
ATOM 5501 C C . LEU D 1 160 ? 113.369 34.110 95.115 1.00 59.86 367 LEU D C 1
ATOM 5502 O O . LEU D 1 160 ? 112.701 33.460 95.923 1.00 60.21 367 LEU D O 1
ATOM 5507 N N . THR D 1 161 ? 114.469 34.788 95.438 1.00 58.58 368 THR D N 1
ATOM 5508 C CA . THR D 1 161 ? 115.077 34.766 96.770 1.00 57.25 368 THR D CA 1
ATOM 5509 C C . THR D 1 161 ? 115.526 36.193 97.135 1.00 55.61 368 THR D C 1
ATOM 5510 O O . THR D 1 161 ? 115.851 36.974 96.240 1.00 55.56 368 THR D O 1
ATOM 5514 N N . PRO D 1 162 ? 115.536 36.538 98.444 1.00 54.38 369 PRO D N 1
ATOM 5515 C CA . PRO D 1 162 ? 115.886 37.88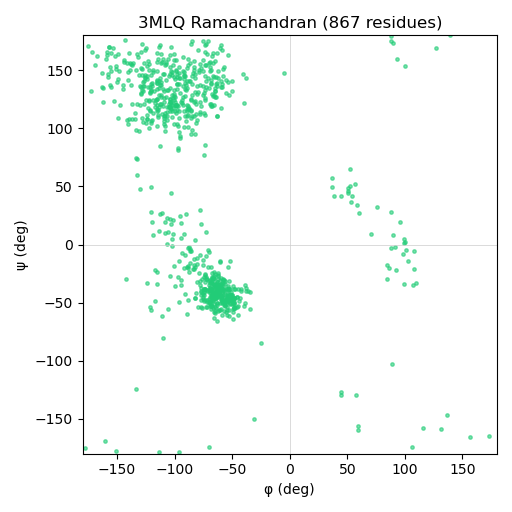4 98.902 1.00 52.99 369 PRO D CA 1
ATOM 5516 C C . PRO D 1 162 ? 117.210 38.424 98.360 1.00 52.69 369 PRO D C 1
ATOM 5517 O O . PRO D 1 162 ? 117.250 39.537 97.837 1.00 52.27 369 PRO D O 1
ATOM 5521 N N . ALA D 1 163 ? 118.280 37.641 98.479 1.00 53.19 370 ALA D N 1
ATOM 5522 C CA . ALA D 1 163 ? 119.602 38.071 97.997 1.00 53.04 370 ALA D CA 1
ATOM 5523 C C . ALA D 1 163 ? 119.561 38.395 96.501 1.00 53.99 370 ALA D C 1
ATOM 5524 O O . ALA D 1 163 ? 120.310 39.241 96.019 1.00 54.03 370 ALA D O 1
ATOM 5526 N N . LYS D 1 164 ? 118.677 37.715 95.777 1.00 55.18 371 LYS D N 1
ATOM 5527 C CA . LYS D 1 164 ? 118.494 37.945 94.349 1.00 56.30 371 LYS D CA 1
ATOM 5528 C C . LYS D 1 164 ? 117.743 39.250 94.024 1.00 55.79 371 LYS D C 1
ATOM 5529 O O . LYS D 1 164 ? 118.075 39.916 93.045 1.00 56.49 371 LYS D O 1
ATOM 5531 N N . LEU D 1 165 ? 116.731 39.601 94.819 1.00 54.84 372 LEU D N 1
ATOM 5532 C CA . LEU D 1 165 ? 115.910 40.793 94.547 1.00 54.58 372 LEU D CA 1
ATOM 5533 C C . LEU D 1 165 ? 116.641 42.085 94.882 1.00 53.27 372 LEU D C 1
ATOM 5534 O O . LEU D 1 165 ? 116.657 43.026 94.086 1.00 53.71 372 LEU D O 1
ATOM 5539 N N . VAL D 1 166 ? 117.230 42.129 96.071 1.00 51.85 373 VAL D N 1
ATOM 5540 C CA . VAL D 1 166 ? 117.831 43.353 96.573 1.00 50.68 373 VAL D CA 1
ATOM 5541 C C . VAL D 1 166 ? 119.075 43.738 95.785 1.00 51.11 373 VAL D C 1
ATOM 5542 O O . VAL D 1 166 ? 120.043 42.976 95.698 1.00 51.32 373 VAL D O 1
ATOM 5546 N N . ASN D 1 167 ? 119.018 44.930 95.201 1.00 51.42 374 ASN D N 1
ATOM 5547 C CA . ASN D 1 167 ? 120.163 45.542 94.559 1.00 51.74 374 ASN D CA 1
ATOM 5548 C C . ASN D 1 167 ? 120.686 46.627 95.476 1.00 50.31 374 ASN D C 1
ATOM 5549 O O . ASN D 1 167 ? 119.955 47.549 95.828 1.00 49.93 374 ASN D O 1
ATOM 5554 N N . SER D 1 168 ? 121.952 46.524 95.856 1.00 49.62 375 SER D N 1
ATOM 5555 C CA . SER D 1 168 ? 122.520 47.437 96.836 1.00 48.21 375 SER D CA 1
ATOM 5556 C C . SER D 1 168 ? 123.082 48.727 96.206 1.00 48.45 375 SER D C 1
ATOM 5557 O O . SER D 1 168 ? 123.510 49.629 96.926 1.00 47.64 375 SER D O 1
ATOM 5560 N N . ARG D 1 169 ? 123.021 48.841 94.879 1.00 49.65 376 ARG D N 1
ATOM 5561 C CA . ARG D 1 169 ? 123.657 49.960 94.162 1.00 50.12 376 ARG D CA 1
ATOM 5562 C C . ARG D 1 169 ? 123.022 51.316 94.421 1.00 49.69 376 ARG D C 1
ATOM 5563 O O . ARG D 1 169 ? 123.742 52.290 94.630 1.00 49.31 376 ARG D O 1
ATOM 5571 N N . PRO D 1 170 ? 121.679 51.392 94.390 1.00 49.86 377 PRO D N 1
ATOM 5572 C CA . PRO D 1 170 ? 121.004 52.661 94.665 1.00 49.62 377 PRO D CA 1
ATOM 5573 C C . PRO D 1 170 ? 121.250 53.191 96.080 1.00 48.02 377 PRO D C 1
ATOM 5574 O O . PRO D 1 170 ? 121.182 54.399 96.297 1.00 47.94 377 PRO D O 1
ATOM 5578 N N . LEU D 1 171 ? 121.517 52.296 97.028 1.00 46.98 378 LEU D N 1
ATOM 5579 C CA . LEU D 1 171 ? 121.781 52.698 98.404 1.00 45.68 378 LEU D CA 1
ATOM 5580 C C . LEU D 1 171 ? 123.234 53.135 98.549 1.00 45.52 378 LEU D C 1
ATOM 5581 O O . LEU D 1 171 ? 123.520 54.170 99.156 1.00 45.22 378 LEU D O 1
ATOM 5586 N N . GLU D 1 172 ? 124.149 52.340 97.995 1.00 46.07 379 GLU D N 1
ATOM 5587 C CA . GLU D 1 172 ? 125.572 52.682 98.008 1.00 45.99 379 GLU D CA 1
ATOM 5588 C C . GLU D 1 172 ? 125.799 53.951 97.193 1.00 46.67 379 GLU D C 1
ATOM 5589 O O . GLU D 1 172 ? 126.593 54.809 97.581 1.00 46.38 379 GLU D O 1
ATOM 5595 N N . ALA D 1 173 ? 125.095 54.059 96.067 1.00 47.78 380 ALA D N 1
ATOM 5596 C CA . ALA D 1 173 ? 125.203 55.221 95.186 1.00 48.71 380 ALA D CA 1
ATOM 5597 C C . ALA D 1 173 ? 124.649 56.471 95.848 1.00 48.18 380 ALA D C 1
ATOM 5598 O O . ALA D 1 173 ? 125.195 57.556 95.670 1.00 48.84 380 ALA D O 1
ATOM 5600 N N . ALA D 1 174 ? 123.563 56.328 96.599 1.00 47.50 381 ALA D N 1
ATOM 5601 C CA . ALA D 1 174 ? 122.991 57.461 97.327 1.00 47.06 381 ALA D CA 1
ATOM 5602 C C . ALA D 1 174 ? 123.973 57.955 98.395 1.00 46.05 381 ALA D C 1
ATOM 5603 O O . ALA D 1 174 ? 124.185 59.166 98.561 1.00 46.40 381 ALA D O 1
ATOM 5605 N N . LEU D 1 175 ? 124.575 57.008 99.107 1.00 45.04 382 LEU D N 1
ATOM 5606 C CA . LEU D 1 175 ? 125.578 57.317 100.123 1.00 44.08 382 LEU D CA 1
ATOM 5607 C C . LEU D 1 175 ? 126.881 57.849 99.512 1.00 44.59 382 LEU D C 1
ATOM 5608 O O . LEU D 1 175 ? 127.487 58.778 100.046 1.00 44.15 382 LEU D O 1
ATOM 5613 N N . ARG D 1 176 ? 127.307 57.260 98.397 1.00 45.72 383 ARG D N 1
ATOM 5614 C CA . ARG D 1 176 ? 128.530 57.681 97.712 1.00 46.64 383 ARG D CA 1
ATOM 5615 C C . ARG D 1 176 ? 128.487 59.177 97.438 1.00 47.21 383 ARG D C 1
ATOM 5616 O O . ARG D 1 176 ? 129.470 59.879 97.671 1.00 47.24 383 ARG D O 1
ATOM 5624 N N . GLU D 1 177 ? 127.347 59.658 96.943 1.00 47.81 384 GLU D N 1
ATOM 5625 C CA . GLU D 1 177 ? 127.153 61.092 96.732 1.00 48.40 384 GLU D CA 1
ATOM 5626 C C . GLU D 1 177 ? 127.291 61.864 98.044 1.00 47.32 384 GLU D C 1
ATOM 5627 O O . GLU D 1 177 ? 128.112 62.770 98.137 1.00 47.84 384 GLU D O 1
ATOM 5633 N N . PHE D 1 178 ? 126.503 61.493 99.055 1.00 46.13 385 PHE D N 1
ATOM 5634 C CA . PHE D 1 178 ? 126.496 62.195 100.351 1.00 45.03 385 PHE D CA 1
ATOM 5635 C C . PHE D 1 178 ? 127.892 62.372 100.954 1.00 44.50 385 PHE D C 1
ATOM 5636 O O . PHE D 1 178 ? 128.213 63.443 101.467 1.00 44.71 385 PHE D O 1
ATOM 5644 N N . PHE D 1 179 ? 128.710 61.324 100.894 1.00 44.05 386 PHE D N 1
ATOM 5645 C CA . PHE D 1 179 ? 130.050 61.358 101.488 1.00 43.63 386 PHE D CA 1
ATOM 5646 C C . PHE D 1 179 ? 131.136 61.893 100.549 1.00 44.68 386 PHE D C 1
ATOM 5647 O O . PHE D 1 179 ? 132.200 62.298 101.019 1.00 44.62 386 PHE D O 1
ATOM 5655 N N . SER D 1 180 ? 130.885 61.883 99.238 1.00 45.81 387 SER D N 1
ATOM 5656 C CA . SER D 1 180 ? 131.870 62.385 98.260 1.00 47.07 387 SER D CA 1
ATOM 5657 C C . SER D 1 180 ? 131.878 63.909 98.200 1.00 47.58 387 SER D C 1
ATOM 5658 O O . SER D 1 180 ? 132.745 64.504 97.563 1.00 48.54 387 SER D O 1
ATOM 5661 N N . ARG D 1 181 ? 130.903 64.530 98.857 1.00 46.99 388 ARG D N 1
ATOM 5662 C CA . ARG D 1 181 ? 130.815 65.982 98.935 1.00 47.52 388 ARG D CA 1
ATOM 5663 C C . ARG D 1 181 ? 131.201 66.473 100.319 1.00 46.34 388 ARG D C 1
ATOM 5664 O O . ARG D 1 181 ? 130.795 67.560 100.725 1.00 46.52 388 ARG D O 1
ATOM 5672 N N . SER D 1 182 ? 131.967 65.665 101.044 1.00 45.34 389 SER D N 1
ATOM 5673 C CA . SER D 1 182 ? 132.415 66.025 102.373 1.00 44.45 389 SER D CA 1
ATOM 5674 C C . SER D 1 182 ? 133.707 66.818 102.255 1.00 45.25 389 SER D C 1
ATOM 5675 O O . SER D 1 182 ? 134.556 66.517 101.415 1.00 46.18 389 SER D O 1
ATOM 5678 N N . GLN D 1 183 ? 133.835 67.845 103.090 1.00 45.18 390 GLN D N 1
ATOM 5679 C CA . GLN D 1 183 ? 135.027 68.690 103.126 1.00 45.76 390 GLN D CA 1
ATOM 5680 C C . GLN D 1 183 ? 136.186 67.957 103.766 1.00 45.34 390 GLN D C 1
ATOM 5681 O O . GLN D 1 183 ? 136.006 66.886 104.327 1.00 44.24 390 GLN D O 1
ATOM 5687 N N . LEU D 1 184 ? 137.364 68.572 103.703 1.00 46.30 391 LEU D N 1
ATOM 5688 C CA . LEU D 1 184 ? 138.563 68.095 104.398 1.00 46.30 391 LEU D CA 1
ATOM 5689 C C . LEU D 1 184 ? 138.695 68.857 105.720 1.00 46.06 391 LEU D C 1
ATOM 5690 O O . LEU D 1 184 ? 138.402 70.057 105.779 1.00 46.46 391 LEU D O 1
ATOM 5695 N N . SER D 1 185 ? 139.148 68.172 106.768 1.00 45.63 392 SER D N 1
ATOM 5696 C CA . SER D 1 185 ? 139.224 68.774 108.101 1.00 45.58 392 SER D CA 1
ATOM 5697 C C . SER D 1 185 ? 140.288 69.871 108.176 1.00 46.84 392 SER D C 1
ATOM 5698 O O . SER D 1 185 ? 141.360 69.752 107.579 1.00 47.43 392 SER D O 1
ATOM 5701 N N . GLN D 1 186 ? 139.966 70.938 108.913 1.00 47.36 393 GLN D N 1
ATOM 5702 C CA . GLN D 1 186 ? 140.818 72.128 109.021 1.00 48.50 393 GLN D CA 1
ATOM 5703 C C . GLN D 1 186 ? 141.691 72.068 110.270 1.00 48.84 393 GLN D C 1
ATOM 5704 O O . GLN D 1 186 ? 141.532 72.886 111.189 1.00 49.06 393 GLN D O 1
ATOM 5706 N N . VAL E 2 16 ? 89.547 18.374 80.380 1.00 63.03 332 VAL E N 1
ATOM 5707 C CA . VAL E 2 16 ? 89.366 17.881 78.984 1.00 61.60 332 VAL E CA 1
ATOM 5708 C C . VAL E 2 16 ? 90.363 16.776 78.665 1.00 59.79 332 VAL E C 1
ATOM 5709 O O . VAL E 2 16 ? 91.559 17.031 78.518 1.00 59.85 332 VAL E O 1
ATOM 5713 N N . GLY E 2 17 ? 89.858 15.550 78.567 1.00 58.69 333 GLY E N 1
ATOM 5714 C CA . GLY E 2 17 ? 90.644 14.414 78.100 1.00 57.19 333 GLY E CA 1
ATOM 5715 C C . GLY E 2 17 ? 90.187 13.968 76.732 1.00 56.63 333 GLY E C 1
ATOM 5716 O O . GLY E 2 17 ? 89.005 13.716 76.520 1.00 57.18 333 GLY E O 1
ATOM 5717 N N . GLN E 2 18 ? 91.121 13.891 75.793 1.00 56.09 334 GLN E N 1
ATOM 5718 C CA . GLN E 2 18 ? 90.810 13.375 74.477 1.00 56.07 334 GLN E CA 1
ATOM 5719 C C . GLN E 2 18 ? 91.154 11.887 74.406 1.00 55.24 334 GLN E C 1
ATOM 5720 O O . GLN E 2 18 ? 92.255 11.472 74.759 1.00 54.67 334 GLN E O 1
ATOM 5726 N N . TYR E 2 19 ? 90.196 11.101 73.930 1.00 55.49 335 TYR E N 1
ATOM 5727 C CA . TYR E 2 19 ? 90.338 9.657 73.833 1.00 55.25 335 TYR E CA 1
ATOM 5728 C C . TYR E 2 19 ? 90.960 9.284 72.491 1.00 55.69 335 TYR E C 1
ATOM 5729 O O . TYR E 2 19 ? 90.336 9.446 71.447 1.00 56.74 335 TYR E O 1
ATOM 5738 N N . LEU E 2 20 ? 92.191 8.783 72.529 1.00 55.43 336 LEU E N 1
ATOM 5739 C CA . LEU E 2 20 ? 92.915 8.416 71.311 1.00 56.37 336 LEU E CA 1
ATOM 5740 C C . LEU E 2 20 ? 92.954 6.904 71.072 1.00 56.90 336 LEU E C 1
ATOM 5741 O O . LEU E 2 20 ? 93.822 6.407 70.357 1.00 57.78 336 LEU E O 1
ATOM 5746 N N . GLY E 2 21 ? 92.008 6.176 71.662 1.00 57.02 337 GLY E N 1
ATOM 5747 C CA . GLY E 2 21 ? 91.814 4.768 71.338 1.00 58.09 337 GLY E CA 1
ATOM 5748 C C . GLY E 2 21 ? 92.633 3.819 72.182 1.00 57.87 337 GLY E C 1
ATOM 5749 O O . GLY E 2 21 ? 93.474 4.235 72.976 1.00 56.97 337 GLY E O 1
ATOM 5750 N N . LEU E 2 22 ? 92.369 2.529 72.003 1.00 59.25 338 LEU E N 1
ATOM 5751 C CA . LEU E 2 22 ? 93.106 1.480 72.694 1.00 59.52 338 LEU E CA 1
ATOM 5752 C C . LEU E 2 22 ? 94.368 1.119 71.904 1.00 60.49 338 LEU E C 1
ATOM 5753 O O . LEU E 2 22 ? 94.441 1.331 70.687 1.00 61.34 338 LEU E O 1
ATOM 5758 N N . GLU E 2 23 ? 95.358 0.578 72.610 1.00 60.66 339 GLU E N 1
ATOM 5759 C CA . GLU E 2 23 ? 96.662 0.297 72.025 1.00 61.89 339 GLU E CA 1
ATOM 5760 C C . GLU E 2 23 ? 97.357 -0.806 72.821 1.00 63.01 339 GLU E C 1
ATOM 5761 O O . GLU E 2 23 ? 97.321 -0.801 74.055 1.00 62.42 339 GLU E O 1
ATOM 5767 N N . THR E 2 24 ? 97.980 -1.747 72.110 1.00 64.97 340 THR E N 1
ATOM 5768 C CA . THR E 2 24 ? 98.636 -2.896 72.745 1.00 66.41 340 THR E CA 1
ATOM 5769 C C . THR E 2 24 ? 100.138 -2.668 72.915 1.00 67.32 340 THR E C 1
ATOM 5770 O O . THR E 2 24 ? 100.949 -3.138 72.113 1.00 69.30 340 THR E O 1
ATOM 5774 N N . ARG E 2 25 ? 100.496 -1.943 73.972 1.00 66.33 341 ARG E N 1
ATOM 5775 C CA . ARG E 2 25 ? 101.898 -1.641 74.265 1.00 67.73 341 ARG E CA 1
ATOM 5776 C C . ARG E 2 25 ? 102.490 -2.686 75.190 1.00 69.38 341 ARG E C 1
ATOM 5777 O O . ARG E 2 25 ? 101.797 -3.230 76.047 1.00 68.74 341 ARG E O 1
ATOM 5785 N N . GLU E 2 26 ? 103.776 -2.968 75.000 1.00 71.91 342 GLU E N 1
ATOM 5786 C CA . GLU E 2 26 ? 104.505 -3.891 75.864 1.00 74.11 342 GLU E CA 1
ATOM 5787 C C . GLU E 2 26 ? 105.417 -3.104 76.794 1.00 74.98 342 GLU E C 1
ATOM 5788 O O . GLU E 2 26 ? 106.312 -2.394 76.331 1.00 76.29 342 GLU E O 1
ATOM 5790 N N . VAL E 2 27 ? 105.176 -3.218 78.101 1.00 74.80 343 VAL E N 1
ATOM 5791 C CA . VAL E 2 27 ? 105.970 -2.504 79.106 1.00 76.19 343 VAL E CA 1
ATOM 5792 C C . VAL E 2 27 ? 106.298 -3.393 80.313 1.00 78.55 343 VAL E C 1
ATOM 5793 O O . VAL E 2 27 ? 105.573 -4.339 80.615 1.00 78.36 343 VAL E O 1
ATOM 5797 N N . LEU E 2 28 ? 107.390 -3.059 81.003 1.00 81.44 344 LEU E N 1
ATOM 5798 C CA . LEU E 2 28 ? 107.941 -3.867 82.107 1.00 84.72 344 LEU E CA 1
ATOM 5799 C C . LEU E 2 28 ? 108.344 -5.279 81.657 1.00 87.20 344 LEU E C 1
ATOM 5800 O O . LEU E 2 28 ? 108.358 -6.214 82.465 1.00 89.32 344 LEU E O 1
ATOM 5805 N N . GLY E 2 29 ? 108.682 -5.416 80.373 1.00 87.43 345 GLY E N 1
ATOM 5806 C CA . GLY E 2 29 ? 109.095 -6.696 79.799 1.00 89.99 345 GLY E CA 1
ATOM 5807 C C . GLY E 2 29 ? 108.048 -7.464 79.003 1.00 88.17 345 GLY E C 1
ATOM 5808 O O . GLY E 2 29 ? 108.338 -8.566 78.541 1.00 90.62 345 GLY E O 1
ATOM 5809 N N . VAL E 2 30 ? 106.842 -6.912 78.831 1.00 84.50 346 VAL E N 1
ATOM 5810 C CA . VAL E 2 30 ? 105.801 -7.577 78.021 1.00 83.23 346 VAL E CA 1
ATOM 5811 C C . VAL E 2 30 ? 104.517 -6.758 77.823 1.00 79.47 346 VAL E C 1
ATOM 5812 O O . VAL E 2 30 ? 104.330 -5.715 78.449 1.00 77.87 346 VAL E O 1
ATOM 5816 N N . LYS E 2 31 ? 103.653 -7.259 76.936 1.00 78.78 347 LYS E N 1
ATOM 5817 C CA . LYS E 2 31 ? 102.364 -6.640 76.590 1.00 75.86 347 LYS E CA 1
ATOM 5818 C C . LYS E 2 31 ? 101.601 -6.060 77.775 1.00 74.11 347 LYS E C 1
ATOM 5819 O O . LYS E 2 31 ? 101.672 -6.582 78.887 1.00 75.50 347 LYS E O 1
ATOM 5825 N N . ARG E 2 32 ? 100.883 -4.974 77.503 1.00 71.59 348 ARG E N 1
ATOM 5826 C CA . ARG E 2 32 ? 99.621 -4.655 78.172 1.00 70.14 348 ARG E CA 1
ATOM 5827 C C . ARG E 2 32 ? 98.865 -3.633 77.331 1.00 67.94 348 ARG E C 1
ATOM 5828 O O . ARG E 2 32 ? 99.443 -2.666 76.842 1.00 67.07 348 ARG E O 1
ATOM 5836 N N . ASP E 2 33 ? 97.574 -3.863 77.153 1.00 67.58 349 ASP E N 1
ATOM 5837 C CA . ASP E 2 33 ? 96.714 -2.882 76.503 1.00 65.68 349 ASP E CA 1
ATOM 5838 C C . ASP E 2 33 ? 96.456 -1.717 77.450 1.00 63.68 349 ASP E C 1
ATOM 5839 O O . ASP E 2 33 ? 96.368 -1.907 78.668 1.00 64.41 349 ASP E O 1
ATOM 5844 N N . TYR E 2 34 ? 96.352 -0.514 76.889 1.00 61.40 350 TYR E N 1
ATOM 5845 C CA . TYR E 2 34 ? 95.941 0.659 77.653 1.00 59.58 350 TYR E CA 1
ATOM 5846 C C . TYR E 2 34 ? 94.892 1.431 76.877 1.00 58.25 350 TYR E C 1
ATOM 5847 O O . TYR E 2 34 ? 94.869 1.402 75.647 1.00 58.44 350 TYR E O 1
ATOM 5856 N N . LEU E 2 35 ? 94.017 2.107 77.610 1.00 57.30 351 LEU E N 1
ATOM 5857 C CA . LEU E 2 35 ? 93.176 3.147 77.050 1.00 56.25 351 LEU E CA 1
ATOM 5858 C C . LEU E 2 35 ? 94.053 4.378 76.827 1.00 55.22 351 LEU E C 1
ATOM 5859 O O . LEU E 2 35 ? 94.544 4.972 77.792 1.00 55.17 351 LEU E O 1
ATOM 5864 N N . VAL E 2 36 ? 94.273 4.757 75.572 1.00 54.82 352 VAL E N 1
ATOM 5865 C CA . VAL E 2 36 ? 95.193 5.858 75.274 1.00 54.53 352 VAL E CA 1
ATOM 5866 C C . VAL E 2 36 ? 94.453 7.190 75.200 1.00 54.05 352 VAL E C 1
ATOM 5867 O O . VAL E 2 36 ? 93.616 7.400 74.319 1.00 53.97 352 VAL E O 1
ATOM 5871 N N . LEU E 2 37 ? 94.784 8.078 76.135 1.00 53.99 353 LEU E N 1
ATOM 5872 C CA . LEU E 2 37 ? 94.189 9.403 76.220 1.00 53.97 353 LEU E CA 1
ATOM 5873 C C . LEU E 2 37 ? 95.267 10.476 76.111 1.00 54.76 353 LEU E C 1
ATOM 5874 O O . LEU E 2 37 ? 96.316 10.376 76.745 1.00 55.25 353 LEU E O 1
ATOM 5879 N N . ARG E 2 38 ? 94.998 11.504 75.314 1.00 55.29 354 ARG E N 1
ATOM 5880 C CA . ARG E 2 38 ? 95.757 12.739 75.389 1.00 56.63 354 ARG E CA 1
ATOM 5881 C C . ARG E 2 38 ? 94.923 13.760 76.137 1.00 56.81 354 ARG E C 1
ATOM 5882 O O . ARG E 2 38 ? 93.911 14.225 75.621 1.00 56.88 354 ARG E O 1
ATOM 5890 N N . TYR E 2 39 ? 95.335 14.105 77.352 1.00 57.59 355 TYR E N 1
ATOM 5891 C CA . TYR E 2 39 ? 94.715 15.229 78.042 1.00 58.60 355 TYR E CA 1
ATOM 5892 C C . TYR E 2 39 ? 95.106 16.514 77.317 1.00 60.25 355 TYR E C 1
ATOM 5893 O O . TYR E 2 39 ? 96.288 16.860 77.246 1.00 61.60 355 TYR E O 1
ATOM 5902 N N . LYS E 2 40 ? 94.133 17.271 76.834 1.00 60.57 356 LYS E N 1
ATOM 5903 C CA . LYS E 2 40 ? 94.438 18.581 76.297 1.00 62.58 356 LYS E CA 1
ATOM 5904 C C . LYS E 2 40 ? 94.940 19.428 77.457 1.00 64.32 356 LYS E C 1
ATOM 5905 O O . LYS E 2 40 ? 94.331 19.512 78.505 1.00 64.33 356 LYS E O 1
ATOM 5907 N N . GLY E 2 41 ? 96.016 20.130 77.195 1.00 66.48 357 GLY E N 1
ATOM 5908 C CA . GLY E 2 41 ? 97.080 20.449 78.094 1.00 68.33 357 GLY E CA 1
ATOM 5909 C C . GLY E 2 41 ? 97.919 19.270 77.696 1.00 68.55 357 GLY E C 1
ATOM 5910 O O . GLY E 2 41 ? 97.395 18.316 77.150 1.00 67.97 357 GLY E O 1
ATOM 5911 N N . GLU E 2 42 ? 99.206 19.237 77.919 1.00 69.69 358 GLU E N 1
ATOM 5912 C CA . GLU E 2 42 ? 99.778 18.061 77.331 1.00 70.51 358 GLU E CA 1
ATOM 5913 C C . GLU E 2 42 ? 100.431 17.011 78.186 1.00 69.61 358 GLU E C 1
ATOM 5914 O O . GLU E 2 42 ? 101.394 17.247 78.856 1.00 72.46 358 GLU E O 1
ATOM 5916 N N . GLY E 2 43 ? 99.897 15.810 78.077 1.00 66.29 359 GLY E N 1
ATOM 5917 C CA . GLY E 2 43 ? 100.529 14.578 78.453 1.00 65.38 359 GLY E CA 1
ATOM 5918 C C . GLY E 2 43 ? 99.934 13.531 77.546 1.00 62.52 359 GLY E C 1
ATOM 5919 O O . GLY E 2 43 ? 98.818 13.697 77.174 1.00 60.69 359 GLY E O 1
ATOM 5920 N N . LYS E 2 44 ? 100.607 12.435 77.257 1.00 62.50 360 LYS E N 1
ATOM 5921 C CA . LYS E 2 44 ? 99.955 11.369 76.566 1.00 60.37 360 LYS E CA 1
ATOM 5922 C C . LYS E 2 44 ? 99.887 10.432 77.720 1.00 59.70 360 LYS E C 1
ATOM 5923 O O . LYS E 2 44 ? 100.895 9.976 78.163 1.00 61.08 360 LYS E O 1
ATOM 5929 N N . LEU E 2 45 ? 98.688 10.149 78.207 1.00 58.04 361 LEU E N 1
ATOM 5930 C CA . LEU E 2 45 ? 98.446 9.273 79.350 1.00 57.78 361 LEU E CA 1
ATOM 5931 C C . LEU E 2 45 ? 98.033 7.890 78.830 1.00 56.55 361 LEU E C 1
ATOM 5932 O O . LEU E 2 45 ? 97.125 7.791 78.013 1.00 55.28 361 LEU E O 1
ATOM 5937 N N . TYR E 2 46 ? 98.709 6.833 79.277 1.00 57.43 362 TYR E N 1
ATOM 5938 C CA . TYR E 2 46 ? 98.295 5.457 78.943 1.00 57.03 362 TYR E CA 1
ATOM 5939 C C . TYR E 2 46 ? 97.743 4.775 80.185 1.00 57.46 362 TYR E C 1
ATOM 5940 O O . TYR E 2 46 ? 98.454 4.608 81.179 1.00 58.69 362 TYR E O 1
ATOM 5949 N N . LEU E 2 47 ? 96.474 4.380 80.102 1.00 56.82 363 LEU E N 1
ATOM 5950 C CA . LEU E 2 47 ? 95.713 3.903 81.247 1.00 57.79 363 LEU E CA 1
ATOM 5951 C C . LEU E 2 47 ? 95.334 2.431 81.048 1.00 58.57 363 LEU E C 1
ATOM 5952 O O . LEU E 2 47 ? 94.575 2.115 80.131 1.00 58.04 363 LEU E O 1
ATOM 5957 N N . PRO E 2 48 ? 95.840 1.530 81.914 1.00 60.39 364 PRO E N 1
ATOM 5958 C CA . PRO E 2 48 ? 95.650 0.089 81.667 1.00 61.69 364 PRO E CA 1
ATOM 5959 C C . PRO E 2 48 ? 94.192 -0.372 81.774 1.00 62.57 364 PRO E C 1
ATOM 5960 O O . PRO E 2 48 ? 93.426 0.145 82.594 1.00 63.02 364 PRO E O 1
ATOM 5964 N N . VAL E 2 49 ? 93.827 -1.339 80.937 1.00 63.40 365 VAL E N 1
ATOM 5965 C CA . VAL E 2 49 ? 92.484 -1.938 80.962 1.00 65.12 365 VAL E CA 1
ATOM 5966 C C . VAL E 2 49 ? 92.258 -2.777 82.229 1.00 67.94 365 VAL E C 1
ATOM 5967 O O . VAL E 2 49 ? 91.130 -2.887 82.716 1.00 69.70 365 VAL E O 1
ATOM 5971 N N . GLU E 2 50 ? 93.336 -3.358 82.754 1.00 68.95 366 GLU E N 1
ATOM 5972 C CA . GLU E 2 50 ? 93.289 -4.140 83.996 1.00 71.98 366 GLU E CA 1
ATOM 5973 C C . GLU E 2 50 ? 92.683 -3.371 85.178 1.00 72.91 366 GLU E C 1
ATOM 5974 O O . GLU E 2 50 ? 91.930 -3.945 85.969 1.00 75.84 366 GLU E O 1
ATOM 5976 N N . GLN E 2 51 ? 93.016 -2.085 85.303 1.00 70.95 367 GLN E N 1
ATOM 5977 C CA . GLN E 2 51 ? 92.445 -1.241 86.360 1.00 71.97 367 GLN E CA 1
ATOM 5978 C C . GLN E 2 51 ? 90.978 -0.931 86.063 1.00 72.27 367 GLN E C 1
ATOM 5979 O O . GLN E 2 51 ? 90.514 -1.119 84.933 1.00 71.00 367 GLN E O 1
ATOM 5981 N N . LEU E 2 52 ? 90.252 -0.465 87.080 1.00 74.50 368 LEU E N 1
ATOM 5982 C CA . LEU E 2 52 ? 88.822 -0.143 86.931 1.00 75.62 368 LEU E CA 1
ATOM 5983 C C . LEU E 2 52 ? 88.614 1.225 86.271 1.00 72.94 368 LEU E C 1
ATOM 5984 O O . LEU E 2 52 ? 87.889 1.299 85.281 1.00 72.09 368 LEU E O 1
ATOM 5989 N N . PRO E 2 53 ? 89.226 2.306 86.819 1.00 72.07 369 PRO E N 1
ATOM 5990 C CA . PRO E 2 53 ? 89.137 3.602 86.160 1.00 69.81 369 PRO E CA 1
ATOM 5991 C C . PRO E 2 53 ? 90.507 4.145 85.751 1.00 67.31 369 PRO E C 1
ATOM 5992 O O . PRO E 2 53 ? 91.275 4.601 86.601 1.00 68.03 369 PRO E O 1
ATOM 5996 N N . GLY F 2 17 ? 139.645 40.171 72.098 1.00 61.76 333 GLY F N 1
ATOM 5997 C CA . GLY F 2 17 ? 138.811 39.771 70.929 1.00 60.73 333 GLY F CA 1
ATOM 5998 C C . GLY F 2 17 ? 139.633 39.613 69.667 1.00 61.64 333 GLY F C 1
ATOM 5999 O O . GLY F 2 17 ? 140.832 39.339 69.736 1.00 63.46 333 GLY F O 1
ATOM 6000 N N . GLN F 2 18 ? 138.985 39.773 68.514 1.00 60.85 334 GLN F N 1
ATOM 6001 C CA . GLN F 2 18 ? 139.693 39.793 67.239 1.00 62.02 334 GLN F CA 1
ATOM 6002 C C . GLN F 2 18 ? 139.270 40.971 66.373 1.00 61.28 334 GLN F C 1
ATOM 6003 O O . GLN F 2 18 ? 138.231 41.583 66.602 1.00 59.69 334 GLN F O 1
ATOM 6009 N N . TYR F 2 19 ? 140.113 41.283 65.393 1.00 62.98 335 TYR F N 1
ATOM 6010 C CA . TYR F 2 19 ? 139.969 42.473 64.561 1.00 63.12 335 TYR F CA 1
ATOM 6011 C C . TYR F 2 19 ? 139.424 42.064 63.205 1.00 63.61 335 TYR F C 1
ATOM 6012 O O . TYR F 2 19 ? 140.071 41.302 62.482 1.00 65.58 335 TYR F O 1
ATOM 6021 N N . LEU F 2 20 ? 138.239 42.576 62.869 1.00 62.26 336 LEU F N 1
ATOM 6022 C CA . LEU F 2 20 ? 137.558 42.221 61.628 1.00 62.81 336 LEU F CA 1
ATOM 6023 C C . LEU F 2 20 ? 137.311 43.455 60.758 1.00 63.37 336 LEU F C 1
ATOM 6024 O O . LEU F 2 20 ? 136.201 43.679 60.274 1.00 62.86 336 LEU F O 1
ATOM 6029 N N . GLY F 2 21 ? 138.357 44.250 60.556 1.00 65.03 337 GLY F N 1
ATOM 6030 C CA . GLY F 2 21 ? 138.269 45.440 59.713 1.00 66.22 337 GLY F CA 1
ATOM 6031 C C . GLY F 2 21 ? 137.819 46.655 60.497 1.00 65.25 337 GLY F C 1
ATOM 6032 O O . GLY F 2 21 ? 137.497 46.555 61.685 1.00 63.53 337 GLY F O 1
ATOM 6033 N N . LEU F 2 22 ? 137.806 47.806 59.828 1.00 66.81 338 LEU F N 1
ATOM 6034 C CA . LEU F 2 22 ? 137.436 49.075 60.460 1.00 66.76 338 LEU F CA 1
ATOM 6035 C C . LEU F 2 22 ? 136.344 49.775 59.656 1.00 67.08 338 LEU F C 1
ATOM 6036 O O . LEU F 2 22 ? 136.614 50.336 58.592 1.00 69.15 338 LEU F O 1
ATOM 6038 N N . GLU F 2 23 ? 135.118 49.748 60.178 1.00 65.54 339 GLU F N 1
ATOM 6039 C CA . GLU F 2 23 ? 133.948 50.235 59.445 1.00 65.95 339 GLU F CA 1
ATOM 6040 C C . GLU F 2 23 ? 133.547 51.654 59.836 1.00 67.05 339 GLU F C 1
ATOM 6041 O O . GLU F 2 23 ? 133.232 51.934 61.000 1.00 66.57 339 GLU F O 1
ATOM 6047 N N . THR F 2 24 ? 133.574 52.545 58.846 1.00 69.06 340 THR F N 1
ATOM 6048 C CA . THR F 2 24 ? 133.044 53.895 58.987 1.00 70.43 340 THR F CA 1
ATOM 6049 C C . THR F 2 24 ? 131.524 53.901 58.820 1.00 69.81 340 THR F C 1
ATOM 6050 O O . THR F 2 24 ? 130.980 54.590 57.951 1.00 71.38 340 THR F O 1
ATOM 6054 N N . ARG F 2 32 ? 130.152 57.265 63.053 1.00 76.07 348 ARG F N 1
ATOM 6055 C CA . ARG F 2 32 ? 131.428 57.687 62.485 1.00 77.07 348 ARG F CA 1
ATOM 6056 C C . ARG F 2 32 ? 132.209 56.490 61.926 1.00 74.80 348 ARG F C 1
ATOM 6057 O O . ARG F 2 32 ? 131.611 55.507 61.487 1.00 72.88 348 ARG F O 1
ATOM 6065 N N . ASP F 2 33 ? 133.543 56.592 61.964 1.00 75.72 349 ASP F N 1
ATOM 6066 C CA . ASP F 2 33 ? 134.472 55.563 61.475 1.00 74.19 349 ASP F CA 1
ATOM 6067 C C . ASP F 2 33 ? 135.102 54.774 62.618 1.00 72.13 349 ASP F C 1
ATOM 6068 O O . ASP F 2 33 ? 135.521 55.369 63.605 1.00 73.19 349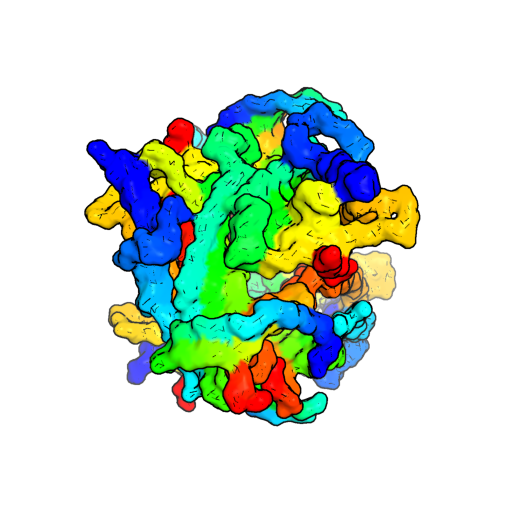 ASP F O 1
ATOM 6073 N N . TYR F 2 34 ? 135.150 53.441 62.497 1.00 69.26 350 TYR F N 1
ATOM 6074 C CA . TYR F 2 34 ? 135.777 52.612 63.540 1.00 67.46 350 TYR F CA 1
ATOM 6075 C C . TYR F 2 34 ? 136.015 51.111 63.336 1.00 65.35 350 TYR F C 1
ATOM 6076 O O . TYR F 2 34 ? 135.441 50.465 62.461 1.00 64.55 350 TYR F O 1
ATOM 6085 N N . LEU F 2 35 ? 136.858 50.592 64.235 1.00 64.71 351 LEU F N 1
ATOM 6086 C CA . LEU F 2 35 ? 137.183 49.170 64.389 1.00 63.07 351 LEU F CA 1
ATOM 6087 C C . LEU F 2 35 ? 135.976 48.281 64.667 1.00 60.76 351 LEU F C 1
ATOM 6088 O O . LEU F 2 35 ? 135.049 48.676 65.372 1.00 60.19 351 LEU F O 1
ATOM 6093 N N . VAL F 2 36 ? 136.027 47.067 64.129 1.00 59.95 352 VAL F N 1
ATOM 6094 C CA . VAL F 2 36 ? 135.028 46.038 64.386 1.00 58.52 352 VAL F CA 1
ATOM 6095 C C . VAL F 2 36 ? 135.679 44.957 65.255 1.00 58.26 352 VAL F C 1
ATOM 6096 O O . VAL F 2 36 ? 136.545 44.207 64.784 1.00 58.99 352 VAL F O 1
ATOM 6100 N N . LEU F 2 37 ? 135.276 44.892 66.524 1.00 57.56 353 LEU F N 1
ATOM 6101 C CA . LEU F 2 37 ? 135.864 43.945 67.468 1.00 57.53 353 LEU F CA 1
ATOM 6102 C C . LEU F 2 37 ? 134.911 42.814 67.843 1.00 56.94 353 LEU F C 1
ATOM 6103 O O . LEU F 2 37 ? 133.814 43.053 68.349 1.00 56.60 353 LEU F O 1
ATOM 6108 N N . ARG F 2 38 ? 135.356 41.583 67.596 1.00 57.38 354 ARG F N 1
ATOM 6109 C CA . ARG F 2 38 ? 134.660 40.385 68.047 1.00 57.55 354 ARG F CA 1
ATOM 6110 C C . ARG F 2 38 ? 135.325 39.829 69.293 1.00 58.07 354 ARG F C 1
ATOM 6111 O O . ARG F 2 38 ? 136.511 39.523 69.274 1.00 58.82 354 ARG F O 1
ATOM 6119 N N . TYR F 2 39 ? 134.555 39.670 70.364 1.00 58.08 355 TYR F N 1
ATOM 6120 C CA . TYR F 2 39 ? 135.026 38.946 71.540 1.00 58.98 355 TYR F CA 1
ATOM 6121 C C . TYR F 2 39 ? 134.496 37.518 71.517 1.00 59.88 355 TYR F C 1
ATOM 6122 O O . TYR F 2 39 ? 133.411 37.263 70.993 1.00 59.83 355 TYR F O 1
ATOM 6131 N N . LYS F 2 40 ? 135.261 36.595 72.097 1.00 61.16 356 LYS F N 1
ATOM 6132 C CA . LYS F 2 40 ? 134.801 35.222 72.275 1.00 62.72 356 LYS F CA 1
ATOM 6133 C C . LYS F 2 40 ? 133.592 35.179 73.202 1.00 63.16 356 LYS F C 1
ATOM 6134 O O . LYS F 2 40 ? 133.713 35.445 74.398 1.00 63.60 356 LYS F O 1
ATOM 6140 N N . GLY F 2 41 ? 132.430 34.859 72.640 1.00 63.56 357 GLY F N 1
ATOM 6141 C CA . GLY F 2 41 ? 131.253 34.522 73.432 1.00 64.95 357 GLY F CA 1
ATOM 6142 C C . GLY F 2 41 ? 130.321 35.635 73.882 1.00 64.55 357 GLY F C 1
ATOM 6143 O O . GLY F 2 41 ? 129.652 35.476 74.904 1.00 66.26 357 GLY F O 1
ATOM 6144 N N . GLU F 2 42 ? 130.238 36.747 73.148 1.00 62.90 358 GLU F N 1
ATOM 6145 C CA . GLU F 2 42 ? 129.271 37.801 73.525 1.00 63.07 358 GLU F CA 1
ATOM 6146 C C . GLU F 2 42 ? 128.545 38.563 72.398 1.00 62.27 358 GLU F C 1
ATOM 6147 O O . GLU F 2 42 ? 127.404 38.987 72.593 1.00 63.31 358 GLU F O 1
ATOM 6153 N N . GLY F 2 43 ? 129.175 38.721 71.236 1.00 60.80 359 GLY F N 1
ATOM 6154 C CA . GLY F 2 43 ? 128.599 39.524 70.152 1.00 60.16 359 GLY F CA 1
ATOM 6155 C C . GLY F 2 43 ? 129.653 40.405 69.518 1.00 58.52 359 GLY F C 1
ATOM 6156 O O . GLY F 2 43 ? 130.817 40.014 69.450 1.00 58.25 359 GLY F O 1
ATOM 6157 N N . LYS F 2 44 ? 129.254 41.596 69.068 1.00 58.06 360 LYS F N 1
ATOM 6158 C CA . LYS F 2 44 ? 130.182 42.530 68.415 1.00 57.02 360 LYS F CA 1
ATOM 6159 C C . LYS F 2 44 ? 130.278 43.884 69.111 1.00 57.10 360 LYS F C 1
ATOM 6160 O O . LYS F 2 44 ? 129.267 44.513 69.417 1.00 57.75 360 LYS F O 1
ATOM 6166 N N . LEU F 2 45 ? 131.516 44.318 69.339 1.00 56.76 361 LEU F N 1
ATOM 6167 C CA . LEU F 2 45 ? 131.813 45.670 69.798 1.00 57.35 361 LEU F CA 1
ATOM 6168 C C . LEU F 2 45 ? 132.212 46.534 68.596 1.00 57.38 361 LEU F C 1
ATOM 6169 O O . LEU F 2 45 ? 132.935 46.078 67.707 1.00 56.89 361 LEU F O 1
ATOM 6174 N N . TYR F 2 46 ? 131.718 47.770 68.564 1.00 58.37 362 TYR F N 1
ATOM 6175 C CA . TYR F 2 46 ? 132.139 48.762 67.575 1.00 58.96 362 TYR F CA 1
ATOM 6176 C C . TYR F 2 46 ? 132.733 49.942 68.323 1.00 60.51 362 TYR F C 1
ATOM 6177 O O . TYR F 2 46 ? 132.001 50.708 68.948 1.00 61.61 362 TYR F O 1
ATOM 6186 N N . LEU F 2 47 ? 134.056 50.084 68.271 1.00 61.13 363 LEU F N 1
ATOM 6187 C CA . LEU F 2 47 ? 134.729 51.167 68.996 1.00 63.23 363 LEU F CA 1
ATOM 6188 C C . LEU F 2 47 ? 135.372 52.194 68.070 1.00 64.99 363 LEU F C 1
ATOM 6189 O O . LEU F 2 47 ? 136.085 51.820 67.143 1.00 64.66 363 LEU F O 1
ATOM 6194 N N . PRO F 2 48 ? 135.169 53.494 68.373 1.00 67.48 364 PRO F N 1
ATOM 6195 C CA . PRO F 2 48 ? 135.443 54.687 67.557 1.00 69.85 364 PRO F CA 1
ATOM 6196 C C . PRO F 2 48 ? 136.838 54.728 66.974 1.00 71.16 364 PRO F C 1
ATOM 6197 O O . PRO F 2 48 ? 137.786 54.334 67.646 1.00 71.63 364 PRO F O 1
ATOM 6201 N N . VAL F 2 49 ? 136.960 55.190 65.728 1.00 72.33 365 VAL F N 1
ATOM 6202 C CA . VAL F 2 49 ? 138.275 55.351 65.113 1.00 74.40 365 VAL F CA 1
ATOM 6203 C C . VAL F 2 49 ? 139.032 56.420 65.877 1.00 77.89 365 VAL F C 1
ATOM 6204 O O . VAL F 2 49 ? 140.259 56.408 65.914 1.00 79.85 365 VAL F O 1
ATOM 6206 N N . GLU F 2 50 ? 138.291 57.324 66.517 1.00 79.25 366 GLU F N 1
ATOM 6207 C CA . GLU F 2 50 ? 138.891 58.350 67.358 1.00 83.07 366 GLU F CA 1
ATOM 6208 C C . GLU F 2 50 ? 139.429 57.808 68.689 1.00 82.99 366 GLU F C 1
ATOM 6209 O O . GLU F 2 50 ? 139.815 58.596 69.553 1.00 86.41 366 GLU F O 1
ATOM 6211 N N . GLN F 2 51 ? 139.494 56.486 68.852 1.00 79.84 367 GLN F N 1
ATOM 6212 C CA . GLN F 2 51 ? 139.537 55.908 70.194 1.00 79.30 367 GLN F CA 1
ATOM 6213 C C . GLN F 2 51 ? 140.740 55.041 70.562 1.00 79.38 367 GLN F C 1
ATOM 6214 O O . GLN F 2 51 ? 140.967 53.974 69.986 1.00 77.05 367 GLN F O 1
ATOM 6216 N N . LEU F 2 52 ? 141.500 55.536 71.538 1.00 82.61 368 LEU F N 1
ATOM 6217 C CA . LEU F 2 52 ? 142.064 54.682 72.578 1.00 82.53 368 LEU F CA 1
ATOM 6218 C C . LEU F 2 52 ? 140.800 54.025 73.159 1.00 79.59 368 LEU F C 1
ATOM 6219 O O . LEU F 2 52 ? 139.726 54.631 73.113 1.00 79.45 368 LEU F O 1
ATOM 6224 N N . PRO F 2 53 ? 140.905 52.812 73.727 1.00 77.85 369 PRO F N 1
ATOM 6225 C CA . PRO F 2 53 ? 139.663 52.101 74.076 1.00 75.11 369 PRO F CA 1
ATOM 6226 C C . PRO F 2 53 ? 138.737 52.884 75.007 1.00 76.67 369 PRO F C 1
ATOM 6227 O O . PRO F 2 53 ? 137.566 53.083 74.681 1.00 75.64 369 PRO F O 1
ATOM 6231 N N . GLU G 2 13 ? 142.687 69.005 83.673 1.00 73.54 329 GLU G N 1
ATOM 6232 C CA . GLU G 2 13 ? 141.958 68.191 84.693 1.00 71.50 329 GLU G CA 1
ATOM 6233 C C . GLU G 2 13 ? 142.034 68.857 86.066 1.00 69.14 329 GLU G C 1
ATOM 6234 O O . GLU G 2 13 ? 142.893 68.505 86.884 1.00 66.08 329 GLU G O 1
ATOM 6236 N N . HIS G 2 14 ? 141.122 69.796 86.328 1.00 70.84 330 HIS G N 1
ATOM 6237 C CA . HIS G 2 14 ? 141.223 70.661 87.511 1.00 69.64 330 HIS G CA 1
ATOM 6238 C C . HIS G 2 14 ? 140.395 70.171 88.706 1.00 68.03 330 HIS G C 1
ATOM 6239 O O . HIS G 2 14 ? 139.162 70.231 88.689 1.00 70.04 330 HIS G O 1
ATOM 6246 N N . GLY G 2 15 ? 141.099 69.680 89.730 1.00 64.84 331 GLY G N 1
ATOM 6247 C CA . GLY G 2 15 ? 140.498 69.238 90.997 1.00 63.42 331 GLY G CA 1
ATOM 6248 C C . GLY G 2 15 ? 141.361 69.664 92.178 1.00 61.45 331 GLY G C 1
ATOM 6249 O O . GLY G 2 15 ? 142.522 70.026 91.996 1.00 60.87 331 GLY G O 1
ATOM 6250 N N . VAL G 2 16 ? 140.809 69.614 93.389 1.00 60.82 332 VAL G N 1
ATOM 6251 C CA . VAL G 2 16 ? 141.504 70.146 94.575 1.00 59.84 332 VAL G CA 1
ATOM 6252 C C . VAL G 2 16 ? 142.629 69.218 95.026 1.00 57.45 332 VAL G C 1
ATOM 6253 O O . VAL G 2 16 ? 142.406 68.026 95.217 1.00 56.62 332 VAL G O 1
ATOM 6257 N N . GLY G 2 17 ? 143.826 69.784 95.208 1.00 56.85 333 GLY G N 1
ATOM 6258 C CA . GLY G 2 17 ? 145.045 69.002 95.472 1.00 55.15 333 GLY G CA 1
ATOM 6259 C C . GLY G 2 17 ? 145.797 69.379 96.740 1.00 54.96 333 GLY G C 1
ATOM 6260 O O . GLY G 2 17 ? 146.436 70.424 96.795 1.00 55.76 333 GLY G O 1
ATOM 6261 N N . GLN G 2 18 ? 145.739 68.509 97.749 1.00 54.14 334 GLN G N 1
ATOM 6262 C CA . GLN G 2 18 ? 146.426 68.743 99.025 1.00 54.62 334 GLN G CA 1
ATOM 6263 C C . GLN G 2 18 ? 147.943 68.688 98.900 1.00 54.30 334 GLN G C 1
ATOM 6264 O O . GLN G 2 18 ? 148.480 67.823 98.216 1.00 53.27 334 GLN G O 1
ATOM 6270 N N . TYR G 2 19 ? 148.627 69.599 99.585 1.00 55.66 335 TYR G N 1
ATOM 6271 C CA . TYR G 2 19 ? 150.076 69.519 99.730 1.00 56.13 335 TYR G CA 1
ATOM 6272 C C . TYR G 2 19 ? 150.408 68.984 101.116 1.00 57.25 335 TYR G C 1
ATOM 6273 O O . TYR G 2 19 ? 150.037 69.589 102.121 1.00 58.91 335 TYR G O 1
ATOM 6282 N N . LEU G 2 20 ? 151.101 67.850 101.170 1.00 56.92 336 LEU G N 1
ATOM 6283 C CA . LEU G 2 20 ? 151.530 67.279 102.447 1.00 58.60 336 LEU G CA 1
ATOM 6284 C C . LEU G 2 20 ? 153.010 66.870 102.423 1.00 59.66 336 LEU G C 1
ATOM 6285 O O . LEU G 2 20 ? 153.363 65.705 102.609 1.00 59.93 336 LEU G O 1
ATOM 6290 N N . GLY G 2 21 ? 153.863 67.859 102.168 1.00 60.87 337 GLY G N 1
ATOM 6291 C CA . GLY G 2 21 ? 155.287 67.772 102.474 1.00 63.01 337 GLY G CA 1
ATOM 6292 C C . GLY G 2 21 ? 156.201 67.178 101.422 1.00 62.38 337 GLY G C 1
ATOM 6293 O O . GLY G 2 21 ? 155.763 66.789 100.337 1.00 60.22 337 GLY G O 1
ATOM 6294 N N . LEU G 2 22 ? 157.490 67.140 101.766 1.00 64.90 338 LEU G N 1
ATOM 6295 C CA . LEU G 2 22 ? 158.523 66.469 100.975 1.00 65.03 338 LEU G CA 1
ATOM 6296 C C . LEU G 2 22 ? 158.859 65.116 101.610 1.00 66.16 338 LEU G C 1
ATOM 6297 O O . LEU G 2 22 ? 159.330 65.062 102.748 1.00 68.94 338 LEU G O 1
ATOM 6302 N N . GLU G 2 23 ? 158.614 64.031 100.879 1.00 64.65 339 GLU G N 1
ATOM 6303 C CA . GLU G 2 23 ? 159.077 62.702 101.290 1.00 66.34 339 GLU G CA 1
ATOM 6304 C C . GLU G 2 23 ? 160.090 62.167 100.283 1.00 66.91 339 GLU G C 1
ATOM 6305 O O . GLU G 2 23 ? 160.125 62.586 99.126 1.00 65.37 339 GLU G O 1
ATOM 6311 N N . THR G 2 24 ? 160.922 61.242 100.743 1.00 69.66 340 THR G N 1
ATOM 6312 C CA . THR G 2 24 ? 161.954 60.646 99.914 1.00 70.85 340 THR G CA 1
ATOM 6313 C C . THR G 2 24 ? 161.960 59.134 100.112 1.00 72.51 340 THR G C 1
ATOM 6314 O O . THR G 2 24 ? 162.374 58.650 101.167 1.00 75.41 340 THR G O 1
ATOM 6316 N N . ARG G 2 25 ? 161.487 58.398 99.107 1.00 71.15 341 ARG G N 1
ATOM 6317 C CA . ARG G 2 25 ? 161.471 56.937 99.155 1.00 73.31 341 ARG G CA 1
ATOM 6318 C C . ARG G 2 25 ? 162.445 56.383 98.145 1.00 74.65 341 ARG G C 1
ATOM 6319 O O . ARG G 2 25 ? 162.759 57.039 97.154 1.00 73.23 341 ARG G O 1
ATOM 6327 N N . GLU G 2 26 ? 162.890 55.157 98.398 1.00 77.90 342 GLU G N 1
ATOM 6328 C CA . GLU G 2 26 ? 163.751 54.424 97.480 1.00 79.82 342 GLU G CA 1
ATOM 6329 C C . GLU G 2 26 ? 162.941 53.316 96.814 1.00 80.03 342 GLU G C 1
ATOM 6330 O O . GLU G 2 26 ? 162.403 52.439 97.491 1.00 81.85 342 GLU G O 1
ATOM 6336 N N . VAL G 2 27 ? 162.827 53.385 95.488 1.00 78.64 343 VAL G N 1
ATOM 6337 C CA . VAL G 2 27 ? 162.152 52.349 94.697 1.00 79.44 343 VAL G CA 1
ATOM 6338 C C . VAL G 2 27 ? 162.798 52.220 93.314 1.00 80.26 343 VAL G C 1
ATOM 6339 O O . VAL G 2 27 ? 163.318 53.197 92.768 1.00 78.76 343 VAL G O 1
ATOM 6343 N N . LEU G 2 28 ? 162.764 51.011 92.758 1.00 83.24 344 LEU G N 1
ATOM 6344 C CA . LEU G 2 28 ? 163.291 50.745 91.415 1.00 84.75 344 LEU G CA 1
ATOM 6345 C C . LEU G 2 28 ? 164.717 51.273 91.217 1.00 85.85 344 LEU G C 1
ATOM 6346 O O . LEU G 2 28 ? 165.026 51.894 90.193 1.00 84.96 344 LEU G O 1
ATOM 6348 N N . GLY G 2 29 ? 165.571 51.031 92.212 1.00 88.23 345 GLY G N 1
ATOM 6349 C CA . GLY G 2 29 ? 166.993 51.356 92.128 1.00 90.13 345 GLY G CA 1
ATOM 6350 C C . GLY G 2 29 ? 167.424 52.723 92.630 1.00 87.78 345 GLY G C 1
ATOM 6351 O O . GLY G 2 29 ? 168.619 53.013 92.613 1.00 89.94 345 GLY G O 1
ATOM 6352 N N . VAL G 2 30 ? 166.487 53.562 93.082 1.00 83.91 346 VAL G N 1
ATOM 6353 C CA . VAL G 2 30 ? 166.852 54.909 93.545 1.00 82.17 346 VAL G CA 1
ATOM 6354 C C . VAL G 2 30 ? 165.839 55.561 94.492 1.00 79.47 346 VAL G C 1
ATOM 6355 O O . VAL G 2 30 ? 164.624 55.347 94.388 1.00 77.18 346 VAL G O 1
ATOM 6359 N N . LYS G 2 31 ? 166.380 56.353 95.418 1.00 80.18 347 LYS G N 1
ATOM 6360 C CA . LYS G 2 31 ? 165.603 57.277 96.234 1.00 77.89 347 LYS G CA 1
ATOM 6361 C C . LYS G 2 31 ? 165.648 58.669 95.601 1.00 75.86 347 LYS G C 1
ATOM 6362 O O . LYS G 2 31 ? 166.243 58.863 94.543 1.00 76.33 347 LYS G O 1
ATOM 6364 N N . ARG G 2 32 ? 165.014 59.637 96.247 1.00 74.19 348 ARG G N 1
ATOM 6365 C CA . ARG G 2 32 ? 165.065 61.020 95.786 1.00 73.06 348 ARG G CA 1
ATOM 6366 C C . ARG G 2 32 ? 164.294 61.876 96.765 1.00 71.96 348 ARG G C 1
ATOM 6367 O O . ARG G 2 32 ? 163.848 61.382 97.794 1.00 72.30 348 ARG G O 1
ATOM 6369 N N . ASP G 2 33 ? 164.152 63.158 96.454 1.00 71.27 349 ASP G N 1
ATOM 6370 C CA . ASP G 2 33 ? 163.244 64.018 97.201 1.00 69.88 349 ASP G CA 1
ATOM 6371 C C . ASP G 2 33 ? 161.989 64.099 96.356 1.00 66.27 349 ASP G C 1
ATOM 6372 O O . ASP G 2 33 ? 162.049 64.521 95.197 1.00 65.74 349 ASP G O 1
ATOM 6377 N N . TYR G 2 34 ? 160.865 63.666 96.921 1.00 64.06 350 TYR G N 1
ATOM 6378 C CA . TYR G 2 34 ? 159.597 63.678 96.205 1.00 60.97 350 TYR G CA 1
ATOM 6379 C C . TYR G 2 34 ? 158.617 64.663 96.823 1.00 59.71 350 TYR G C 1
ATOM 6380 O O . TYR G 2 34 ? 158.544 64.803 98.043 1.00 60.64 350 TYR G O 1
ATOM 6389 N N . LEU G 2 35 ? 157.878 65.352 95.959 1.00 57.98 351 LEU G N 1
ATOM 6390 C CA . LEU G 2 35 ? 156.770 66.205 96.376 1.00 56.98 351 LEU G CA 1
ATOM 6391 C C . LEU G 2 35 ? 155.531 65.319 96.516 1.00 55.26 351 LEU G C 1
ATOM 6392 O O . LEU G 2 35 ? 155.300 64.446 95.677 1.00 54.58 351 LEU G O 1
ATOM 6397 N N . VAL G 2 36 ? 154.736 65.532 97.563 1.00 54.91 352 VAL G N 1
ATOM 6398 C CA . VAL G 2 36 ? 153.612 64.635 97.844 1.00 53.90 352 VAL G CA 1
ATOM 6399 C C . VAL G 2 36 ? 152.268 65.346 97.757 1.00 53.03 352 VAL G C 1
ATOM 6400 O O . VAL G 2 36 ? 152.010 66.285 98.518 1.00 53.76 352 VAL G O 1
ATOM 6404 N N . LEU G 2 37 ? 151.422 64.888 96.831 1.00 51.95 353 LEU G N 1
ATOM 6405 C CA . LEU G 2 37 ? 150.064 65.409 96.676 1.00 51.56 353 LEU G CA 1
ATOM 6406 C C . LEU G 2 37 ? 149.009 64.345 96.979 1.00 51.53 353 LEU G C 1
ATOM 6407 O O . LEU G 2 37 ? 149.235 63.151 96.785 1.00 51.45 353 LEU G O 1
ATOM 6412 N N . ARG G 2 38 ? 147.864 64.800 97.477 1.00 51.92 354 ARG G N 1
ATOM 6413 C CA . ARG G 2 38 ? 146.710 63.944 97.698 1.00 52.48 354 ARG G CA 1
ATOM 6414 C C . ARG G 2 38 ? 145.507 64.668 97.136 1.00 52.64 354 ARG G C 1
ATOM 6415 O O . ARG G 2 38 ? 144.955 65.555 97.784 1.00 53.46 354 ARG G O 1
ATOM 6423 N N . TYR G 2 39 ? 145.116 64.307 95.919 1.00 52.72 355 TYR G N 1
ATOM 6424 C CA . TYR G 2 39 ? 143.951 64.921 95.287 1.00 53.34 355 TYR G CA 1
ATOM 6425 C C . TYR G 2 39 ? 142.699 64.275 95.856 1.00 54.35 355 TYR G C 1
ATOM 6426 O O . TYR G 2 39 ? 142.610 63.056 95.942 1.00 54.89 355 TYR G O 1
ATOM 6435 N N . LYS G 2 40 ? 141.748 65.112 96.260 1.00 55.24 356 LYS G N 1
ATOM 6436 C CA . LYS G 2 40 ? 140.574 64.678 97.018 1.00 56.56 356 LYS G CA 1
ATOM 6437 C C . LYS G 2 40 ? 139.845 63.492 96.383 1.00 57.82 356 LYS G C 1
ATOM 6438 O O . LYS G 2 40 ? 139.586 63.473 95.175 1.00 58.26 356 LYS G O 1
ATOM 6440 N N . GLY G 2 41 ? 139.542 62.494 97.208 1.00 58.82 357 GLY G N 1
ATOM 6441 C CA . GLY G 2 41 ? 138.725 61.365 96.790 1.00 60.98 357 GLY G CA 1
ATOM 6442 C C . GLY G 2 41 ? 139.495 60.221 96.171 1.00 61.24 357 GLY G C 1
ATOM 6443 O O . GLY G 2 41 ? 138.909 59.191 95.832 1.00 63.55 357 GLY G O 1
ATOM 6444 N N . GLU G 2 42 ? 140.805 60.382 96.011 1.00 59.52 358 GLU G N 1
ATOM 6445 C CA . GLU G 2 42 ? 141.603 59.331 95.401 1.00 60.05 358 GLU G CA 1
ATOM 6446 C C . GLU G 2 42 ? 143.100 59.482 95.661 1.00 57.92 358 GLU G C 1
ATOM 6447 O O . GLU G 2 42 ? 143.642 60.576 95.597 1.00 56.20 358 GLU G O 1
ATOM 6453 N N . GLY G 2 43 ? 143.733 58.362 95.994 1.00 58.65 359 GLY G N 1
ATOM 6454 C CA . GLY G 2 43 ? 145.168 58.168 95.826 1.00 57.68 359 GLY G CA 1
ATOM 6455 C C . GLY G 2 43 ? 146.121 59.107 96.529 1.00 55.74 359 GLY G C 1
ATOM 6456 O O . GLY G 2 43 ? 145.772 59.762 97.505 1.00 55.46 359 GLY G O 1
ATOM 6457 N N . LYS G 2 44 ? 147.346 59.143 96.016 1.00 54.99 360 LYS G N 1
ATOM 6458 C CA . LYS G 2 44 ? 148.429 59.948 96.574 1.00 53.88 360 LYS G CA 1
ATOM 6459 C C . LYS G 2 44 ? 149.495 60.078 95.489 1.00 53.39 360 LYS G C 1
ATOM 6460 O O . LYS G 2 44 ? 149.993 59.065 94.983 1.00 54.39 360 LYS G O 1
ATOM 6466 N N . LEU G 2 45 ? 149.826 61.312 95.118 1.00 52.17 361 LEU G N 1
ATOM 6467 C CA . LEU G 2 45 ? 150.777 61.560 94.043 1.00 52.03 361 LEU G CA 1
ATOM 6468 C C . LEU G 2 45 ? 152.148 61.895 94.617 1.00 52.03 361 LEU G C 1
ATOM 6469 O O . LEU G 2 45 ? 152.270 62.758 95.472 1.00 51.66 361 LEU G O 1
ATOM 6474 N N . TYR G 2 46 ? 153.173 61.191 94.149 1.00 53.05 362 TYR G N 1
ATOM 6475 C CA . TYR G 2 46 ? 154.559 61.534 94.455 1.00 53.73 362 TYR G CA 1
ATOM 6476 C C . TYR G 2 46 ? 155.201 62.138 93.214 1.00 53.95 362 TYR G C 1
ATOM 6477 O O . TYR G 2 46 ? 155.482 61.428 92.249 1.00 54.66 362 TYR G O 1
ATOM 6486 N N . LEU G 2 47 ? 155.419 63.449 93.234 1.00 53.92 363 LEU G N 1
ATOM 6487 C CA . LEU G 2 47 ? 156.082 64.124 92.126 1.00 54.78 363 LEU G CA 1
ATOM 6488 C C . LEU G 2 47 ? 157.591 64.182 92.356 1.00 56.36 363 LEU G C 1
ATOM 6489 O O . LEU G 2 47 ? 158.044 64.651 93.408 1.00 56.84 363 LEU G O 1
ATOM 6494 N N . PRO G 2 48 ? 158.376 63.730 91.365 1.00 57.64 364 PRO G N 1
ATOM 6495 C CA . PRO G 2 48 ? 159.821 63.806 91.494 1.00 59.68 364 PRO G CA 1
ATOM 6496 C C . PRO G 2 48 ? 160.227 65.258 91.322 1.00 60.97 364 PRO G C 1
ATOM 6497 O O . PRO G 2 48 ? 160.087 65.815 90.234 1.00 61.50 364 PRO G O 1
ATOM 6501 N N . VAL G 2 49 ? 160.701 65.871 92.400 1.00 62.26 365 VAL G N 1
ATOM 6502 C CA . VAL G 2 49 ? 160.891 67.327 92.436 1.00 63.89 365 VAL G CA 1
ATOM 6503 C C . VAL G 2 49 ? 161.905 67.810 91.400 1.00 66.37 365 VAL G C 1
ATOM 6504 O O . VAL G 2 49 ? 161.751 68.887 90.826 1.00 67.42 365 VAL G O 1
ATOM 6508 N N . GLU G 2 50 ? 162.921 66.986 91.161 1.00 67.90 366 GLU G N 1
ATOM 6509 C CA . GLU G 2 50 ? 164.091 67.363 90.371 1.00 71.03 366 GLU G CA 1
ATOM 6510 C C . GLU G 2 50 ? 163.706 67.665 88.922 1.00 71.44 366 GLU G C 1
ATOM 6511 O O . GLU G 2 50 ? 164.145 68.662 88.350 1.00 73.80 366 GLU G O 1
ATOM 6517 N N . GLN G 2 51 ? 162.891 66.793 88.336 1.00 69.87 367 GLN G N 1
ATOM 6518 C CA . GLN G 2 51 ? 162.131 67.144 87.142 1.00 70.00 367 GLN G CA 1
ATOM 6519 C C . GLN G 2 51 ? 160.987 68.041 87.605 1.00 68.69 367 GLN G C 1
ATOM 6520 O O . GLN G 2 51 ? 160.351 67.757 88.620 1.00 66.77 367 GLN G O 1
ATOM 6522 N N . LEU G 2 52 ? 160.726 69.123 86.878 1.00 70.27 368 LEU G N 1
ATOM 6523 C CA . LEU G 2 52 ? 159.637 70.035 87.243 1.00 69.56 368 LEU G CA 1
ATOM 6524 C C . LEU G 2 52 ? 158.298 69.481 86.758 1.00 67.70 368 LEU G C 1
ATOM 6525 O O . LEU G 2 52 ? 158.251 68.476 86.048 1.00 67.29 368 LEU G O 1
ATOM 6527 N N . GLN H 2 18 ? 120.174 20.920 103.587 1.00 59.31 334 GLN H N 1
ATOM 6528 C CA . GLN H 2 18 ? 120.387 20.493 105.002 1.00 58.47 334 GLN H CA 1
ATOM 6529 C C . GLN H 2 18 ? 119.150 20.782 105.837 1.00 57.46 334 GLN H C 1
ATOM 6530 O O . GLN H 2 18 ? 118.419 21.726 105.558 1.00 57.13 334 GLN H O 1
ATOM 6536 N N . TYR H 2 19 ? 118.945 19.960 106.865 1.00 57.33 335 TYR H N 1
ATOM 6537 C CA . TYR H 2 19 ? 117.802 20.059 107.769 1.00 57.09 335 TYR H CA 1
ATOM 6538 C C . TYR H 2 19 ? 118.256 20.621 109.108 1.00 57.17 335 TYR H C 1
ATOM 6539 O O . TYR H 2 19 ? 119.257 20.175 109.662 1.00 57.48 335 TYR H O 1
ATOM 6548 N N . LEU H 2 20 ? 117.511 21.601 109.619 1.00 57.45 336 LEU H N 1
ATOM 6549 C CA . LEU H 2 20 ? 117.842 22.269 110.883 1.00 58.37 336 LEU H CA 1
ATOM 6550 C C . LEU H 2 20 ? 116.807 22.109 111.993 1.00 59.30 336 LEU H C 1
ATOM 6551 O O . LEU H 2 20 ? 117.146 22.286 113.161 1.00 60.39 336 LEU H O 1
ATOM 6556 N N . GLY H 2 21 ? 115.558 21.809 111.636 1.00 59.30 337 GLY H N 1
ATOM 6557 C CA . GLY H 2 21 ? 114.514 21.563 112.631 1.00 60.78 337 GLY H CA 1
ATOM 6558 C C . GLY H 2 21 ? 113.216 22.315 112.400 1.00 61.52 337 GLY H C 1
ATOM 6559 O O . GLY H 2 21 ? 112.917 22.745 111.282 1.00 60.54 337 GLY H O 1
ATOM 6560 N N . LEU H 2 22 ? 112.447 22.454 113.480 1.00 63.68 338 LEU H N 1
ATOM 6561 C CA . LEU H 2 22 ? 111.170 23.162 113.469 1.00 65.10 338 LEU H CA 1
ATOM 6562 C C . LEU H 2 22 ? 111.282 24.470 114.248 1.00 67.32 338 LEU H C 1
ATOM 6563 O O . LEU H 2 22 ? 112.027 24.563 115.228 1.00 68.50 338 LEU H O 1
ATOM 6568 N N . GLU H 2 23 ? 110.537 25.479 113.806 1.00 68.40 339 GLU H N 1
ATOM 6569 C CA . GLU H 2 23 ? 110.525 26.763 114.487 1.00 71.42 339 GLU H CA 1
ATOM 6570 C C . GLU H 2 23 ? 109.182 27.468 114.339 1.00 74.37 339 GLU H C 1
ATOM 6571 O O . GLU H 2 23 ? 108.555 27.422 113.277 1.00 72.97 339 GLU H O 1
ATOM 6577 N N . THR H 2 24 ? 108.760 28.131 115.415 1.00 79.70 340 THR H N 1
ATOM 6578 C CA . THR H 2 24 ? 107.457 28.782 115.471 1.00 83.68 340 THR H CA 1
ATOM 6579 C C . THR H 2 24 ? 107.547 30.210 114.959 1.00 86.83 340 THR H C 1
ATOM 6580 O O . THR H 2 24 ? 108.459 30.954 115.326 1.00 88.37 340 THR H O 1
ATOM 6584 N N . ARG H 2 25 ? 106.595 30.592 114.114 1.00 89.23 341 ARG H N 1
ATOM 6585 C CA . ARG H 2 25 ? 106.544 31.950 113.594 1.00 92.90 341 ARG H CA 1
ATOM 6586 C C . ARG H 2 25 ? 105.158 32.530 113.726 1.00 98.36 341 ARG H C 1
ATOM 6587 O O . ARG H 2 25 ? 104.158 31.822 113.614 1.00 97.90 341 ARG H O 1
ATOM 6595 N N . GLU H 2 26 ? 105.128 33.835 113.969 1.00 105.07 342 GLU H N 1
ATOM 6596 C CA . GLU H 2 26 ? 103.954 34.643 113.741 1.00 110.60 342 GLU H CA 1
ATOM 6597 C C . GLU H 2 26 ? 104.289 35.578 112.592 1.00 113.13 342 GLU H C 1
ATOM 6598 O O . GLU H 2 26 ? 104.736 36.705 112.813 1.00 116.38 342 GLU H O 1
ATOM 6604 N N . VAL H 2 27 ? 104.110 35.097 111.362 1.00 113.40 343 VAL H N 1
ATOM 6605 C CA . VAL H 2 27 ? 104.185 35.981 110.203 1.00 116.51 343 VAL H CA 1
ATOM 6606 C C . VAL H 2 27 ? 103.016 36.937 110.373 1.00 123.15 343 VAL H C 1
ATOM 6607 O O . VAL H 2 27 ? 102.064 36.622 111.092 1.00 124.98 343 VAL H O 1
ATOM 6611 N N . LEU H 2 28 ? 103.078 38.101 109.734 1.00 128.23 344 LEU H N 1
ATOM 6612 C CA . LEU H 2 28 ? 102.002 39.091 109.849 1.00 134.68 344 LEU H CA 1
ATOM 6613 C C . LEU H 2 28 ? 100.638 38.400 109.881 1.00 135.95 344 LEU H C 1
ATOM 6614 O O . LEU H 2 28 ? 99.748 38.793 110.635 1.00 139.90 344 LEU H O 1
ATOM 6616 N N . GLY H 2 29 ? 100.498 37.365 109.055 1.00 133.36 345 GLY H N 1
ATOM 6617 C CA . GLY H 2 29 ? 99.312 36.521 109.034 1.00 133.68 345 GLY H CA 1
ATOM 6618 C C . GLY H 2 29 ? 99.009 35.730 110.300 1.00 133.98 345 GLY H C 1
ATOM 6619 O O . GLY H 2 29 ? 97.994 35.986 110.952 1.00 137.66 345 GLY H O 1
ATOM 6620 N N . VAL H 2 30 ? 99.875 34.776 110.657 1.00 130.18 346 VAL H N 1
ATOM 6621 C CA . VAL H 2 30 ? 99.487 33.724 111.609 1.00 129.16 346 VAL H CA 1
ATOM 6622 C C . VAL H 2 30 ? 100.614 33.060 112.393 1.00 125.22 346 VAL H C 1
ATOM 6623 O O . VAL H 2 30 ? 101.786 33.150 112.029 1.00 122.94 346 VAL H O 1
ATOM 6627 N N . LYS H 2 31 ? 100.210 32.364 113.457 1.00 123.59 347 LYS H N 1
ATOM 6628 C CA . LYS H 2 31 ? 101.052 31.393 114.146 1.00 118.87 347 LYS H CA 1
ATOM 6629 C C . LYS H 2 31 ? 100.990 30.049 113.412 1.00 112.05 347 LYS H C 1
ATOM 6630 O O . LYS H 2 31 ? 99.957 29.377 113.418 1.00 112.76 347 LYS H O 1
ATOM 6632 N N . ARG H 2 32 ? 102.098 29.679 112.773 1.00 104.07 348 ARG H N 1
ATOM 6633 C CA . ARG H 2 32 ? 102.240 28.391 112.085 1.00 97.29 348 ARG H CA 1
ATOM 6634 C C . ARG H 2 32 ? 103.617 27.805 112.416 1.00 90.57 348 ARG H C 1
ATOM 6635 O O . ARG H 2 32 ? 104.534 28.548 112.777 1.00 90.52 348 ARG H O 1
ATOM 6643 N N . ASP H 2 33 ? 103.757 26.482 112.306 1.00 83.21 349 ASP H N 1
ATOM 6644 C CA . ASP H 2 33 ? 105.064 25.820 112.454 1.00 77.31 349 ASP H CA 1
ATOM 6645 C C . ASP H 2 33 ? 105.774 25.690 111.103 1.00 72.84 349 ASP H C 1
ATOM 6646 O O . ASP H 2 33 ? 105.135 25.465 110.072 1.00 72.13 349 ASP H O 1
ATOM 6651 N N . TYR H 2 34 ? 107.098 25.816 111.114 1.00 69.39 350 TYR H N 1
ATOM 6652 C CA . TYR H 2 34 ? 107.885 25.735 109.886 1.00 66.10 350 TYR H CA 1
ATOM 6653 C C . TYR H 2 34 ? 109.023 24.731 109.980 1.00 63.97 350 TYR H C 1
ATOM 6654 O O . TYR H 2 34 ? 109.732 24.667 110.985 1.00 63.98 350 TYR H O 1
ATOM 6663 N N . LEU H 2 35 ? 109.181 23.956 108.910 1.00 62.26 351 LEU H N 1
ATOM 6664 C CA . LEU H 2 35 ? 110.308 23.048 108.736 1.00 60.56 351 LEU H CA 1
ATOM 6665 C C . LEU H 2 35 ? 111.468 23.840 108.125 1.00 59.41 351 LEU H C 1
ATOM 6666 O O . LEU H 2 35 ? 111.371 24.324 106.996 1.00 59.24 351 LEU H O 1
ATOM 6671 N N . VAL H 2 36 ? 112.561 23.957 108.877 1.00 58.84 352 VAL H N 1
ATOM 6672 C CA . VAL H 2 36 ? 113.678 24.839 108.526 1.00 58.46 352 VAL H CA 1
ATOM 6673 C C . VAL H 2 36 ? 114.819 24.088 107.828 1.00 57.51 352 VAL H C 1
ATOM 6674 O O . VAL H 2 36 ? 115.405 23.169 108.400 1.00 57.09 352 VAL H O 1
ATOM 6678 N N . LEU H 2 37 ? 115.135 24.491 106.599 1.00 57.50 353 LEU H N 1
ATOM 6679 C CA . LEU H 2 37 ? 116.237 23.891 105.843 1.00 57.35 353 LEU H CA 1
ATOM 6680 C C . LEU H 2 37 ? 117.229 24.937 105.364 1.00 57.94 353 LEU H C 1
ATOM 6681 O O . LEU H 2 37 ? 116.951 26.130 105.398 1.00 58.57 353 LEU H O 1
ATOM 6686 N N . ARG H 2 38 ? 118.378 24.461 104.896 1.00 58.22 354 ARG H N 1
ATOM 6687 C CA . ARG H 2 38 ? 119.432 25.317 104.371 1.00 59.37 354 ARG H CA 1
ATOM 6688 C C . ARG H 2 38 ? 120.010 24.713 103.096 1.00 60.16 354 ARG H C 1
ATOM 6689 O O . ARG H 2 38 ? 120.506 23.586 103.106 1.00 60.08 354 ARG H O 1
ATOM 6697 N N . TYR H 2 39 ? 119.925 25.458 102.001 1.00 61.48 355 TYR H N 1
ATOM 6698 C CA . TYR H 2 39 ? 120.638 25.114 100.778 1.00 63.08 355 TYR H CA 1
ATOM 6699 C C . TYR H 2 39 ? 121.808 26.087 100.669 1.00 64.37 355 TYR H C 1
ATOM 6700 O O . TYR H 2 39 ? 121.638 27.287 100.866 1.00 64.86 355 TYR H O 1
ATOM 6709 N N . LYS H 2 40 ? 122.992 25.553 100.375 1.00 65.47 356 LYS H N 1
ATOM 6710 C CA . LYS H 2 40 ? 124.268 26.259 100.595 1.00 66.78 356 LYS H CA 1
ATOM 6711 C C . LYS H 2 40 ? 124.341 27.642 99.952 1.00 68.75 356 LYS H C 1
ATOM 6712 O O . LYS H 2 40 ? 123.865 27.843 98.835 1.00 70.01 356 LYS H O 1
ATOM 6714 N N . GLY H 2 41 ? 124.929 28.590 100.678 1.00 69.52 357 GLY H N 1
ATOM 6715 C CA . GLY H 2 41 ? 125.085 29.957 100.189 1.00 72.09 357 GLY H CA 1
ATOM 6716 C C . GLY H 2 41 ? 123.793 30.747 100.103 1.00 71.87 357 GLY H C 1
ATOM 6717 O O . GLY H 2 41 ? 123.778 31.860 99.564 1.00 74.19 357 GLY H O 1
ATOM 6718 N N . GLU H 2 42 ? 122.716 30.175 100.643 1.00 69.31 358 GLU H N 1
ATOM 6719 C CA . GLU H 2 42 ? 121.387 30.754 100.536 1.00 69.10 358 GLU H CA 1
ATOM 6720 C C . GLU H 2 42 ? 120.774 30.848 101.912 1.00 67.62 358 GLU H C 1
ATOM 6721 O O . GLU H 2 42 ? 121.322 30.344 102.897 1.00 66.58 358 GLU H O 1
ATOM 6723 N N . GLY H 2 43 ? 119.629 31.508 101.968 1.00 67.95 359 GLY H N 1
ATOM 6724 C CA . GLY H 2 43 ? 118.913 31.672 103.205 1.00 67.17 359 GLY H CA 1
ATOM 6725 C C . GLY H 2 43 ? 118.359 30.363 103.716 1.00 64.49 359 GLY H C 1
ATOM 6726 O O . GLY H 2 43 ? 118.247 29.385 102.971 1.00 63.53 359 GLY H O 1
ATOM 6727 N N . LYS H 2 44 ? 118.022 30.343 105.000 1.00 63.89 360 LYS H N 1
ATOM 6728 C CA . LYS H 2 44 ? 117.290 29.228 105.568 1.00 61.83 360 LYS H CA 1
ATOM 6729 C C . LYS H 2 44 ? 115.944 29.164 104.864 1.00 61.52 360 LYS H C 1
ATOM 6730 O O . LYS H 2 44 ? 115.411 30.194 104.440 1.00 62.86 360 LYS H O 1
ATOM 6736 N N . LEU H 2 45 ? 115.402 27.959 104.731 1.00 60.12 361 LEU H N 1
ATOM 6737 C CA . LEU H 2 45 ? 114.136 27.761 104.045 1.00 60.22 361 LEU H CA 1
ATOM 6738 C C . LEU H 2 45 ? 113.094 27.264 105.032 1.00 59.72 361 LEU H C 1
ATOM 6739 O O . LEU H 2 45 ? 113.219 26.172 105.576 1.00 58.83 361 LEU H O 1
ATOM 6744 N N . TYR H 2 46 ? 112.065 28.072 105.253 1.00 60.79 362 TYR H N 1
ATOM 6745 C CA . TYR H 2 46 ? 110.984 27.697 106.141 1.00 60.96 362 TYR H CA 1
ATOM 6746 C C . TYR H 2 46 ? 109.854 27.099 105.318 1.00 61.26 362 TYR H C 1
ATOM 6747 O O . TYR H 2 46 ? 109.003 27.816 104.782 1.00 62.42 362 TYR H O 1
ATOM 6756 N N . LEU H 2 47 ? 109.887 25.774 105.199 1.00 60.61 363 LEU H N 1
ATOM 6757 C CA . LEU H 2 47 ? 108.803 25.009 104.595 1.00 61.38 363 LEU H CA 1
ATOM 6758 C C . LEU H 2 47 ? 107.631 24.976 105.568 1.00 62.33 363 LEU H C 1
ATOM 6759 O O . LEU H 2 47 ? 107.800 24.556 106.714 1.00 61.93 363 LEU H O 1
ATOM 6764 N N . PRO H 2 48 ? 106.440 25.417 105.123 1.00 64.00 364 PRO H N 1
ATOM 6765 C CA . PRO H 2 48 ? 105.264 25.440 106.001 1.00 65.39 364 PRO H CA 1
ATOM 6766 C C . PRO H 2 48 ? 104.708 24.049 106.318 1.00 65.90 364 PRO H C 1
ATOM 6767 O O . PRO H 2 48 ? 104.697 23.177 105.449 1.00 66.00 364 PRO H O 1
ATOM 6771 N N . VAL H 2 49 ? 104.233 23.866 107.550 1.00 66.80 365 VAL H N 1
ATOM 6772 C CA . VAL H 2 49 ? 103.695 22.577 107.989 1.00 67.92 365 VAL H CA 1
ATOM 6773 C C . VAL H 2 49 ? 102.246 22.417 107.518 1.00 70.35 365 VAL H C 1
ATOM 6774 O O . VAL H 2 49 ? 101.328 23.048 108.042 1.00 71.95 365 VAL H O 1
ATOM 6778 N N . GLU H 2 50 ? 102.077 21.595 106.485 1.00 71.09 366 GLU H N 1
ATOM 6779 C CA . GLU H 2 50 ? 100.768 21.171 105.985 1.00 73.81 366 GLU H CA 1
ATOM 6780 C C . GLU H 2 50 ? 100.940 19.707 105.558 1.00 74.94 366 GLU H C 1
ATOM 6781 O O . GLU H 2 50 ? 102.054 19.175 105.622 1.00 73.45 366 GLU H O 1
ATOM 6787 N N . GLN H 2 51 ? 99.866 19.043 105.140 1.00 78.04 367 GLN H N 1
ATOM 6788 C CA . GLN H 2 51 ? 99.959 17.611 104.825 1.00 80.00 367 GLN H CA 1
ATOM 6789 C C . GLN H 2 51 ? 100.728 17.298 103.528 1.00 79.96 367 GLN H C 1
ATOM 6790 O O . GLN H 2 51 ? 101.634 16.460 103.541 1.00 79.62 367 GLN H O 1
ATOM 6796 N N . LEU H 2 52 ? 100.417 17.998 102.437 1.00 80.67 368 LEU H N 1
ATOM 6797 C CA . LEU H 2 52 ? 100.718 17.486 101.086 1.00 82.63 368 LEU H CA 1
ATOM 6798 C C . LEU H 2 52 ? 101.855 18.130 100.241 1.00 80.90 368 LEU H C 1
ATOM 6799 O O . LEU H 2 52 ? 101.897 17.910 99.026 1.00 83.20 368 LEU H O 1
ATOM 6804 N N . PRO H 2 53 ? 102.802 18.873 100.864 1.00 77.47 369 PRO H N 1
ATOM 6805 C CA . PRO H 2 53 ? 103.764 19.651 100.055 1.00 76.27 369 PRO H CA 1
ATOM 6806 C C . PRO H 2 53 ? 104.643 18.823 99.090 1.00 77.82 369 PRO H C 1
ATOM 6807 O O . PRO H 2 53 ? 105.107 17.733 99.438 1.00 78.13 369 PRO H O 1
ATOM 6811 N N . LEU H 2 54 ? 104.872 19.372 97.897 1.00 79.22 370 LEU H N 1
ATOM 6812 C CA . LEU H 2 54 ? 105.515 18.664 96.770 1.00 81.89 370 LEU H CA 1
ATOM 6813 C C . LEU H 2 54 ? 107.042 18.640 96.822 1.00 80.01 370 LEU H C 1
ATOM 6814 O O . LEU H 2 54 ? 107.708 17.775 96.223 1.00 82.19 370 LEU H O 1
ATOM 6819 N N . LEU H 2 55 ? 107.565 19.567 97.611 1.00 76.57 371 LEU H N 1
ATOM 6820 C CA . LEU H 2 55 ? 108.235 20.743 97.032 1.00 75.83 371 LEU H CA 1
ATOM 6821 C C . LEU H 2 55 ? 109.706 20.771 96.597 1.00 75.56 371 LEU H C 1
ATOM 6822 O O . LEU H 2 55 ? 110.493 19.859 96.846 1.00 75.64 371 LEU H O 1
ATOM 6827 N N . LYS H 2 56 ? 110.050 21.914 96.000 1.00 75.64 372 LYS H N 1
ATOM 6828 C CA . LYS H 2 56 ? 111.217 22.080 95.142 1.00 76.74 372 LYS H CA 1
ATOM 6829 C C . LYS H 2 56 ? 112.420 22.636 95.892 1.00 73.91 372 LYS H C 1
ATOM 6830 O O . LYS H 2 56 ? 112.281 23.432 96.821 1.00 71.67 372 LYS H O 1
ATOM 6836 N N . ARG H 2 57 ? 113.600 22.216 95.448 1.00 74.75 373 ARG H N 1
ATOM 6837 C CA . ARG H 2 57 ? 114.867 22.562 96.081 1.00 72.74 373 ARG H CA 1
ATOM 6838 C C . ARG H 2 57 ? 115.773 23.251 95.060 1.00 74.70 373 ARG H C 1
ATOM 6839 O O . ARG H 2 57 ? 115.635 23.025 93.854 1.00 77.92 373 ARG H O 1
ATOM 6847 N N . HIS H 2 58 ? 116.711 24.068 95.534 1.00 73.37 374 HIS H N 1
ATOM 6848 C CA . HIS H 2 58 ? 117.636 24.763 94.632 1.00 75.67 374 HIS H CA 1
ATOM 6849 C C . HIS H 2 58 ? 119.066 24.826 95.185 1.00 74.83 374 HIS H C 1
ATOM 6850 O O . HIS H 2 58 ? 119.339 25.614 96.094 1.00 73.07 374 HIS H O 1
ATOM 6852 N N . PRO H 2 59 ? 119.976 23.978 94.658 1.00 76.61 375 PRO H N 1
ATOM 6853 C CA . PRO H 2 59 ? 121.398 24.099 94.961 1.00 76.64 375 PRO H CA 1
ATOM 6854 C C . PRO H 2 59 ? 122.278 24.310 93.721 1.00 80.49 375 PRO H C 1
ATOM 6855 O O . PRO H 2 59 ? 121.801 24.194 92.587 1.00 83.42 375 PRO H O 1
#

CATH classification: 2.40.10.170

Foldseek 3Di:
DFQQVQQVLLCLLCVAPPPFVNHDCHQVNVLQQVLDWQADCPPVAFLKTKGWDGKHWAAWPADPVRCLVVQAWGWTWIWTWIWIAGRNVRDIAIDTETQGIDFHADSRQFTRHSNFTWHDDDPYDPGPNVLQSVLLSQLVNVQSVLLNVCSVVDDSVPDHPHVSGDNVSSVVSNCVRCVPTGGDDD/DQLQVQLVLQCLLCVAPPDPVPRDLHLQNVLCVVQDQAWDDCIKTKGWDDKHWAQWPADPVRCLVQQAFGWTWMWTWMWIASPVPRDIATDTETQGIDFHADSRQWTQHSNFTWHADDPDDDHPSNVLSVLQSQLSNVQSVQLVVCSPVDDVVPDDPRVSGDNVSSVVSNCVRRVPTGRD/DQQQVLLVLQCLQCVAPDDQVPNDCHHQNVLQVVLDWDWDDCTKTKGWDGKHWDAFPADPVRCLVQQAWGWTWMKTWIWMASPVVRDIAIDIETQGIDFHADSRQWTRHRNFTWHDDDPDDDHPSNVNSVLLSQLSNVQSVQLNVCCVPPDVVPDDPRNSGDNCSNVVSVCVSCVPTGGPGD/DVLLVVLQVLQCLLCVQPPDFVPRDCHHQNVLQQVLDFQFACLPDQAKTKGWDGKHWAAFPADPVRCQVQQAWAKTWMWTWIWIAGPVVRDIAIDTATQGIDFHADSRQWTRHSNFTWHDDDPDDDHPSVLVSVLQNQLSNVQSVQLRVCSNVPDVPPDHDNRSGDNCSNVVSVCVRRVPTGTDD/DKAFPAKDWDQPPHGTFIFRWIADPVGDTDTHGPPDDD/DDWDDWAPVTGTWDDDPPDDIDTDDPVDPD/DDFDKDWDDWDWDQDPHGIATWTWIDTPPDDIDTHRPVPD/DWDAKDWDQDVPGTFIFGWDDDPPDDIDTHTDDDDDPDDDDD

Nearest PDB structures (foldseek):
  3mlq-assembly4_D  TM=1.005E+00  e=4.249E-40  Thermus aquaticus
  3mlq-assembly2_B  TM=9.957E-01  e=4.813E-33  Thermus aquaticus
  4xax-assembly1_A  TM=9.610E-01  e=6.302E-29  Thermus aquaticus
  7vpd-assembly1_C  TM=8.474E-01  e=7.894E-12  Streptomyces coelicolor A3(2)
  4kbm-assembly1_A  TM=8.614E-01  e=3.794E-11  Mycobacterium tuberculosis

B-factor: mean 52.01, std 11.4, range [36.0, 139.9]

Secondary structure (DSSP, 8-state):
--HHHHHHHHHHHH-TTS-GGG--S-HHHHHHHHH--EEE--SSS--EEEEEEEEEEPPPSS-HHHHHHTT---EEEEEEEEEEEETTT--EEEEEEEEEEEEPP-TTS-EEETTEEEE----SSS-HHHHHHHHHHHHHHHHHHHHHHHHHHS-GGG--HHHH---HHHHHHHHHHHHT-EE---/-HHHHHHHHHHHHH-TTS-GGGPPS-HHHHHHHHH-EEEE---EEEEEEEEEEPPPSS-HHHHHHHT---EEEEEEEEEEEETTT--EEEEEEEEEEEEPB-TTS-EEETTEEEE---SSSS-HHHHHHHHHHHHHHHHHHHHHHHHHHS-GGG--HHHH---HHHHHHHHHHHHS-EE-/-HHHHHHHHHHHHH-TTS-GGG--S-HHHHHHHTT--EEE---EEEEEEEEEE---SS-HHHHHHHT---EEEEEEEEEEEETTT--EEEEEEEEEEEEPBPTTS-EEETTEEEE----SSS-HHHHHHHHHHHHHHHHHHHHHHHHHHS-TTT--HHHH---HHHHHHHHHHHTTPEE---/-HHHHHHHHHHHHHHTTTS-GGG--S-HHHHHHHHH--EE-----S-EEEEEEEEEEPPPSS-HHHHHHTT---EEEEEEEEEEEETTTTEEEEEEEEEEEEEPPPTTS-EEETTEEEE----SSS-HHHHHHHHHHHHHHHHHHHHHHHHHHS-GGG--HHHH---HHHHHHHHHHHHTPEEP-/-EEEEEEEEEEETTEEEEEEEEEETTTEEEEEESSS--/-EEEEEE---EEEEEETTTEEEEEETT---/----EEEEEEE---BTTB---EEEEEETTS-EEEEESS--/-EEEEEEEE-SS-EEEEEEEE-TTS-EEEEE--S--------

Sequence (883 aa):
PLTEIQVESYKKALQADVPPEKRENVGIQAAFKETFPIEEGDKGKGGLVLDFLEYRIGDPPFSQDECREKDLTYQAPLYARLQLIHKDTGLIKEDEVFLGHLPLMTEDGSFIINGADRVIVSQGGRTVGELMADQFRVGLARLARGVRERMVMGSPDTLTPAKLVNSRPLEAALREFFSRSQLSQFPLTEIQVESYKKALQADVPPEKRENVGIQAAFKETFPIEEGGGLVLDFLEYRIGDPPFSQDECREKDLTYQAPLYARLQLIHKDTGLIKEDEVFLGHLPLMTEDGSFIINGADRVIVSQGGRTVGELMADQFRVGLARLARGVRERMVMGSPDTLTPAKLVNSRPLEAALREFFSRSQLSPLTEIQVESYKKALQADVPPEKRENVGIQAAFKETFPIEEGGGLVLDFLEYRIGDPPFSQDECREKDLTYQAPLYARLQLIHKDTGLIKEDEVFLGHLPLMTEDGSFIINGADRVIVSQGGRTVGELMADQFRVGLARLARGVRERMVMGSPDTLTPAKLVNSRPLEAALREFFSRSQLSQFMPLTEIQVESYKKALQADVPPEKRENVGIQAAFKETFPIEEGDGKGGLVLDFLEYRIGDPPFSQDECREKDLTYQAPLYARLQLIHKDTGLIKEDEVFLGHLPLMTEDGSFIINGADRVIVSQGGRTVGELMADQFRVGLARLARGVRERMVMGSPDTLTPAKLVNSRPLEAALREFFSRSQLSQVGQYLGLETREVLGVKRDYLVLRYKGEGKLYLPVEQLPGQYLGLETRDYLVLRYKGEGKLYLPVEQLPEHGVGQYLGLETREVLGVKRDYLVLRYKGEGKLYLPVEQLQYLGLETREVLGVKRDYLVLRYKGEGKLYLPVEQLPLLKRHP

Solvent-accessible surface area: 43527 Å² total; per-residue (Å²): 129,123,59,108,102,18,33,94,24,3,109,111,7,4,15,16,106,41,74,31,163,155,26,127,88,52,9,0,14,9,2,1,94,114,36,9,80,3,76,43,29,86,118,89,73,11,8,3,24,0,48,17,74,19,1,22,11,1,58,46,16,13,56,42,97,76,0,94,134,25,31,5,22,27,39,0,13,0,41,0,48,2,8,0,8,16,78,99,65,0,35,0,27,11,29,24,14,70,2,2,78,0,10,28,28,3,148,84,8,6,0,1,36,69,13,14,43,21,40,16,69,34,163,56,83,108,44,0,1,81,53,3,2,52,53,0,86,61,0,0,57,128,4,14,172,14,1,104,66,87,6,99,83,18,54,21,120,72,18,28,0,53,116,0,16,43,21,144,23,0,68,33,6,12,154,92,25,10,62,167,2,80,50,48,169,152,128,132,61,111,106,20,22,98,26,4,135,98,3,6,9,40,137,46,55,23,144,147,18,108,91,33,11,0,12,14,0,0,98,131,29,12,76,3,92,66,108,85,12,5,22,0,44,24,67,39,0,42,14,7,83,44,17,3,57,43,95,54,0,91,106,40,22,5,27,22,26,1,16,1,45,0,56,0,26,0,45,21,123,107,64,22,36,15,51,14,18,28,12,75,3,4,74,1,11,30,22,5,150,93,10,1,2,1,37,61,10,11,33,30,38,20,77,32,169,40,83,131,27,3,2,83,35,0,4,71,48,0,67,69,0,1,58,109,3,13,136,3,1,78,59,90,19,68,23,28,59,50,118,79,12,31,1,52,117,2,12,47,19,102,25,0,57,59,12,13,184,94,18,11,68,149,31,101,49,101,129,128,58,107,103,20,20,93,19,4,125,116,3,8,21,45,138,54,83,41,105,68,17,132,92,68,6,0,14,15,0,1,100,130,26,19,73,5,116,59,107,72,15,6,11,0,36,19,56,32,0,38,16,8,88,35,14,3,64,41,90,53,0,80,136,24,22,6,32,22,35,0,13,2,42,1,51,2,0,0,11,12,104,93,60,24,52,3,28,10,41,24,11,80,4,7,76,1,10,26,16,1,129,90,8,6,0,0,31,52,10,4,15,28,36,17,78,28,163,72,80,116,33,0,0,74,56,0,4,55,48,0,65,62,0,1,45,117,5,6,125,16,1,71,114,76,11,112,96,14,32,55,127,80,13,39,0,52,132,0,14,54,20,172,38,2,73,44,10,16,152,88,26,12,66,172,11,111,86,53,61,122,182,90,119,42,122,104,15,16,132,20,2,121,116,5,5,10,20,133,48,66,44,101,155,14,105,95,50,4,0,10,10,0,1,97,116,32,20,87,16,134,24,39,83,106,87,23,4,5,23,0,56,18,62,32,0,33,8,1,73,42,15,8,59,63,96,68,0,79,151,16,31,7,26,20,36,0,12,2,46,0,40,2,14,0,24,16,117,97,44,8,37,2,26,9,18,27,13,75,5,5,74,2,12,24,13,3,142,85,8,6,0,0,28,66,7,11,41,14,34,15,66,28,161,72,79,97,30,1,0,81,49,0,1,50,51,0,78,90,1,2,59,124,6,17,44,1,2,29,53,65,0,84,46,18,34,59,88,114,23,39,0,60,62,0,16,19,15,138,16,1,67,37,13,14,159,89,26,11,67,176,8,94,63,53,153,136,46,56,129,72,18,117,68,110,44,75,14,80,76,105,130,76,53,0,63,4,25,28,113,26,57,67,10,41,28,3,38,6,85,91,39,170,118,77,67,146,73,30,66,108,133,188,65,32,63,3,26,15,85,116,76,102,17,43,20,24,12,13,60,84,35,118,81,145,196,53,93,36,63,143,50,26,117,77,69,43,142,34,74,78,105,50,29,80,27,51,0,26,33,74,42,56,106,15,32,32,9,46,23,65,115,60,149,75,136,80,14,124,78,99,43,150,31,124,60,76,75,74,69,2,64,8,31,27,25,87,72,32,4,39,12,2,20,7,80,102,154,141,64,99,29,142,107,82,108